Protein 2YMB (pdb70)

InterPro domains:
  IPR007330 MIT domain [PF04212] (14-77)
  IPR007330 MIT domain [SM00745] (8-86)
  IPR032341 MITD1, C-terminal phospholipase D-like domain [PF16565] (100-242)
  IPR032341 MITD1, C-terminal phospholipase D-like domain [cd02685] (97-245)
  IPR036181 MIT domain superfamily [SSF116846] (7-91)
  IPR038113 MITD1, C-terminal phospholipase D-like domain superfamily [G3DSA:3.30.870.30] (91-249)
  IPR045331 MITD1, N-terminal domain [cd02683] (10-86)
  IPR052817 MIT domain-containing protein 1 [PTHR21222] (85-247)

GO terms:
  GO:0030496 midbody (C, IDA)
  GO:0061952 midbody abscission (P, IMP)
  GO:0000281 mitotic cytokinesis (P, IMP)
  GO:0042802 identical protein binding (F, IPI)
  GO:0005515 protein binding (F, IPI)
  GO:0016020 membrane (C, IDA)
  GO:0070062 extracellular exosome (C, HDA)
  GO:0030496 midbody (C, IMP)
  GO:0035091 phosphatidylinositol binding (F, IMP)
  GO:0032091 negative regulation of protein binding (P, IMP)
  GO:0019904 protein domain specific binding (F, IPI)

Solvent-accessible surface area: 40584 Å² total; per-residue (Å²): 161,170,101,58,129,0,93,90,90,18,81,33,50,11,6,63,24,17,0,144,136,35,30,69,113,84,0,58,51,0,55,3,42,2,4,95,2,42,73,64,95,12,0,47,5,0,0,23,1,0,1,20,0,27,95,71,122,6,131,27,0,44,3,50,0,7,53,16,170,40,155,86,63,99,80,1,34,135,2,1,100,34,0,42,93,19,0,136,93,92,39,6,108,3,66,32,94,70,40,93,70,34,138,89,55,34,3,74,8,52,42,18,63,41,2,58,2,41,90,4,0,26,0,15,43,158,43,150,48,131,4,11,13,0,79,38,47,24,32,42,17,49,0,58,105,9,40,0,30,10,61,118,207,154,164,100,60,134,1,99,90,92,19,75,34,53,10,5,66,30,20,1,149,137,32,20,75,114,86,0,50,46,0,57,3,42,3,7,100,2,39,72,64,88,10,0,41,5,0,0,24,0,0,2,17,0,32,95,49,105,0,116,27,1,44,3,44,0,9,59,19,174,42,154,60,65,94,69,0,34,120,2,1,106,30,0,43,97,16,0,135,89,86,43,4,112,4,65,34,98,81,31,105,76,35,141,94,61,33,4,84,7,54,40,37,72,28,0,66,6,34,93,4,2,23,0,12,41,161,38,158,45,124,2,11,12,0,76,35,27,24,17,31,17,49,0,57,108,12,42,1,36,8,68,102,231,157,95,47,91,55,0,57,73,30,6,134,127,0,66,93,32,16,89,99,37,133,6,76,104,0,17,88,20,8,19,75,0,0,29,41,13,7,99,28,0,127,52,32,190,64,122,93,118,70,73,79,26,87,98,90,0,13,138,45,0,69,32,0,47,49,0,45,113,32,47,71,60,55,130,144,53,0,100,2,72,72,31,42,113,0,93,82,82,25,72,36,39,11,9,84,37,12,0,130,114,3,33,63,105,90,0,41,42,9,60,3,49,1,5,99,1,58,89,73,94,14,4,44,6,0,0,29,13,2,15,37,76,132,10,128,17,131,18,7,33,2,51,0,4,79,50,60,86,68,87,0,48,150,1,2,83,43,1,42,83,14,0,124,86,94,65,6,101,6,69,31,103,81,36,90,94,26,143,99,67,28,4,88,13,48,17,17,48,9,1,52,5,38,98,3,1,22,0,15,49,189,42,171,44,156,11,9,11,1,83,35,29,25,13,24,18,41,0,53,115,9,52,0,6,0,4,52,93,177,150,84,44,88,51,0,54,78,30,4,134,128,0,63,82,29,10,89,92,43,123,4,77,97,0,17,87,23,4,16,80,0,0,30,36,9,5,107,24,0,112,48,42,195,70,110,100,129,74,76,85,28,75,91,90,0,15,134,51,0,71,26,0,35,52,0,54,120,36,50,67,60,65,133,150,32,8,86,6,85,88,29,56,112,1,112,87,86,24,73,38,30,10,9,71,38,17,1,146,131,16,33,60,118,93,0,51,51,0,63,4,48,0,6,99,1,54,90,72,91,13,3,39,5,0,0,26,0,0,3,15,0,40,108,37,118,14,107,17,0,38,2,46,0,5,66,18,104,87,61,82,103,0,41,141,1,2,81,34,0,41,84,12,0,124,90,86,50,4,88,7,73,33,106,78,35,88,97,20,139,90,63,32,4,64,6,63,35,7,46,1,1,47,6,36,95,4,2,19,0,15,41,186,36,173,43,140,8,4,10,0,86,33,35,23,11,24,19,42,0,51,112,8,59,0,7,3,4,41,75,201,64,51,94,112,4,36,146,63,12,62,61,4,108,152,66,48,92,97,0,33,165,45,12,60,50,10,123,160

Radius of gyration: 34.18 Å; Cα contacts (8 Å, |Δi|>4): 1480; chains: 6; bounding box: 80×82×80 Å

Foldseek 3Di:
DDKDWQAFQDFQDQLCRPCVVVDDPVFAEKEWEDQDCQDPVSVVLVLSNVVSPVVPHYAEYEYEYAQDPDPSSVVRVVVVVVSQVVCVVVRHHYHYDHDNPDDFGWMDTPPFKIKGKFRHSPFFDDDDDPPDPCNPPVNNTTGHTIMMDIGGD/DDKDWDAFQAFQDQLCRVCVPVADLVFAEKEWEDADCQDDVSVVLVLVNVVNPPVPHYAEYEYEYAQDPDPSSVCSVVSVVVSCVVCVVVRHHYHYYHDPPDDFGKMDTPVQKIKGWFNHSPFFDDDPDPPDPCNPPVNNTGGGITMMDIDGD/DQCVVLVVLLVVLVVCQQVVVLVVSLVSLVSSLVSLVVVLVVDDDPVVNVVSCVVNVVSVVVSVVSVVQVVCVPLRWDFRDKDWAAFQAFQDQLCRVCVVVDAQVFAEKEWEAQPCQDDVSLVLVLSNVVPPNYHYQEYEYEYEQDVNVCSVVSVVVSQVVCVVVNHHYHYDYHNPDDFTKMDTPVFKIKGKFNHSPFFDDAPDPPGDCNPPRRNTTGHTIMMTMTGHD/DQLVVLVVLLVVLVVCQQVLVLVVSLVSLVVSLVSLVVVLVVDDDDVVNVVSCCVNVVSVVVSVVSVVQVVVLPLQWDFRHKDWAAAQHFQDQLCSPCVVVADQVFAEKEWEAQPCQDDVSLVLVLVNVVSPPVRHYAEYEYEYEADPNCCCVVVSVVVSQVVCVVVNHHYHYDYDNPDDWTKMDTPQFKIKGKFNHSQQFDDDDDPPDPCPPPRRNGTGHTIMMTMTGND/DVVVVVVVVVVVPD/DCVVVVVVVVVVVD

CATH classification: 3.30.870.30

Structure (mmCIF, N/CA/C/O backbone):
data_2YMB
#
_entry.id   2YMB
#
_cell.length_a   222.046
_cell.length_b   222.046
_cell.length_c   222.046
_cell.angle_alpha   90.00
_cell.angle_beta   90.00
_cell.angle_gamma   90.00
#
_symmetry.space_group_name_H-M   'I 2 3'
#
loop_
_entity.id
_entity.type
_entity.pdbx_description
1 polymer 'MIT DOMAIN-CONTAINING PROTEIN 1'
2 polymer 'CHARGED MULTIVESICULAR BODY PROTEIN 1A'
#
loop_
_atom_site.group_PDB
_atom_site.id
_atom_site.type_symbol
_atom_site.label_atom_id
_atom_site.label_alt_id
_atom_site.label_comp_id
_atom_site.label_asym_id
_atom_site.label_entity_id
_atom_site.label_seq_id
_atom_site.pdbx_PDB_ins_code
_atom_site.Cartn_x
_atom_site.Cartn_y
_atom_site.Cartn_z
_atom_site.occupancy
_atom_site.B_iso_or_equiv
_atom_site.auth_seq_id
_atom_site.auth_comp_id
_atom_site.auth_asym_id
_atom_site.auth_atom_id
_atom_site.pdbx_PDB_model_num
ATOM 1 N N . HIS A 1 97 ? 12.860 28.287 -57.378 1.00 71.61 89 HIS A N 1
ATOM 2 C CA . HIS A 1 97 ? 13.704 29.467 -57.527 1.00 128.14 89 HIS A CA 1
ATOM 3 C C . HIS A 1 97 ? 14.721 29.283 -58.651 1.00 132.53 89 HIS A C 1
ATOM 4 O O . HIS A 1 97 ? 15.916 29.122 -58.404 1.00 134.62 89 HIS A O 1
ATOM 11 N N . LYS A 1 98 ? 14.236 29.303 -59.888 1.00 120.82 90 LYS A N 1
ATOM 12 C CA . LYS A 1 98 ? 15.105 29.180 -61.052 1.00 118.96 90 LYS A CA 1
ATOM 13 C C . LYS A 1 98 ? 15.176 30.501 -61.810 1.00 124.52 90 LYS A C 1
ATOM 14 O O . LYS A 1 98 ? 14.167 31.184 -61.978 1.00 117.09 90 LYS A O 1
ATOM 20 N N . GLN A 1 99 ? 16.374 30.857 -62.262 1.00 133.74 91 GLN A N 1
ATOM 21 C CA . GLN A 1 99 ? 16.580 32.115 -62.970 1.00 127.31 91 GLN A CA 1
ATOM 22 C C . GLN A 1 99 ? 16.656 31.899 -64.480 1.00 125.56 91 GLN A C 1
ATOM 23 O O . GLN A 1 99 ? 17.195 30.895 -64.947 1.00 109.02 91 GLN A O 1
ATOM 29 N N . ILE A 1 100 ? 16.108 32.846 -65.237 1.00 128.31 92 ILE A N 1
ATOM 30 C CA . ILE A 1 100 ? 16.146 32.788 -66.695 1.00 114.81 92 ILE A CA 1
ATOM 31 C C . ILE A 1 100 ? 16.937 33.964 -67.261 1.00 115.35 92 ILE A C 1
ATOM 32 O O . ILE A 1 100 ? 16.607 35.123 -67.009 1.00 113.30 92 ILE A O 1
ATOM 37 N N . LYS A 1 101 ? 17.980 33.659 -68.028 1.00 114.17 93 LYS A N 1
ATOM 38 C CA . LYS A 1 101 ? 18.849 34.693 -68.582 1.00 114.39 93 LYS A CA 1
ATOM 39 C C . LYS A 1 101 ? 18.544 34.955 -70.054 1.00 111.20 93 LYS A C 1
ATOM 40 O O . LYS A 1 101 ? 19.054 34.264 -70.935 1.00 122.65 93 LYS A O 1
ATOM 46 N N . ILE A 1 102 ? 17.708 35.956 -70.312 1.00 97.08 94 ILE A N 1
ATOM 47 C CA . ILE A 1 102 ? 17.379 36.347 -71.677 1.00 85.09 94 ILE A CA 1
ATOM 48 C C . ILE A 1 102 ? 18.543 37.100 -72.309 1.00 93.75 94 ILE A C 1
ATOM 49 O O . ILE A 1 102 ? 18.866 38.214 -71.898 1.00 104.66 94 ILE A O 1
ATOM 54 N N . GLU A 1 103 ? 19.172 36.488 -73.307 1.00 86.89 95 GLU A N 1
ATOM 55 C CA . GLU A 1 103 ? 20.338 37.082 -73.954 1.00 99.25 95 GLU A CA 1
ATOM 56 C C . GLU A 1 103 ? 19.964 38.201 -74.919 1.00 92.75 95 GLU A C 1
ATOM 57 O O . GLU A 1 103 ? 18.796 38.375 -75.264 1.00 99.44 95 GLU A O 1
ATOM 63 N N . GLU A 1 104 ? 20.971 38.959 -75.343 1.00 83.31 96 GLU A N 1
ATOM 64 C CA . GLU A 1 104 ? 20.779 40.051 -76.288 1.00 91.52 96 GLU A CA 1
ATOM 65 C C . GLU A 1 104 ? 20.251 39.521 -77.618 1.00 100.10 96 GLU A C 1
ATOM 66 O O . GLU A 1 104 ? 20.700 38.480 -78.101 1.00 96.60 96 GLU A O 1
ATOM 72 N N . ASN A 1 105 ? 19.293 40.243 -78.194 1.00 93.76 97 ASN A N 1
ATOM 73 C CA . ASN A 1 105 ? 18.660 39.857 -79.454 1.00 87.93 97 ASN A CA 1
ATOM 74 C C . ASN A 1 105 ? 18.024 38.468 -79.422 1.00 84.97 97 ASN A C 1
ATOM 75 O O . ASN A 1 105 ? 18.115 37.713 -80.390 1.00 85.56 97 ASN A O 1
ATOM 80 N N . ALA A 1 106 ? 17.380 38.138 -78.307 1.00 79.14 98 ALA A N 1
ATOM 81 C CA . ALA A 1 106 ? 16.700 36.855 -78.171 1.00 81.09 98 ALA A CA 1
ATOM 82 C C . ALA A 1 106 ? 15.305 36.912 -78.784 1.00 90.13 98 ALA A C 1
ATOM 83 O O . ALA A 1 106 ? 14.762 37.992 -79.014 1.00 97.36 98 ALA A O 1
ATOM 85 N N . THR A 1 107 ? 14.730 35.743 -79.051 1.00 76.90 99 THR A N 1
ATOM 86 C CA . THR A 1 107 ? 13.393 35.662 -79.629 1.00 72.73 99 THR A CA 1
ATOM 87 C C . THR A 1 107 ? 12.539 34.620 -78.913 1.00 78.57 99 THR A C 1
ATOM 88 O O . THR A 1 107 ? 13.059 33.756 -78.207 1.00 66.59 99 THR A O 1
ATOM 92 N N . GLY A 1 108 ? 11.226 34.708 -79.103 1.00 97.78 100 GLY A N 1
ATOM 93 C CA . GLY A 1 108 ? 10.296 33.775 -78.490 1.00 101.41 100 GLY A CA 1
ATOM 94 C C . GLY A 1 108 ? 10.045 34.081 -77.028 1.00 98.63 100 GLY A C 1
ATOM 95 O O . GLY A 1 108 ? 9.889 33.172 -76.211 1.00 89.17 100 GLY A O 1
ATOM 96 N N . PHE A 1 109 ? 9.998 35.367 -76.696 1.00 94.34 101 PHE A N 1
ATOM 97 C CA . PHE A 1 109 ? 9.846 35.785 -75.308 1.00 90.35 101 PHE A CA 1
ATOM 98 C C . PHE A 1 109 ? 8.706 36.771 -75.083 1.00 81.67 101 PHE A C 1
ATOM 99 O O . PHE A 1 109 ? 8.852 37.731 -74.328 1.00 82.85 101 PHE A O 1
ATOM 107 N N . SER A 1 110 ? 7.571 36.531 -75.730 1.00 79.70 102 SER A N 1
ATOM 108 C CA . SER A 1 110 ? 6.380 37.325 -75.464 1.00 77.28 102 SER A CA 1
ATOM 109 C C . SER A 1 110 ? 5.829 36.930 -74.102 1.00 78.66 102 SER A C 1
ATOM 110 O O . SER A 1 110 ? 6.183 35.880 -73.565 1.00 82.18 102 SER A O 1
ATOM 113 N N . TYR A 1 111 ? 4.962 37.769 -73.545 1.00 75.51 103 TYR A N 1
ATOM 114 C CA . TYR A 1 111 ? 4.374 37.502 -72.237 1.00 75.05 103 TYR A CA 1
ATOM 115 C C . TYR A 1 111 ? 3.491 36.262 -72.308 1.00 83.24 103 TYR A C 1
ATOM 116 O O . TYR A 1 111 ? 3.282 35.573 -71.310 1.00 75.11 103 TYR A O 1
ATOM 125 N N . GLU A 1 112 ? 2.977 35.989 -73.502 1.00 101.87 104 GLU A N 1
ATOM 126 C CA . GLU A 1 112 ? 2.186 34.794 -73.757 1.00 92.28 104 GLU A CA 1
ATOM 127 C C . GLU A 1 112 ? 3.063 33.555 -73.611 1.00 90.33 104 GLU A C 1
ATOM 128 O O . GLU A 1 112 ? 2.599 32.503 -73.175 1.00 95.84 104 GLU A O 1
ATOM 134 N N . SER A 1 113 ? 4.336 33.695 -73.973 1.00 90.46 105 SER A N 1
ATOM 135 C CA . SER A 1 113 ? 5.288 32.590 -73.914 1.00 90.34 105 SER A CA 1
ATOM 136 C C . SER A 1 113 ? 5.980 32.510 -72.559 1.00 78.94 105 SER A C 1
ATOM 137 O O . SER A 1 113 ? 6.286 31.423 -72.069 1.00 81.69 105 SER A O 1
ATOM 140 N N . LEU A 1 114 ? 6.222 33.670 -71.959 1.00 80.64 106 LEU A N 1
ATOM 141 C CA . LEU A 1 114 ? 6.997 33.751 -70.728 1.00 78.11 106 LEU A CA 1
ATOM 142 C C . LEU A 1 114 ? 6.216 33.260 -69.514 1.00 73.09 106 LEU A C 1
ATOM 143 O O . LEU A 1 114 ? 6.744 32.521 -68.685 1.00 69.98 106 LEU A O 1
ATOM 148 N N . PHE A 1 115 ? 4.958 33.676 -69.411 1.00 83.12 107 PHE A N 1
ATOM 149 C CA . PHE A 1 115 ? 4.141 33.346 -68.250 1.00 81.16 107 PHE A CA 1
ATOM 150 C C . PHE A 1 115 ? 3.133 32.242 -68.551 1.00 89.50 107 PHE A C 1
ATOM 151 O O . PHE A 1 115 ? 2.146 32.090 -67.834 1.00 94.53 107 PHE A O 1
ATOM 159 N N . ARG A 1 116 ? 3.379 31.480 -69.613 1.00 93.27 108 ARG A N 1
ATOM 160 C CA . ARG A 1 116 ? 2.460 30.419 -70.017 1.00 101.87 108 ARG A CA 1
ATOM 161 C C . ARG A 1 116 ? 2.320 29.356 -68.933 1.00 98.46 108 ARG A C 1
ATOM 162 O O . ARG A 1 116 ? 1.211 28.953 -68.582 1.00 85.12 108 ARG A O 1
ATOM 170 N N . GLU A 1 117 ? 3.455 28.912 -68.406 1.00 94.37 109 GLU A N 1
ATOM 171 C CA . GLU A 1 117 ? 3.478 27.842 -67.416 1.00 101.94 109 GLU A CA 1
ATOM 172 C C . GLU A 1 117 ? 2.883 28.279 -66.082 1.00 103.39 109 GLU A C 1
ATOM 173 O O . GLU A 1 117 ? 2.110 27.544 -65.466 1.00 102.10 109 GLU A O 1
ATOM 179 N N . TYR A 1 118 ? 3.239 29.483 -65.646 1.00 98.32 110 TYR A N 1
ATOM 180 C CA . TYR A 1 118 ? 2.874 29.957 -64.315 1.00 81.77 110 TYR A CA 1
ATOM 181 C C . TYR A 1 118 ? 1.488 30.591 -64.288 1.00 85.86 110 TYR A C 1
ATOM 182 O O . TYR A 1 118 ? 1.177 31.381 -63.396 1.00 93.78 110 TYR A O 1
ATOM 191 N N . LEU A 1 119 ? 0.656 30.242 -65.263 1.00 94.94 111 LEU A N 1
ATOM 192 C CA . LEU A 1 119 ? -0.681 30.814 -65.360 1.00 101.76 111 LEU A CA 1
ATOM 193 C C . LEU A 1 119 ? -1.727 29.762 -65.708 1.00 107.95 111 LEU A C 1
ATOM 194 O O . LEU A 1 119 ? -1.550 28.976 -66.639 1.00 101.44 111 LEU A O 1
ATOM 199 N N . ASN A 1 120 ? -2.819 29.757 -64.950 1.00 113.14 112 ASN A N 1
ATOM 200 C CA . ASN A 1 120 ? -3.919 28.831 -65.185 1.00 116.79 112 ASN A CA 1
ATOM 201 C C . ASN A 1 120 ? -5.240 29.357 -64.631 1.00 114.80 112 ASN A C 1
ATOM 202 O O . ASN A 1 120 ? -5.409 30.562 -64.448 1.00 114.36 112 ASN A O 1
ATOM 207 N N . GLU A 1 121 ? -6.173 28.449 -64.365 1.00 116.53 113 GLU A N 1
ATOM 208 C CA . GLU A 1 121 ? -7.494 28.832 -63.880 1.00 123.99 113 GLU A CA 1
ATOM 209 C C . GLU A 1 121 ? -7.488 29.189 -62.395 1.00 115.26 113 GLU A C 1
ATOM 210 O O . GLU A 1 121 ? -8.474 29.706 -61.870 1.00 107.88 113 GLU A O 1
ATOM 216 N N . THR A 1 122 ? -6.374 28.914 -61.723 1.00 111.81 114 THR A N 1
ATOM 217 C CA . THR A 1 122 ? -6.253 29.200 -60.298 1.00 117.96 114 THR A CA 1
ATOM 218 C C . THR A 1 122 ? -5.971 30.678 -60.040 1.00 127.37 114 THR A C 1
ATOM 219 O O . THR A 1 122 ? -6.261 31.193 -58.960 1.00 132.89 114 THR A O 1
ATOM 223 N N . VAL A 1 123 ? -5.405 31.354 -61.035 1.00 121.38 115 VAL A N 1
ATOM 224 C CA . VAL A 1 123 ? -5.050 32.763 -60.899 1.00 107.23 115 VAL A CA 1
ATOM 225 C C . VAL A 1 123 ? -6.261 33.671 -61.106 1.00 106.96 115 VAL A C 1
ATOM 226 O O . VAL A 1 123 ? -6.877 33.666 -62.172 1.00 103.30 115 VAL A O 1
ATOM 230 N N . THR A 1 124 ? -6.593 34.449 -60.079 1.00 113.71 116 THR A N 1
ATOM 231 C CA . THR A 1 124 ? -7.749 35.341 -60.127 1.00 118.37 116 THR A CA 1
ATOM 232 C C . THR A 1 124 ? -7.377 36.784 -59.794 1.00 115.87 116 THR A C 1
ATOM 233 O O . THR A 1 124 ? -8.178 37.700 -59.987 1.00 112.82 116 THR A O 1
ATOM 237 N N . GLU A 1 125 ? -6.162 36.982 -59.291 1.00 105.67 117 GLU A N 1
ATOM 238 C CA . GLU A 1 125 ? -5.703 38.308 -58.894 1.00 92.55 117 GLU A CA 1
ATOM 239 C C . GLU A 1 125 ? -4.200 38.449 -59.121 1.00 94.60 117 GLU A C 1
ATOM 240 O O . GLU A 1 125 ? -3.413 37.623 -58.658 1.00 90.27 117 GLU A O 1
ATOM 246 N N . VAL A 1 126 ? -3.809 39.499 -59.837 1.00 91.36 118 VAL A N 1
ATOM 247 C CA . VAL A 1 126 ? -2.413 39.695 -60.215 1.00 87.59 118 VAL A CA 1
ATOM 248 C C . VAL A 1 126 ? -1.884 41.051 -59.747 1.00 83.23 118 VAL A C 1
ATOM 249 O O . VAL A 1 126 ? -2.596 42.053 -59.795 1.00 86.00 118 VAL A O 1
ATOM 253 N N . TRP A 1 127 ? -0.633 41.073 -59.294 1.00 86.54 119 TRP A N 1
ATOM 254 C CA . TRP A 1 127 ? 0.014 42.312 -58.872 1.00 93.12 119 TRP A CA 1
ATOM 255 C C . TRP A 1 127 ? 1.272 42.577 -59.695 1.00 86.22 119 TRP A C 1
ATOM 256 O O . TRP A 1 127 ? 2.027 41.654 -60.001 1.00 80.05 119 TRP A O 1
ATOM 267 N N . ILE A 1 128 ? 1.497 43.840 -60.045 1.00 79.43 120 ILE A N 1
ATOM 268 C CA . ILE A 1 128 ? 2.647 44.212 -60.863 1.00 85.92 120 ILE A CA 1
ATOM 269 C C . ILE A 1 128 ? 3.308 45.508 -60.392 1.00 94.85 120 ILE A C 1
ATOM 270 O O . ILE A 1 128 ? 2.646 46.534 -60.227 1.00 93.61 120 ILE A O 1
ATOM 275 N N . GLU A 1 129 ? 4.618 45.446 -60.170 1.00 95.61 121 GLU A N 1
ATOM 276 C CA . GLU A 1 129 ? 5.397 46.625 -59.813 1.00 93.73 121 GLU A CA 1
ATOM 277 C C . GLU A 1 129 ? 6.445 46.906 -60.883 1.00 88.32 121 GLU A C 1
ATOM 278 O O . GLU A 1 129 ? 7.285 46.056 -61.181 1.00 81.88 121 GLU A O 1
ATOM 284 N N . ASP A 1 130 ? 6.389 48.101 -61.459 1.00 90.74 122 ASP A N 1
ATOM 285 C CA . ASP A 1 130 ? 7.330 48.499 -62.497 1.00 99.70 122 ASP A CA 1
ATOM 286 C C . ASP A 1 130 ? 7.401 50.019 -62.558 1.00 93.98 122 ASP A C 1
ATOM 287 O O . ASP A 1 130 ? 6.417 50.675 -62.890 1.00 80.37 122 ASP A O 1
ATOM 292 N N . PRO A 1 131 ? 8.573 50.586 -62.238 1.00 100.79 123 PRO A N 1
ATOM 293 C CA . PRO A 1 131 ? 8.753 52.041 -62.178 1.00 103.48 123 PRO A CA 1
ATOM 294 C C . PRO A 1 131 ? 8.730 52.724 -63.546 1.00 101.75 123 PRO A C 1
ATOM 295 O O . PRO A 1 131 ? 8.839 53.948 -63.611 1.00 110.76 123 PRO A O 1
ATOM 299 N N . TYR A 1 132 ? 8.590 51.953 -64.620 1.00 98.06 124 TYR A N 1
ATOM 300 C CA . TYR A 1 132 ? 8.625 52.529 -65.959 1.00 88.84 124 TYR A CA 1
ATOM 301 C C . TYR A 1 132 ? 7.465 52.084 -66.847 1.00 82.38 124 TYR A C 1
ATOM 302 O O . TYR A 1 132 ? 7.659 51.373 -67.834 1.00 79.53 124 TYR A O 1
ATOM 311 N N . ILE A 1 133 ? 6.260 52.507 -66.484 1.00 81.82 125 ILE A N 1
ATOM 312 C CA . ILE A 1 133 ? 5.087 52.323 -67.328 1.00 84.41 125 ILE A CA 1
ATOM 313 C C . ILE A 1 133 ? 4.542 53.710 -67.651 1.00 86.96 125 ILE A C 1
ATOM 314 O O . ILE A 1 133 ? 3.408 54.050 -67.308 1.00 86.63 125 ILE A O 1
ATOM 319 N N . ARG A 1 134 ? 5.371 54.516 -68.305 1.00 80.45 126 ARG A N 1
ATOM 320 C CA . ARG A 1 134 ? 5.045 55.916 -68.541 1.00 92.02 126 ARG A CA 1
ATOM 321 C C . ARG A 1 134 ? 4.981 56.268 -70.025 1.00 94.08 126 ARG A C 1
ATOM 322 O O . ARG A 1 134 ? 4.023 56.895 -70.479 1.00 92.22 126 ARG A O 1
ATOM 330 N N . HIS A 1 135 ? 5.999 55.862 -70.778 1.00 89.43 127 HIS A N 1
ATOM 331 C CA . HIS A 1 135 ? 6.080 56.191 -72.196 1.00 89.40 127 HIS A CA 1
ATOM 332 C C . HIS A 1 135 ? 5.015 55.449 -72.997 1.00 91.92 127 HIS A C 1
ATOM 333 O O . HIS A 1 135 ? 4.422 54.488 -72.509 1.00 97.89 127 HIS A O 1
ATOM 340 N N . THR A 1 136 ? 4.779 55.904 -74.224 1.00 91.61 128 THR A N 1
ATOM 341 C CA . THR A 1 136 ? 3.709 55.364 -75.061 1.00 88.52 128 THR A CA 1
ATOM 342 C C . THR A 1 136 ? 3.848 53.864 -75.324 1.00 84.26 128 THR A C 1
ATOM 343 O O . THR A 1 136 ? 2.890 53.109 -75.157 1.00 84.37 128 THR A O 1
ATOM 347 N N . HIS A 1 137 ? 5.040 53.436 -75.726 1.00 71.62 129 HIS A N 1
ATOM 348 C CA . HIS A 1 137 ? 5.266 52.030 -76.045 1.00 70.89 129 HIS A CA 1
ATOM 349 C C . HIS A 1 137 ? 5.218 51.155 -74.795 1.00 68.07 129 HIS A C 1
ATOM 350 O O . HIS A 1 137 ? 4.894 49.970 -74.871 1.00 75.29 129 HIS A O 1
ATOM 357 N N . GLN A 1 138 ? 5.539 51.746 -73.648 1.00 71.77 130 GLN A N 1
ATOM 358 C CA . GLN A 1 138 ? 5.520 51.025 -72.380 1.00 69.65 130 GLN A CA 1
ATOM 359 C C . GLN A 1 138 ? 4.093 50.735 -71.931 1.00 66.33 130 GLN A C 1
ATOM 360 O O . GLN A 1 138 ? 3.827 49.719 -71.290 1.00 64.16 130 GLN A O 1
ATOM 366 N N . LEU A 1 139 ? 3.178 51.638 -72.268 1.00 63.49 131 LEU A N 1
ATOM 367 C CA . LEU A 1 139 ? 1.769 51.445 -71.955 1.00 66.94 131 LEU A CA 1
ATOM 368 C C . LEU A 1 139 ? 1.210 50.292 -72.780 1.00 73.61 131 LEU A C 1
ATOM 369 O O . LEU A 1 139 ? 0.311 49.575 -72.340 1.00 67.93 131 LEU A O 1
ATOM 374 N N . TYR A 1 140 ? 1.753 50.121 -73.982 1.00 77.68 132 TYR A N 1
ATOM 375 C CA . TYR A 1 140 ? 1.351 49.026 -74.855 1.00 65.57 132 TYR A CA 1
ATOM 376 C C . TYR A 1 140 ? 1.906 47.693 -74.365 1.00 66.88 132 TYR A C 1
ATOM 377 O O . TYR A 1 140 ? 1.259 46.657 -74.509 1.00 73.52 132 TYR A O 1
ATOM 386 N N . ASN A 1 141 ? 3.105 47.725 -73.789 1.00 70.85 133 ASN A N 1
ATOM 387 C CA . ASN A 1 141 ? 3.673 46.538 -73.160 1.00 68.51 133 ASN A CA 1
ATOM 388 C C . ASN A 1 141 ? 2.750 46.044 -72.056 1.00 69.28 133 ASN A C 1
ATOM 389 O O . ASN A 1 141 ? 2.491 44.848 -71.933 1.00 79.87 133 ASN A O 1
ATOM 394 N N . PHE A 1 142 ? 2.244 46.981 -71.263 1.00 60.11 134 PHE A N 1
ATOM 395 C CA . PHE A 1 142 ? 1.306 46.659 -70.198 1.00 70.83 134 PHE A CA 1
ATOM 396 C C . PHE A 1 142 ? -0.034 46.215 -70.775 1.00 70.92 134 PHE A C 1
ATOM 397 O O . PHE A 1 142 ? -0.748 45.417 -70.167 1.00 69.97 134 PHE A O 1
ATOM 405 N N . LEU A 1 143 ? -0.370 46.733 -71.952 1.00 65.69 135 LEU A N 1
ATOM 406 C CA . LEU A 1 143 ? -1.630 46.391 -72.599 1.00 58.32 135 LEU A CA 1
ATOM 407 C C . LEU A 1 143 ? -1.636 44.945 -73.077 1.00 70.34 135 LEU A C 1
ATOM 408 O O . LEU A 1 143 ? -2.590 44.208 -72.831 1.00 75.30 135 LEU A O 1
ATOM 413 N N . ARG A 1 144 ? -0.567 44.542 -73.759 1.00 75.83 136 ARG A N 1
ATOM 414 C CA . ARG A 1 144 ? -0.447 43.175 -74.253 1.00 77.24 136 ARG A CA 1
ATOM 415 C C . ARG A 1 144 ? -0.382 42.193 -73.090 1.00 78.40 136 ARG A C 1
ATOM 416 O O . ARG A 1 144 ? -0.755 41.027 -73.225 1.00 90.83 136 ARG A O 1
ATOM 424 N N . PHE A 1 145 ? 0.097 42.677 -71.949 1.00 65.95 137 PHE A N 1
ATOM 425 C CA . PHE A 1 145 ? 0.141 41.885 -70.729 1.00 70.23 137 PHE A CA 1
ATOM 426 C C . PHE A 1 145 ? -1.273 41.521 -70.290 1.00 72.45 137 PHE A C 1
ATOM 427 O O . PHE A 1 145 ? -1.573 40.358 -70.026 1.00 80.64 137 PHE A O 1
ATOM 435 N N . CYS A 1 146 ? -2.139 42.526 -70.219 1.00 64.53 138 CYS A N 1
ATOM 436 C CA . CYS A 1 146 ? -3.518 42.322 -69.790 1.00 71.99 138 CYS A CA 1
ATOM 437 C C . CYS A 1 146 ? -4.327 41.528 -70.813 1.00 80.80 138 CYS A C 1
ATOM 438 O O . CYS A 1 146 ? -5.193 40.734 -70.445 1.00 83.76 138 CYS A O 1
ATOM 441 N N . GLU A 1 147 ? -4.047 41.755 -72.093 1.00 77.66 139 GLU A N 1
ATOM 442 C CA . GLU A 1 147 ? -4.729 41.044 -73.170 1.00 78.59 139 GLU A CA 1
ATOM 443 C C . GLU A 1 147 ? -4.551 39.540 -73.016 1.00 92.32 139 GLU A C 1
ATOM 444 O O . GLU A 1 147 ? -5.506 38.770 -73.125 1.00 97.36 139 GLU A O 1
ATOM 450 N N . MET A 1 148 ? -3.313 39.136 -72.756 1.00 81.74 140 MET A N 1
ATOM 451 C CA . MET A 1 148 ? -2.971 37.732 -72.587 1.00 101.59 140 MET A CA 1
ATOM 452 C C . MET A 1 148 ? -3.461 37.205 -71.237 1.00 92.11 140 MET A C 1
ATOM 453 O O . MET A 1 148 ? -3.691 36.005 -71.068 1.00 104.36 140 MET A O 1
ATOM 458 N N . LEU A 1 149 ? -3.656 38.116 -70.290 1.00 79.80 141 LEU A N 1
ATOM 459 C CA . LEU A 1 149 ? -4.023 37.735 -68.930 1.00 87.16 141 LEU A CA 1
ATOM 460 C C . LEU A 1 149 ? -5.480 37.309 -68.761 1.00 80.46 141 LEU A C 1
ATOM 461 O O . LEU A 1 149 ? -5.841 36.742 -67.731 1.00 88.11 141 LEU A O 1
ATOM 466 N N . ILE A 1 150 ? -6.320 37.582 -69.754 1.00 85.34 142 ILE A N 1
ATOM 467 C CA . ILE A 1 150 ? -7.743 37.270 -69.629 1.00 95.56 142 ILE A CA 1
ATOM 468 C C . ILE A 1 150 ? -8.357 36.600 -70.860 1.00 104.08 142 ILE A C 1
ATOM 469 O O . ILE A 1 150 ? -9.482 36.917 -71.246 1.00 100.84 142 ILE A O 1
ATOM 474 N N . LYS A 1 151 ? -7.629 35.670 -71.468 1.00 98.14 143 LYS A N 1
ATOM 475 C CA . LYS A 1 151 ? -8.167 34.922 -72.600 1.00 108.69 143 LYS A CA 1
ATOM 476 C C . LYS A 1 151 ? -9.306 34.004 -72.163 1.00 98.61 143 LYS A C 1
ATOM 477 O O . LYS A 1 151 ? -9.394 32.852 -72.591 1.00 76.35 143 LYS A O 1
ATOM 483 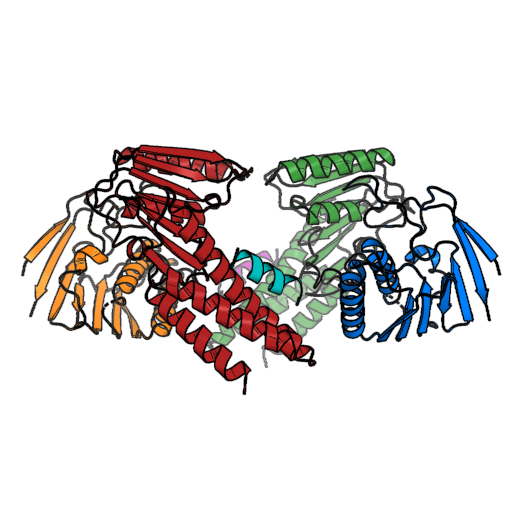N N . CYS A 1 154 ? -7.207 31.589 -67.282 1.00 137.73 146 CYS A N 1
ATOM 484 C CA . CYS A 1 154 ? -7.818 32.723 -67.966 1.00 132.49 146 CYS A CA 1
ATOM 485 C C . CYS A 1 154 ? -9.084 33.192 -67.252 1.00 141.24 146 CYS A C 1
ATOM 486 O O . CYS A 1 154 ? -10.119 33.414 -67.881 1.00 122.50 146 CYS A O 1
ATOM 489 N N . LYS A 1 155 ? -8.994 33.341 -65.933 1.00 139.28 147 LYS A N 1
ATOM 490 C CA . LYS A 1 155 ? -10.126 33.794 -65.130 1.00 123.44 147 LYS A CA 1
ATOM 491 C C . LYS A 1 155 ? -9.698 34.832 -64.094 1.00 121.87 147 LYS A C 1
ATOM 492 O O . LYS A 1 155 ? -9.956 34.672 -62.902 1.00 123.04 147 LYS A O 1
ATOM 498 N N . VAL A 1 156 ? -9.046 35.896 -64.556 1.00 110.01 148 VAL A N 1
ATOM 499 C CA . VAL A 1 156 ? -8.565 36.951 -63.669 1.00 96.50 148 VAL A CA 1
ATOM 500 C C . VAL A 1 156 ? -9.634 38.022 -63.459 1.00 98.96 148 VAL A C 1
ATOM 501 O O . VAL A 1 156 ? -10.306 38.431 -64.406 1.00 93.67 148 VAL A O 1
ATOM 505 N N . LYS A 1 157 ? -9.789 38.471 -62.217 1.00 103.72 149 LYS A N 1
ATOM 506 C CA . LYS A 1 157 ? -10.822 39.447 -61.880 1.00 100.19 149 LYS A CA 1
ATOM 507 C C . LYS A 1 157 ? -10.280 40.804 -61.429 1.00 94.99 149 LYS A C 1
ATOM 508 O O . LYS A 1 157 ? -10.921 41.832 -61.647 1.00 90.59 149 LYS A O 1
ATOM 514 N N . THR A 1 158 ? -9.107 40.811 -60.803 1.00 97.74 150 THR A N 1
ATOM 515 C CA . THR A 1 158 ? -8.546 42.051 -60.270 1.00 95.03 150 THR A CA 1
ATOM 516 C C . THR A 1 158 ? -7.043 42.173 -60.518 1.00 85.03 150 THR A C 1
ATOM 517 O O . THR A 1 158 ? -6.278 41.257 -60.217 1.00 80.90 150 THR A O 1
ATOM 521 N N . ILE A 1 159 ? -6.628 43.312 -61.064 1.00 72.37 151 ILE A N 1
ATOM 522 C CA . ILE A 1 159 ? -5.216 43.570 -61.329 1.00 83.05 151 ILE A CA 1
ATOM 523 C C . ILE A 1 159 ? -4.758 44.879 -60.692 1.00 90.24 151 ILE A C 1
ATOM 524 O O . ILE A 1 159 ? -5.357 45.931 -60.916 1.00 85.06 151 ILE A O 1
ATOM 529 N N . HIS A 1 160 ? -3.690 44.807 -59.904 1.00 94.48 152 HIS A N 1
ATOM 530 C CA . HIS A 1 160 ? -3.159 45.982 -59.223 1.00 100.22 152 HIS A CA 1
ATOM 531 C C . HIS A 1 160 ? -1.854 46.445 -59.860 1.00 89.52 152 HIS A C 1
ATOM 532 O O . HIS A 1 160 ? -0.918 45.660 -60.015 1.00 69.99 152 HIS A O 1
ATOM 539 N N . LEU A 1 161 ? -1.795 47.722 -60.223 1.00 88.92 153 LEU A N 1
ATOM 540 C CA . LEU A 1 161 ? -0.600 48.289 -60.839 1.00 87.79 153 LEU A CA 1
ATOM 541 C C . LEU A 1 161 ? 0.056 49.344 -59.954 1.00 99.60 153 LEU A C 1
ATOM 542 O O . LEU A 1 161 ? -0.614 50.224 -59.413 1.00 102.41 153 LEU A O 1
ATOM 547 N N . LEU A 1 162 ? 1.374 49.246 -59.817 1.00 92.14 154 LEU A N 1
ATOM 548 C CA . LEU A 1 162 ? 2.146 50.221 -59.060 1.00 97.39 154 LEU A CA 1
ATOM 549 C C . LEU A 1 162 ? 3.325 50.702 -59.897 1.00 99.62 154 LEU A C 1
ATOM 550 O O . LEU A 1 162 ? 4.314 49.987 -60.057 1.00 106.90 154 LEU A O 1
ATOM 555 N N . THR A 1 163 ? 3.216 51.913 -60.434 1.00 91.01 155 THR A N 1
ATOM 556 C CA . THR A 1 163 ? 4.248 52.448 -61.317 1.00 98.43 155 THR A CA 1
ATOM 557 C C . THR A 1 163 ? 4.686 53.856 -60.927 1.00 102.78 155 THR A C 1
ATOM 558 O O . THR A 1 163 ? 3.900 54.636 -60.392 1.00 94.42 155 THR A O 1
ATOM 562 N N . SER A 1 164 ? 5.947 54.176 -61.202 1.00 103.85 156 SER A N 1
ATOM 563 C CA . SER A 1 164 ? 6.471 55.507 -60.923 1.00 100.71 156 SER A CA 1
ATOM 564 C C . SER A 1 164 ? 5.972 56.512 -61.954 1.00 88.19 156 SER A C 1
ATOM 565 O O . SER A 1 164 ? 6.207 56.359 -63.152 1.00 93.51 156 SER A O 1
ATOM 568 N N . LEU A 1 165 ? 5.280 57.539 -61.474 1.00 96.48 157 LEU A N 1
ATOM 569 C CA . LEU A 1 165 ? 4.699 58.556 -62.341 1.00 101.96 157 LEU A CA 1
ATOM 570 C C . LEU A 1 165 ? 5.791 59.396 -63.004 1.00 113.62 157 LEU A C 1
ATOM 571 O O . LEU A 1 165 ? 6.789 59.743 -62.371 1.00 110.89 157 LEU A O 1
ATOM 576 N N . ASP A 1 166 ? 5.595 59.715 -64.280 1.00 114.23 158 ASP A N 1
ATOM 577 C CA . ASP A 1 166 ? 6.571 60.487 -65.046 1.00 114.20 158 ASP A CA 1
ATOM 578 C C . ASP A 1 166 ? 6.621 61.942 -64.582 1.00 118.84 158 ASP A C 1
ATOM 579 O O . ASP A 1 166 ? 5.585 62.583 -64.418 1.00 107.12 158 ASP A O 1
ATOM 584 N N . GLU A 1 167 ? 7.828 62.460 -64.376 1.00 133.28 159 GLU A N 1
ATOM 585 C CA . GLU A 1 167 ? 7.998 63.833 -63.903 1.00 130.89 159 GLU A CA 1
ATOM 586 C C . GLU A 1 167 ? 7.625 64.877 -64.954 1.00 122.10 159 GLU A C 1
ATOM 587 O O . GLU A 1 167 ? 7.122 65.948 -64.619 1.00 113.81 159 GLU A O 1
ATOM 593 N N . GLY A 1 168 ? 7.873 64.559 -66.220 1.00 126.26 160 GLY A N 1
ATOM 594 C CA . GLY A 1 168 ? 7.631 65.495 -67.304 1.00 120.53 160 GLY A CA 1
ATOM 595 C C . GLY A 1 168 ? 6.163 65.748 -67.594 1.00 121.54 160 GLY A C 1
ATOM 596 O O . GLY A 1 168 ? 5.285 65.337 -66.834 1.00 106.07 160 GLY A O 1
ATOM 597 N N . ILE A 1 169 ? 5.900 66.433 -68.703 1.00 117.97 161 ILE A N 1
ATOM 598 C CA . ILE A 1 169 ? 4.535 66.740 -69.119 1.00 107.10 161 ILE A CA 1
ATOM 599 C C . ILE A 1 169 ? 3.869 65.504 -69.727 1.00 107.41 161 ILE A C 1
ATOM 600 O O . ILE A 1 169 ? 2.643 65.368 -69.706 1.00 95.61 161 ILE A O 1
ATOM 605 N N . GLU A 1 170 ? 4.689 64.576 -70.217 1.00 109.72 162 GLU A N 1
ATOM 606 C CA . GLU A 1 170 ? 4.194 63.322 -70.785 1.00 115.81 162 GLU A CA 1
ATOM 607 C C . GLU A 1 170 ? 3.354 62.522 -69.785 1.00 113.40 162 GLU A C 1
ATOM 608 O O . GLU A 1 170 ? 2.695 61.548 -70.152 1.00 118.29 162 GLU A O 1
ATOM 614 N N . GLN A 1 171 ? 3.383 62.944 -68.523 1.00 101.27 163 GLN A N 1
ATOM 615 C CA . GLN A 1 171 ? 2.599 62.322 -67.463 1.00 101.15 163 GLN A CA 1
ATOM 616 C C . GLN A 1 171 ? 1.100 62.449 -67.716 1.00 93.20 163 GLN A C 1
ATOM 617 O O . GLN A 1 171 ? 0.311 61.632 -67.238 1.00 94.25 163 GLN A O 1
ATOM 623 N N . VAL A 1 172 ? 0.710 63.475 -68.465 1.00 78.93 164 VAL A N 1
ATOM 624 C CA . VAL A 1 172 ? -0.700 63.720 -68.735 1.00 91.59 164 VAL A CA 1
ATOM 625 C C . VAL A 1 172 ? -1.267 62.637 -69.646 1.00 106.27 164 VAL A C 1
ATOM 626 O O . VAL A 1 172 ? -2.363 62.127 -69.412 1.00 91.29 164 VAL A O 1
ATOM 630 N N . GLN A 1 173 ? -0.510 62.284 -70.681 1.00 113.21 165 GLN A N 1
ATOM 631 C CA . GLN A 1 173 ? -0.932 61.242 -71.608 1.00 108.10 165 GLN A CA 1
ATOM 632 C C . GLN A 1 173 ? -0.764 59.867 -70.972 1.00 100.27 165 GLN A C 1
ATOM 633 O O . GLN A 1 173 ? -1.464 58.918 -71.326 1.00 108.41 165 GLN A O 1
ATOM 639 N N . GLN A 1 174 ? 0.171 59.768 -70.032 1.00 90.72 166 GLN A N 1
ATOM 640 C CA . GLN A 1 174 ? 0.384 58.535 -69.286 1.00 77.55 166 GLN A CA 1
ATOM 641 C C . GLN A 1 174 ? -0.841 58.208 -68.444 1.00 79.22 166 GLN A C 1
ATOM 642 O O . GLN A 1 174 ? -1.379 57.105 -68.518 1.00 84.47 166 GLN A O 1
ATOM 648 N N . SER A 1 175 ? -1.273 59.177 -67.644 1.00 86.39 167 SER A N 1
ATOM 649 C CA . SER A 1 175 ? -2.426 58.997 -66.769 1.00 91.71 167 SER A CA 1
ATOM 650 C C . SER A 1 175 ? -3.717 58.814 -67.558 1.00 98.91 167 SER A C 1
ATOM 651 O O . SER A 1 175 ? -4.514 57.926 -67.256 1.00 97.34 167 SER A O 1
ATOM 654 N N . ARG A 1 176 ? -3.919 59.658 -68.566 1.00 104.48 168 ARG A N 1
ATOM 655 C CA . ARG A 1 176 ? -5.121 59.591 -69.389 1.00 106.12 168 ARG A CA 1
ATOM 656 C C . ARG A 1 176 ? -5.210 58.259 -70.126 1.00 92.92 168 ARG A C 1
ATOM 657 O O . ARG A 1 176 ? -6.293 57.695 -70.282 1.00 96.96 168 ARG A O 1
ATOM 665 N N . GLY A 1 177 ? -4.062 57.761 -70.575 1.00 89.90 169 GLY A N 1
ATOM 666 C CA . GLY A 1 177 ? -4.005 56.503 -71.296 1.00 93.59 169 GLY A CA 1
ATOM 667 C C . GLY A 1 177 ? -4.283 55.304 -70.411 1.00 88.57 169 GLY A C 1
ATOM 668 O O . GLY A 1 177 ? -4.982 54.373 -70.813 1.00 82.43 169 GLY A O 1
ATOM 669 N N . LEU A 1 178 ? -3.732 55.326 -69.201 1.00 88.44 170 LEU A N 1
ATOM 670 C CA . LEU A 1 178 ? -3.926 54.236 -68.251 1.00 77.64 170 LEU A CA 1
ATOM 671 C C . LEU A 1 178 ? -5.379 54.122 -67.799 1.00 83.04 170 LEU A C 1
ATOM 672 O O . LEU A 1 178 ? -5.839 53.040 -67.436 1.00 85.98 170 LEU A O 1
ATOM 677 N N . GLN A 1 179 ? -6.099 55.239 -67.821 1.00 88.34 171 GLN A N 1
ATOM 678 C CA . GLN A 1 179 ? -7.517 55.228 -67.483 1.00 87.54 171 GLN A CA 1
ATOM 679 C C . GLN A 1 179 ? -8.324 54.539 -68.578 1.00 90.59 171 GLN A C 1
ATOM 680 O O . GLN A 1 179 ? -9.262 53.797 -68.292 1.00 88.68 171 GLN A O 1
ATOM 686 N N . GLU A 1 180 ? -7.949 54.789 -69.830 1.00 95.18 172 GLU A N 1
ATOM 687 C CA . GLU A 1 180 ? -8.605 54.160 -70.974 1.00 95.28 172 GLU A CA 1
ATOM 688 C C . GLU A 1 180 ? -8.454 52.644 -70.913 1.00 95.53 172 GLU A C 1
ATOM 689 O O . GLU A 1 180 ? -9.374 51.903 -71.262 1.00 95.22 172 GLU A O 1
ATOM 695 N N . ILE A 1 181 ? -7.285 52.193 -70.468 1.00 88.63 173 ILE A N 1
ATOM 696 C CA . ILE A 1 181 ? -7.032 50.771 -70.272 1.00 84.11 173 ILE A CA 1
ATOM 697 C C . ILE A 1 181 ? -7.896 50.239 -69.135 1.00 85.88 173 ILE A C 1
ATOM 698 O O . ILE A 1 181 ? -8.502 49.172 -69.244 1.00 80.32 173 ILE A O 1
ATOM 703 N N . GLU A 1 182 ? -7.953 50.999 -68.046 1.00 88.05 174 GLU A N 1
ATOM 704 C CA . GLU A 1 182 ? -8.775 50.642 -66.898 1.00 82.76 174 GLU A CA 1
ATOM 705 C C . GLU A 1 182 ? -10.250 50.594 -67.282 1.00 88.04 174 GLU A C 1
ATOM 706 O O . GLU A 1 182 ? -11.001 49.750 -66.793 1.00 89.17 174 GLU A O 1
ATOM 712 N N . GLU A 1 183 ? -10.655 51.501 -68.165 1.00 87.38 175 GLU A N 1
ATOM 713 C CA . GLU A 1 183 ? -12.035 51.558 -68.634 1.00 95.94 175 GLU A CA 1
ATOM 714 C C . GLU A 1 183 ? -12.389 50.357 -69.504 1.00 95.30 175 GLU A C 1
ATOM 715 O O . GLU A 1 183 ? -13.449 49.754 -69.339 1.00 106.07 175 GLU A O 1
ATOM 721 N N . SER A 1 184 ? -11.499 50.016 -70.431 1.00 85.77 176 SER A N 1
ATOM 722 C CA . SER A 1 184 ? -11.735 48.897 -71.335 1.00 80.45 176 SER A CA 1
ATOM 723 C C . SER A 1 184 ? -11.727 47.574 -70.577 1.00 85.60 176 SER A C 1
ATOM 724 O O . SER A 1 184 ? -12.493 46.663 -70.893 1.00 88.26 176 SER A O 1
ATOM 727 N N . LEU A 1 185 ? -10.856 47.474 -69.577 1.00 85.00 177 LEU A N 1
ATOM 728 C CA . LEU A 1 185 ? -10.818 46.303 -68.707 1.00 76.80 177 LEU A CA 1
ATOM 729 C C . LEU A 1 185 ? -12.105 46.206 -67.903 1.00 86.15 177 LEU A C 1
ATOM 730 O O . LEU A 1 185 ? -12.645 45.118 -67.702 1.00 85.49 177 LEU A O 1
ATOM 735 N N . ARG A 1 186 ? -12.590 47.357 -67.449 1.00 93.33 178 ARG A N 1
ATOM 736 C CA . ARG A 1 186 ? -13.837 47.432 -66.702 1.00 93.68 178 ARG A CA 1
ATOM 737 C C . ARG A 1 186 ? -15.002 47.001 -67.586 1.00 85.71 178 ARG A C 1
ATOM 738 O O . ARG A 1 186 ? -16.013 46.500 -67.096 1.00 104.32 178 ARG A O 1
ATOM 746 N N . SER A 1 187 ? -14.850 47.198 -68.892 1.00 79.87 179 SER A N 1
ATOM 747 C CA . SER A 1 187 ? -15.865 46.789 -69.855 1.00 90.95 179 SER A CA 1
ATOM 748 C C . SER A 1 187 ? -15.865 45.276 -70.042 1.00 93.13 179 SER A C 1
ATOM 749 O O . SER A 1 187 ? -16.837 44.700 -70.530 1.00 89.36 179 SER A O 1
ATOM 752 N N . HIS A 1 188 ? -14.766 44.637 -69.655 1.00 89.46 180 HIS A N 1
ATOM 753 C CA . HIS A 1 188 ? -14.653 43.186 -69.752 1.00 94.29 180 HIS A CA 1
ATOM 754 C C . HIS A 1 188 ? -14.896 42.522 -68.401 1.00 93.28 180 HIS A C 1
ATOM 755 O O . HIS A 1 188 ? -14.927 41.296 -68.298 1.00 94.55 180 HIS A O 1
ATOM 762 N N . GLY A 1 189 ? -15.073 43.340 -67.369 1.00 100.25 181 GLY A N 1
ATOM 763 C CA . GLY A 1 189 ? -15.350 42.840 -66.035 1.00 106.37 181 GLY A CA 1
ATOM 764 C C . GLY A 1 189 ? -14.096 42.636 -65.209 1.00 96.20 181 GLY A C 1
ATOM 765 O O . GLY A 1 189 ? -14.014 41.708 -64.404 1.00 98.97 181 GLY A O 1
ATOM 766 N N . VAL A 1 190 ? -13.113 43.506 -65.410 1.00 90.85 182 VAL A N 1
ATOM 767 C CA . VAL A 1 190 ? -11.855 43.416 -64.680 1.00 90.05 182 VAL A CA 1
ATOM 768 C C . VAL A 1 190 ? -11.530 44.724 -63.965 1.00 96.02 182 VAL A C 1
ATOM 769 O O . VAL A 1 190 ? -11.496 45.792 -64.579 1.00 87.52 182 VAL A O 1
ATOM 773 N N . LEU A 1 191 ? -11.296 44.631 -62.660 1.00 100.15 183 LEU A N 1
ATOM 774 C CA . LEU A 1 191 ? -10.938 45.794 -61.859 1.00 105.24 183 LEU A CA 1
ATOM 775 C C . LEU A 1 191 ? -9.446 46.090 -61.958 1.00 102.47 183 LEU A C 1
ATOM 776 O O . LEU A 1 191 ? -8.616 45.303 -61.501 1.00 92.33 183 LEU A O 1
ATOM 781 N N . LEU A 1 192 ? -9.110 47.227 -62.557 1.00 90.17 184 LEU A N 1
ATOM 782 C CA . LEU A 1 192 ? -7.720 47.655 -62.639 1.00 87.52 184 LEU A CA 1
ATOM 783 C C . LEU A 1 192 ? -7.452 48.792 -61.663 1.00 93.91 184 LEU A C 1
ATOM 784 O O . LEU A 1 192 ? -7.998 49.886 -61.804 1.00 93.08 184 LEU A O 1
ATOM 789 N N . GLU A 1 193 ? -6.612 48.527 -60.669 1.00 94.33 185 GLU A N 1
ATOM 790 C CA . GLU A 1 193 ? -6.246 49.546 -59.696 1.00 94.62 185 GLU A CA 1
ATOM 791 C C . GLU A 1 193 ? -4.876 50.124 -60.027 1.00 95.51 185 GLU A C 1
ATOM 792 O O . GLU A 1 193 ? -3.865 49.425 -59.965 1.00 80.60 185 GLU A O 1
ATOM 798 N N . VAL A 1 194 ? -4.849 51.404 -60.379 1.00 97.36 186 VAL A N 1
ATOM 799 C CA . VAL A 1 194 ? -3.601 52.062 -60.736 1.00 101.83 186 VAL A CA 1
ATOM 800 C C . VAL A 1 194 ? -3.146 53.007 -59.631 1.00 98.50 186 VAL A C 1
ATOM 801 O O . VAL A 1 194 ? -3.876 53.919 -59.241 1.00 94.57 186 VAL A O 1
ATOM 805 N N . GLN A 1 195 ? -1.939 52.779 -59.124 1.00 89.10 187 GLN A N 1
ATOM 806 C CA . GLN A 1 195 ? -1.370 53.643 -58.096 1.00 103.21 187 GLN A CA 1
ATOM 807 C C . GLN A 1 195 ? 0.060 54.060 -58.425 1.00 99.80 187 GLN A C 1
ATOM 808 O O . GLN A 1 195 ? 0.883 53.235 -58.819 1.00 95.93 187 GLN A O 1
ATOM 814 N N . TYR A 1 196 ? 0.344 55.348 -58.259 1.00 95.94 188 TYR A N 1
ATOM 815 C CA . TYR A 1 196 ? 1.652 55.896 -58.595 1.00 89.81 188 TYR A CA 1
ATOM 816 C C . TYR A 1 196 ? 2.487 56.168 -57.348 1.00 92.44 188 TYR A C 1
ATOM 817 O O . TYR A 1 196 ? 1.948 56.481 -56.288 1.00 100.30 188 TYR A O 1
ATOM 826 N N . SER A 1 197 ? 3.804 56.051 -57.488 1.00 85.71 189 SER A N 1
ATOM 827 C CA . SER A 1 197 ? 4.731 56.326 -56.394 1.00 98.93 189 SER A CA 1
ATOM 828 C C . SER A 1 197 ? 6.160 56.447 -56.909 1.00 115.06 189 SER A C 1
ATOM 829 O O . SER A 1 197 ? 6.839 55.441 -57.117 1.00 111.71 189 SER A O 1
ATOM 832 N N . SER A 1 198 ? 6.617 57.679 -57.112 1.00 119.06 190 SER A N 1
ATOM 833 C CA . SER A 1 198 ? 7.979 57.917 -57.580 1.00 130.06 190 SER A CA 1
ATOM 834 C C . SER A 1 198 ? 8.991 57.599 -56.484 1.00 126.38 190 SER A C 1
ATOM 835 O O . SER A 1 198 ? 9.627 58.496 -55.931 1.00 122.77 190 SER A O 1
ATOM 838 N N . SER A 1 199 ? 9.136 56.313 -56.178 1.00 119.14 191 SER A N 1
ATOM 839 C CA . SER A 1 199 ? 10.018 55.874 -55.105 1.00 124.02 191 SER A CA 1
ATOM 840 C C . SER A 1 199 ? 10.438 54.417 -55.279 1.00 138.76 191 SER A C 1
ATOM 841 O O . SER A 1 199 ? 11.577 54.051 -54.984 1.00 129.12 191 SER A O 1
ATOM 844 N N . ILE A 1 200 ? 9.513 53.591 -55.759 1.00 142.05 192 ILE A N 1
ATOM 845 C CA . ILE A 1 200 ? 9.776 52.167 -55.945 1.00 126.01 192 ILE A CA 1
ATOM 846 C C . ILE A 1 200 ? 10.793 51.919 -57.055 1.00 122.41 192 ILE A C 1
ATOM 847 O O . ILE A 1 200 ? 10.939 52.730 -57.971 1.00 124.77 192 ILE A O 1
ATOM 852 N N . HIS A 1 201 ? 11.499 50.796 -56.964 1.00 117.83 193 HIS A N 1
ATOM 853 C CA . HIS A 1 201 ? 12.502 50.437 -57.961 1.00 123.68 193 HIS A CA 1
ATOM 854 C C . HIS A 1 201 ? 12.531 48.932 -58.205 1.00 121.21 193 HIS A C 1
ATOM 855 O O . HIS A 1 201 ? 13.318 48.440 -59.014 1.00 118.99 193 HIS A O 1
ATOM 862 N N . ASP A 1 202 ? 11.669 48.205 -57.502 1.00 124.08 194 ASP A N 1
ATOM 863 C CA . ASP A 1 202 ? 11.601 46.754 -57.641 1.00 131.93 194 ASP A CA 1
ATOM 864 C C . ASP A 1 202 ? 10.640 46.331 -58.747 1.00 125.88 194 ASP A C 1
ATOM 865 O O . ASP A 1 202 ? 9.459 46.677 -58.725 1.00 123.82 194 ASP A O 1
ATOM 870 N N . ARG A 1 203 ? 11.158 45.584 -59.716 1.00 117.86 195 ARG A N 1
ATOM 871 C CA . ARG A 1 203 ? 10.331 45.034 -60.782 1.00 112.79 195 ARG A CA 1
ATOM 872 C C . ARG A 1 203 ? 9.794 43.672 -60.358 1.00 111.83 195 ARG A C 1
ATOM 873 O O . ARG A 1 203 ? 10.451 42.647 -60.544 1.00 113.28 195 ARG A O 1
ATOM 881 N N . GLU A 1 204 ? 8.594 43.670 -59.788 1.00 96.40 196 GLU A N 1
ATOM 882 C CA . GLU A 1 204 ? 8.031 42.462 -59.199 1.00 91.98 196 GLU A CA 1
ATOM 883 C C . GLU A 1 204 ? 6.625 42.179 -59.718 1.00 95.77 196 GLU A C 1
ATOM 884 O O . GLU A 1 204 ? 5.767 43.061 -59.729 1.00 100.23 196 GLU A O 1
ATOM 890 N N . ILE A 1 205 ? 6.399 40.943 -60.150 1.00 100.36 197 ILE A N 1
ATOM 891 C CA . ILE A 1 205 ? 5.086 40.521 -60.624 1.00 104.61 197 ILE A CA 1
ATOM 892 C C . ILE A 1 205 ? 4.582 39.363 -59.769 1.00 98.97 197 ILE A C 1
ATOM 893 O O . ILE A 1 205 ? 5.301 38.389 -59.552 1.00 91.20 197 ILE A O 1
ATOM 898 N N . ARG A 1 206 ? 3.348 39.469 -59.287 1.00 92.03 198 ARG A N 1
ATOM 899 C CA . ARG A 1 206 ? 2.810 38.488 -58.348 1.00 95.05 198 ARG A CA 1
ATOM 900 C C . ARG A 1 206 ? 1.482 37.887 -58.798 1.00 94.73 198 ARG A C 1
ATOM 901 O O . ARG A 1 206 ? 0.603 38.595 -59.289 1.00 92.61 198 ARG A O 1
ATOM 909 N N . PHE A 1 207 ? 1.345 36.576 -58.618 1.00 101.85 199 PHE A N 1
ATOM 910 C CA . PHE A 1 207 ? 0.089 35.882 -58.885 1.00 102.31 199 PHE A CA 1
ATOM 911 C C . PHE A 1 207 ? -0.507 35.369 -57.577 1.00 100.52 199 PHE A C 1
ATOM 912 O O . PHE A 1 207 ? 0.223 35.055 -56.636 1.00 101.27 199 PHE A O 1
ATOM 920 N N . ASN A 1 208 ? -1.832 35.274 -57.523 1.00 92.53 200 ASN A N 1
ATOM 921 C CA . ASN A 1 208 ? -2.515 34.847 -56.305 1.00 93.33 200 ASN A CA 1
ATOM 922 C C . ASN A 1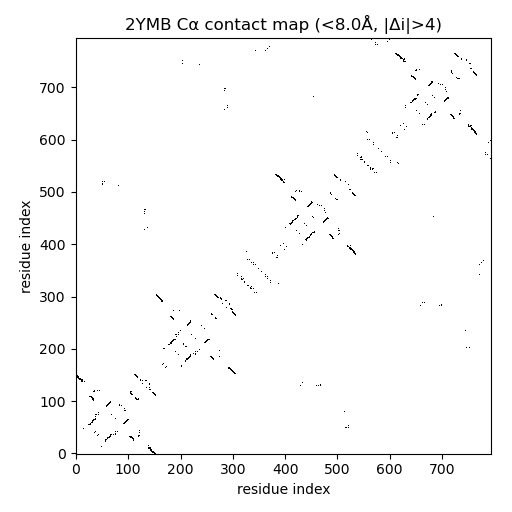 208 ? -2.640 33.331 -56.175 1.00 96.75 200 ASN A C 1
ATOM 923 O O . ASN A 1 208 ? -3.595 32.828 -55.583 1.00 92.59 200 ASN A O 1
ATOM 928 N N . ASN A 1 209 ? -1.675 32.607 -56.732 1.00 109.35 201 ASN A N 1
ATOM 929 C CA . ASN A 1 209 ? -1.636 31.157 -56.586 1.00 121.72 201 ASN A CA 1
ATOM 930 C C . ASN A 1 209 ? -0.284 30.690 -56.056 1.00 123.05 201 ASN A C 1
ATOM 931 O O . ASN A 1 209 ? 0.006 29.494 -56.022 1.00 127.01 201 ASN A O 1
ATOM 936 N N . GLY A 1 210 ? 0.538 31.649 -55.642 1.00 111.17 202 GLY A N 1
ATOM 937 C CA . GLY A 1 210 ? 1.829 31.349 -55.054 1.00 116.76 202 GLY A CA 1
ATOM 938 C C . GLY A 1 210 ? 3.000 31.792 -55.909 1.00 123.38 202 GLY A C 1
ATOM 939 O O . GLY A 1 210 ? 4.150 31.714 -55.482 1.00 125.13 202 GLY A O 1
ATOM 940 N N . TRP A 1 211 ? 2.710 32.265 -57.117 1.00 117.05 203 TRP A N 1
ATOM 941 C CA . TRP A 1 211 ? 3.761 32.642 -58.058 1.00 117.83 203 TRP A CA 1
ATOM 942 C C . TRP A 1 211 ? 4.194 34.101 -57.938 1.00 118.45 203 TRP A C 1
ATOM 943 O O . TRP A 1 211 ? 3.368 34.992 -57.739 1.00 111.03 203 TRP A O 1
ATOM 954 N N . MET A 1 212 ? 5.499 34.331 -58.062 1.00 117.07 204 MET A N 1
ATOM 955 C CA . MET A 1 212 ? 6.060 35.679 -58.053 1.00 119.59 204 MET A CA 1
ATOM 956 C C . MET A 1 212 ? 7.161 35.814 -59.104 1.00 107.46 204 MET A C 1
ATOM 957 O O . MET A 1 212 ? 8.145 35.074 -59.083 1.00 104.95 204 MET A O 1
ATOM 962 N N . ILE A 1 213 ? 6.988 36.763 -60.019 1.00 107.67 205 ILE A N 1
ATOM 963 C CA . ILE A 1 213 ? 7.930 36.960 -61.118 1.00 104.61 205 ILE A CA 1
ATOM 964 C C . ILE A 1 213 ? 8.747 38.238 -60.949 1.00 103.27 205 ILE A C 1
ATOM 965 O O . ILE A 1 213 ? 8.205 39.299 -60.639 1.00 106.04 205 ILE A O 1
ATOM 970 N N . LYS A 1 214 ? 10.054 38.132 -61.167 1.00 92.01 206 LYS A N 1
ATOM 971 C CA . LYS A 1 214 ? 10.943 39.279 -61.032 1.00 106.66 206 LYS A CA 1
ATOM 972 C C . LYS A 1 214 ? 11.847 39.433 -62.251 1.00 102.86 206 LYS A C 1
ATOM 973 O O . LYS A 1 214 ? 12.832 38.709 -62.402 1.00 99.32 206 LYS A O 1
ATOM 979 N N . ILE A 1 215 ? 11.509 40.382 -63.116 1.00 98.75 207 ILE A N 1
ATOM 980 C CA . ILE A 1 215 ? 12.281 40.623 -64.331 1.00 97.85 207 ILE A CA 1
ATOM 981 C C . ILE A 1 215 ? 13.281 41.757 -64.132 1.00 98.29 207 ILE A C 1
ATOM 982 O O . ILE A 1 215 ? 12.941 42.808 -63.590 1.00 93.92 207 ILE A O 1
ATOM 987 N N . GLY A 1 216 ? 14.514 41.540 -64.580 1.00 104.05 208 GLY A N 1
ATOM 988 C CA . GLY A 1 216 ? 15.583 42.506 -64.399 1.00 102.73 208 GLY A CA 1
ATOM 989 C C . GLY A 1 216 ? 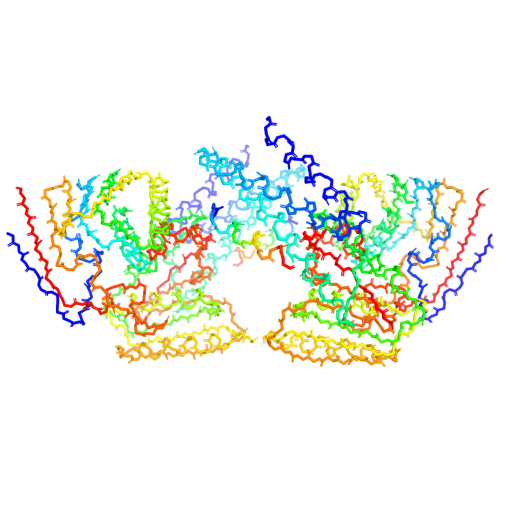15.372 43.832 -65.107 1.00 93.25 208 GLY A C 1
ATOM 990 O O . GLY A 1 216 ? 15.991 44.834 -64.752 1.00 93.48 208 GLY A O 1
ATOM 991 N N . ARG A 1 217 ? 14.499 43.843 -66.109 1.00 91.65 209 ARG A N 1
ATOM 992 C CA . ARG A 1 217 ? 14.236 45.058 -66.873 1.00 85.77 209 ARG A CA 1
ATOM 993 C C . ARG A 1 217 ? 12.756 45.430 -66.880 1.00 86.34 209 ARG A C 1
ATOM 994 O O . ARG A 1 217 ? 12.363 46.425 -67.488 1.00 84.13 209 ARG A O 1
ATOM 1002 N N . GLY A 1 218 ? 11.940 44.631 -66.201 1.00 84.42 210 GLY A N 1
ATOM 1003 C CA . GLY A 1 218 ? 10.506 44.851 -66.186 1.00 77.63 210 GLY A CA 1
ATOM 1004 C C . GLY A 1 218 ? 9.859 44.355 -67.465 1.00 75.90 210 GLY A C 1
ATOM 1005 O O . GLY A 1 218 ? 10.338 43.404 -68.078 1.00 85.63 210 GLY A O 1
ATOM 1006 N N . LEU A 1 219 ? 8.771 45.000 -67.872 1.00 75.95 211 LEU A N 1
ATOM 1007 C CA . LEU A 1 219 ? 8.064 44.609 -69.088 1.00 70.35 211 LEU A CA 1
ATOM 1008 C C . LEU A 1 219 ? 8.670 45.252 -70.332 1.00 82.64 211 LEU A C 1
ATOM 1009 O O . LEU A 1 219 ? 8.253 44.966 -71.454 1.00 87.56 211 LEU A O 1
ATOM 1014 N N . ASP A 1 220 ? 9.652 46.124 -70.129 1.00 80.25 212 ASP A N 1
ATOM 1015 C CA . ASP A 1 220 ? 10.294 46.817 -71.239 1.00 81.34 212 ASP A CA 1
ATOM 1016 C C . ASP A 1 220 ? 11.653 46.198 -71.547 1.00 89.66 212 ASP A C 1
ATOM 1017 O O . ASP A 1 220 ? 12.694 46.774 -71.228 1.00 92.65 212 ASP A O 1
ATOM 1022 N N . TYR A 1 221 ? 11.636 45.022 -72.165 1.00 77.02 213 TYR A N 1
ATOM 1023 C CA . TYR A 1 221 ? 12.871 44.359 -72.569 1.00 84.26 213 TYR A CA 1
ATOM 1024 C C . TYR A 1 221 ? 12.864 44.019 -74.057 1.00 86.60 213 TYR A C 1
ATOM 1025 O O . TYR A 1 221 ? 13.712 43.267 -74.535 1.00 88.52 213 TYR A O 1
ATOM 1034 N N . PHE A 1 222 ? 11.904 44.583 -74.783 1.00 83.25 214 PHE A N 1
ATOM 1035 C CA . PHE A 1 222 ? 11.836 44.408 -76.228 1.00 73.15 214 PHE A CA 1
ATOM 1036 C C . PHE A 1 222 ? 12.461 45.597 -76.942 1.00 81.54 214 PHE A C 1
ATOM 1037 O O . PHE A 1 222 ? 12.171 46.749 -76.617 1.00 90.11 214 PHE A O 1
ATOM 1045 N N . LYS A 1 223 ? 13.321 45.314 -77.916 1.00 74.64 215 LYS A N 1
ATOM 1046 C CA . LYS A 1 223 ? 13.922 46.366 -78.727 1.00 81.48 215 LYS A CA 1
ATOM 1047 C C . LYS A 1 223 ? 12.887 46.937 -79.686 1.00 78.99 215 LYS A C 1
ATOM 1048 O O . LYS A 1 223 ? 11.839 46.331 -79.906 1.00 88.30 215 LYS A O 1
ATOM 1054 N N . LYS A 1 224 ? 13.177 48.104 -80.251 1.00 78.83 216 LYS A N 1
ATOM 1055 C CA . LYS A 1 224 ? 12.285 48.710 -81.230 1.00 79.71 216 LYS A CA 1
ATOM 1056 C C . LYS A 1 224 ? 12.247 47.840 -82.485 1.00 82.43 216 LYS A C 1
ATOM 1057 O O . LYS A 1 224 ? 13.212 47.134 -82.779 1.00 77.74 216 LYS A O 1
ATOM 1063 N N . PRO A 1 225 ? 11.123 47.868 -83.218 1.00 82.70 217 PRO A N 1
ATOM 1064 C CA . PRO A 1 225 ? 11.025 47.077 -84.449 1.00 68.75 217 PRO A CA 1
ATOM 1065 C C . PRO A 1 225 ? 12.025 47.555 -85.495 1.00 72.32 217 PRO A C 1
ATOM 1066 O O . PRO A 1 225 ? 12.319 48.749 -85.565 1.00 73.13 217 PRO A O 1
ATOM 1070 N N . GLN A 1 226 ? 12.542 46.626 -86.292 1.00 73.53 218 GLN A N 1
ATOM 1071 C CA . GLN A 1 226 ? 13.543 46.953 -87.300 1.00 74.46 218 GLN A CA 1
ATOM 1072 C C . GLN A 1 226 ? 12.989 47.911 -88.351 1.00 72.85 218 GLN A C 1
ATOM 1073 O O . GLN A 1 226 ? 13.458 49.041 -88.476 1.00 76.70 218 GLN A O 1
ATOM 1079 N N . SER A 1 227 ? 11.992 47.453 -89.103 1.00 81.51 219 SER A N 1
ATOM 1080 C CA . SER A 1 227 ? 11.337 48.295 -90.099 1.00 72.63 219 SER A CA 1
ATOM 1081 C C . SER A 1 227 ? 9.841 48.395 -89.824 1.00 72.17 219 SER A C 1
ATOM 1082 O O . SER A 1 227 ? 9.351 47.898 -88.810 1.00 64.32 219 SER A O 1
ATOM 1085 N N . ARG A 1 228 ? 9.120 49.037 -90.737 1.00 70.74 220 ARG A N 1
ATOM 1086 C CA . ARG A 1 228 ? 7.679 49.208 -90.599 1.00 77.70 220 ARG A CA 1
ATOM 1087 C C . ARG A 1 228 ? 6.964 47.867 -90.699 1.00 80.41 220 ARG A C 1
ATOM 1088 O O . ARG A 1 228 ? 6.015 47.597 -89.962 1.00 62.87 220 ARG A O 1
ATOM 1096 N N . PHE A 1 229 ? 7.429 47.033 -91.624 1.00 87.61 221 PHE A N 1
ATOM 1097 C CA . PHE A 1 229 ? 6.782 45.760 -91.912 1.00 66.35 221 PHE A CA 1
ATOM 1098 C C . PHE A 1 229 ? 7.683 44.564 -91.625 1.00 66.54 221 PHE A C 1
ATOM 1099 O O . PHE A 1 229 ? 7.567 43.524 -92.271 1.00 68.97 221 PHE A O 1
ATOM 1107 N N . SER A 1 230 ? 8.580 44.713 -90.657 1.00 69.64 222 SER A N 1
ATOM 1108 C CA . SER A 1 230 ? 9.441 43.609 -90.253 1.00 72.05 222 SER A CA 1
ATOM 1109 C C . SER A 1 230 ? 8.687 42.674 -89.316 1.00 64.42 222 SER A C 1
ATOM 1110 O O . SER A 1 230 ? 7.860 43.120 -88.523 1.00 62.15 222 SER A O 1
ATOM 1113 N N . LEU A 1 231 ? 8.964 41.378 -89.414 1.00 68.83 223 LEU A N 1
ATOM 1114 C CA . LEU A 1 231 ? 8.326 40.402 -88.539 1.00 68.77 223 LEU A CA 1
ATOM 1115 C C . LEU A 1 231 ? 8.679 40.679 -87.083 1.00 80.63 223 LEU A C 1
ATOM 1116 O O . LEU A 1 231 ? 9.768 41.167 -86.780 1.00 97.31 223 LEU A O 1
ATOM 1121 N N . GLY A 1 232 ? 7.752 40.369 -86.185 1.00 74.95 224 GLY A N 1
ATOM 1122 C CA . GLY A 1 232 ? 7.935 40.665 -84.778 1.00 72.90 224 GLY A CA 1
ATOM 1123 C C . GLY A 1 232 ? 7.330 42.008 -84.425 1.00 67.66 224 GLY A C 1
ATOM 1124 O O . GLY A 1 232 ? 7.373 42.436 -83.272 1.00 80.63 224 GLY A O 1
ATOM 1125 N N . TYR A 1 233 ? 6.766 42.672 -85.428 1.00 55.31 225 TYR A N 1
ATOM 1126 C CA . TYR A 1 233 ? 6.131 43.968 -85.239 1.00 52.40 225 TYR A CA 1
ATOM 1127 C C . TYR A 1 233 ? 4.857 43.820 -84.415 1.00 61.67 225 TYR A C 1
ATOM 1128 O O . TYR A 1 233 ? 4.529 44.686 -83.603 1.00 56.08 225 TYR A O 1
ATOM 1137 N N . CYS A 1 234 ? 4.145 42.718 -84.628 1.00 59.18 226 CYS A N 1
ATOM 1138 C CA . CYS A 1 234 ? 2.899 42.458 -83.915 1.00 65.30 226 CYS A CA 1
ATOM 1139 C C . CYS A 1 234 ? 3.014 41.242 -82.997 1.00 74.74 226 CYS A C 1
ATOM 1140 O O . CYS A 1 234 ? 2.368 41.181 -81.950 1.00 85.85 226 CYS A O 1
ATOM 1143 N N . ASP A 1 235 ? 3.833 40.275 -83.399 1.00 65.80 227 ASP A N 1
ATOM 1144 C CA . ASP A 1 235 ? 4.082 39.095 -82.578 1.00 73.56 227 ASP A CA 1
ATOM 1145 C C . ASP A 1 235 ? 5.443 39.217 -81.905 1.00 73.54 227 ASP A C 1
ATOM 1146 O O . ASP A 1 235 ? 6.478 38.998 -82.533 1.00 67.23 227 ASP A O 1
ATOM 1151 N N . PHE A 1 236 ? 5.436 39.551 -80.618 1.00 70.56 228 PHE A N 1
ATOM 1152 C CA . PHE A 1 236 ? 6.675 39.769 -79.875 1.00 70.11 228 PHE A CA 1
ATOM 1153 C C . PHE A 1 236 ? 7.456 38.486 -79.586 1.00 76.39 228 PHE A C 1
ATOM 1154 O O . PHE A 1 236 ? 8.461 38.510 -78.874 1.00 79.09 228 PHE A O 1
ATOM 1162 N N . ASP A 1 237 ? 6.993 37.372 -80.145 1.00 70.20 229 ASP A N 1
ATOM 1163 C CA . ASP A 1 237 ? 7.742 36.124 -80.099 1.00 74.50 229 ASP A CA 1
ATOM 1164 C C . ASP A 1 237 ? 8.833 36.144 -81.163 1.00 76.65 229 ASP A C 1
ATOM 1165 O O . ASP A 1 237 ? 9.673 35.247 -81.227 1.00 79.38 229 ASP A O 1
ATOM 1170 N N . LEU A 1 238 ? 8.809 37.176 -82.000 1.00 68.66 230 LEU A N 1
ATOM 1171 C CA . LEU A 1 238 ? 9.810 37.346 -83.044 1.00 71.55 230 LEU A CA 1
ATOM 1172 C C . LEU A 1 238 ? 10.529 38.679 -82.882 1.00 80.21 230 LEU A C 1
ATOM 1173 O O . LEU A 1 238 ? 11.323 39.074 -83.734 1.00 87.12 230 LEU A O 1
ATOM 1178 N N . ARG A 1 239 ? 10.244 39.368 -81.782 1.00 83.64 231 ARG A N 1
ATOM 1179 C CA . ARG A 1 239 ? 10.871 40.653 -81.497 1.00 80.46 231 ARG A CA 1
ATOM 1180 C C . ARG A 1 239 ? 12.159 40.459 -80.702 1.00 90.04 231 ARG A C 1
ATOM 1181 O O . ARG A 1 239 ? 12.155 39.800 -79.661 1.00 90.02 231 ARG A O 1
ATOM 1189 N N . PRO A 1 240 ? 13.270 41.025 -81.201 1.00 85.37 232 PRO A N 1
ATOM 1190 C CA . PRO A 1 240 ? 14.577 40.962 -80.535 1.00 79.59 232 PRO A CA 1
ATOM 1191 C C . PRO A 1 240 ? 14.535 41.587 -79.144 1.00 87.01 232 PRO A C 1
ATOM 1192 O O . PRO A 1 240 ? 14.022 42.694 -78.978 1.00 84.39 232 PRO A O 1
ATOM 1196 N N . CYS A 1 241 ? 15.078 40.880 -78.158 1.00 87.97 233 CYS A N 1
ATOM 1197 C CA . CYS A 1 241 ? 15.022 41.331 -76.772 1.00 90.46 233 CYS A CA 1
ATOM 1198 C C . CYS A 1 241 ? 16.345 41.921 -76.295 1.00 101.70 233 CYS A C 1
ATOM 1199 O O . CYS A 1 241 ? 17.400 41.657 -76.873 1.00 93.48 233 CYS A O 1
ATOM 1202 N N . HIS A 1 242 ? 16.277 42.726 -75.240 1.00 101.25 234 HIS A N 1
ATOM 1203 C CA . HIS A 1 242 ? 17.472 43.229 -74.577 1.00 99.71 234 HIS A CA 1
ATOM 1204 C C . HIS A 1 242 ? 17.962 42.194 -73.574 1.00 104.61 234 HIS A C 1
ATOM 1205 O O . HIS A 1 242 ? 17.181 41.376 -73.086 1.00 98.02 234 HIS A O 1
ATOM 1212 N N . GLU A 1 243 ? 19.255 42.229 -73.270 1.00 107.17 235 GLU A N 1
ATOM 1213 C CA . GLU A 1 243 ? 19.828 41.305 -72.300 1.00 98.19 235 GLU A CA 1
ATOM 1214 C C . GLU A 1 243 ? 19.264 41.583 -70.912 1.00 85.76 235 GLU A C 1
ATOM 1215 O O . GLU A 1 243 ? 19.335 42.708 -70.418 1.00 88.77 235 GLU A O 1
ATOM 1221 N N . THR A 1 244 ? 18.696 40.555 -70.290 1.00 78.80 236 THR A N 1
ATOM 1222 C CA . THR A 1 244 ? 18.118 40.698 -68.959 1.00 94.89 236 THR A CA 1
ATOM 1223 C C . THR A 1 244 ? 18.050 39.362 -68.225 1.00 102.24 236 THR A C 1
ATOM 1224 O O . THR A 1 244 ? 18.347 38.311 -68.794 1.00 93.59 236 THR A O 1
ATOM 1228 N N . THR A 1 245 ? 17.662 39.415 -66.955 1.00 105.13 237 THR A N 1
ATOM 1229 C CA . THR A 1 245 ? 17.534 38.216 -66.134 1.00 105.05 237 THR A CA 1
ATOM 1230 C C . THR A 1 245 ? 16.147 38.144 -65.502 1.00 102.40 237 THR A C 1
ATOM 1231 O O . THR A 1 245 ? 15.553 39.171 -65.173 1.00 105.57 237 THR A O 1
ATOM 1235 N N . VAL A 1 246 ? 15.635 36.929 -65.338 1.00 99.04 238 VAL A N 1
ATOM 1236 C CA . VAL A 1 246 ? 14.308 36.729 -64.763 1.00 107.31 238 VAL A CA 1
ATOM 1237 C C . VAL A 1 246 ? 14.334 35.720 -63.618 1.00 107.51 238 VAL A C 1
ATOM 1238 O O . VAL A 1 246 ? 14.648 34.549 -63.821 1.00 105.67 238 VAL A O 1
ATOM 1242 N N . ASP A 1 247 ? 13.997 36.179 -62.417 1.00 109.40 239 ASP A N 1
ATOM 1243 C CA . ASP A 1 247 ? 13.960 35.307 -61.247 1.00 116.21 239 ASP A CA 1
ATOM 1244 C C . ASP A 1 247 ? 12.533 34.890 -60.900 1.00 117.63 239 ASP A C 1
ATOM 1245 O O . ASP A 1 247 ? 11.616 35.712 -60.907 1.00 111.34 239 ASP A O 1
ATOM 1250 N N . ILE A 1 248 ? 12.355 33.609 -60.594 1.00 117.26 240 ILE A N 1
ATOM 1251 C CA . ILE A 1 248 ? 11.040 33.077 -60.254 1.00 115.96 240 ILE A CA 1
ATOM 1252 C C . ILE A 1 248 ? 11.007 32.633 -58.793 1.00 122.55 240 ILE A C 1
ATOM 1253 O O . ILE A 1 248 ? 12.012 32.170 -58.256 1.00 127.47 240 ILE A O 1
ATOM 1258 N N . PHE A 1 249 ? 9.851 32.782 -58.154 1.00 128.38 241 PHE A N 1
ATOM 1259 C CA . PHE A 1 249 ? 9.687 32.384 -56.760 1.00 121.96 241 PHE A CA 1
ATOM 1260 C C . PHE A 1 249 ? 8.370 31.640 -56.569 1.00 125.13 241 PHE A C 1
ATOM 1261 O O . PHE A 1 249 ? 7.508 31.656 -57.449 1.00 127.74 241 PHE A O 1
ATOM 1269 N N . HIS A 1 250 ? 8.214 30.992 -55.419 1.00 124.44 242 HIS A N 1
ATOM 1270 C CA . HIS A 1 250 ? 6.979 30.276 -55.116 1.00 130.76 242 HIS A CA 1
ATOM 1271 C C . HIS A 1 250 ? 6.728 30.156 -53.615 1.00 138.34 242 HIS A C 1
ATOM 1272 O O . HIS A 1 250 ? 7.607 29.746 -52.857 1.00 124.07 242 HIS A O 1
ATOM 1279 N N . LYS A 1 251 ? 5.519 30.516 -53.195 1.00 142.34 243 LYS A N 1
ATOM 1280 C CA . LYS A 1 251 ? 5.126 30.387 -51.797 1.00 130.74 243 LYS A CA 1
ATOM 1281 C C . LYS A 1 251 ? 4.499 29.026 -51.516 1.00 114.77 243 LYS A C 1
ATOM 1282 O O . LYS A 1 251 ? 4.726 28.435 -50.460 1.00 95.40 243 LYS A O 1
ATOM 1288 N N . HIS B 1 97 ? -54.255 83.300 -124.452 1.00 102.27 89 HIS B N 1
ATOM 1289 C CA . HIS B 1 97 ? -53.378 82.146 -124.296 1.00 124.64 89 HIS B CA 1
ATOM 1290 C C . HIS B 1 97 ? -52.290 82.141 -125.370 1.00 140.18 89 HIS B C 1
ATOM 1291 O O . HIS B 1 97 ? -52.531 82.544 -126.508 1.00 138.24 89 HIS B O 1
ATOM 1298 N N . LYS B 1 98 ? -51.094 81.688 -125.004 1.00 138.81 90 LYS B N 1
ATOM 1299 C CA . LYS B 1 98 ? -49.948 81.742 -125.908 1.00 129.37 90 LYS B CA 1
ATOM 1300 C C . LYS B 1 98 ? -49.256 80.388 -126.061 1.00 121.40 90 LYS B C 1
ATOM 1301 O O . LYS B 1 98 ? -49.016 79.685 -125.079 1.00 113.66 90 LYS B O 1
ATOM 1307 N N . GLN B 1 99 ? -48.936 80.034 -127.303 1.00 124.64 91 GLN B N 1
ATOM 1308 C CA . GLN B 1 99 ? -48.226 78.793 -127.597 1.00 128.06 91 GLN B CA 1
ATOM 1309 C C . GLN B 1 99 ? -46.737 79.066 -127.801 1.00 133.33 91 GLN B C 1
ATOM 1310 O O . GLN B 1 99 ? -46.357 80.110 -128.332 1.00 125.71 91 GLN B O 1
ATOM 1316 N N . ILE B 1 100 ? -45.898 78.126 -127.375 1.00 136.15 92 ILE B N 1
ATOM 1317 C CA . ILE B 1 100 ? -44.453 78.265 -127.519 1.00 128.09 92 ILE B CA 1
ATOM 1318 C C . ILE B 1 100 ? -43.845 77.055 -128.224 1.00 130.61 92 ILE B C 1
ATOM 1319 O O . ILE B 1 100 ? -44.083 75.915 -127.828 1.00 123.90 92 ILE B O 1
ATOM 1324 N N . LYS B 1 101 ? -43.062 77.308 -129.268 1.00 133.08 93 LYS B N 1
ATOM 1325 C CA . LYS B 1 101 ? -42.367 76.236 -129.974 1.00 126.05 93 LYS B CA 1
ATOM 1326 C C . LYS B 1 101 ? -40.926 76.098 -129.497 1.00 116.67 93 LYS B C 1
ATOM 1327 O O . LYS B 1 101 ? -40.134 77.034 -129.602 1.00 119.89 93 LYS B O 1
ATOM 1333 N N . ILE B 1 102 ? -40.595 74.926 -128.966 1.00 106.42 94 ILE B N 1
ATOM 1334 C CA . ILE B 1 102 ? -39.226 74.620 -128.578 1.00 85.67 94 ILE B CA 1
ATOM 1335 C C . ILE B 1 102 ? -38.534 73.882 -129.716 1.00 97.24 94 ILE B C 1
ATOM 1336 O O . ILE B 1 102 ? -38.883 72.745 -130.027 1.00 104.59 94 ILE B O 1
ATOM 1341 N N . GLU B 1 103 ? -37.558 74.534 -130.339 1.00 93.28 95 GLU B N 1
ATOM 1342 C CA . GLU B 1 103 ? -36.875 73.957 -131.492 1.00 106.65 95 GLU B CA 1
ATOM 1343 C C . GLU B 1 103 ? -35.969 72.797 -131.096 1.00 91.83 95 GLU B C 1
ATOM 1344 O O . GLU B 1 103 ? -35.632 72.631 -129.924 1.00 94.95 95 GLU B O 1
ATOM 1350 N N . GLU B 1 104 ? -35.586 71.994 -132.084 1.00 83.83 96 GLU B N 1
ATOM 1351 C CA . GLU B 1 104 ? -34.684 70.872 -131.861 1.00 92.15 96 GLU B CA 1
ATOM 1352 C C . GLU B 1 104 ? -33.336 71.381 -131.360 1.00 101.32 96 GLU B C 1
ATOM 1353 O O . GLU B 1 104 ? -32.818 72.379 -131.862 1.00 100.02 96 GLU B O 1
ATOM 1359 N N . ASN B 1 105 ? -32.785 70.692 -130.364 1.00 94.85 97 ASN B N 1
ATOM 1360 C CA . ASN B 1 105 ? -31.519 71.077 -129.741 1.00 94.58 97 ASN B CA 1
ATOM 1361 C C . ASN B 1 105 ? -31.541 72.480 -129.140 1.00 91.33 97 ASN B C 1
ATOM 1362 O O . ASN B 1 105 ? -30.584 73.240 -129.283 1.00 93.45 97 ASN B O 1
ATOM 1367 N N . ALA B 1 106 ? -32.638 72.819 -128.470 1.00 79.78 98 ALA B N 1
ATOM 1368 C CA . ALA B 1 106 ? -32.755 74.113 -127.808 1.00 82.07 98 ALA B CA 1
ATOM 1369 C C . ALA B 1 106 ? -32.219 74.037 -126.383 1.00 92.07 98 ALA B C 1
ATOM 1370 O O . ALA B 1 106 ? -31.998 72.950 -125.852 1.00 97.55 98 ALA B O 1
ATOM 1372 N N . THR B 1 107 ? -32.011 75.197 -125.768 1.00 81.27 99 THR B N 1
ATOM 1373 C CA . THR B 1 107 ? -31.490 75.258 -124.407 1.00 76.68 99 THR B CA 1
ATOM 1374 C C . THR B 1 107 ? -32.203 76.322 -123.579 1.00 81.93 99 THR B C 1
ATOM 1375 O O . THR B 1 107 ? -32.973 77.122 -124.110 1.00 78.95 99 THR B O 1
ATOM 1379 N N . GLY B 1 108 ? -31.938 76.324 -122.276 1.00 96.49 100 GLY B N 1
ATOM 1380 C CA . GLY B 1 108 ? -32.528 77.296 -121.372 1.00 100.38 100 GLY B CA 1
ATOM 1381 C C . GLY B 1 108 ? -33.982 76.998 -121.066 1.00 93.11 100 GLY B C 1
ATOM 1382 O O . GLY B 1 108 ? -34.768 77.907 -120.797 1.00 88.96 100 GLY B O 1
ATOM 1383 N N . PHE B 1 109 ? -34.339 75.719 -121.101 1.00 86.73 101 PHE B N 1
ATOM 1384 C CA . PHE B 1 109 ? -35.726 75.316 -120.913 1.00 88.49 101 PHE B CA 1
ATOM 1385 C C . PHE B 1 109 ? -35.912 74.279 -119.812 1.00 81.09 101 PHE B C 1
ATOM 1386 O O . PHE B 1 109 ? -36.638 73.303 -119.990 1.00 89.34 101 PHE B O 1
ATOM 1394 N N . SER B 1 110 ? -35.259 74.493 -118.675 1.00 75.07 102 SER B N 1
ATOM 1395 C CA . SER B 1 110 ? -35.496 73.650 -117.512 1.00 80.60 102 SER B CA 1
ATOM 1396 C C . SER B 1 110 ? -36.868 73.994 -116.950 1.00 79.87 102 SER B C 1
ATOM 1397 O O . SER B 1 110 ? -37.426 75.045 -117.265 1.00 80.46 102 SER B O 1
ATOM 1400 N N . TYR B 1 111 ? -37.411 73.109 -116.120 1.00 78.91 103 TYR B N 1
ATOM 1401 C CA . TYR B 1 111 ? -38.729 73.327 -115.533 1.00 79.30 103 TYR B CA 1
ATOM 1402 C C . TYR B 1 111 ? -38.708 74.563 -114.643 1.00 80.97 103 TYR B C 1
ATOM 1403 O O . TYR B 1 111 ? -39.714 75.255 -114.493 1.00 70.97 103 TYR B O 1
ATOM 1412 N N . GLU B 1 112 ? -37.548 74.833 -114.055 1.00 94.48 104 GLU B N 1
ATOM 1413 C CA . GLU B 1 112 ? -37.354 76.021 -113.238 1.00 92.15 104 GLU B CA 1
ATOM 1414 C C . GLU B 1 112 ? -37.541 77.278 -114.082 1.00 81.90 104 GLU B C 1
ATOM 1415 O O . GLU B 1 112 ? -38.147 78.251 -113.637 1.00 69.78 104 GLU B O 1
ATOM 1421 N N . SER B 1 113 ? -37.025 77.242 -115.307 1.00 86.33 105 SER B N 1
ATOM 1422 C CA . SER B 1 113 ? -37.075 78.393 -116.203 1.00 85.01 105 SER B CA 1
ATOM 1423 C C . SER B 1 113 ? -38.421 78.519 -116.905 1.00 84.53 105 SER B C 1
ATOM 1424 O O . SER B 1 113 ? -38.960 79.617 -117.043 1.00 96.28 105 SER B O 1
ATOM 1427 N N . LEU B 1 114 ? -38.956 77.388 -117.349 1.00 87.76 106 LEU B N 1
ATOM 1428 C CA . LEU B 1 114 ? -40.193 77.370 -118.120 1.00 82.45 106 LEU B CA 1
ATOM 1429 C C . LEU B 1 114 ? -41.398 77.780 -117.282 1.00 77.91 106 LEU B C 1
ATOM 1430 O O . LEU B 1 114 ? -42.305 78.452 -117.771 1.00 74.79 106 LEU B O 1
ATOM 1435 N N . PHE B 1 115 ? -41.403 77.372 -116.018 1.00 86.71 107 PHE B N 1
ATOM 1436 C CA . PHE B 1 115 ? -42.547 77.607 -115.146 1.00 80.34 107 PHE B CA 1
ATOM 1437 C C . PHE B 1 115 ? -42.324 78.762 -114.174 1.00 87.77 107 PHE B C 1
ATOM 1438 O O . PHE B 1 115 ? -43.151 79.000 -113.295 1.00 92.36 107 PHE B O 1
ATOM 1446 N N . ARG B 1 116 ? -41.211 79.474 -114.332 1.00 89.82 108 ARG B N 1
ATOM 1447 C CA . ARG B 1 116 ? -40.871 80.574 -113.430 1.00 100.15 108 ARG B CA 1
ATOM 1448 C C . ARG B 1 116 ? -41.946 81.656 -113.417 1.00 97.62 108 ARG B C 1
ATOM 1449 O O . ARG B 1 116 ? -42.295 82.188 -112.361 1.00 84.05 108 ARG B O 1
ATOM 1457 N N . GLU B 1 117 ? -42.473 81.968 -114.596 1.00 95.42 109 GLU B N 1
ATOM 1458 C CA . GLU B 1 117 ? -43.441 83.048 -114.748 1.00 92.40 109 GLU B CA 1
ATOM 1459 C C . GLU B 1 117 ? -44.783 82.746 -114.080 1.00 95.36 109 GLU B C 1
ATOM 1460 O O . GLU B 1 117 ? -45.265 83.528 -113.261 1.00 96.41 109 GLU B O 1
ATOM 1466 N N . TYR B 1 118 ? -45.378 81.610 -114.428 1.00 90.58 110 TYR B N 1
ATOM 1467 C CA . TYR B 1 118 ? -46.705 81.261 -113.929 1.00 79.83 110 TYR B CA 1
ATOM 1468 C C . TYR B 1 118 ? -46.638 80.473 -112.627 1.00 81.16 110 TYR B C 1
ATOM 1469 O O . TYR B 1 118 ? -47.293 79.442 -112.485 1.00 91.23 110 TYR B O 1
ATOM 1478 N N . LEU B 1 119 ? -45.849 80.964 -111.678 1.00 87.72 111 LEU B N 1
ATOM 1479 C CA . LEU B 1 119 ? -45.700 80.290 -110.396 1.00 103.73 111 LEU B CA 1
ATOM 1480 C C . LEU B 1 119 ? -45.220 81.244 -109.311 1.00 115.74 111 LEU B C 1
ATOM 1481 O O . LEU B 1 119 ? -44.221 81.945 -109.481 1.00 115.10 111 LEU B O 1
ATOM 1486 N N . ASN B 1 120 ? -45.940 81.263 -108.196 1.00 117.98 112 ASN B N 1
ATOM 1487 C CA . ASN B 1 120 ? -45.579 82.101 -107.060 1.00 126.42 112 ASN B CA 1
ATOM 1488 C C . ASN B 1 120 ? -46.128 81.552 -105.748 1.00 117.09 112 ASN B C 1
ATOM 1489 O O . ASN B 1 120 ? -46.379 80.353 -105.625 1.00 117.29 112 ASN B O 1
ATOM 1494 N N . GLU B 1 121 ? -46.311 82.432 -104.771 1.00 112.30 113 GLU B N 1
ATOM 1495 C CA . GLU B 1 121 ? -46.782 82.024 -103.452 1.00 121.94 113 GLU B CA 1
ATOM 1496 C C . GLU B 1 121 ? -48.277 81.710 -103.439 1.00 118.86 113 GLU B C 1
ATOM 1497 O O . GLU B 1 121 ? -48.798 81.182 -102.457 1.00 116.55 113 GLU B O 1
ATOM 1503 N N . THR B 1 122 ? -48.961 82.032 -104.533 1.00 111.70 114 THR B N 1
ATOM 1504 C CA . THR B 1 122 ? -50.398 81.798 -104.633 1.00 115.12 114 THR B CA 1
ATOM 1505 C C . THR B 1 122 ? -50.720 80.327 -104.883 1.00 119.66 114 THR B C 1
ATOM 1506 O O . THR B 1 122 ? -51.753 79.825 -104.439 1.00 120.25 114 THR B O 1
ATOM 1510 N N . VAL B 1 123 ? -49.832 79.641 -105.595 1.00 120.24 115 VAL B N 1
ATOM 1511 C CA . VAL B 1 123 ? -50.037 78.237 -105.936 1.00 106.08 115 VAL B CA 1
ATOM 1512 C C . VAL B 1 123 ? -49.793 77.326 -104.735 1.00 110.08 115 VAL B C 1
ATOM 1513 O O . VAL B 1 123 ? -48.697 77.306 -104.172 1.00 113.69 115 VAL B O 1
ATOM 1517 N N . THR B 1 124 ? -50.818 76.570 -104.349 1.00 107.19 116 THR B N 1
ATOM 1518 C CA . THR B 1 124 ? -50.723 75.673 -103.199 1.00 115.63 116 THR B CA 1
ATOM 1519 C C . THR B 1 124 ? -51.126 74.242 -103.548 1.00 116.22 116 THR B C 1
ATOM 1520 O O . THR B 1 124 ? -51.112 73.358 -102.690 1.00 104.22 116 THR B O 1
ATOM 1524 N N . GLU B 1 125 ? -51.487 74.020 -104.808 1.00 108.45 117 GLU B N 1
ATOM 1525 C CA . GLU B 1 125 ? -51.918 72.701 -105.256 1.00 93.82 117 GLU B CA 1
ATOM 1526 C C . GLU B 1 125 ? -51.689 72.531 -106.754 1.00 91.52 117 GLU B C 1
ATOM 1527 O O . GLU B 1 125 ? -52.074 73.387 -107.550 1.00 93.30 117 GLU B O 1
ATOM 1533 N N . VAL B 1 126 ? -51.060 71.423 -107.133 1.00 87.63 118 VAL B N 1
ATOM 1534 C CA . VAL B 1 126 ? -50.705 71.187 -108.529 1.00 93.16 118 VAL B CA 1
ATOM 1535 C C . VAL B 1 126 ? -51.237 69.848 -109.046 1.00 89.10 118 VAL B C 1
ATOM 1536 O O . VAL B 1 126 ? -51.190 68.838 -108.344 1.00 84.15 118 VAL B O 1
ATOM 1540 N N . TRP B 1 127 ? -51.746 69.853 -110.276 1.00 90.26 119 TRP B N 1
ATOM 1541 C CA . TRP B 1 127 ? -52.186 68.632 -110.942 1.00 90.96 119 TRP B CA 1
ATOM 1542 C C . TRP B 1 127 ? -51.351 68.390 -112.196 1.00 83.78 119 TRP B C 1
ATOM 1543 O O . TRP B 1 127 ? -51.065 69.323 -112.945 1.00 79.34 119 TRP B O 1
ATOM 1554 N N . ILE B 1 128 ? -50.966 67.138 -112.427 1.00 74.70 120 ILE B N 1
ATOM 1555 C CA . ILE B 1 128 ? -50.160 66.793 -113.597 1.00 79.89 120 ILE B CA 1
ATOM 1556 C C . ILE B 1 128 ? -50.616 65.496 -114.267 1.00 85.56 120 ILE B C 1
ATOM 1557 O O . ILE B 1 128 ? -50.734 64.454 -113.620 1.00 83.79 120 ILE B O 1
ATOM 1562 N N . GLU B 1 129 ? -50.873 65.574 -115.570 1.00 79.62 121 GLU B N 1
ATOM 1563 C CA . GLU B 1 129 ? -51.246 64.405 -116.356 1.00 76.57 121 GLU B CA 1
ATOM 1564 C C . GLU B 1 129 ? -50.210 64.141 -117.444 1.00 80.41 121 GLU B C 1
ATOM 1565 O O . GLU B 1 129 ? -50.026 64.955 -118.349 1.00 74.71 121 GLU B O 1
ATOM 1571 N N . ASP B 1 130 ? -49.535 63.001 -117.349 1.00 90.16 122 ASP B N 1
ATOM 1572 C CA . ASP B 1 130 ? -48.528 62.620 -118.332 1.00 102.40 122 ASP B CA 1
ATOM 1573 C C . ASP B 1 130 ? -48.433 61.099 -118.398 1.00 94.63 122 ASP B C 1
ATOM 1574 O O . ASP B 1 130 ? -48.021 60.458 -117.434 1.00 78.99 122 ASP B O 1
ATOM 1579 N N . PRO B 1 131 ? -48.812 60.515 -119.544 1.00 96.73 123 PRO B N 1
ATOM 1580 C CA . PRO B 1 131 ? -48.890 59.058 -119.707 1.00 95.83 123 PRO B CA 1
ATOM 1581 C C . PRO B 1 131 ? -47.535 58.350 -119.710 1.00 95.50 123 PRO B C 1
ATOM 1582 O O . PRO B 1 131 ? -47.496 57.128 -119.844 1.00 101.83 123 PRO B O 1
ATOM 1586 N N . TYR B 1 132 ? -46.446 59.097 -119.565 1.00 93.32 124 TYR B N 1
ATOM 1587 C CA . TYR B 1 132 ? -45.120 58.491 -119.618 1.00 88.24 124 TYR B CA 1
ATOM 1588 C C . TYR B 1 132 ? -44.211 58.906 -118.463 1.00 87.91 124 TYR B C 1
ATOM 1589 O O . TYR B 1 132 ? -43.242 59.640 -118.653 1.00 89.26 124 TYR B O 1
ATOM 1598 N N . ILE B 1 133 ? -44.539 58.430 -117.267 1.00 83.91 125 ILE B N 1
ATOM 1599 C CA . ILE B 1 133 ? -43.673 58.589 -116.105 1.00 79.66 125 ILE B CA 1
ATOM 1600 C C . ILE B 1 133 ? -43.330 57.194 -115.595 1.00 86.37 125 ILE B C 1
ATOM 1601 O O . ILE B 1 133 ? -43.729 56.798 -114.499 1.00 86.71 125 ILE B O 1
ATOM 1606 N N . ARG B 1 134 ? -42.594 56.445 -116.409 1.00 82.65 126 ARG B N 1
ATOM 1607 C CA . ARG B 1 134 ? -42.332 55.042 -116.120 1.00 98.62 126 ARG B CA 1
ATOM 1608 C C . ARG B 1 134 ? -40.842 54.715 -116.078 1.00 91.19 126 ARG B C 1
ATOM 1609 O O . ARG B 1 134 ? -40.374 54.030 -115.168 1.00 93.69 126 ARG B O 1
ATOM 1617 N N . HIS B 1 135 ? -40.100 55.210 -117.063 1.00 78.21 127 HIS B N 1
ATOM 1618 C CA . HIS B 1 135 ? -38.675 54.922 -117.162 1.00 81.24 127 HIS B CA 1
ATOM 1619 C C . HIS B 1 135 ? -37.892 55.659 -116.082 1.00 89.28 127 HIS B C 1
ATOM 1620 O O . HIS B 1 135 ? -38.433 56.529 -115.400 1.00 98.23 127 HIS B O 1
ATOM 1627 N N . THR B 1 136 ? -36.620 55.304 -115.930 1.00 92.22 128 THR B N 1
ATOM 1628 C CA . THR B 1 136 ? -35.780 55.879 -114.885 1.00 88.34 128 THR B CA 1
ATOM 1629 C C . THR B 1 136 ? -35.590 57.385 -115.046 1.00 77.29 128 THR B C 1
ATOM 1630 O O . THR B 1 136 ? -35.791 58.146 -114.099 1.00 81.81 128 THR B O 1
ATOM 1634 N N . HIS B 1 137 ? -35.214 57.814 -116.247 1.00 68.91 129 HIS B N 1
ATOM 1635 C CA . HIS B 1 137 ? -34.960 59.230 -116.495 1.00 78.15 129 HIS B CA 1
ATOM 1636 C C . HIS B 1 137 ? -36.242 60.056 -116.406 1.00 72.30 129 HIS B C 1
ATOM 1637 O O . HIS B 1 137 ? -36.200 61.247 -116.098 1.00 80.02 129 HIS B O 1
ATOM 1644 N N . GLN B 1 138 ? -37.377 59.416 -116.668 1.00 69.78 130 GLN B N 1
ATOM 1645 C CA . GLN B 1 138 ? -38.672 60.081 -116.577 1.00 64.06 130 GLN B CA 1
ATOM 1646 C C . GLN B 1 138 ? -39.063 60.328 -115.126 1.00 63.89 130 GLN B C 1
ATOM 1647 O O . GLN B 1 138 ? -39.671 61.349 -114.804 1.00 66.81 130 GLN B O 1
ATOM 1653 N N . LEU B 1 139 ? -38.716 59.387 -114.254 1.00 67.35 131 LEU B N 1
ATOM 1654 C CA . LEU B 1 139 ? -38.996 59.528 -112.830 1.00 69.47 131 LEU B CA 1
ATOM 1655 C C . LEU B 1 139 ? -38.175 60.666 -112.238 1.00 72.51 131 LEU B C 1
ATOM 1656 O O . LEU B 1 139 ? -38.621 61.355 -111.320 1.00 71.64 131 LEU B O 1
ATOM 1661 N N . TYR B 1 140 ? -36.972 60.861 -112.770 1.00 70.64 132 TYR B N 1
ATOM 1662 C CA . TYR B 1 140 ? -36.124 61.964 -112.338 1.00 66.08 132 TYR B CA 1
ATOM 1663 C C . TYR B 1 140 ? -36.618 63.292 -112.903 1.00 68.63 132 TYR B C 1
ATOM 1664 O O . TYR B 1 140 ? -36.507 64.327 -112.248 1.00 74.66 132 TYR B O 1
ATOM 1673 N N . ASN B 1 141 ? -37.160 63.259 -114.118 1.00 69.84 133 ASN B N 1
ATOM 1674 C CA . ASN B 1 141 ? -37.779 64.442 -114.706 1.00 64.75 133 ASN B CA 1
ATOM 1675 C C . ASN B 1 141 ? -38.906 64.951 -113.818 1.00 67.04 133 ASN B C 1
ATOM 1676 O O . ASN B 1 141 ? -39.016 66.147 -113.555 1.00 77.61 133 ASN B O 1
ATOM 1681 N N . PHE B 1 142 ? -39.735 64.028 -113.346 1.00 57.82 134 PHE B N 1
ATOM 1682 C CA . PHE B 1 142 ? -40.814 64.372 -112.432 1.00 68.11 134 PHE B CA 1
ATOM 1683 C C . PHE B 1 142 ? -40.252 64.825 -111.088 1.00 74.72 134 PHE B C 1
ATOM 1684 O O . PHE B 1 142 ? -40.838 65.672 -110.413 1.00 76.51 134 PHE B O 1
ATOM 1692 N N . LEU B 1 143 ? -39.111 64.259 -110.706 1.00 66.94 135 LEU B N 1
ATOM 1693 C CA . LEU B 1 143 ? -38.484 64.592 -109.433 1.00 62.16 135 LEU B CA 1
ATOM 1694 C C . LEU B 1 143 ? -38.024 66.045 -109.397 1.00 70.24 135 LEU B C 1
ATOM 1695 O O . LEU B 1 143 ? -38.293 66.761 -108.433 1.00 73.20 135 LEU B O 1
ATOM 1700 N N . ARG B 1 144 ? -37.334 66.476 -110.450 1.00 73.81 136 ARG B N 1
ATOM 1701 C CA . ARG B 1 144 ? -36.848 67.849 -110.538 1.00 67.84 136 ARG B CA 1
ATOM 1702 C C . ARG B 1 144 ? -38.012 68.828 -110.598 1.00 78.51 136 ARG B C 1
ATOM 1703 O O . ARG B 1 144 ? -37.905 69.965 -110.135 1.00 90.41 136 ARG B O 1
ATOM 1711 N N . PHE B 1 145 ? -39.120 68.379 -111.178 1.00 68.38 137 PHE B N 1
ATOM 1712 C CA . PHE B 1 145 ? -40.333 69.182 -111.252 1.00 71.71 137 PHE B CA 1
ATOM 1713 C C . PHE B 1 145 ? -40.841 69.504 -109.849 1.00 73.27 137 PHE B C 1
ATOM 1714 O O . PHE B 1 145 ? -41.201 70.643 -109.554 1.00 79.78 137 PHE B O 1
ATOM 1722 N N . CYS B 1 146 ? -40.858 68.494 -108.986 1.00 67.68 138 CYS B N 1
ATOM 1723 C CA . CYS B 1 146 ? -41.300 68.672 -107.608 1.00 74.36 138 CYS B CA 1
ATOM 1724 C C . CYS B 1 146 ? -40.285 69.464 -106.793 1.00 83.11 138 CYS B C 1
ATOM 1725 O O . CYS B 1 146 ? -40.644 70.151 -105.835 1.00 90.00 138 CYS B O 1
ATOM 1728 N N . GLU B 1 147 ? -39.015 69.356 -107.172 1.00 81.45 139 GLU B N 1
ATOM 1729 C CA . GLU B 1 147 ? -37.944 70.043 -106.461 1.00 86.58 139 GLU B CA 1
ATOM 1730 C C . GLU B 1 147 ? -38.131 71.555 -106.497 1.00 99.92 139 GLU B C 1
ATOM 1731 O O . GLU B 1 147 ? -37.875 72.244 -105.509 1.00 108.03 139 GLU B O 1
ATOM 1737 N N . MET B 1 148 ? -38.591 72.065 -107.635 1.00 82.84 140 MET B N 1
ATOM 1738 C CA . MET B 1 148 ? -38.749 73.504 -107.809 1.00 103.00 140 MET B CA 1
ATOM 1739 C C . MET B 1 148 ? -40.142 73.985 -107.408 1.00 93.36 140 MET B C 1
ATOM 1740 O O . MET B 1 148 ? -40.469 75.160 -107.565 1.00 110.86 140 MET B O 1
ATOM 1745 N N . LEU B 1 149 ? -40.956 73.076 -106.882 1.00 84.78 141 LEU B N 1
ATOM 1746 C CA . LEU B 1 149 ? -42.302 73.432 -106.444 1.00 88.50 141 LEU B CA 1
ATOM 1747 C C . LEU B 1 149 ? -42.353 73.826 -104.972 1.00 89.22 141 LEU B C 1
ATOM 1748 O O . LEU B 1 149 ? -43.407 74.207 -104.462 1.00 104.91 141 LEU B O 1
ATOM 1753 N N . ILE B 1 150 ? -41.216 73.738 -104.291 1.00 91.89 142 ILE B N 1
ATOM 1754 C CA . ILE B 1 150 ? -41.160 74.067 -102.871 1.00 103.15 142 ILE B CA 1
ATOM 1755 C C . ILE B 1 150 ? -39.918 74.882 -102.508 1.00 106.19 142 ILE B C 1
ATOM 1756 O O . ILE B 1 150 ? -39.051 74.418 -101.768 1.00 95.34 142 ILE B O 1
ATOM 1761 N N . LYS B 1 151 ? -39.844 76.102 -103.032 1.00 107.83 143 LYS B N 1
ATOM 1762 C CA . LYS B 1 151 ? -38.716 76.989 -102.767 1.00 109.61 143 LYS B CA 1
ATOM 1763 C C . LYS B 1 151 ? -39.179 78.426 -102.538 1.00 105.94 143 LYS B C 1
ATOM 1764 O O . LYS B 1 151 ? -40.147 78.672 -101.818 1.00 101.94 143 LYS B O 1
ATOM 1770 N N . CYS B 1 154 ? -42.442 80.088 -102.886 1.00 109.22 146 CYS B N 1
ATOM 1771 C CA . CYS B 1 154 ? -43.356 79.013 -103.258 1.00 135.71 146 CYS B CA 1
ATOM 1772 C C . CYS B 1 154 ? -43.723 78.155 -102.052 1.00 136.01 146 CYS B C 1
ATOM 1773 O O . CYS B 1 154 ? -42.915 77.972 -101.141 1.00 119.71 146 CYS B O 1
ATOM 1776 N N . LYS B 1 155 ? -44.946 77.630 -102.054 1.00 135.73 147 LYS B N 1
ATOM 1777 C CA . LYS B 1 155 ? -45.420 76.780 -100.966 1.00 130.79 147 LYS B CA 1
ATOM 1778 C C . LYS B 1 155 ? -46.612 75.910 -101.376 1.00 123.53 147 LYS B C 1
ATOM 1779 O O . LYS B 1 155 ? -47.766 76.246 -101.107 1.00 116.55 147 LYS B O 1
ATOM 1785 N N . VAL B 1 156 ? -46.318 74.788 -102.027 1.00 115.68 148 VAL B N 1
ATOM 1786 C CA . VAL B 1 156 ? -47.346 73.851 -102.468 1.00 94.76 148 VAL B CA 1
ATOM 1787 C C . VAL B 1 156 ? -47.527 72.739 -101.437 1.00 96.39 148 VAL B C 1
ATOM 1788 O O . VAL B 1 156 ? -46.548 72.218 -100.903 1.00 88.97 148 VAL B O 1
ATOM 1792 N N . LYS B 1 157 ? -48.777 72.379 -101.159 1.00 106.80 149 LYS B N 1
ATOM 1793 C CA . LYS B 1 157 ? -49.069 71.383 -100.131 1.00 112.90 149 LYS B CA 1
ATOM 1794 C C . LYS B 1 157 ? -49.770 70.129 -100.659 1.00 101.37 149 LYS B C 1
ATOM 1795 O O . LYS B 1 157 ? -49.995 69.181 -99.907 1.00 87.81 149 LYS B O 1
ATOM 1801 N N . THR B 1 158 ? -50.112 70.122 -101.945 1.00 99.04 150 THR B N 1
ATOM 1802 C CA . THR B 1 158 ? -50.798 68.975 -102.537 1.00 94.72 150 THR B CA 1
ATOM 1803 C C . THR B 1 158 ? -50.485 68.812 -104.025 1.00 80.80 150 THR B C 1
ATOM 1804 O O . THR B 1 158 ? -50.671 69.739 -104.812 1.00 76.36 150 THR B O 1
ATOM 1808 N N . ILE B 1 159 ? -50.013 67.627 -104.405 1.00 68.05 151 ILE B N 1
ATOM 1809 C CA . ILE B 1 159 ? -49.689 67.343 -105.802 1.00 85.71 151 ILE B CA 1
ATOM 1810 C C . ILE B 1 159 ? -50.362 66.065 -106.299 1.00 88.41 151 ILE B C 1
ATOM 1811 O O . ILE B 1 159 ? -50.212 65.000 -105.699 1.00 81.21 151 ILE B O 1
ATOM 1816 N N . HIS B 1 160 ? -51.096 66.177 -107.402 1.00 89.96 152 HIS B N 1
ATOM 1817 C CA . HIS B 1 160 ? -51.792 65.033 -107.981 1.00 96.73 152 HIS B CA 1
ATOM 1818 C C . HIS B 1 160 ? -51.130 64.578 -109.276 1.00 90.21 152 HIS B C 1
ATOM 1819 O O . HIS B 1 160 ? -51.006 65.354 -110.223 1.00 70.70 152 HIS B O 1
ATOM 1826 N N . LEU B 1 161 ? -50.716 63.315 -109.317 1.00 93.42 153 LEU B N 1
ATOM 1827 C CA . LEU B 1 161 ? -50.086 62.753 -110.507 1.00 91.85 153 LEU B CA 1
ATOM 1828 C C . LEU B 1 161 ? -50.954 61.680 -111.160 1.00 98.27 153 LEU B C 1
ATOM 1829 O O . LEU B 1 161 ? -51.503 60.811 -110.482 1.00 98.04 153 LEU B O 1
ATOM 1834 N N . LEU B 1 162 ? -51.070 61.751 -112.482 1.00 93.29 154 LEU B N 1
ATOM 1835 C CA . LEU B 1 162 ? -51.808 60.754 -113.246 1.00 101.35 154 LEU B CA 1
ATOM 1836 C C . LEU B 1 162 ? -50.981 60.283 -114.437 1.00 99.11 154 LEU B C 1
ATOM 1837 O O . LEU B 1 162 ? -50.762 61.037 -115.386 1.00 98.01 154 LEU B O 1
ATOM 1842 N N . THR B 1 163 ? -50.522 59.036 -114.385 1.00 90.84 155 THR B N 1
ATOM 1843 C CA . THR B 1 163 ? -49.680 58.490 -115.443 1.00 101.87 155 THR B CA 1
ATOM 1844 C C . THR B 1 163 ? -50.110 57.086 -115.848 1.00 106.60 155 THR B C 1
ATOM 1845 O O . THR B 1 163 ? -50.812 56.405 -115.105 1.00 99.01 155 THR B O 1
ATOM 1849 N N . SER B 1 164 ? -49.683 56.658 -117.031 1.00 105.67 156 SER B N 1
ATOM 1850 C CA . SER B 1 164 ? -49.982 55.312 -117.502 1.00 98.52 156 SER B CA 1
ATOM 1851 C C . SER B 1 164 ? -48.980 54.310 -116.945 1.00 98.27 156 SER B C 1
ATOM 1852 O O . SER B 1 164 ? -47.768 54.499 -117.055 1.00 95.55 156 SER B O 1
ATOM 1855 N N . LEU B 1 165 ? -49.496 53.246 -116.342 1.00 105.78 157 LEU B N 1
ATOM 1856 C CA . LEU B 1 165 ? -48.652 52.213 -115.758 1.00 102.91 157 LEU B CA 1
ATOM 1857 C C . LEU B 1 165 ? -47.974 51.395 -116.850 1.00 109.26 157 LEU B C 1
ATOM 1858 O O . LEU B 1 165 ? -48.575 51.107 -117.885 1.00 110.73 157 LEU B O 1
ATOM 1863 N N . ASP B 1 166 ? -46.719 51.025 -116.617 1.00 107.18 158 ASP B N 1
ATOM 1864 C CA . ASP B 1 166 ? -45.965 50.242 -117.588 1.00 114.45 158 ASP B CA 1
ATOM 1865 C C . ASP B 1 166 ? -46.385 48.778 -117.520 1.00 124.88 158 ASP B C 1
ATOM 1866 O O . ASP B 1 166 ? -46.478 48.202 -116.438 1.00 112.05 158 ASP B O 1
ATOM 1871 N N . GLU B 1 167 ? -46.645 48.182 -118.679 1.00 132.01 159 GLU B N 1
ATOM 1872 C CA . GLU B 1 167 ? -47.099 46.797 -118.733 1.00 131.52 159 GLU B CA 1
ATOM 1873 C C . GLU B 1 167 ? -45.954 45.822 -118.469 1.00 129.13 159 GLU B C 1
ATOM 1874 O O . GLU B 1 167 ? -46.164 44.731 -117.938 1.00 136.50 159 GLU B O 1
ATOM 1880 N N . GLY B 1 168 ? -44.742 46.227 -118.831 1.00 128.66 160 GLY B N 1
ATOM 1881 C CA . GLY B 1 168 ? -43.572 45.386 -118.654 1.00 127.03 160 GLY B CA 1
ATOM 1882 C C . GLY B 1 168 ? -43.171 45.195 -117.203 1.00 126.39 160 GLY B C 1
ATOM 1883 O O . GLY B 1 168 ? -43.903 45.573 -116.287 1.00 107.88 160 GLY B O 1
ATOM 1884 N N . ILE B 1 169 ? -41.998 44.606 -116.994 1.00 130.61 161 ILE B N 1
ATOM 1885 C CA . ILE B 1 169 ? -41.508 44.332 -115.648 1.00 122.28 161 ILE B CA 1
ATOM 1886 C C . ILE B 1 169 ? -40.949 45.595 -114.997 1.00 124.13 161 ILE B C 1
ATOM 1887 O O . ILE B 1 169 ? -40.760 45.646 -113.781 1.00 110.10 161 ILE B O 1
ATOM 1892 N N . GLU B 1 170 ? -40.703 46.620 -115.809 1.00 125.79 162 GLU B N 1
ATOM 1893 C CA . GLU B 1 170 ? -40.189 47.893 -115.310 1.00 128.63 162 GLU B CA 1
ATOM 1894 C C . GLU B 1 170 ? -41.230 48.583 -114.427 1.00 123.14 162 GLU B C 1
ATOM 1895 O O . GLU B 1 170 ? -40.934 49.562 -113.740 1.00 121.51 162 GLU B O 1
ATOM 1901 N N . GLN B 1 171 ? -42.450 48.055 -114.458 1.00 113.26 163 GLN B N 1
ATOM 1902 C CA . GLN B 1 171 ? -43.541 48.511 -113.609 1.00 106.11 163 GLN B CA 1
ATOM 1903 C C . GLN B 1 171 ? -43.169 48.452 -112.131 1.00 95.87 163 GLN B C 1
ATOM 1904 O O . GLN B 1 171 ? -43.591 49.297 -111.341 1.00 94.66 163 GLN B O 1
ATOM 1910 N N . VAL B 1 172 ? -42.375 47.451 -111.765 1.00 90.22 164 VAL B N 1
ATOM 1911 C CA . VAL B 1 172 ? -41.987 47.245 -110.375 1.00 95.40 164 VAL B CA 1
ATOM 1912 C C . VAL B 1 172 ? -41.175 48.416 -109.823 1.00 111.48 164 VAL B C 1
ATOM 1913 O O . VAL B 1 172 ? -41.449 48.904 -108.727 1.00 96.01 164 VAL B O 1
ATOM 1917 N N . GLN B 1 173 ? -40.182 48.868 -110.584 1.00 118.76 165 GLN B N 1
ATOM 1918 C CA . GLN B 1 173 ? -39.349 49.985 -110.150 1.00 105.43 165 GLN B CA 1
ATOM 1919 C C . GLN B 1 173 ? -40.095 51.309 -110.288 1.00 100.91 165 GLN B C 1
ATOM 1920 O O . GLN B 1 173 ? -39.832 52.257 -109.550 1.00 112.16 165 GLN B O 1
ATOM 1926 N N . GLN B 1 174 ? -41.023 51.366 -111.238 1.00 92.67 166 GLN B N 1
ATOM 1927 C CA . GLN B 1 174 ? -41.825 52.566 -111.453 1.00 83.45 166 GLN B CA 1
ATOM 1928 C C . GLN B 1 174 ? -42.699 52.866 -110.242 1.00 80.87 166 GLN B C 1
ATOM 1929 O O . GLN B 1 174 ? -42.645 53.961 -109.684 1.00 92.55 166 GLN B O 1
ATOM 1935 N N . SER B 1 175 ? -43.504 51.886 -109.844 1.00 87.94 167 SER B N 1
ATOM 1936 C CA . SER B 1 175 ? -44.390 52.037 -108.696 1.00 91.02 167 SER B CA 1
ATOM 1937 C C . SER B 1 175 ? -43.597 52.245 -107.411 1.00 95.68 167 SER B C 1
ATOM 1938 O O . SER B 1 175 ? -43.931 53.110 -106.602 1.00 87.41 167 SER B O 1
ATOM 1941 N N . ARG B 1 176 ? -42.547 51.448 -107.232 1.00 103.23 168 ARG B N 1
ATOM 1942 C CA . ARG B 1 176 ? -41.686 51.555 -106.059 1.00 103.10 168 ARG B CA 1
ATOM 1943 C C . ARG B 1 176 ? -40.993 52.912 -106.006 1.00 88.00 168 ARG B C 1
ATOM 1944 O O . ARG B 1 176 ? -40.865 53.515 -104.940 1.00 88.07 168 ARG B O 1
ATOM 1952 N N . GLY B 1 177 ? -40.549 53.386 -107.165 1.00 88.80 169 GLY B N 1
ATOM 1953 C CA . GLY B 1 177 ? -39.861 54.660 -107.260 1.00 89.12 169 GLY B CA 1
ATOM 1954 C C . GLY B 1 177 ? -40.748 55.836 -106.900 1.00 86.55 169 GLY B C 1
ATOM 1955 O O . GLY B 1 177 ? -40.343 56.721 -106.147 1.00 87.73 169 GLY B O 1
ATOM 1956 N N . LEU B 1 178 ? -41.964 55.843 -107.438 1.00 82.31 170 LEU B N 1
ATOM 1957 C CA . LEU B 1 178 ? -42.913 56.917 -107.168 1.00 68.18 170 LEU B CA 1
ATOM 1958 C C . LEU B 1 178 ? -43.352 56.938 -105.705 1.00 77.70 170 LEU B C 1
ATOM 1959 O O . LEU B 1 178 ? -43.749 57.980 -105.185 1.00 83.51 170 LEU B O 1
ATOM 1964 N N . GLN B 1 179 ? -43.279 55.787 -105.043 1.00 81.62 171 GLN B N 1
ATOM 1965 C CA . GLN B 1 179 ? -43.581 55.716 -103.618 1.00 81.42 171 GLN B CA 1
ATOM 1966 C C . GLN B 1 179 ? -42.503 56.423 -102.805 1.00 86.28 171 GLN B C 1
ATOM 1967 O O . GLN B 1 179 ? -42.809 57.163 -101.871 1.00 91.82 171 GLN B O 1
ATOM 1973 N N . GLU B 1 180 ? -41.243 56.194 -103.167 1.00 88.85 172 GLU B N 1
ATOM 1974 C CA . GLU B 1 180 ? -40.117 56.823 -102.483 1.00 89.65 172 GLU B CA 1
ATOM 1975 C C . GLU B 1 180 ? -40.170 58.340 -102.622 1.00 90.56 172 GLU B C 1
ATOM 1976 O O . GLU B 1 180 ? -39.808 59.071 -101.699 1.00 89.05 172 GLU B O 1
ATOM 1982 N N . ILE B 1 181 ? -40.619 58.804 -103.784 1.00 82.58 173 ILE B N 1
ATOM 1983 C CA . ILE B 1 181 ? -40.808 60.229 -104.025 1.00 74.94 173 ILE B CA 1
ATOM 1984 C C . ILE B 1 181 ? -41.949 60.758 -103.163 1.00 76.04 173 ILE B C 1
ATOM 1985 O O . ILE B 1 181 ? -41.833 61.813 -102.536 1.00 72.60 173 ILE B O 1
ATOM 1990 N N . GLU B 1 182 ? -43.046 60.009 -103.131 1.00 77.01 174 GLU B N 1
ATOM 1991 C CA . GLU B 1 182 ? -44.199 60.362 -102.313 1.00 70.45 174 GLU B CA 1
ATOM 1992 C C . GLU B 1 182 ? -43.823 60.394 -100.836 1.00 77.64 174 GLU B C 1
ATOM 1993 O O . GLU B 1 182 ? -44.335 61.214 -100.074 1.00 82.09 174 GLU B O 1
ATOM 1999 N N . GLU B 1 183 ? -42.922 59.500 -100.442 1.00 77.32 175 GLU B N 1
ATOM 2000 C CA . GLU B 1 183 ? -42.451 59.434 -99.063 1.00 87.54 175 GLU B CA 1
ATOM 2001 C C . GLU B 1 183 ? -41.575 60.631 -98.708 1.00 87.13 175 GLU B C 1
ATOM 2002 O O . GLU B 1 183 ? -41.730 61.228 -97.642 1.00 90.57 175 GLU B O 1
ATOM 2008 N N . SER B 1 184 ? -40.655 60.975 -99.604 1.00 84.00 176 SER B N 1
ATOM 2009 C CA . SER B 1 184 ? -39.751 62.097 -99.377 1.00 85.45 176 SER B CA 1
ATOM 2010 C C . SER B 1 184 ? -40.515 63.418 -99.369 1.00 88.31 176 SER B C 1
ATOM 2011 O O . SER B 1 184 ? -40.211 64.318 -98.584 1.00 90.54 176 SER B O 1
ATOM 2014 N N . LEU B 1 185 ? -41.508 63.525 -100.246 1.00 80.08 177 LEU B N 1
ATOM 2015 C CA . LEU B 1 185 ? -42.374 64.697 -100.282 1.00 74.38 177 LEU B CA 1
ATOM 2016 C C . LEU B 1 185 ? -43.184 64.808 -98.996 1.00 87.73 177 LEU B C 1
ATOM 2017 O O . LEU B 1 185 ? -43.399 65.905 -98.479 1.00 84.68 177 LEU B O 1
ATOM 2022 N N . ARG B 1 186 ? -43.628 63.663 -98.486 1.00 92.70 178 ARG B N 1
ATOM 2023 C CA . ARG B 1 186 ? -44.412 63.615 -97.258 1.00 90.48 178 ARG B CA 1
ATOM 2024 C C . ARG B 1 186 ? -43.601 64.118 -96.068 1.00 90.49 178 ARG B C 1
ATOM 2025 O O . ARG B 1 186 ? -44.145 64.737 -95.154 1.00 108.93 178 ARG B O 1
ATOM 2033 N N . SER B 1 187 ? -42.298 63.853 -96.085 1.00 83.97 179 SER B N 1
ATOM 2034 C CA . SER B 1 187 ? -41.415 64.288 -95.008 1.00 98.44 179 SER B CA 1
ATOM 2035 C C . SER B 1 187 ? -41.159 65.792 -95.075 1.00 97.30 179 SER B C 1
ATOM 2036 O O . SER B 1 187 ? -40.731 66.404 -94.095 1.00 86.28 179 SER B O 1
ATOM 2039 N N . HIS B 1 188 ? -41.422 66.381 -96.237 1.00 94.67 180 HIS B N 1
ATOM 2040 C CA . HIS B 1 188 ? -41.274 67.821 -96.415 1.00 102.44 180 HIS B CA 1
ATOM 2041 C C . HIS B 1 188 ? -42.601 68.542 -96.200 1.00 97.42 180 HIS B C 1
ATOM 2042 O O . HIS B 1 188 ? -42.667 69.770 -96.252 1.00 85.39 180 HIS B O 1
ATOM 2049 N N . GLY B 1 189 ? -43.655 67.770 -95.955 1.00 97.73 181 GLY B N 1
ATOM 2050 C CA . GLY B 1 189 ? -44.973 68.329 -95.718 1.00 95.43 181 GLY B CA 1
ATOM 2051 C C . GLY B 1 189 ? -45.769 68.507 -96.995 1.00 90.17 181 GLY B C 1
ATOM 2052 O O . GLY B 1 189 ? -46.492 69.491 -97.156 1.00 96.90 181 GLY B O 1
ATOM 2053 N N . VAL B 1 190 ? -45.636 67.552 -97.909 1.00 89.62 182 VAL B N 1
ATOM 2054 C CA . VAL B 1 190 ? -46.341 67.610 -99.183 1.00 98.67 182 VAL B CA 1
ATOM 2055 C C . VAL B 1 190 ? -47.123 66.326 -99.450 1.00 101.59 182 VAL B C 1
ATOM 2056 O O . VAL B 1 190 ? -46.582 65.223 -99.358 1.00 89.17 182 VAL B O 1
ATOM 2060 N N . LEU B 1 191 ? -48.401 66.480 -99.778 1.00 98.56 183 LEU B N 1
ATOM 2061 C CA . LEU B 1 191 ? -49.254 65.345 -100.100 1.00 93.75 183 LEU B CA 1
ATOM 2062 C C . LEU B 1 191 ? -49.170 65.005 -101.584 1.00 90.55 183 LEU B C 1
ATOM 2063 O O . LEU B 1 191 ? -49.699 65.731 -102.427 1.00 86.66 183 LEU B O 1
ATOM 2068 N N . LEU B 1 192 ? -48.498 63.903 -101.901 1.00 81.67 184 LEU B N 1
ATOM 2069 C CA . LEU B 1 192 ? -48.423 63.435 -103.280 1.00 87.00 184 LEU B CA 1
ATOM 2070 C C . LEU B 1 192 ? -49.393 62.284 -103.516 1.00 88.63 184 LEU B C 1
ATOM 2071 O O . LEU B 1 192 ? -49.381 61.288 -102.792 1.00 84.70 184 LEU B O 1
ATOM 2076 N N . GLU B 1 193 ? -50.235 62.430 -104.532 1.00 85.91 185 GLU B N 1
ATOM 2077 C CA . GLU B 1 193 ? -51.203 61.399 -104.877 1.00 87.43 185 GLU B CA 1
ATOM 2078 C C . GLU B 1 193 ? -50.910 60.837 -106.262 1.00 92.80 185 GLU B C 1
ATOM 2079 O O . GLU B 1 193 ? -50.827 61.580 -107.240 1.00 80.74 185 GLU B O 1
ATOM 2085 N N . VAL B 1 194 ? -50.753 59.520 -106.337 1.00 94.41 186 VAL B N 1
ATOM 2086 C CA . VAL B 1 194 ? -50.408 58.869 -107.592 1.00 100.45 186 VAL B CA 1
ATOM 2087 C C . VAL B 1 194 ? -51.548 57.988 -108.093 1.00 104.33 186 VAL B C 1
ATOM 2088 O O . VAL B 1 194 ? -52.017 57.099 -107.381 1.00 105.44 186 VAL B O 1
ATOM 2092 N N . GLN B 1 195 ? -51.991 58.242 -109.320 1.00 91.58 187 GLN B N 1
ATOM 2093 C CA . GLN B 1 195 ? -53.015 57.414 -109.947 1.00 96.32 187 GLN B CA 1
ATOM 2094 C C . GLN B 1 195 ? -52.569 56.913 -111.316 1.00 97.43 187 GLN B C 1
ATOM 2095 O O . GLN B 1 195 ? -51.847 57.603 -112.036 1.00 96.62 187 GLN B O 1
ATOM 2101 N N . TYR B 1 196 ? -53.006 55.709 -111.668 1.00 93.65 188 TYR B N 1
ATOM 2102 C CA . TYR B 1 196 ? -52.609 55.091 -112.926 1.00 97.32 188 TYR B CA 1
ATOM 2103 C C . TYR B 1 196 ? -53.804 54.857 -113.845 1.00 99.79 188 TYR B C 1
ATOM 2104 O O . TYR B 1 196 ? -54.915 54.620 -113.379 1.00 101.66 188 TYR B O 1
ATOM 2113 N N . SER B 1 197 ? -53.562 54.927 -115.150 1.00 104.35 189 SER B N 1
ATOM 2114 C CA . SER B 1 197 ? -54.606 54.706 -116.146 1.00 111.53 189 SER B CA 1
ATOM 2115 C C . SER B 1 197 ? -54.003 54.510 -117.531 1.00 123.90 189 SER B C 1
ATOM 2116 O O . SER B 1 197 ? -53.289 55.377 -118.034 1.00 128.60 189 SER B O 1
ATOM 2119 N N . SER B 1 198 ? -54.295 53.369 -118.148 1.00 127.86 190 SER B N 1
ATOM 2120 C CA . SER B 1 198 ? -53.815 53.091 -119.497 1.00 134.56 190 SER B CA 1
ATOM 2121 C C . SER B 1 198 ? -54.815 53.588 -120.537 1.00 128.32 190 SER B C 1
ATOM 2122 O O . SER B 1 198 ? -55.038 52.941 -121.560 1.00 133.15 190 SER B O 1
ATOM 2125 N N . SER B 1 199 ? -55.410 54.746 -120.267 1.00 119.22 191 SER B N 1
ATOM 2126 C CA . SER B 1 199 ? -56.435 55.305 -121.139 1.00 132.11 191 SER B CA 1
ATOM 2127 C C . SER B 1 199 ? -56.201 56.788 -121.406 1.00 140.84 191 SER B C 1
ATOM 2128 O O . SER B 1 199 ? -56.647 57.322 -122.422 1.00 132.68 191 SER B O 1
ATOM 2131 N N . ILE B 1 200 ? -55.507 57.451 -120.486 1.00 141.05 192 ILE B N 1
ATOM 2132 C CA . ILE B 1 200 ? -55.224 58.876 -120.622 1.00 128.37 192 ILE B CA 1
ATOM 2133 C C . ILE B 1 200 ? -54.116 59.141 -121.640 1.00 122.01 192 ILE B C 1
ATOM 2134 O O . ILE B 1 200 ? -53.175 58.357 -121.767 1.00 118.63 192 ILE B O 1
ATOM 2139 N N . HIS B 1 201 ? -54.240 60.246 -122.370 1.00 118.84 193 HIS B N 1
ATOM 2140 C CA . HIS B 1 201 ? -53.274 60.589 -123.409 1.00 122.85 193 HIS B CA 1
ATOM 2141 C C . HIS B 1 201 ? -52.918 62.072 -123.375 1.00 116.15 193 HIS B C 1
ATOM 2142 O O . HIS B 1 201 ? -51.890 62.486 -123.911 1.00 106.78 193 HIS B O 1
ATOM 2149 N N . ASP B 1 202 ? -53.774 62.867 -122.743 1.00 125.33 194 ASP B N 1
ATOM 2150 C CA . ASP B 1 202 ? -53.573 64.310 -122.676 1.00 131.40 194 ASP B CA 1
ATOM 2151 C C . ASP B 1 202 ? -52.435 64.689 -121.732 1.00 124.19 194 ASP B C 1
ATOM 2152 O O . ASP B 1 202 ? -52.443 64.325 -120.556 1.00 120.00 194 ASP B O 1
ATOM 2157 N N . ARG B 1 203 ? -51.457 65.418 -122.257 1.00 117.95 195 ARG B N 1
ATOM 2158 C CA . ARG B 1 203 ? -50.379 65.956 -121.436 1.00 111.54 195 ARG B CA 1
ATOM 2159 C C . ARG B 1 203 ? -50.804 67.307 -120.873 1.00 102.79 195 ARG B C 1
ATOM 2160 O O . ARG B 1 203 ? -50.825 68.307 -121.591 1.00 104.66 195 ARG B O 1
ATOM 2168 N N . GLU B 1 204 ? -51.143 67.335 -119.589 1.00 87.31 196 GLU B N 1
ATOM 2169 C CA . GLU B 1 204 ? -51.701 68.538 -118.982 1.00 83.86 196 GLU B CA 1
ATOM 2170 C C . GLU B 1 204 ? -51.221 68.760 -117.549 1.00 89.52 196 GLU B C 1
ATOM 2171 O O . GLU B 1 204 ? -51.289 67.861 -116.711 1.00 80.18 196 GLU B O 1
ATOM 2177 N N . ILE B 1 205 ? -50.734 69.968 -117.281 1.00 100.97 197 ILE B N 1
ATOM 2178 C CA . ILE B 1 205 ? -50.327 70.360 -115.937 1.00 99.60 197 ILE B CA 1
ATOM 2179 C C . ILE B 1 205 ? -51.265 71.455 -115.443 1.00 89.06 197 ILE B C 1
ATOM 2180 O O . ILE B 1 205 ? -51.655 72.327 -116.214 1.00 81.42 197 ILE B O 1
ATOM 2185 N N . ARG B 1 206 ? -51.626 71.412 -114.164 1.00 84.00 198 ARG B N 1
ATOM 2186 C CA . ARG B 1 206 ? -52.588 72.368 -113.618 1.00 90.33 198 ARG B CA 1
ATOM 2187 C C . ARG B 1 206 ? -52.186 72.932 -112.257 1.00 100.68 198 ARG B C 1
ATOM 2188 O O . ARG B 1 206 ? -51.891 72.183 -111.327 1.00 95.69 198 ARG B O 1
ATOM 2196 N N . PHE B 1 207 ? -52.182 74.258 -112.152 1.00 104.77 199 PHE B N 1
ATOM 2197 C CA . PHE B 1 207 ? -51.945 74.933 -110.880 1.00 97.51 199 PHE B CA 1
ATOM 2198 C C . PHE B 1 207 ? -53.267 75.449 -110.323 1.00 98.58 199 PHE B C 1
ATOM 2199 O O . PHE B 1 207 ? -54.212 75.690 -111.074 1.00 106.54 199 PHE B O 1
ATOM 2207 N N . ASN B 1 208 ? -53.331 75.628 -109.007 1.00 91.53 200 ASN B N 1
ATOM 2208 C CA . ASN B 1 208 ? -54.566 76.068 -108.365 1.00 88.35 200 ASN B CA 1
ATOM 2209 C C . ASN B 1 208 ? -54.685 77.586 -108.264 1.00 89.90 200 ASN B C 1
ATOM 2210 O O . ASN B 1 208 ? -55.389 78.104 -107.398 1.00 94.52 200 ASN B O 1
ATOM 2215 N N . ASN B 1 209 ? -53.992 78.295 -109.148 1.00 103.58 201 ASN B N 1
ATOM 2216 C CA . ASN B 1 209 ? -54.107 79.747 -109.212 1.00 116.23 201 ASN B CA 1
ATOM 2217 C C . ASN B 1 209 ? -54.703 80.187 -110.545 1.00 118.35 201 ASN B C 1
ATOM 2218 O O . ASN B 1 209 ? -54.598 81.349 -110.935 1.00 126.98 201 ASN B O 1
ATOM 2223 N N . GLY B 1 210 ? -55.328 79.241 -111.240 1.00 109.42 202 GLY B N 1
ATOM 2224 C CA . GLY B 1 210 ? -55.947 79.515 -112.523 1.00 114.26 202 GLY B CA 1
ATOM 2225 C C . GLY B 1 210 ? -55.072 79.081 -113.681 1.00 120.79 202 GLY B C 1
ATOM 2226 O O . GLY B 1 210 ? -55.563 78.820 -114.780 1.00 120.61 202 GLY B O 1
ATOM 2227 N N . TRP B 1 211 ? -53.770 79.000 -113.432 1.00 118.32 203 TRP B N 1
ATOM 2228 C CA . TRP B 1 211 ? -52.815 78.638 -114.473 1.00 121.44 203 TRP B CA 1
ATOM 2229 C C . TRP B 1 211 ? -52.760 77.134 -114.727 1.00 117.71 203 TRP B C 1
ATOM 2230 O O . TRP B 1 211 ? -52.972 76.329 -113.819 1.00 110.04 203 TRP B O 1
ATOM 2241 N N . MET B 1 212 ? -52.472 76.771 -115.973 1.00 111.46 204 MET B N 1
ATOM 2242 C CA . MET B 1 212 ? -52.408 75.376 -116.394 1.00 117.19 204 MET B CA 1
ATOM 2243 C C . MET B 1 212 ? -51.642 75.266 -117.716 1.00 112.44 204 MET B C 1
ATOM 2244 O O . MET B 1 212 ? -51.745 76.149 -118.568 1.00 101.31 204 MET B O 1
ATOM 2249 N N . ILE B 1 213 ? -50.868 74.196 -117.884 1.00 106.74 205 ILE B N 1
ATOM 2250 C CA . ILE B 1 213 ? -49.966 74.087 -119.033 1.00 105.82 205 ILE B CA 1
ATOM 2251 C C . ILE B 1 213 ? -49.989 72.728 -119.746 1.00 98.17 205 ILE B C 1
ATOM 2252 O O . ILE B 1 213 ? -49.858 71.677 -119.117 1.00 83.76 205 ILE B O 1
ATOM 2257 N N . LYS B 1 214 ? -50.151 72.766 -121.068 1.00 98.88 206 LYS B N 1
ATOM 2258 C CA . LYS B 1 214 ? -50.109 71.566 -121.899 1.00 103.98 206 LYS B CA 1
ATOM 2259 C C . LYS B 1 214 ? -48.841 71.516 -122.747 1.00 102.10 206 LYS B C 1
ATOM 2260 O O . LYS B 1 214 ? -48.672 72.312 -123.671 1.00 97.35 206 LYS B O 1
ATOM 2266 N N . ILE B 1 215 ? -47.956 70.574 -122.437 1.00 103.08 207 ILE B N 1
ATOM 2267 C CA . ILE B 1 215 ? -46.725 70.406 -123.202 1.00 102.66 207 ILE B CA 1
ATOM 2268 C C . ILE B 1 215 ? -46.874 69.272 -124.211 1.00 95.03 207 ILE B C 1
ATOM 2269 O O . ILE B 1 215 ? -47.520 68.264 -123.928 1.00 88.42 207 ILE B O 1
ATOM 2274 N N . GLY B 1 216 ? -46.279 69.446 -125.388 1.00 96.25 208 GLY B N 1
ATOM 2275 C CA . GLY B 1 216 ? -46.354 68.453 -126.445 1.00 96.04 208 GLY B CA 1
ATOM 2276 C C . GLY B 1 216 ? -45.870 67.078 -126.024 1.00 89.89 208 GLY B C 1
ATOM 2277 O O . GLY B 1 216 ? -46.661 66.144 -125.902 1.00 95.75 208 GLY B O 1
ATOM 2278 N N . ARG B 1 217 ? -44.567 66.957 -125.792 1.00 90.61 209 ARG B N 1
ATOM 2279 C CA . ARG B 1 217 ? -43.975 65.681 -125.404 1.00 93.40 209 ARG B CA 1
ATOM 2280 C C . ARG B 1 217 ? -44.180 65.387 -123.921 1.00 87.16 209 ARG B C 1
ATOM 2281 O O . ARG B 1 217 ? -43.877 64.291 -123.448 1.00 75.96 209 ARG B O 1
ATOM 2289 N N . GLY B 1 218 ? -44.701 66.368 -123.192 1.00 89.01 210 GLY B N 1
ATOM 2290 C CA . GLY B 1 218 ? -44.853 66.247 -121.754 1.00 80.79 210 GLY B CA 1
ATOM 2291 C C . GLY B 1 218 ? -43.603 66.731 -121.048 1.00 80.38 210 GLY B C 1
ATOM 2292 O O . GLY B 1 218 ? -42.989 67.711 -121.467 1.00 92.04 210 GLY B O 1
ATOM 2293 N N . LEU B 1 219 ? -43.218 66.047 -119.976 1.00 80.31 211 LEU B N 1
ATOM 2294 C CA . LEU B 1 219 ? -42.001 66.399 -119.253 1.00 78.82 211 LEU B CA 1
ATOM 2295 C C . LEU B 1 219 ? -40.767 65.804 -119.924 1.00 87.60 211 LEU B C 1
ATOM 2296 O O . LEU B 1 219 ? -39.654 66.302 -119.754 1.00 92.05 211 LEU B O 1
ATOM 2301 N N . ASP B 1 220 ? -40.972 64.737 -120.690 1.00 87.20 212 ASP B N 1
ATOM 2302 C CA . ASP B 1 220 ? -39.871 64.067 -121.369 1.00 88.53 212 ASP B CA 1
ATOM 2303 C C . ASP B 1 220 ? -39.586 64.722 -122.716 1.00 85.13 212 ASP B C 1
ATOM 2304 O O . ASP B 1 220 ? -40.007 64.224 -123.760 1.00 84.54 212 ASP B O 1
ATOM 2309 N N . TYR B 1 221 ? -38.870 65.841 -122.685 1.00 73.21 213 TYR B N 1
ATOM 2310 C CA . TYR B 1 221 ? -38.460 66.516 -123.911 1.00 85.38 213 TYR B CA 1
ATOM 2311 C C . TYR B 1 221 ? -36.978 66.867 -123.868 1.00 87.05 213 TYR B C 1
ATOM 2312 O O . TYR B 1 221 ? -36.496 67.678 -124.658 1.00 88.25 213 TYR B O 1
ATOM 2321 N N . PHE B 1 222 ? -36.261 66.243 -122.939 1.00 86.21 214 PHE B N 1
ATOM 2322 C CA . PHE B 1 222 ? -34.824 66.444 -122.810 1.00 70.75 214 PHE B CA 1
ATOM 2323 C C . PHE B 1 222 ? -34.061 65.279 -123.422 1.00 77.63 214 PHE B C 1
ATOM 2324 O O . PHE B 1 222 ? -34.305 64.121 -123.083 1.00 86.59 214 PHE B O 1
ATOM 2332 N N . LYS B 1 223 ? -33.137 65.589 -124.327 1.00 77.80 215 LYS B N 1
ATOM 2333 C CA . LYS B 1 223 ? -32.289 64.569 -124.930 1.00 84.60 215 LYS B CA 1
ATOM 2334 C C . LYS B 1 223 ? -31.286 64.064 -123.903 1.00 73.35 215 LYS B C 1
ATOM 2335 O O . LYS B 1 223 ? -31.043 64.722 -122.892 1.00 81.66 215 LYS B O 1
ATOM 2341 N N . LYS B 1 224 ? -30.709 62.894 -124.158 1.00 75.58 216 LYS B N 1
ATOM 2342 C CA . LYS B 1 224 ? -29.693 62.345 -123.269 1.00 81.80 216 LYS B CA 1
ATOM 2343 C C . LYS B 1 224 ? -28.462 63.251 -123.291 1.00 85.18 216 LYS B C 1
ATOM 2344 O O . LYS B 1 224 ? -28.229 63.958 -124.272 1.00 85.59 216 LYS B O 1
ATOM 2350 N N . PRO B 1 225 ? -27.682 63.255 -122.199 1.00 73.02 217 PRO B N 1
ATOM 2351 C CA . PRO B 1 225 ? -26.457 64.061 -122.172 1.00 61.35 217 PRO B CA 1
ATOM 2352 C C . PRO B 1 225 ? -25.439 63.544 -123.181 1.00 73.28 217 PRO B C 1
ATOM 2353 O O . PRO B 1 225 ? -25.416 62.346 -123.468 1.00 80.26 217 PRO B O 1
ATOM 2357 N N . GLN B 1 226 ? -24.614 64.439 -123.715 1.00 70.75 218 GLN B N 1
ATOM 2358 C CA . GLN B 1 226 ? -23.619 64.063 -124.713 1.00 73.32 218 GLN B CA 1
ATOM 2359 C C . GLN B 1 226 ? -22.607 63.076 -124.137 1.00 67.96 218 GLN B C 1
ATOM 2360 O O . GLN B 1 226 ? -22.512 61.938 -124.592 1.00 66.67 218 GLN B O 1
ATOM 2366 N N . SER B 1 227 ? -21.851 63.520 -123.137 1.00 83.16 219 SER B N 1
ATOM 2367 C CA . SER B 1 227 ? -20.934 62.641 -122.420 1.00 73.71 219 SER B CA 1
ATOM 2368 C C . SER B 1 227 ? -21.320 62.586 -120.946 1.00 77.05 219 SER B C 1
ATOM 2369 O O . SER B 1 227 ? -22.302 63.204 -120.533 1.00 76.07 219 SER B O 1
ATOM 2372 N N . ARG B 1 228 ? -20.549 61.851 -120.153 1.00 71.43 220 ARG B N 1
ATOM 2373 C CA . ARG B 1 228 ? -20.852 61.705 -118.732 1.00 80.48 220 ARG B CA 1
ATOM 2374 C C . ARG B 1 228 ? -20.348 62.886 -117.906 1.00 75.39 220 ARG B C 1
ATOM 2375 O O . ARG B 1 228 ? -20.598 62.965 -116.703 1.00 69.77 220 ARG B O 1
ATOM 2383 N N . PHE B 1 229 ? -19.645 63.804 -118.561 1.00 82.88 221 PHE B N 1
ATOM 2384 C CA . PHE B 1 229 ? -19.135 65.000 -117.899 1.00 75.30 221 PHE B CA 1
ATOM 2385 C C . PHE B 1 229 ? -19.390 66.255 -118.725 1.00 69.02 221 PHE B C 1
ATOM 2386 O O . PHE B 1 229 ? -18.761 67.290 -118.506 1.00 71.00 221 PHE B O 1
ATOM 2394 N N . SER B 1 230 ? -20.313 66.159 -119.675 1.00 66.08 222 SER B N 1
ATOM 2395 C CA . SER B 1 230 ? -20.668 67.303 -120.503 1.00 69.70 222 SER B CA 1
ATOM 2396 C C . SER B 1 230 ? -21.578 68.256 -119.737 1.00 66.57 222 SER B C 1
ATOM 2397 O O . SER B 1 230 ? -22.333 67.835 -118.862 1.00 59.07 222 SER B O 1
ATOM 2400 N N . LEU B 1 231 ? -21.498 69.541 -120.065 1.00 68.11 223 LEU B N 1
ATOM 2401 C CA . LEU B 1 231 ? -22.361 70.536 -119.442 1.00 65.08 223 LEU B CA 1
ATOM 2402 C C . LEU B 1 231 ? -23.822 70.259 -119.768 1.00 74.19 223 LEU B C 1
ATOM 2403 O O . LEU 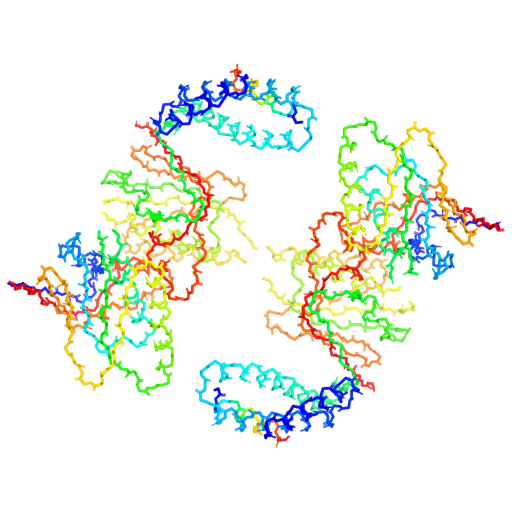B 1 231 ? -24.137 69.686 -120.811 1.00 92.17 223 LEU B O 1
ATOM 2408 N N . GLY B 1 232 ? -24.712 70.669 -118.872 1.00 72.44 224 GLY B N 1
ATOM 2409 C CA . GLY B 1 232 ? -26.126 70.396 -119.035 1.00 70.51 224 GLY B CA 1
ATOM 2410 C C . GLY B 1 232 ? -26.496 69.055 -118.435 1.00 68.43 224 GLY B C 1
ATOM 2411 O O . GLY B 1 232 ? -27.634 68.604 -118.551 1.00 79.55 224 GLY B O 1
ATOM 2412 N N . TYR B 1 233 ? -25.523 68.418 -117.791 1.00 64.23 225 TYR B N 1
ATOM 2413 C CA . TYR B 1 233 ? -25.735 67.122 -117.159 1.00 61.28 225 TYR B CA 1
ATOM 2414 C C . TYR B 1 233 ? -26.610 67.272 -115.919 1.00 70.05 225 TYR B C 1
ATOM 2415 O O . TYR B 1 233 ? -27.479 66.440 -115.658 1.00 64.55 225 TYR B O 1
ATOM 2424 N N . CYS B 1 234 ? -26.371 68.335 -115.157 1.00 65.89 226 CYS B N 1
ATOM 2425 C CA . CYS B 1 234 ? -27.127 68.590 -113.934 1.00 72.64 226 CYS B CA 1
ATOM 2426 C C . CYS B 1 234 ? -28.003 69.833 -114.068 1.00 78.64 226 CYS B C 1
ATOM 2427 O O . CYS B 1 234 ? -29.057 69.933 -113.437 1.00 79.79 226 CYS B O 1
ATOM 2430 N N . ASP B 1 235 ? -27.558 70.780 -114.889 1.00 67.50 227 ASP B N 1
ATOM 2431 C CA . ASP B 1 235 ? -28.332 71.984 -115.163 1.00 70.10 227 ASP B CA 1
ATOM 2432 C C . ASP B 1 235 ? -29.033 71.833 -116.507 1.00 72.05 227 ASP B C 1
ATOM 2433 O O . ASP B 1 235 ? -28.419 72.008 -117.558 1.00 72.57 227 ASP B O 1
ATOM 2438 N N . PHE B 1 236 ? -30.324 71.522 -116.468 1.00 70.18 228 PHE B N 1
ATOM 2439 C CA . PHE B 1 236 ? -31.086 71.256 -117.686 1.00 69.82 228 PHE B CA 1
ATOM 2440 C C . PHE B 1 236 ? -31.376 72.500 -118.528 1.00 74.46 228 PHE B C 1
ATOM 2441 O O . PHE B 1 236 ? -32.037 72.415 -119.564 1.00 68.19 228 PHE B O 1
ATOM 2449 N N . ASP B 1 237 ? -30.877 73.649 -118.084 1.00 74.20 229 ASP B N 1
ATOM 2450 C CA . ASP B 1 237 ? -30.953 74.868 -118.879 1.00 79.97 229 ASP B CA 1
ATOM 2451 C C . ASP B 1 237 ? -29.887 74.839 -119.967 1.00 71.85 229 ASP B C 1
ATOM 2452 O O . ASP B 1 237 ? -29.884 75.669 -120.874 1.00 77.81 229 ASP B O 1
ATOM 2457 N N . LEU B 1 238 ? -28.977 73.875 -119.865 1.00 59.21 230 LEU B N 1
ATOM 2458 C CA . LEU B 1 238 ? -27.920 73.708 -120.852 1.00 62.43 230 LEU B CA 1
ATOM 2459 C C . LEU B 1 238 ? -28.063 72.367 -121.558 1.00 75.57 230 LEU B C 1
ATOM 2460 O O . LEU B 1 238 ? -27.183 71.953 -122.311 1.00 73.36 230 LEU B O 1
ATOM 2465 N N . ARG B 1 239 ? -29.180 71.691 -121.306 1.00 79.84 231 ARG B N 1
ATOM 2466 C CA . ARG B 1 239 ? -29.455 70.401 -121.925 1.00 68.41 231 ARG B CA 1
ATOM 2467 C C . ARG B 1 239 ? -30.249 70.588 -123.214 1.00 72.84 231 ARG B C 1
ATOM 2468 O O . ARG B 1 239 ? -31.310 71.214 -123.206 1.00 73.61 231 ARG B O 1
ATOM 2476 N N . PRO B 1 240 ? -29.726 70.055 -124.330 1.00 75.89 232 PRO B N 1
ATOM 2477 C CA . PRO B 1 240 ? -30.400 70.116 -125.633 1.00 77.12 232 PRO B CA 1
ATOM 2478 C C . PRO B 1 240 ? -31.756 69.419 -125.596 1.00 88.29 232 PRO B C 1
ATOM 2479 O O . PRO B 1 240 ? -31.831 68.234 -125.267 1.00 87.04 232 PRO B O 1
ATOM 2483 N N . CYS B 1 241 ? -32.814 70.153 -125.931 1.00 88.35 233 CYS B N 1
ATOM 2484 C CA . CYS B 1 241 ? -34.172 69.625 -125.849 1.00 87.03 233 CYS B CA 1
ATOM 2485 C C . CYS B 1 241 ? -34.659 69.078 -127.187 1.00 98.00 233 CYS B C 1
ATOM 2486 O O . CYS B 1 241 ? -34.213 69.517 -128.247 1.00 87.24 233 CYS B O 1
ATOM 2489 N N . HIS B 1 242 ? -35.574 68.114 -127.128 1.00 102.01 234 HIS B N 1
ATOM 2490 C CA . HIS B 1 242 ? -36.256 67.631 -128.323 1.00 92.83 234 HIS B CA 1
ATOM 2491 C C . HIS B 1 242 ? -37.213 68.704 -128.824 1.00 99.17 234 HIS B C 1
ATOM 2492 O O . HIS B 1 242 ? -37.701 69.521 -128.043 1.00 89.13 234 HIS B O 1
ATOM 2499 N N . GLU B 1 243 ? -37.481 68.700 -130.125 1.00 107.55 235 GLU B N 1
ATOM 2500 C CA . GLU B 1 243 ? -38.402 69.667 -130.705 1.00 99.78 235 GLU B CA 1
ATOM 2501 C C . GLU B 1 243 ? -39.836 69.360 -130.292 1.00 93.68 235 GLU B C 1
ATOM 2502 O O . GLU B 1 243 ? -40.328 68.251 -130.502 1.00 96.79 235 GLU B O 1
ATOM 2508 N N . THR B 1 244 ? -40.500 70.348 -129.702 1.00 88.99 236 THR B N 1
ATOM 2509 C CA . THR B 1 244 ? -41.884 70.192 -129.274 1.00 98.38 236 THR B CA 1
ATOM 2510 C C . THR B 1 244 ? -42.556 71.545 -129.071 1.00 107.23 236 THR B C 1
ATOM 2511 O O . THR B 1 244 ? -41.897 72.585 -129.083 1.00 111.51 236 THR B O 1
ATOM 2515 N N . THR B 1 245 ? -43.871 71.524 -128.888 1.00 109.84 237 THR B N 1
ATOM 2516 C CA . THR B 1 245 ? -44.631 72.744 -128.649 1.00 116.39 237 THR B CA 1
ATOM 2517 C C . THR B 1 245 ? -45.305 72.686 -127.284 1.00 107.52 237 THR B C 1
ATOM 2518 O O . THR B 1 245 ? -45.412 71.617 -126.681 1.00 102.44 237 THR B O 1
ATOM 2522 N N . VAL B 1 246 ? -45.759 73.836 -126.798 1.00 107.49 238 VAL B N 1
ATOM 2523 C CA . VAL B 1 246 ? -46.426 73.903 -125.502 1.00 111.79 238 VAL B CA 1
ATOM 2524 C C . VAL B 1 246 ? -47.480 75.009 -125.454 1.00 118.63 238 VAL B C 1
ATOM 2525 O O . VAL B 1 246 ? -47.198 76.167 -125.763 1.00 115.02 238 VAL B O 1
ATOM 2529 N N . ASP B 1 247 ? -48.698 74.639 -125.071 1.00 119.53 239 ASP B N 1
ATOM 2530 C CA . ASP B 1 247 ? -49.798 75.592 -124.987 1.00 121.15 239 ASP B CA 1
ATOM 2531 C C . ASP B 1 247 ? -50.113 75.965 -123.541 1.00 122.37 239 ASP B C 1
ATOM 2532 O O . ASP B 1 247 ? -50.285 75.096 -122.685 1.00 107.37 239 ASP B O 1
ATOM 2537 N N . ILE B 1 248 ? -50.189 77.266 -123.279 1.00 121.16 240 ILE B N 1
ATOM 2538 C CA . ILE B 1 248 ? -50.468 77.770 -121.939 1.00 121.63 240 ILE B CA 1
ATOM 2539 C C . ILE B 1 248 ? -51.805 78.500 -121.907 1.00 125.81 240 ILE B C 1
ATOM 2540 O O . ILE B 1 248 ? -51.995 79.483 -122.619 1.00 125.80 240 ILE B O 1
ATOM 2545 N N . PHE B 1 249 ? -52.726 78.020 -121.077 1.00 130.95 241 PHE B N 1
ATOM 2546 C CA . PHE B 1 249 ? -54.050 78.626 -120.964 1.00 120.47 241 PHE B CA 1
ATOM 2547 C C . PHE B 1 249 ? -54.293 79.187 -119.565 1.00 115.67 241 PHE B C 1
ATOM 2548 O O . PHE B 1 249 ? -53.522 78.929 -118.640 1.00 121.72 241 PHE B O 1
ATOM 2556 N N . HIS B 1 250 ? -55.371 79.952 -119.417 1.00 109.48 242 HIS B N 1
ATOM 2557 C CA . HIS B 1 250 ? -55.729 80.541 -118.130 1.00 115.80 242 HIS B CA 1
ATOM 2558 C C . HIS B 1 250 ? -57.210 80.903 -118.072 1.00 123.41 242 HIS B C 1
ATOM 2559 O O . HIS B 1 250 ? -57.708 81.656 -118.910 1.00 113.13 242 HIS B O 1
ATOM 2566 N N . LYS B 1 251 ? -57.909 80.365 -117.077 1.00 128.42 243 LYS B N 1
ATOM 2567 C CA . LYS B 1 251 ? -59.331 80.639 -116.906 1.00 129.68 243 LYS B CA 1
ATOM 2568 C C . LYS B 1 251 ? -59.577 81.622 -115.766 1.00 106.32 243 LYS B C 1
ATOM 2569 O O . LYS B 1 251 ? -60.174 82.679 -115.967 1.00 100.51 243 LYS B O 1
ATOM 2575 N N . PRO C 1 18 ? -49.897 26.017 -88.049 1.00 128.51 10 PRO C N 1
ATOM 2576 C CA . PRO C 1 18 ? -50.449 24.673 -88.250 1.00 140.57 10 PRO C CA 1
ATOM 2577 C C . PRO C 1 18 ? -49.683 23.901 -89.321 1.00 118.31 10 PRO C C 1
ATOM 2578 O O . PRO C 1 18 ? -49.086 22.864 -89.030 1.00 83.73 10 PRO C O 1
ATOM 2582 N N . GLN C 1 19 ? -49.705 24.409 -90.548 1.00 125.01 11 GLN C N 1
ATOM 2583 C CA . GLN C 1 19 ? -48.977 23.788 -91.648 1.00 124.89 11 GLN C CA 1
ATOM 2584 C C . GLN C 1 19 ? -47.552 24.325 -91.702 1.00 125.88 11 GLN C C 1
ATOM 2585 O O . GLN C 1 19 ? -46.609 23.591 -91.997 1.00 111.69 11 GLN C O 1
ATOM 2591 N N . SER C 1 20 ? -47.406 25.613 -91.407 1.00 133.85 12 SER C N 1
ATOM 2592 C CA . SER C 1 20 ? -46.101 26.264 -91.412 1.00 120.25 12 SER C CA 1
ATOM 2593 C C . SER C 1 20 ? -45.310 25.953 -90.144 1.00 116.80 12 SER C C 1
ATOM 2594 O O . SER C 1 20 ? -44.159 26.367 -90.003 1.00 103.49 12 SER C O 1
ATOM 2597 N N . THR C 1 21 ? -45.935 25.227 -89.222 1.00 121.80 13 THR C N 1
ATOM 2598 C CA . THR C 1 21 ? -45.270 24.820 -87.990 1.00 109.97 13 THR C CA 1
ATOM 2599 C C . THR C 1 21 ? -44.233 23.742 -88.285 1.00 104.37 13 THR C C 1
ATOM 2600 O O . THR C 1 21 ? -43.122 23.769 -87.755 1.00 92.41 13 THR C O 1
ATOM 2604 N N . ALA C 1 22 ? -44.604 22.796 -89.143 1.00 112.48 14 ALA C N 1
ATOM 2605 C CA . ALA C 1 22 ? -43.702 21.721 -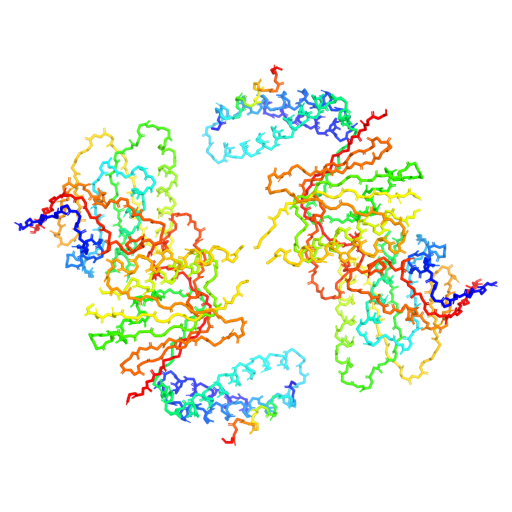89.540 1.00 108.47 14 ALA C CA 1
ATOM 2606 C C . ALA C 1 22 ? -42.606 22.244 -90.464 1.00 100.27 14 ALA C C 1
ATOM 2607 O O . ALA C 1 22 ? -41.566 21.607 -90.632 1.00 101.20 14 ALA C O 1
ATOM 2609 N N . ALA C 1 23 ? -42.847 23.408 -91.057 1.00 99.18 15 ALA C N 1
ATOM 2610 C CA . ALA C 1 23 ? -41.876 24.039 -91.942 1.00 91.23 15 ALA C CA 1
ATOM 2611 C C . ALA C 1 23 ? -40.682 24.568 -91.155 1.00 89.94 15 ALA C C 1
ATOM 2612 O O . ALA C 1 23 ? -39.613 24.807 -91.717 1.00 87.19 15 ALA C O 1
ATOM 2614 N N . ALA C 1 24 ? -40.872 24.750 -89.852 1.00 83.16 16 ALA C N 1
ATOM 2615 C CA . ALA C 1 24 ? -39.816 25.262 -88.988 1.00 81.23 16 ALA C CA 1
ATOM 2616 C C . ALA C 1 24 ? -39.000 24.131 -88.371 1.00 78.65 16 ALA C C 1
ATOM 2617 O O . ALA C 1 24 ? -37.803 24.281 -88.129 1.00 79.32 16 ALA C O 1
ATOM 2619 N N . THR C 1 25 ? -39.653 23.000 -88.117 1.00 82.41 17 THR C N 1
ATOM 2620 C CA . THR C 1 25 ? -38.983 21.852 -87.517 1.00 83.53 17 THR C CA 1
ATOM 2621 C C . THR C 1 25 ? -37.955 21.268 -88.478 1.00 78.55 17 THR C C 1
ATOM 2622 O O . THR C 1 25 ? -36.909 20.774 -88.057 1.00 83.59 17 THR C O 1
ATOM 2626 N N . VAL C 1 26 ? -38.263 21.330 -89.769 1.00 70.45 18 VAL C N 1
ATOM 2627 C CA . VAL C 1 26 ? -37.370 20.818 -90.802 1.00 71.00 18 VAL C CA 1
ATOM 2628 C C . VAL C 1 26 ? -36.111 21.672 -90.908 1.00 72.74 18 VAL C C 1
ATOM 2629 O O . VAL C 1 26 ? -34.997 21.150 -90.960 1.00 68.78 18 VAL C O 1
ATOM 2633 N N . LEU C 1 27 ? -36.296 22.988 -90.931 1.00 68.47 19 LEU C N 1
ATOM 2634 C CA . LEU C 1 27 ? -35.175 23.918 -91.018 1.00 70.43 19 LEU C CA 1
ATOM 2635 C C . LEU C 1 27 ? -34.267 23.832 -89.796 1.00 71.41 19 LEU C C 1
ATOM 2636 O O . LEU C 1 27 ? -33.052 23.988 -89.907 1.00 74.15 19 LEU C O 1
ATOM 2641 N N . LYS C 1 28 ? -34.861 23.586 -88.632 1.00 69.70 20 LYS C N 1
ATOM 2642 C CA . LYS C 1 28 ? -34.091 23.424 -87.404 1.00 77.59 20 LYS C CA 1
ATOM 2643 C C . LYS C 1 28 ? -33.186 22.202 -87.508 1.00 71.99 20 LYS C C 1
ATOM 2644 O O . LYS C 1 28 ? -32.018 22.247 -87.121 1.00 65.48 20 LYS C O 1
ATOM 2650 N N . ARG C 1 29 ? -33.738 21.114 -88.034 1.00 64.22 21 ARG C N 1
ATOM 2651 C CA . ARG C 1 29 ? -32.975 19.891 -88.244 1.00 67.60 21 ARG C CA 1
ATOM 2652 C C . ARG C 1 29 ? -31.910 20.117 -89.309 1.00 67.09 21 ARG C C 1
ATOM 2653 O O . ARG C 1 29 ? -30.800 19.592 -89.216 1.00 64.19 21 ARG C O 1
ATOM 2661 N N . ALA C 1 30 ? -32.257 20.912 -90.316 1.00 65.29 22 ALA C N 1
ATOM 2662 C CA . ALA C 1 30 ? -31.330 21.243 -91.391 1.00 62.69 22 ALA C CA 1
ATOM 2663 C C . ALA C 1 30 ? -30.127 22.010 -90.855 1.00 61.75 22 ALA C C 1
ATOM 2664 O O . ALA C 1 30 ? -28.993 21.773 -91.271 1.00 63.23 22 ALA C O 1
ATOM 2666 N N . VAL C 1 31 ? -30.384 22.929 -89.930 1.00 64.08 23 VAL C N 1
ATOM 2667 C CA . VAL C 1 31 ? -29.324 23.721 -89.318 1.00 61.65 23 VAL C CA 1
ATOM 2668 C C . VAL C 1 31 ? -28.452 22.862 -88.405 1.00 67.06 23 VAL C C 1
ATOM 2669 O O . VAL C 1 31 ? -27.225 22.977 -88.419 1.00 67.46 23 VAL C O 1
ATOM 2673 N N . GLU C 1 32 ? -29.088 21.995 -87.622 1.00 66.61 24 GLU C N 1
ATOM 2674 C CA . GLU C 1 32 ? -28.359 21.092 -86.736 1.00 66.70 24 GLU C CA 1
ATOM 2675 C C . GLU C 1 32 ? -27.462 20.143 -87.524 1.00 62.33 24 GLU C C 1
ATOM 2676 O O . GLU C 1 32 ? -26.358 19.819 -87.089 1.00 71.90 24 GLU C O 1
ATOM 2682 N N . LEU C 1 33 ? -27.939 19.703 -88.683 1.00 56.27 25 LEU C N 1
ATOM 2683 C CA . LEU C 1 33 ? -27.144 18.844 -89.552 1.00 63.75 25 LEU C CA 1
ATOM 2684 C C . LEU C 1 33 ? -25.978 19.623 -90.148 1.00 63.69 25 LEU C C 1
ATOM 2685 O O . LEU C 1 33 ? -24.889 19.081 -90.343 1.00 61.40 25 LEU C O 1
ATOM 2690 N N . ASP C 1 34 ? -26.217 20.901 -90.430 1.00 63.61 26 ASP C N 1
ATOM 2691 C CA . ASP C 1 34 ? -25.196 21.781 -90.984 1.00 63.12 26 ASP C CA 1
ATOM 2692 C C . ASP C 1 34 ? -24.055 21.955 -89.985 1.00 70.26 26 ASP C C 1
ATOM 2693 O O . ASP C 1 34 ? -22.881 21.928 -90.357 1.00 69.72 26 ASP C O 1
ATOM 2698 N N . SER C 1 35 ? -24.410 22.128 -88.716 1.00 61.41 27 SER C N 1
ATOM 2699 C CA . SER C 1 35 ? -23.421 22.299 -87.659 1.00 59.59 27 SER C CA 1
ATOM 2700 C C . SER C 1 35 ? -22.673 20.998 -87.387 1.00 63.67 27 SER C C 1
ATOM 2701 O O . SER C 1 35 ? -21.488 21.011 -87.054 1.00 70.67 27 SER C O 1
ATOM 2704 N N . GLU C 1 36 ? -23.368 19.875 -87.536 1.00 59.84 28 GLU C N 1
ATOM 2705 C CA . GLU C 1 36 ? -22.748 18.567 -87.353 1.00 66.09 28 GLU C CA 1
ATOM 2706 C C . GLU C 1 36 ? -21.957 18.165 -88.589 1.00 58.88 28 GLU C C 1
ATOM 2707 O O . GLU C 1 36 ? -21.385 17.075 -88.643 1.00 68.58 28 GLU C O 1
ATOM 2713 N N . SER C 1 37 ? -21.940 19.053 -89.578 1.00 56.94 29 SER C N 1
ATOM 2714 C CA . SER C 1 37 ? -21.196 18.850 -90.816 1.00 55.74 29 SER C CA 1
ATOM 2715 C C . SER C 1 37 ? -21.675 17.636 -91.607 1.00 59.54 29 SER C C 1
ATOM 2716 O O . SER C 1 37 ? -20.889 16.984 -92.295 1.00 49.39 29 SER C O 1
ATOM 2719 N N . ARG C 1 38 ? -22.967 17.341 -91.503 1.00 62.57 30 ARG C N 1
ATOM 2720 C CA . ARG C 1 38 ? -23.583 16.306 -92.322 1.00 61.95 30 ARG C CA 1
ATOM 2721 C C . ARG C 1 38 ? -24.251 16.980 -93.511 1.00 52.92 30 ARG C C 1
ATOM 2722 O O . ARG C 1 38 ? -25.476 17.045 -93.601 1.00 57.21 30 ARG C O 1
ATOM 2730 N N . TYR C 1 39 ? -23.420 17.482 -94.417 1.00 56.33 31 TYR C N 1
ATOM 2731 C CA . TYR C 1 39 ? -23.864 18.330 -95.523 1.00 59.45 31 TYR C CA 1
ATOM 2732 C C . TYR C 1 39 ? -24.805 17.694 -96.557 1.00 63.51 31 TYR C C 1
ATOM 2733 O O . TYR C 1 39 ? -25.748 18.350 -97.000 1.00 67.32 31 TYR C O 1
ATOM 2742 N N . PRO C 1 40 ? -24.549 16.436 -96.964 1.00 64.12 32 PRO C N 1
ATOM 2743 C CA . PRO C 1 40 ? -25.508 15.819 -97.889 1.00 53.58 32 PRO C CA 1
ATOM 2744 C C . PRO C 1 40 ? -26.918 15.718 -97.302 1.00 59.94 32 PRO C C 1
ATOM 2745 O O . PRO C 1 40 ? -27.897 15.931 -98.018 1.00 59.44 32 PRO C O 1
ATOM 2749 N N . GLN C 1 41 ? -27.013 15.406 -96.013 1.00 54.99 33 GLN C N 1
ATOM 2750 C CA . GLN C 1 41 ? -28.306 15.329 -95.341 1.00 54.57 33 GLN C CA 1
ATOM 2751 C C . GLN C 1 41 ? -28.859 16.721 -95.054 1.00 60.38 33 GLN C C 1
ATOM 2752 O O . GLN C 1 41 ? -30.063 16.952 -95.154 1.00 62.80 33 GLN C O 1
ATOM 2758 N N . ALA C 1 42 ? -27.971 17.645 -94.699 1.00 61.09 34 ALA C N 1
ATOM 2759 C CA . ALA C 1 42 ? -28.366 19.014 -94.383 1.00 54.56 34 ALA C CA 1
ATOM 2760 C C . ALA C 1 42 ? -28.946 19.727 -95.598 1.00 53.21 34 ALA C C 1
ATOM 2761 O O . ALA C 1 42 ? -29.864 20.538 -95.472 1.00 58.24 34 ALA C O 1
ATOM 2763 N N . LEU C 1 43 ? -28.406 19.419 -96.771 1.00 57.05 35 LEU C N 1
ATOM 2764 C CA . LEU C 1 43 ? -28.832 20.070 -98.003 1.00 53.34 35 LEU C CA 1
ATOM 2765 C C . LEU C 1 43 ? -30.270 19.720 -98.357 1.00 58.63 35 LEU C C 1
ATOM 2766 O O . LEU C 1 43 ? -31.093 20.607 -98.572 1.00 63.88 35 LEU C O 1
ATOM 2771 N N . VAL C 1 44 ? -30.560 18.425 -98.421 1.00 63.39 36 VAL C N 1
ATOM 2772 C CA . VAL C 1 44 ? -31.903 17.949 -98.728 1.00 64.61 36 VAL C CA 1
ATOM 2773 C C . VAL C 1 44 ? -32.902 18.469 -97.701 1.00 61.70 36 VAL C C 1
ATOM 2774 O O . VAL C 1 44 ? -34.031 18.826 -98.040 1.00 67.03 36 VAL C O 1
ATOM 2778 N N . CYS C 1 45 ? -32.468 18.532 -96.448 1.00 57.42 37 CYS C N 1
ATOM 2779 C CA . CYS C 1 45 ? -33.300 19.060 -95.377 1.00 54.26 37 CYS C CA 1
ATOM 2780 C C . CYS C 1 45 ? -33.580 20.545 -95.591 1.00 61.36 37 CYS C C 1
ATOM 2781 O O . CYS C 1 45 ? -34.669 21.029 -95.286 1.00 67.01 37 CYS C O 1
ATOM 2784 N N . TYR C 1 46 ? -32.594 21.261 -96.120 1.00 61.64 38 TYR C N 1
ATOM 2785 C CA . TYR C 1 46 ? -32.763 22.676 -96.436 1.00 62.92 38 TYR C CA 1
ATOM 2786 C C . TYR C 1 46 ? -33.791 22.860 -97.544 1.00 65.34 38 TYR C C 1
ATOM 2787 O O . TYR C 1 46 ? -34.645 23.742 -97.469 1.00 70.21 38 TYR C O 1
ATOM 2796 N N . GLN C 1 47 ? -33.700 22.015 -98.566 1.00 67.23 39 GLN C N 1
ATOM 2797 C CA . GLN C 1 47 ? -34.590 22.088 -99.719 1.00 71.64 39 GLN C CA 1
ATOM 2798 C C . GLN C 1 47 ? -36.055 21.939 -99.319 1.00 73.69 39 GLN C C 1
ATOM 2799 O O . GLN C 1 47 ? -36.918 22.655 -99.824 1.00 84.93 39 GLN C O 1
ATOM 2805 N N . GLU C 1 48 ? -36.328 21.011 -98.407 1.00 74.28 40 GLU C N 1
ATOM 2806 C CA . GLU C 1 48 ? -37.692 20.776 -97.945 1.00 76.08 40 GLU C CA 1
ATOM 2807 C C . GLU C 1 48 ? -38.167 21.880 -97.012 1.00 80.54 40 GLU C C 1
ATOM 2808 O O . GLU C 1 48 ? -39.352 22.207 -96.979 1.00 89.81 40 GLU C O 1
ATOM 2814 N N . GLY C 1 49 ? -37.237 22.449 -96.252 1.00 79.64 41 GLY C N 1
ATOM 2815 C CA . GLY C 1 49 ? -37.550 23.572 -95.392 1.00 83.10 41 GLY C CA 1
ATOM 2816 C C . GLY C 1 49 ? -37.895 24.790 -96.224 1.00 82.02 41 GLY C C 1
ATOM 2817 O O . GLY C 1 49 ? -38.773 25.576 -95.867 1.00 90.86 41 GLY C O 1
ATOM 2818 N N . ILE C 1 50 ? -37.196 24.941 -97.344 1.00 71.85 42 ILE C N 1
ATOM 2819 C CA . ILE C 1 50 ? -37.462 26.024 -98.280 1.00 66.95 42 ILE C CA 1
ATOM 2820 C C . ILE C 1 50 ? -38.760 25.765 -99.035 1.00 73.59 42 ILE C C 1
ATOM 2821 O O . ILE C 1 50 ? -39.575 26.671 -99.214 1.00 82.37 42 ILE C O 1
ATOM 2826 N N . ASP C 1 51 ? -38.944 24.520 -99.465 1.00 75.69 43 ASP C N 1
ATOM 2827 C CA . ASP C 1 51 ? -40.120 24.124 -100.232 1.00 91.18 43 ASP C CA 1
ATOM 2828 C C . ASP C 1 51 ? -41.406 24.413 -99.467 1.00 90.90 43 ASP C C 1
ATOM 2829 O O . ASP C 1 51 ? -42.386 24.889 -100.037 1.00 99.36 43 ASP C O 1
ATOM 2834 N N . LEU C 1 52 ? -41.391 24.123 -98.170 1.00 82.39 44 LEU C N 1
ATOM 2835 C CA . LEU C 1 52 ? -42.547 24.377 -97.320 1.00 84.08 44 LEU C CA 1
ATOM 2836 C C . LEU C 1 52 ? -42.774 25.871 -97.120 1.00 87.53 44 LEU C C 1
ATOM 2837 O O . LEU C 1 52 ? -43.901 26.351 -97.226 1.00 105.06 44 LEU C O 1
ATOM 2842 N N . LEU C 1 53 ? -41.701 26.604 -96.838 1.00 84.27 45 LEU C N 1
ATOM 2843 C CA . LEU C 1 53 ? -41.796 28.051 -96.664 1.00 87.34 45 LEU C CA 1
ATOM 2844 C C . LEU C 1 53 ? -42.196 28.754 -97.956 1.00 94.68 45 LEU C C 1
ATOM 2845 O O . LEU C 1 53 ? -42.717 29.868 -97.930 1.00 112.87 45 LEU C O 1
ATOM 2850 N N . LEU C 1 54 ? -41.946 28.102 -99.086 1.00 88.72 46 LEU C N 1
ATOM 2851 C CA . LEU C 1 54 ? -42.323 28.656 -100.379 1.00 92.50 46 LEU C CA 1
ATOM 2852 C C . LEU C 1 54 ? -43.819 28.484 -100.619 1.00 106.52 46 LEU C C 1
ATOM 2853 O O . LEU C 1 54 ? -44.447 29.299 -101.294 1.00 114.03 46 LEU C O 1
ATOM 2858 N N . GLN C 1 55 ? -44.383 27.418 -100.059 1.00 110.42 47 GLN C N 1
ATOM 2859 C CA . GLN C 1 55 ? -45.813 27.155 -100.174 1.00 111.37 47 GLN C CA 1
ATOM 2860 C C . GLN C 1 55 ? -46.603 28.010 -99.187 1.00 106.41 47 GLN C C 1
ATOM 2861 O O . GLN C 1 55 ? -47.777 28.308 -99.407 1.00 114.73 47 GLN C O 1
ATOM 2867 N N . VAL C 1 56 ? -45.950 28.398 -98.096 1.00 105.95 48 VAL C N 1
ATOM 2868 C CA . VAL C 1 56 ? -46.548 29.303 -97.122 1.00 101.92 48 VAL C CA 1
ATOM 2869 C C . VAL C 1 56 ? -46.562 30.718 -97.690 1.00 110.57 48 VAL C C 1
ATOM 2870 O O . VAL C 1 56 ? -47.501 31.484 -97.469 1.00 109.47 48 VAL C O 1
ATOM 2874 N N . LEU C 1 57 ? -45.514 31.048 -98.439 1.00 116.69 49 LEU C N 1
ATOM 2875 C CA . LEU C 1 57 ? -45.372 32.364 -99.052 1.00 113.49 49 LEU C CA 1
ATOM 2876 C C . LEU C 1 57 ? -46.482 32.644 -100.061 1.00 128.35 49 LEU C C 1
ATOM 2877 O O . LEU C 1 57 ? -46.966 33.771 -100.169 1.00 140.89 49 LEU C O 1
ATOM 2882 N N . LYS C 1 58 ? -46.884 31.611 -100.794 1.00 127.60 50 LYS C N 1
ATOM 2883 C CA . LYS C 1 58 ? -47.937 31.748 -101.795 1.00 128.45 50 LYS C CA 1
ATOM 2884 C C . LYS C 1 58 ? -49.318 31.847 -101.152 1.00 127.19 50 LYS C C 1
ATOM 2885 O O . LYS C 1 58 ? -50.308 32.121 -101.829 1.00 126.88 50 LYS C O 1
ATOM 2891 N N . GLY C 1 59 ? -49.374 31.627 -99.842 1.00 128.72 51 GLY C N 1
ATOM 2892 C CA . GLY C 1 59 ? -50.625 31.688 -99.110 1.00 126.34 51 GLY C CA 1
ATOM 2893 C C . GLY C 1 59 ? -50.775 32.952 -98.286 1.00 128.98 51 GLY C C 1
ATOM 2894 O O . GLY C 1 59 ? -51.879 33.296 -97.864 1.00 129.05 51 GLY C O 1
ATOM 2895 N N . THR C 1 60 ? -49.665 33.646 -98.053 1.00 134.77 52 THR C N 1
ATOM 2896 C CA . THR C 1 60 ? -49.688 34.879 -97.272 1.00 139.95 52 THR C CA 1
ATOM 2897 C C . THR C 1 60 ? -50.119 36.073 -98.118 1.00 145.11 52 THR C C 1
ATOM 2898 O O . THR C 1 60 ? -49.646 36.259 -99.240 1.00 124.64 52 THR C O 1
ATOM 2902 N N . LYS C 1 61 ? -51.022 36.877 -97.565 1.00 153.21 53 LYS C N 1
ATOM 2903 C CA . LYS C 1 61 ? -51.550 38.044 -98.261 1.00 144.59 53 LYS C CA 1
ATOM 2904 C C . LYS C 1 61 ? -50.985 39.327 -97.661 1.00 124.94 53 LYS C C 1
ATOM 2905 O O . LYS C 1 61 ? -50.908 40.357 -98.331 1.00 106.41 53 LYS C O 1
ATOM 2911 N N . ASP C 1 62 ? -50.590 39.250 -96.394 1.00 119.45 54 ASP C N 1
ATOM 2912 C CA . ASP C 1 62 ? -50.039 40.395 -95.679 1.00 118.70 54 ASP C CA 1
ATOM 2913 C C . ASP C 1 62 ? -48.731 40.865 -96.310 1.00 122.02 54 ASP C C 1
ATOM 2914 O O . ASP C 1 62 ? -47.785 40.090 -96.446 1.00 132.66 54 ASP C O 1
ATOM 2919 N N . ASN C 1 63 ? -48.687 42.140 -96.689 1.00 113.47 55 ASN C N 1
ATOM 2920 C CA . ASN C 1 63 ? -47.528 42.712 -97.372 1.00 120.69 55 ASN C CA 1
ATOM 2921 C C . ASN C 1 63 ? -46.248 42.703 -96.538 1.00 126.19 55 ASN C C 1
ATOM 2922 O O . ASN C 1 63 ? -45.146 42.626 -97.082 1.00 114.66 55 ASN C O 1
ATOM 2927 N N . THR C 1 64 ? -46.399 42.788 -95.219 1.00 133.18 56 THR C N 1
ATOM 2928 C CA . THR C 1 64 ? -45.252 42.767 -94.317 1.00 126.71 56 THR C CA 1
ATOM 2929 C C . THR C 1 64 ? -44.734 41.343 -94.134 1.00 128.27 56 THR C C 1
ATOM 2930 O O . THR C 1 64 ? -43.526 41.104 -94.174 1.00 128.42 56 THR C O 1
ATOM 2934 N N . LYS C 1 65 ? -45.654 40.403 -93.936 1.00 135.01 57 LYS C N 1
ATOM 2935 C CA . LYS C 1 65 ? -45.296 38.996 -93.788 1.00 126.11 57 LYS C CA 1
ATOM 2936 C C . LYS C 1 65 ? -44.704 38.438 -95.077 1.00 114.21 57 LYS C C 1
ATOM 2937 O O . LYS C 1 65 ? -43.800 37.605 -95.042 1.00 112.30 57 LYS C O 1
ATOM 2943 N N . ARG C 1 66 ? -45.221 38.903 -96.210 1.00 118.55 58 ARG C N 1
ATOM 2944 C CA . ARG C 1 66 ? -44.718 38.495 -97.518 1.00 122.78 58 ARG C CA 1
ATOM 2945 C C . ARG C 1 66 ? -43.251 38.873 -97.694 1.00 124.67 58 ARG C C 1
ATOM 2946 O O . ARG C 1 66 ? -42.491 38.161 -98.350 1.00 132.49 58 ARG C O 1
ATOM 2954 N N . CYS C 1 67 ? -42.859 39.996 -97.102 1.00 121.81 59 CYS C N 1
ATOM 2955 C CA . CYS C 1 67 ? -41.488 40.479 -97.218 1.00 132.80 59 CYS C CA 1
ATOM 2956 C C . CYS C 1 67 ? -40.582 39.831 -96.174 1.00 124.27 59 CYS C C 1
ATOM 2957 O O . CYS C 1 67 ? -39.383 39.665 -96.398 1.00 122.35 59 CYS C O 1
ATOM 2960 N N . ASN C 1 68 ? -41.162 39.466 -95.034 1.00 126.07 60 ASN C N 1
ATOM 2961 C CA . ASN C 1 68 ? -40.414 38.791 -93.977 1.00 131.35 60 ASN C CA 1
ATOM 2962 C C . ASN C 1 68 ? -40.020 37.375 -94.376 1.00 123.72 60 ASN C C 1
ATOM 2963 O O . ASN C 1 68 ? -38.956 36.885 -93.997 1.00 118.34 60 ASN C O 1
ATOM 2968 N N . LEU C 1 69 ? -40.886 36.723 -95.143 1.00 121.05 61 LEU C N 1
ATOM 2969 C CA . LEU C 1 69 ? -40.641 35.354 -95.580 1.00 105.14 61 LEU C CA 1
ATOM 2970 C C . LEU C 1 69 ? -39.532 35.283 -96.622 1.00 103.39 61 LEU C C 1
ATOM 2971 O O . LEU C 1 69 ? -38.771 34.319 -96.655 1.00 106.11 61 LEU C O 1
ATOM 2976 N N . ARG C 1 70 ? -39.443 36.305 -97.468 1.00 107.37 62 ARG C N 1
ATOM 2977 C CA . ARG C 1 70 ? -38.394 36.359 -98.480 1.00 107.97 62 ARG C CA 1
ATOM 2978 C C . ARG C 1 70 ? -37.025 36.392 -97.814 1.00 108.62 62 ARG C C 1
ATOM 2979 O O . ARG C 1 70 ? -36.077 35.776 -98.295 1.00 97.79 62 ARG C O 1
ATOM 2987 N N . GLU C 1 71 ? -36.935 37.116 -96.702 1.00 117.48 63 GLU C N 1
ATOM 2988 C CA . GLU C 1 71 ? -35.691 37.222 -95.950 1.00 118.30 63 GLU C CA 1
ATOM 2989 C C . GLU C 1 71 ? -35.225 35.857 -95.464 1.00 105.20 63 GLU C C 1
ATOM 2990 O O . GLU C 1 71 ? -34.063 35.494 -95.638 1.00 104.64 63 GLU C O 1
ATOM 2996 N N . LYS C 1 72 ? -36.136 35.103 -94.859 1.00 103.39 64 LYS C N 1
ATOM 2997 C CA . LYS C 1 72 ? -35.816 33.764 -94.383 1.00 92.94 64 LYS C CA 1
ATOM 2998 C C . LYS C 1 72 ? -35.503 32.832 -95.547 1.00 81.36 64 LYS C C 1
ATOM 2999 O O . LYS C 1 72 ? -34.480 32.149 -95.543 1.00 91.15 64 LYS C O 1
ATOM 3005 N N . ILE C 1 73 ? -36.380 32.818 -96.546 1.00 79.63 65 ILE C N 1
ATOM 3006 C CA . ILE C 1 73 ? -36.212 31.944 -97.704 1.00 83.89 65 ILE C CA 1
ATOM 3007 C C . ILE C 1 73 ? -34.910 32.210 -98.454 1.00 78.17 65 ILE C C 1
ATOM 3008 O O . ILE C 1 73 ? -34.140 31.287 -98.712 1.00 77.34 65 ILE C O 1
ATOM 3013 N N . SER C 1 74 ? -34.663 33.472 -98.794 1.00 91.84 66 SER C N 1
ATOM 3014 C CA . SER C 1 74 ? -33.467 33.833 -99.548 1.00 94.76 66 SER C CA 1
ATOM 3015 C C . SER C 1 74 ? -32.195 33.598 -98.739 1.00 89.90 66 SER C C 1
ATOM 3016 O O . SER C 1 74 ? -31.125 33.387 -99.307 1.00 90.67 66 SER C O 1
ATOM 3019 N N . LYS C 1 75 ? -32.314 33.633 -97.416 1.00 88.69 67 LYS C N 1
ATOM 3020 C CA . LYS C 1 75 ? -31.182 33.344 -96.541 1.00 86.08 67 LYS C CA 1
ATOM 3021 C C . LYS C 1 75 ? -30.835 31.861 -96.597 1.00 87.41 67 LYS C C 1
ATOM 3022 O O . LYS C 1 75 ? -29.683 31.489 -96.825 1.00 84.67 67 LYS C O 1
ATOM 3028 N N . TYR C 1 76 ? -31.842 31.018 -96.387 1.00 79.69 68 TYR C N 1
ATOM 3029 C CA . TYR C 1 76 ? -31.659 29.574 -96.454 1.00 69.57 68 TYR C CA 1
ATOM 3030 C C . TYR C 1 76 ? -31.297 29.130 -97.866 1.00 78.36 68 TYR C C 1
ATOM 3031 O O . TYR C 1 76 ? -30.575 28.152 -98.051 1.00 86.70 68 TYR C O 1
ATOM 3040 N N . MET C 1 77 ? -31.802 29.857 -98.858 1.00 81.09 69 MET C N 1
ATOM 3041 C CA . MET C 1 77 ? -31.513 29.546 -100.251 1.00 83.39 69 MET C CA 1
ATOM 3042 C C . MET C 1 77 ? -30.034 29.753 -100.543 1.00 86.21 69 MET C C 1
ATOM 3043 O O . MET C 1 77 ? -29.420 28.971 -101.268 1.00 84.90 69 MET C O 1
ATOM 3048 N N . ASP C 1 78 ? -29.470 30.814 -99.975 1.00 87.28 70 ASP C N 1
ATOM 3049 C CA . ASP C 1 78 ? -28.056 31.119 -100.156 1.00 92.00 70 ASP C CA 1
ATOM 3050 C C . ASP C 1 78 ? -27.180 30.016 -99.580 1.00 87.34 70 ASP C C 1
ATOM 3051 O O . ASP C 1 78 ? -26.238 29.561 -100.228 1.00 87.92 70 ASP C O 1
ATOM 3056 N N . ARG C 1 79 ? -27.499 29.587 -98.363 1.00 78.40 71 ARG C N 1
ATOM 3057 C CA . ARG C 1 79 ? -26.734 28.539 -97.700 1.00 72.26 71 ARG C CA 1
ATOM 3058 C C . ARG C 1 79 ? -26.838 27.212 -98.447 1.00 69.56 71 ARG C C 1
ATOM 3059 O O . ARG C 1 79 ? -25.835 26.533 -98.661 1.00 67.54 71 ARG C O 1
ATOM 3067 N N . ALA C 1 80 ? -28.054 26.855 -98.847 1.00 70.70 72 ALA C N 1
ATOM 3068 C CA . ALA C 1 80 ? -28.293 25.600 -99.550 1.00 66.18 72 ALA C CA 1
ATOM 3069 C C . ALA C 1 80 ? -27.557 25.552 -100.885 1.00 65.94 72 ALA C C 1
ATOM 3070 O O . ALA C 1 80 ? -26.913 24.554 -101.212 1.00 67.99 72 ALA C O 1
ATOM 3072 N N . GLU C 1 81 ? -27.652 26.635 -101.650 1.00 70.34 73 GLU C N 1
ATOM 3073 C CA . GLU C 1 81 ? -26.991 26.717 -102.949 1.00 82.28 73 GLU C CA 1
ATOM 3074 C C . GLU C 1 81 ? -25.473 26.618 -102.827 1.00 81.12 73 GLU C C 1
ATOM 3075 O O . GLU C 1 81 ? -24.812 26.040 -103.690 1.00 83.09 73 GLU C O 1
ATOM 3081 N N . ASN C 1 82 ? -24.927 27.182 -101.754 1.00 76.74 74 ASN C N 1
ATOM 3082 C CA . ASN C 1 82 ? -23.491 27.118 -101.505 1.00 68.09 74 ASN C CA 1
ATOM 3083 C C . ASN C 1 82 ? -23.024 25.700 -101.207 1.00 67.55 74 ASN C C 1
ATOM 3084 O O . ASN C 1 82 ? -21.976 25.272 -101.690 1.00 70.47 74 ASN C O 1
ATOM 3089 N N . ILE C 1 83 ? -23.806 24.980 -100.408 1.00 66.33 75 ILE C N 1
ATOM 3090 C CA . ILE C 1 83 ? -23.488 23.600 -100.058 1.00 63.46 75 ILE C CA 1
ATOM 3091 C C . ILE C 1 83 ? -23.444 22.727 -101.307 1.00 69.79 75 ILE C C 1
ATOM 3092 O O . ILE C 1 83 ? -22.565 21.877 -101.450 1.00 70.99 75 ILE C O 1
ATOM 3097 N N . LYS C 1 84 ? -24.390 22.952 -102.213 1.00 67.83 76 LYS C N 1
ATOM 3098 C CA . LYS C 1 84 ? -24.424 22.218 -103.472 1.00 68.31 76 LYS C CA 1
ATOM 3099 C C . LYS C 1 84 ? -23.174 22.489 -104.305 1.00 71.11 76 LYS C C 1
ATOM 3100 O O . LYS C 1 84 ? -22.563 21.565 -104.842 1.00 68.79 76 LYS C O 1
ATOM 3106 N N . LYS C 1 85 ? -22.796 23.759 -104.403 1.00 71.70 77 LYS C N 1
ATOM 3107 C CA . LYS C 1 85 ? -21.611 24.148 -105.158 1.00 80.56 77 LYS C CA 1
ATOM 3108 C C . LYS C 1 85 ? -20.341 23.558 -104.553 1.00 82.14 77 LYS C C 1
ATOM 3109 O O . LYS C 1 85 ? -19.403 23.216 -105.272 1.00 91.41 77 LYS C O 1
ATOM 3115 N N . TYR C 1 86 ? -20.320 23.433 -103.230 1.00 73.80 78 TYR C N 1
ATOM 3116 C CA . TYR C 1 86 ? -19.159 22.888 -102.533 1.00 77.91 78 TYR C CA 1
ATOM 3117 C C . TYR C 1 86 ? -19.035 21.379 -102.723 1.00 81.51 78 TYR C C 1
ATOM 3118 O O . TYR C 1 86 ? -17.933 20.855 -102.888 1.00 93.17 78 TYR C O 1
ATOM 3127 N N . LEU C 1 87 ? -20.167 20.684 -102.697 1.00 69.96 79 LEU C N 1
ATOM 3128 C CA . LEU C 1 87 ? -20.174 19.233 -102.852 1.00 67.10 79 LEU C CA 1
ATOM 3129 C C . LEU C 1 87 ? -19.773 18.816 -104.265 1.00 83.53 79 LEU C C 1
ATOM 3130 O O . LEU C 1 87 ? -19.260 17.716 -104.475 1.00 77.16 79 LEU C O 1
ATOM 3135 N N . ASP C 1 88 ? -20.012 19.702 -105.227 1.00 87.96 80 ASP C N 1
ATOM 3136 C CA . ASP C 1 88 ? -19.596 19.471 -106.604 1.00 79.15 80 ASP C CA 1
ATOM 3137 C C . ASP C 1 88 ? -18.138 19.867 -106.778 1.00 86.53 80 ASP C C 1
ATOM 3138 O O . ASP C 1 88 ? -17.443 19.344 -107.647 1.00 96.53 80 ASP C O 1
ATOM 3143 N N . GLN C 1 89 ? -17.681 20.788 -105.935 1.00 88.62 81 GLN C N 1
ATOM 3144 C CA . GLN C 1 89 ? -16.313 21.292 -106.002 1.00 92.57 81 GLN C CA 1
ATOM 3145 C C . GLN C 1 89 ? -15.290 20.286 -105.482 1.00 103.68 81 GLN C C 1
ATOM 3146 O O . GLN C 1 89 ? -14.104 20.600 -105.380 1.00 119.45 81 GLN C O 1
ATOM 3152 N N . GLU C 1 90 ? -15.744 19.078 -105.160 1.00 85.97 82 GLU C N 1
ATOM 3153 C CA . GLU C 1 90 ? -14.840 18.026 -104.705 1.00 83.31 82 GLU C CA 1
ATOM 3154 C C . GLU C 1 90 ? -14.032 17.444 -105.861 1.00 95.47 82 GLU C C 1
ATOM 3155 O O . GLU C 1 90 ? -13.251 16.509 -105.679 1.00 80.28 82 GLU C O 1
ATOM 3161 N N . LYS C 1 91 ? -14.230 18.005 -107.049 1.00 110.51 83 LYS C N 1
ATOM 3162 C CA . LYS C 1 91 ? -13.448 17.643 -108.222 1.00 107.88 83 LYS C CA 1
ATOM 3163 C C . LYS C 1 91 ? -11.973 17.961 -107.992 1.00 115.62 83 LYS C C 1
ATOM 3164 O O . LYS C 1 91 ? -11.463 18.973 -108.476 1.00 114.77 83 LYS C O 1
ATOM 3170 N N . GLU C 1 92 ? -11.305 17.100 -107.225 1.00 114.91 84 GLU C N 1
ATOM 3171 C CA . GLU C 1 92 ? -9.883 17.252 -106.891 1.00 142.78 84 GLU C CA 1
ATOM 3172 C C . GLU C 1 92 ? -9.561 18.501 -106.050 1.00 140.41 84 GLU C C 1
ATOM 3173 O O . GLU C 1 92 ? -8.526 18.560 -105.379 1.00 129.86 84 GLU C O 1
ATOM 3179 N N . ASP C 1 93 ? -10.462 19.479 -106.062 1.00 118.84 85 ASP C N 1
ATOM 3180 C CA . ASP C 1 93 ? -10.228 20.759 -105.400 1.00 118.93 85 ASP C CA 1
ATOM 3181 C C . ASP C 1 93 ? -10.728 20.794 -103.956 1.00 101.52 85 ASP C C 1
ATOM 3182 O O . ASP C 1 93 ? -10.151 21.473 -103.102 1.00 78.82 85 ASP C O 1
ATOM 3187 N N . GLY C 1 94 ? -11.796 20.059 -103.673 1.00 97.58 86 GLY C N 1
ATOM 3188 C CA . GLY C 1 94 ? -12.410 20.161 -102.366 1.00 80.44 86 GLY C CA 1
ATOM 3189 C C . GLY C 1 94 ? -12.909 18.892 -101.709 1.00 75.82 86 GLY C C 1
ATOM 3190 O O . GLY C 1 94 ? -12.856 17.801 -102.276 1.00 90.35 86 GLY C O 1
ATOM 3191 N N . LYS C 1 95 ? -13.384 19.078 -100.480 1.00 64.61 87 LYS C N 1
ATOM 3192 C CA . LYS C 1 95 ? -14.032 18.074 -99.646 1.00 62.70 87 LYS C CA 1
ATOM 3193 C C . LYS C 1 95 ? -14.369 18.826 -98.365 1.00 69.58 87 LYS C C 1
ATOM 3194 O O . LYS C 1 95 ? -13.469 19.231 -97.632 1.00 76.39 87 LYS C O 1
ATOM 3200 N N . TYR C 1 96 ? -15.658 19.013 -98.101 1.00 59.97 88 TYR C N 1
ATOM 3201 C CA . TYR C 1 96 ? -16.123 19.995 -97.114 1.00 58.12 88 TYR C CA 1
ATOM 3202 C C . TYR C 1 96 ? -15.571 19.868 -95.672 1.00 77.89 88 TYR C C 1
ATOM 3203 O O . TYR C 1 96 ? -14.743 20.676 -95.267 1.00 74.27 88 TYR C O 1
ATOM 3212 N N . HIS C 1 97 ? -16.019 18.866 -94.918 1.00 86.29 89 HIS C N 1
ATOM 3213 C CA . HIS C 1 97 ? -15.567 18.645 -93.535 1.00 99.09 89 HIS C CA 1
ATOM 3214 C C . HIS C 1 97 ? -16.140 19.627 -92.507 1.00 76.51 89 HIS C C 1
ATOM 3215 O O . HIS C 1 97 ? -16.800 19.183 -91.576 1.00 89.07 89 HIS C O 1
ATOM 3222 N N . LYS C 1 98 ? -15.908 20.931 -92.663 1.00 50.17 90 LYS C N 1
ATOM 3223 C CA . LYS C 1 98 ? -16.364 21.893 -91.654 1.00 66.34 90 LYS C CA 1
ATOM 3224 C C . LYS C 1 98 ? -16.470 23.334 -92.153 1.00 64.97 90 LYS C C 1
ATOM 3225 O O . LYS C 1 98 ? -15.624 23.806 -92.913 1.00 66.92 90 LYS C O 1
ATOM 3231 N N . GLN C 1 99 ? -17.520 24.022 -91.715 1.00 64.20 91 GLN C N 1
ATOM 3232 C CA . GLN C 1 99 ? -17.615 25.465 -91.884 1.00 66.08 91 GLN C CA 1
ATOM 3233 C C . GLN C 1 99 ? -17.699 26.161 -90.525 1.00 66.33 91 GLN C C 1
ATOM 3234 O O . GLN C 1 99 ? -18.482 25.766 -89.660 1.00 71.64 91 GLN C O 1
ATOM 3240 N N . ILE C 1 100 ? -16.884 27.196 -90.345 1.00 74.80 92 ILE C N 1
ATOM 3241 C CA . ILE C 1 100 ? -16.885 27.971 -89.110 1.00 56.70 92 ILE C CA 1
ATOM 3242 C C . ILE C 1 100 ? -17.559 29.316 -89.341 1.00 61.90 92 ILE C C 1
ATOM 3243 O O . ILE C 1 100 ? -17.166 30.072 -90.231 1.00 63.22 92 ILE C O 1
ATOM 3248 N N . LYS C 1 101 ? -18.572 29.615 -88.537 1.00 64.99 93 LYS C N 1
ATOM 3249 C CA . LYS C 1 101 ? -19.355 30.829 -88.730 1.00 71.64 93 LYS C CA 1
ATOM 3250 C C . LYS C 1 101 ? -18.999 31.908 -87.713 1.00 64.50 93 LYS C C 1
ATOM 3251 O O . LYS C 1 101 ? -19.375 31.823 -86.545 1.00 81.78 93 LYS C O 1
ATOM 3257 N N . ILE C 1 102 ? -18.269 32.922 -88.167 1.00 69.88 94 ILE C N 1
ATOM 3258 C CA . ILE C 1 102 ? -17.912 34.046 -87.311 1.00 72.14 94 ILE C CA 1
ATOM 3259 C C . ILE C 1 102 ? -19.066 35.038 -87.237 1.00 84.01 94 ILE C C 1
ATOM 3260 O O . ILE C 1 102 ? -19.345 35.752 -88.201 1.00 77.94 94 ILE C O 1
ATOM 3265 N N . GLU C 1 103 ? -19.737 35.075 -86.090 1.00 89.92 95 GLU C N 1
ATOM 3266 C CA . GLU C 1 103 ? -20.884 35.956 -85.905 1.00 99.66 95 GLU C CA 1
ATOM 3267 C C . GLU C 1 103 ? -20.469 37.419 -85.802 1.00 92.27 95 GLU C C 1
ATOM 3268 O O . GLU C 1 103 ? -19.298 37.729 -85.586 1.00 89.22 95 GLU C O 1
ATOM 3274 N N . GLU C 1 104 ? -21.440 38.312 -85.963 1.00 90.96 96 GLU C N 1
ATOM 3275 C CA . GLU C 1 104 ? -21.190 39.746 -85.896 1.00 75.98 96 GLU C CA 1
ATOM 3276 C C . GLU C 1 104 ? -20.674 40.154 -84.520 1.00 72.65 96 GLU C C 1
ATOM 3277 O O . GLU C 1 104 ? -21.216 39.737 -83.496 1.00 81.96 96 GLU C O 1
ATOM 3283 N N . ASN C 1 105 ? -19.619 40.965 -84.511 1.00 68.89 97 ASN C N 1
ATOM 3284 C CA . ASN C 1 105 ? -18.989 41.432 -83.277 1.00 71.14 97 ASN C CA 1
ATOM 3285 C C . ASN C 1 105 ? -18.528 40.311 -82.348 1.00 75.96 97 ASN C C 1
ATOM 3286 O O . ASN C 1 105 ? -18.499 40.479 -81.130 1.00 85.47 97 ASN C O 1
ATOM 3291 N N . ALA C 1 106 ? -18.166 39.171 -82.929 1.00 73.22 98 ALA C N 1
ATOM 3292 C CA . ALA C 1 106 ? -17.648 38.051 -82.152 1.00 71.42 98 ALA C CA 1
ATOM 3293 C C . ALA C 1 106 ? -16.148 38.212 -81.934 1.00 65.93 98 ALA C C 1
ATOM 3294 O O . ALA C 1 106 ? -15.504 39.033 -82.587 1.00 66.01 98 ALA C O 1
ATOM 3296 N N . THR C 1 107 ? -15.596 37.433 -81.009 1.00 57.81 99 THR C N 1
ATOM 3297 C CA . THR C 1 107 ? -14.170 37.503 -80.707 1.00 74.41 99 THR C CA 1
ATOM 3298 C C . THR C 1 107 ? -13.526 36.121 -80.676 1.00 77.15 99 THR C C 1
ATOM 3299 O O . THR C 1 107 ? -14.198 35.107 -80.866 1.00 74.88 99 THR C O 1
ATOM 3303 N N . GLY C 1 108 ? -12.218 36.092 -80.439 1.00 78.98 100 GLY C N 1
ATOM 3304 C CA . GLY C 1 108 ? -11.482 34.845 -80.339 1.00 73.02 100 GLY C CA 1
ATOM 3305 C C . GLY C 1 108 ? -11.091 34.271 -81.686 1.00 66.32 100 GLY C C 1
ATOM 3306 O O . GLY C 1 108 ? -10.837 33.073 -81.806 1.00 54.74 100 GLY C O 1
ATOM 3307 N N . PHE C 1 109 ? -11.035 35.126 -82.701 1.00 74.19 101 PHE C N 1
ATOM 3308 C CA . PHE C 1 109 ? -10.723 34.674 -84.053 1.00 68.71 101 PHE C CA 1
ATOM 3309 C C . PHE C 1 109 ? -9.437 35.274 -84.612 1.00 61.04 101 PHE C C 1
ATOM 3310 O O . PHE C 1 109 ? -9.415 35.777 -85.736 1.00 52.92 101 PHE C O 1
ATOM 3318 N N . SER C 1 110 ? -8.367 35.217 -83.826 1.00 52.82 102 SER C N 1
ATOM 3319 C CA . SER C 1 110 ? -7.055 35.603 -84.321 1.00 56.85 102 SER C CA 1
ATOM 3320 C C . SER C 1 110 ? -6.625 34.578 -85.357 1.00 54.16 102 SER C C 1
ATOM 3321 O O . SER C 1 110 ? -7.097 33.442 -85.339 1.00 63.49 102 SER C O 1
ATOM 3324 N N . TYR C 1 111 ? -5.733 34.976 -86.256 1.00 50.23 103 TYR C N 1
ATOM 3325 C CA . TYR C 1 111 ? -5.251 34.070 -87.293 1.00 51.88 103 TYR C CA 1
ATOM 3326 C C . TYR C 1 111 ? -4.595 32.839 -86.674 1.00 53.36 103 TYR C C 1
ATOM 3327 O O . TYR C 1 111 ? -4.630 31.751 -87.247 1.00 60.84 103 TYR C O 1
ATOM 3336 N N . GLU C 1 112 ? -4.005 33.020 -85.497 1.00 56.11 104 GLU C N 1
ATOM 3337 C CA . GLU C 1 112 ? -3.389 31.919 -84.770 1.00 60.75 104 GLU C CA 1
ATOM 3338 C C . GLU C 1 112 ? -4.440 30.897 -84.354 1.00 60.23 104 GLU C C 1
ATOM 3339 O O . GLU C 1 112 ? -4.234 29.695 -84.499 1.00 70.07 104 GLU C O 1
ATOM 3345 N N . SER C 1 113 ? -5.567 31.382 -83.841 1.00 56.34 105 SER C N 1
ATOM 3346 C CA . SER C 1 113 ? -6.632 30.504 -83.364 1.00 63.05 105 SER C CA 1
ATOM 3347 C C . SER C 1 113 ? -7.363 29.813 -84.509 1.00 55.17 105 SER C C 1
ATOM 3348 O O . SER C 1 113 ? -7.724 28.640 -84.411 1.00 60.65 105 SER C O 1
ATOM 3351 N N . LEU C 1 114 ? -7.574 30.548 -85.594 1.00 54.11 106 LEU C N 1
ATOM 3352 C CA . LEU C 1 114 ? -8.347 30.047 -86.723 1.00 51.35 106 LEU C CA 1
ATOM 3353 C C . LEU C 1 114 ? -7.613 28.955 -87.495 1.00 56.52 106 LEU C C 1
ATOM 3354 O O . LEU C 1 114 ? -8.222 27.977 -87.928 1.00 52.83 106 LEU C O 1
ATOM 3359 N N . PHE C 1 115 ? -6.306 29.124 -87.665 1.00 58.74 107 PHE C N 1
ATOM 3360 C CA . PHE C 1 115 ? -5.505 28.182 -88.438 1.00 47.28 107 PHE C CA 1
ATOM 3361 C C . PHE C 1 115 ? -4.674 27.253 -87.557 1.00 64.10 107 PHE C C 1
ATOM 3362 O O . PHE C 1 115 ? -3.786 26.557 -88.051 1.00 60.08 107 PHE C O 1
ATOM 3370 N N . ARG C 1 116 ? -4.962 27.247 -86.259 1.00 73.56 108 ARG C N 1
ATOM 3371 C CA . ARG C 1 116 ? -4.200 26.442 -85.305 1.00 73.05 108 ARG C CA 1
ATOM 3372 C C . ARG C 1 116 ? -4.236 24.955 -85.638 1.00 70.65 108 ARG C C 1
ATOM 3373 O O . ARG C 1 116 ? -3.194 24.309 -85.749 1.00 60.86 108 ARG C O 1
ATOM 3381 N N . GLU C 1 117 ? -5.442 24.422 -85.800 1.00 71.23 109 GLU C N 1
ATOM 3382 C CA . GLU C 1 117 ? -5.632 22.995 -86.033 1.00 66.63 109 GLU C CA 1
ATOM 3383 C C . GLU C 1 117 ? -5.025 22.530 -87.356 1.00 66.40 109 GLU C C 1
ATOM 3384 O O . GLU C 1 117 ? -4.399 21.470 -87.423 1.00 69.68 109 GLU C O 1
ATOM 3390 N N . TYR C 1 118 ? -5.200 23.331 -88.402 1.00 57.31 110 TYR C N 1
ATOM 3391 C CA . TYR C 1 118 ? -4.795 22.929 -89.745 1.00 52.84 110 TYR C CA 1
ATOM 3392 C C . TYR C 1 118 ? -3.341 23.275 -90.052 1.00 60.29 110 TYR C C 1
ATOM 3393 O O . TYR C 1 118 ? -2.940 23.337 -91.215 1.00 57.35 110 TYR C O 1
ATOM 3402 N N . LEU C 1 119 ? -2.551 23.488 -89.005 1.00 69.82 111 LEU C N 1
ATOM 3403 C CA . LEU C 1 119 ? -1.151 23.854 -89.171 1.00 67.15 111 LEU C CA 1
ATOM 3404 C C . LEU C 1 119 ? -0.230 22.877 -88.448 1.00 77.05 111 LEU C C 1
ATOM 3405 O O . LEU C 1 119 ? -0.333 22.694 -87.235 1.00 80.80 111 LEU C O 1
ATOM 3410 N N . ASN C 1 120 ? 0.669 22.252 -89.201 1.00 78.72 112 ASN C N 1
ATOM 3411 C CA . ASN C 1 120 ? 1.646 21.333 -88.625 1.00 77.55 112 ASN C CA 1
ATOM 3412 C C . ASN C 1 120 ? 2.962 21.314 -89.399 1.00 72.81 112 ASN C C 1
ATOM 3413 O O . ASN C 1 120 ? 3.128 22.046 -90.374 1.00 74.41 112 ASN C O 1
ATOM 3418 N N . GLU C 1 121 ? 3.887 20.465 -88.962 1.00 85.83 113 GLU C N 1
ATOM 3419 C CA . GLU C 1 121 ? 5.233 20.412 -89.532 1.00 91.04 113 GLU C CA 1
ATOM 3420 C C . GLU C 1 121 ? 5.273 20.006 -91.007 1.00 75.08 113 GLU C C 1
ATOM 3421 O O . GLU C 1 121 ? 6.285 20.200 -91.680 1.00 73.22 113 GLU C O 1
ATOM 3427 N N . THR C 1 122 ? 4.177 19.441 -91.504 1.00 69.17 114 THR C N 1
ATOM 3428 C CA . THR C 1 122 ? 4.124 18.973 -92.886 1.00 63.49 114 THR C CA 1
ATOM 3429 C C . THR C 1 122 ? 3.881 20.111 -93.873 1.00 69.76 114 THR C C 1
ATOM 3430 O O . THR C 1 122 ? 4.103 19.955 -95.073 1.00 68.56 114 THR C O 1
ATOM 3434 N N . VAL C 1 123 ? 3.427 21.252 -93.362 1.00 72.80 115 VAL C N 1
ATOM 3435 C CA . VAL C 1 123 ? 3.140 22.411 -94.202 1.00 58.71 115 VAL C CA 1
ATOM 3436 C C . VAL C 1 123 ? 4.417 23.161 -94.564 1.00 57.25 115 VAL C C 1
ATOM 3437 O O . VAL C 1 123 ? 5.079 23.727 -93.695 1.00 69.96 115 VAL C O 1
ATOM 3441 N N . THR C 1 124 ? 4.760 23.162 -95.849 1.00 54.65 116 THR C N 1
ATOM 3442 C CA . THR C 1 124 ? 5.994 23.794 -96.308 1.00 62.88 116 THR C CA 1
ATOM 3443 C C . THR C 1 124 ? 5.743 24.879 -97.355 1.00 64.83 116 THR C C 1
ATOM 3444 O O . THR C 1 124 ? 6.634 25.675 -97.656 1.00 55.98 116 THR C O 1
ATOM 3448 N N . GLU C 1 125 ? 4.535 24.909 -97.908 1.00 59.47 117 GLU C N 1
ATOM 3449 C CA . GLU C 1 125 ? 4.198 25.887 -98.938 1.00 49.92 117 GLU C CA 1
ATOM 3450 C C . GLU C 1 125 ? 2.749 26.350 -98.824 1.00 45.32 117 GLU C C 1
ATOM 3451 O O . GLU C 1 125 ? 1.835 25.535 -98.714 1.00 51.98 117 GLU C O 1
ATOM 3457 N N . VAL C 1 126 ? 2.546 27.664 -98.858 1.00 50.51 118 VAL C N 1
ATOM 3458 C CA . VAL C 1 126 ? 1.221 28.240 -98.648 1.00 50.24 118 VAL C CA 1
ATOM 3459 C C . VAL C 1 126 ? 0.768 29.117 -99.813 1.00 51.27 118 VAL C C 1
ATOM 3460 O O . VAL C 1 126 ? 1.508 29.987 -100.272 1.00 51.27 118 VAL C O 1
ATOM 3464 N N . TRP C 1 127 ? -0.451 28.879 -100.289 1.00 44.84 119 TRP C N 1
ATOM 3465 C CA . TRP C 1 127 ? -1.054 29.730 -101.307 1.00 41.18 119 TRP C CA 1
ATOM 3466 C C . TRP C 1 127 ? -2.176 30.568 -100.705 1.00 47.69 119 TRP C C 1
ATOM 3467 O O . TRP C 1 127 ? -3.037 30.050 -99.994 1.00 51.60 119 TRP C O 1
ATOM 3478 N N . ILE C 1 128 ? -2.158 31.866 -100.988 1.00 45.48 120 ILE C N 1
ATOM 3479 C CA . ILE C 1 128 ? -3.200 32.768 -100.510 1.00 43.37 120 ILE C CA 1
ATOM 3480 C C . ILE C 1 128 ? -3.729 33.656 -101.635 1.00 53.62 120 ILE C C 1
ATOM 3481 O O . ILE C 1 128 ? -2.981 34.418 -102.252 1.00 51.65 120 ILE C O 1
ATOM 3486 N N . GLU C 1 129 ? -5.025 33.531 -101.905 1.00 60.68 121 GLU C N 1
ATOM 3487 C CA . GLU C 1 129 ? -5.697 34.358 -102.899 1.00 55.89 121 GLU C CA 1
ATOM 3488 C C . GLU C 1 129 ? -6.669 35.307 -102.212 1.00 57.12 121 GLU C C 1
ATOM 3489 O O . GLU C 1 129 ? -7.811 34.945 -101.942 1.00 60.98 121 GLU C O 1
ATOM 3495 N N . ASP C 1 130 ? -6.209 36.518 -101.924 1.00 58.72 122 ASP C N 1
ATOM 3496 C CA . ASP C 1 130 ? -7.048 37.518 -101.279 1.00 52.94 122 ASP C CA 1
ATOM 3497 C C . ASP C 1 130 ? -6.998 38.803 -102.094 1.00 55.01 122 ASP C C 1
ATOM 3498 O O . ASP C 1 130 ? -5.956 39.447 -102.180 1.00 61.49 122 ASP C O 1
ATOM 3503 N N . PRO C 1 131 ? -8.133 39.182 -102.696 1.00 55.73 123 PRO C N 1
ATOM 3504 C CA . PRO C 1 131 ? -8.200 40.358 -103.568 1.00 54.96 123 PRO C CA 1
ATOM 3505 C C . PRO C 1 131 ? -8.037 41.669 -102.806 1.00 61.00 123 PRO C C 1
ATOM 3506 O O . PRO C 1 131 ? -7.794 42.703 -103.426 1.00 70.25 123 PRO C O 1
ATOM 3510 N N . TYR C 1 132 ? -8.163 41.627 -101.484 1.00 64.48 124 TYR C N 1
ATOM 3511 C CA . TYR C 1 132 ? -8.127 42.849 -100.687 1.00 63.42 124 TYR C CA 1
ATOM 3512 C C . TYR C 1 132 ? -6.938 42.940 -99.732 1.00 63.51 124 TYR C C 1
ATOM 3513 O O . TYR C 1 132 ? -7.093 42.843 -98.514 1.00 65.00 124 TYR C O 1
ATOM 3522 N N . ILE C 1 133 ? -5.753 43.126 -100.305 1.00 58.91 125 ILE C N 1
ATOM 3523 C CA . ILE C 1 133 ? -4.554 43.431 -99.535 1.00 58.20 125 ILE C CA 1
ATOM 3524 C C . ILE C 1 133 ? -3.959 44.719 -100.095 1.00 66.39 125 ILE C C 1
ATOM 3525 O O . ILE C 1 133 ? -2.862 44.722 -100.654 1.00 68.07 125 ILE C O 1
ATOM 3530 N N . ARG C 1 134 ? -4.702 45.813 -99.960 1.00 66.77 126 ARG C N 1
ATOM 3531 C CA . ARG C 1 134 ? -4.292 47.091 -100.530 1.00 63.62 126 ARG C CA 1
ATOM 3532 C C . ARG C 1 134 ? -3.923 48.099 -99.450 1.00 64.77 126 ARG C C 1
ATOM 3533 O O . ARG C 1 134 ? -2.794 48.587 -99.399 1.00 62.80 126 ARG C O 1
ATOM 3541 N N . HIS C 1 135 ? -4.887 48.408 -98.589 1.00 66.74 127 HIS C N 1
ATOM 3542 C CA . HIS C 1 135 ? -4.716 49.448 -97.581 1.00 70.86 127 HIS C CA 1
ATOM 3543 C C . HIS C 1 135 ? -3.747 49.036 -96.477 1.00 62.51 127 HIS C C 1
ATOM 3544 O O . HIS C 1 135 ? -3.305 47.888 -96.421 1.00 68.74 127 HIS C O 1
ATOM 3551 N N . THR C 1 136 ? -3.425 49.984 -95.604 1.00 60.78 128 THR C N 1
ATOM 3552 C CA . THR C 1 136 ? -2.417 49.782 -94.568 1.00 61.51 128 THR C CA 1
ATOM 3553 C C . THR C 1 136 ? -2.753 48.640 -93.608 1.00 64.64 128 THR C C 1
ATOM 3554 O O . THR C 1 136 ? -1.932 47.750 -93.387 1.00 68.77 128 THR C O 1
ATOM 3558 N N . HIS C 1 137 ? -3.956 48.667 -93.043 1.00 61.29 129 HIS C N 1
ATOM 3559 C CA . HIS C 1 137 ? -4.355 47.662 -92.060 1.00 60.84 129 HIS C CA 1
ATOM 3560 C C . HIS C 1 137 ? -4.423 46.267 -92.674 1.00 58.67 129 HIS C C 1
ATOM 3561 O O . HIS C 1 137 ? -4.193 45.268 -91.991 1.00 65.07 129 HIS C O 1
ATOM 3568 N N . GLN C 1 138 ? -4.734 46.206 -93.965 1.00 55.70 130 GLN C N 1
ATOM 3569 C CA . GLN C 1 138 ? -4.785 44.937 -94.681 1.00 56.62 130 GLN C CA 1
ATOM 3570 C C . GLN C 1 138 ? -3.388 44.346 -94.834 1.00 59.77 130 GLN C C 1
ATOM 3571 O O . GLN C 1 138 ? -3.210 43.129 -94.783 1.00 61.76 130 GLN C O 1
ATOM 3577 N N . LEU C 1 139 ? -2.400 45.216 -95.020 1.00 55.54 131 LEU C N 1
ATOM 3578 C CA . LEU C 1 139 ? -1.012 44.785 -95.120 1.00 48.94 131 LEU C CA 1
ATOM 3579 C C . LEU C 1 139 ? -0.541 44.206 -93.794 1.00 58.17 131 LEU C C 1
ATOM 3580 O O . LEU C 1 139 ? 0.171 43.202 -93.762 1.00 60.80 131 LEU C O 1
ATOM 3585 N N . TYR C 1 140 ? -0.941 44.846 -92.699 1.00 53.35 132 TYR C N 1
ATOM 3586 C CA . TYR C 1 140 ? -0.584 44.366 -91.370 1.00 58.70 132 TYR C CA 1
ATOM 3587 C C . TYR C 1 140 ? -1.308 43.070 -91.033 1.00 54.89 132 TYR C C 1
ATOM 3588 O O . TYR C 1 140 ? -0.783 42.236 -90.297 1.00 59.56 132 TYR C O 1
ATOM 3597 N N . ASN C 1 141 ? -2.512 42.907 -91.571 1.00 44.51 133 ASN C N 1
ATOM 3598 C CA . ASN C 1 141 ? -3.231 41.648 -91.435 1.00 49.07 133 ASN C CA 1
ATOM 3599 C C . ASN C 1 141 ? -2.423 40.521 -92.056 1.00 49.44 133 ASN C C 1
ATOM 3600 O O . ASN C 1 141 ? -2.232 39.469 -91.449 1.00 52.57 133 ASN C O 1
ATOM 3605 N N . PHE C 1 142 ? -1.936 40.761 -93.268 1.00 48.53 134 PHE C N 1
ATOM 3606 C CA . PHE C 1 142 ? -1.126 39.783 -93.978 1.00 52.04 134 PHE C CA 1
ATOM 3607 C C . PHE C 1 142 ? 0.190 39.517 -93.250 1.00 56.84 134 PHE C C 1
ATOM 3608 O O . PHE C 1 142 ? 0.721 38.407 -93.295 1.00 56.46 134 PHE C O 1
ATOM 3616 N N . LEU C 1 143 ? 0.706 40.540 -92.574 1.00 50.08 135 LEU C N 1
ATOM 3617 C CA . LEU C 1 143 ? 1.955 40.413 -91.834 1.00 42.74 135 LEU C CA 1
ATOM 3618 C C . LEU C 1 143 ? 1.772 39.472 -90.652 1.00 43.94 135 LEU C C 1
ATOM 3619 O O . LEU C 1 143 ? 2.567 38.554 -90.456 1.00 48.06 135 LEU C O 1
ATOM 3624 N N . ARG C 1 144 ? 0.726 39.707 -89.865 1.00 47.19 136 ARG C N 1
ATOM 3625 C CA . ARG C 1 144 ? 0.436 38.868 -88.706 1.00 51.43 136 ARG C CA 1
ATOM 3626 C C . ARG C 1 144 ? 0.118 37.446 -89.148 1.00 56.84 136 ARG C C 1
ATOM 3627 O O . ARG C 1 144 ? 0.339 36.487 -88.406 1.00 60.45 136 ARG C O 1
ATOM 3635 N N . PHE C 1 145 ? -0.409 37.320 -90.361 1.00 44.28 137 PHE C N 1
ATOM 3636 C CA . PHE C 1 145 ? -0.660 36.016 -90.949 1.00 45.66 137 PHE C CA 1
ATOM 3637 C C . PHE C 1 145 ? 0.666 35.329 -91.242 1.00 47.64 137 PHE C C 1
ATOM 3638 O O . PHE C 1 145 ? 0.841 34.148 -90.948 1.00 59.19 137 PHE C O 1
ATOM 3646 N N . CYS C 1 146 ? 1.599 36.082 -91.817 1.00 44.99 138 CYS C N 1
ATOM 3647 C CA . CYS C 1 146 ? 2.925 35.558 -92.125 1.00 49.88 138 CYS C CA 1
ATOM 3648 C C . CYS C 1 146 ? 3.684 35.180 -90.861 1.00 59.36 138 CYS C C 1
ATOM 3649 O O . CYS C 1 146 ? 4.485 34.244 -90.865 1.00 67.23 138 CYS C O 1
ATOM 3652 N N . GLU C 1 147 ? 3.431 35.911 -89.780 1.00 57.28 139 GLU C N 1
ATOM 3653 C CA . GLU C 1 147 ? 3.993 35.564 -88.482 1.00 47.78 139 GLU C CA 1
ATOM 3654 C C . GLU C 1 147 ? 3.464 34.199 -88.053 1.00 54.48 139 GLU C C 1
ATOM 3655 O O . GLU C 1 147 ? 2.608 34.091 -87.176 1.00 49.35 139 GLU C O 1
ATOM 3661 N N . MET C 1 148 ? 3.985 33.164 -88.701 1.00 74.82 140 MET C N 1
ATOM 3662 C CA . MET C 1 148 ? 3.578 31.791 -88.461 1.00 69.15 140 MET C CA 1
ATOM 3663 C C . MET C 1 148 ? 4.730 30.894 -88.879 1.00 83.21 140 MET C C 1
ATOM 3664 O O . MET C 1 148 ? 4.646 30.188 -89.887 1.00 46.68 140 MET C O 1
ATOM 3669 N N . LEU C 1 149 ? 5.815 30.948 -88.111 1.00 83.42 141 LEU C N 1
ATOM 3670 C CA . LEU C 1 149 ? 7.014 30.181 -88.416 1.00 67.22 141 LEU C CA 1
ATOM 3671 C C . LEU C 1 149 ? 7.390 29.276 -87.247 1.00 71.52 141 LEU C C 1
ATOM 3672 O O . LEU C 1 149 ? 7.901 29.742 -86.227 1.00 77.14 141 LEU C O 1
ATOM 3677 N N . PRO C 1 153 ? 5.598 25.713 -84.982 1.00 88.41 145 PRO C N 1
ATOM 3678 C CA . PRO C 1 153 ? 6.284 24.421 -85.066 1.00 113.68 145 PRO C CA 1
ATOM 3679 C C . PRO C 1 153 ? 6.453 23.977 -86.512 1.00 120.13 145 PRO C C 1
ATOM 3680 O O . PRO C 1 153 ? 7.212 23.048 -86.792 1.00 107.90 145 PRO C O 1
ATOM 3684 N N . CYS C 1 154 ? 5.740 24.639 -87.417 1.00 128.66 146 CYS C N 1
ATOM 3685 C CA . CYS C 1 154 ? 5.798 24.312 -88.836 1.00 115.83 146 CYS C CA 1
ATOM 3686 C C . CYS C 1 154 ? 7.002 24.969 -89.496 1.00 99.09 146 CYS C C 1
ATOM 3687 O O . CYS C 1 154 ? 7.636 25.852 -88.917 1.00 111.44 146 CYS C O 1
ATOM 3690 N N . LYS C 1 155 ? 7.313 24.534 -90.712 1.00 75.10 147 LYS C N 1
ATOM 3691 C CA . LYS C 1 155 ? 8.438 25.087 -91.456 1.00 88.23 147 LYS C CA 1
ATOM 3692 C C . LYS C 1 155 ? 8.068 25.393 -92.905 1.00 74.88 147 LYS C C 1
ATOM 3693 O O . LYS C 1 155 ? 8.123 24.521 -93.774 1.00 56.67 147 LYS C O 1
ATOM 3699 N N . VAL C 1 156 ? 7.691 26.644 -93.151 1.00 69.55 148 VAL C N 1
ATOM 3700 C CA . VAL C 1 156 ? 7.287 27.091 -94.478 1.00 55.21 148 VAL C CA 1
ATOM 3701 C C . VAL C 1 156 ? 8.453 27.758 -95.199 1.00 54.92 148 VAL C C 1
ATOM 3702 O O . VAL C 1 156 ? 9.162 28.579 -94.617 1.00 62.06 148 VAL C O 1
ATOM 3706 N N . LYS C 1 157 ? 8.650 27.405 -96.466 1.00 50.77 149 LYS C N 1
ATOM 3707 C CA . LYS C 1 157 ? 9.752 27.959 -97.246 1.00 52.76 149 LYS C CA 1
ATOM 3708 C C . LYS C 1 157 ? 9.274 28.925 -98.327 1.00 56.27 149 LYS C C 1
ATOM 3709 O O . LYS C 1 157 ? 10.019 29.813 -98.737 1.00 66.39 149 LYS C O 1
ATOM 3715 N N . THR C 1 158 ? 8.037 28.754 -98.786 1.00 54.79 150 THR C N 1
ATOM 3716 C CA . THR C 1 158 ? 7.510 29.580 -99.872 1.00 58.47 150 THR C CA 1
ATOM 3717 C C . THR C 1 158 ? 6.049 29.970 -99.656 1.00 49.68 150 THR C C 1
ATOM 3718 O O . THR C 1 158 ? 5.214 29.126 -99.334 1.00 51.70 150 THR C O 1
ATOM 3722 N N . ILE C 1 159 ? 5.749 31.253 -99.841 1.00 45.69 151 ILE C N 1
ATOM 3723 C CA . ILE C 1 159 ? 4.386 31.757 -99.713 1.00 40.04 151 ILE C CA 1
ATOM 3724 C C . ILE C 1 159 ? 3.951 32.485 -100.981 1.00 47.96 151 ILE C C 1
ATOM 3725 O O . ILE C 1 159 ? 4.601 33.437 -101.413 1.00 53.81 151 ILE C O 1
ATOM 3730 N N . HIS C 1 160 ? 2.850 32.034 -101.573 1.00 43.82 152 HIS C N 1
ATOM 3731 C CA . HIS C 1 160 ? 2.349 32.626 -102.807 1.00 45.03 152 HIS C CA 1
ATOM 3732 C C . HIS C 1 160 ? 1.123 33.492 -102.550 1.00 45.62 152 HIS C C 1
ATOM 3733 O O . HIS C 1 160 ? 0.088 32.998 -102.109 1.00 51.30 152 HIS C O 1
ATOM 3740 N N . LEU C 1 161 ? 1.242 34.783 -102.838 1.00 46.26 153 LEU C N 1
ATOM 3741 C CA . LEU C 1 161 ? 0.128 35.706 -102.659 1.00 49.75 153 LEU C CA 1
ATOM 3742 C C . LEU C 1 161 ? -0.422 36.201 -103.993 1.00 55.94 153 LEU C C 1
ATOM 3743 O O . LEU C 1 161 ? 0.333 36.614 -104.874 1.00 50.05 153 LEU C O 1
ATOM 3748 N N . LEU C 1 162 ? -1.743 36.156 -104.133 1.00 47.41 154 LEU C N 1
ATOM 3749 C CA . LEU C 1 162 ? -2.409 36.707 -105.305 1.00 49.99 154 LEU C CA 1
ATOM 3750 C C . LEU C 1 162 ? -3.473 37.715 -104.885 1.00 62.07 154 LEU C C 1
ATOM 3751 O O . LEU C 1 162 ? -4.542 37.341 -104.400 1.00 59.93 154 LEU C O 1
ATOM 3756 N N . THR C 1 163 ? -3.170 38.996 -105.068 1.00 59.82 155 THR C N 1
ATOM 3757 C CA . THR C 1 163 ? -4.097 40.061 -104.711 1.00 55.36 155 THR C CA 1
ATOM 3758 C C . THR C 1 163 ? -4.485 40.885 -105.934 1.00 59.52 155 THR C C 1
ATOM 3759 O O . THR C 1 163 ? -3.868 40.767 -106.993 1.00 56.89 155 THR C O 1
ATOM 3763 N N . SER C 1 164 ? -5.511 41.715 -105.783 1.00 60.35 156 SER C N 1
ATOM 3764 C CA . SER C 1 164 ? -6.009 42.528 -106.886 1.00 58.75 156 SER C CA 1
ATOM 3765 C C . SER C 1 164 ? -5.206 43.814 -107.039 1.00 62.72 156 SER C C 1
ATOM 3766 O O . SER C 1 164 ? -4.505 44.232 -106.117 1.00 53.52 156 SER C O 1
ATOM 3769 N N . LEU C 1 165 ? -5.315 44.439 -108.208 1.00 70.50 157 LEU C N 1
ATOM 3770 C CA . LEU C 1 165 ? -4.596 45.679 -108.485 1.00 81.47 157 LEU C CA 1
ATOM 3771 C C . LEU C 1 165 ? -5.393 46.917 -108.088 1.00 100.22 157 LEU C C 1
ATOM 3772 O O . LEU C 1 165 ? -6.585 47.024 -108.380 1.00 96.24 157 LEU C O 1
ATOM 3777 N N . ASP C 1 166 ? -4.721 47.854 -107.426 1.00 110.66 158 ASP C N 1
ATOM 3778 C CA . ASP C 1 166 ? -5.348 49.097 -106.995 1.00 133.12 158 ASP C CA 1
ATOM 3779 C C . ASP C 1 166 ? -5.368 50.108 -108.138 1.00 127.83 158 ASP C C 1
ATOM 3780 O O . ASP C 1 166 ? -4.366 50.300 -108.828 1.00 106.30 158 ASP C O 1
ATOM 3785 N N . GLU C 1 170 ? -1.626 55.574 -104.480 1.00 89.23 162 GLU C N 1
ATOM 3786 C CA . GLU C 1 170 ? -2.276 54.671 -103.536 1.00 113.01 162 GLU C CA 1
ATOM 3787 C C . GLU C 1 170 ? -1.864 53.225 -103.798 1.00 113.45 162 GLU C C 1
ATOM 3788 O O . GLU C 1 170 ? -1.822 52.405 -102.879 1.00 92.10 162 GLU C O 1
ATOM 3794 N N . GLN C 1 171 ? -1.566 52.918 -105.056 1.00 114.69 163 GLN C N 1
ATOM 3795 C CA . GLN C 1 171 ? -1.064 51.600 -105.425 1.00 93.47 163 GLN C CA 1
ATOM 3796 C C . GLN C 1 171 ? 0.353 51.415 -104.895 1.00 81.91 163 GLN C C 1
ATOM 3797 O O . GLN C 1 171 ? 0.765 50.302 -104.562 1.00 82.46 163 GLN C O 1
ATOM 3803 N N . VAL C 1 172 ? 1.088 52.520 -104.816 1.00 82.88 164 VAL C N 1
ATOM 3804 C CA . VAL C 1 172 ? 2.470 52.508 -104.351 1.00 69.73 164 VAL C CA 1
ATOM 3805 C C . VAL C 1 172 ? 2.585 51.952 -102.934 1.00 76.50 164 VAL C C 1
ATOM 3806 O O . VAL C 1 172 ? 3.516 51.206 -102.627 1.00 77.13 164 VAL C O 1
ATOM 3810 N N . GLN C 1 173 ? 1.634 52.314 -102.076 1.00 83.97 165 GLN C N 1
ATOM 3811 C CA . GLN C 1 173 ? 1.597 51.800 -100.710 1.00 82.54 165 GLN C CA 1
ATOM 3812 C C . GLN C 1 173 ? 1.491 50.281 -100.703 1.00 73.65 165 GLN C C 1
ATOM 3813 O O . GLN C 1 173 ? 2.170 49.605 -99.931 1.00 71.16 165 GLN C O 1
ATOM 3819 N N . GLN C 1 174 ? 0.636 49.752 -101.572 1.00 71.15 166 GLN C N 1
ATOM 3820 C CA . GLN C 1 174 ? 0.459 48.312 -101.695 1.00 66.61 166 GLN C CA 1
ATOM 3821 C C . GLN C 1 174 ? 1.709 47.664 -102.279 1.00 69.36 166 GLN C C 1
ATOM 3822 O O . GLN C 1 174 ? 2.156 46.620 -101.806 1.00 76.29 166 GLN C O 1
ATOM 3828 N N . SER C 1 175 ? 2.270 48.294 -103.307 1.00 71.69 167 SER C N 1
ATOM 3829 C CA . SER C 1 175 ? 3.438 47.752 -103.992 1.00 60.09 167 SER C CA 1
ATOM 3830 C C . SER C 1 175 ? 4.676 47.753 -103.100 1.00 62.43 167 SER C C 1
ATOM 3831 O O . SER C 1 175 ? 5.382 46.750 -103.010 1.00 66.35 167 SER C O 1
ATOM 3834 N N . ARG C 1 176 ? 4.935 48.880 -102.443 1.00 66.84 168 ARG C N 1
ATOM 3835 C CA . ARG C 1 176 ? 6.086 48.987 -101.550 1.00 69.87 168 ARG C CA 1
ATOM 3836 C C . ARG C 1 176 ? 5.850 48.267 -100.227 1.00 62.21 168 ARG C C 1
ATOM 3837 O O . ARG C 1 176 ? 6.794 47.804 -99.588 1.00 74.22 168 ARG C O 1
ATOM 3845 N N . GLY C 1 177 ? 4.589 48.176 -99.820 1.00 58.78 169 GLY C N 1
ATOM 3846 C CA . GLY C 1 177 ? 4.240 47.495 -98.588 1.00 64.41 169 GLY C CA 1
ATOM 3847 C C . GLY C 1 177 ? 4.574 46.019 -98.655 1.00 60.85 169 GLY C C 1
ATOM 3848 O O . GLY C 1 177 ? 5.260 45.485 -97.784 1.00 58.65 169 GLY C O 1
ATOM 3849 N N . LEU C 1 178 ? 4.087 45.361 -99.701 1.00 67.27 170 LEU C N 1
ATOM 3850 C CA . LEU C 1 178 ? 4.361 43.946 -99.916 1.00 65.68 170 LEU C CA 1
ATOM 3851 C C . LEU C 1 178 ? 5.837 43.719 -100.220 1.00 71.45 170 LEU C C 1
ATOM 3852 O O . LEU C 1 178 ? 6.386 42.660 -99.916 1.00 74.24 170 LEU C O 1
ATOM 3857 N N . GLN C 1 179 ? 6.473 44.721 -100.820 1.00 65.59 171 GLN C N 1
ATOM 3858 C CA . GLN C 1 179 ? 7.896 44.654 -101.130 1.00 62.92 171 GLN C CA 1
ATOM 3859 C C . GLN C 1 179 ? 8.723 44.572 -99.851 1.00 63.17 171 GLN C C 1
ATOM 3860 O O . GLN C 1 179 ? 9.669 43.791 -99.762 1.00 63.83 171 GLN C O 1
ATOM 3866 N N . GLU C 1 180 ? 8.356 45.378 -98.859 1.00 62.95 172 GLU C N 1
ATOM 3867 C CA . GLU C 1 180 ? 9.052 45.375 -97.577 1.00 66.99 172 GLU C CA 1
ATOM 3868 C C . GLU C 1 180 ? 8.797 44.080 -96.813 1.00 60.77 172 GLU C C 1
ATOM 3869 O O . GLU C 1 180 ? 9.691 43.558 -96.146 1.00 64.73 172 GLU C O 1
ATOM 3875 N N . ILE C 1 181 ? 7.573 43.569 -96.911 1.00 57.45 173 ILE C N 1
ATOM 3876 C CA . ILE C 1 181 ? 7.225 42.300 -96.282 1.00 56.74 173 ILE C CA 1
ATOM 3877 C C . ILE C 1 181 ? 7.986 41.161 -96.956 1.00 52.77 173 ILE C C 1
ATOM 3878 O O . ILE C 1 181 ? 8.454 40.233 -96.294 1.00 52.55 173 ILE C O 1
ATOM 3883 N N . GLU C 1 182 ? 8.117 41.249 -98.277 1.00 48.39 174 GLU C N 1
ATOM 3884 C CA . GLU C 1 182 ? 8.889 40.279 -99.045 1.00 48.19 174 GLU C CA 1
ATOM 3885 C C . GLU C 1 182 ? 10.343 40.261 -98.587 1.00 56.55 174 GLU C C 1
ATOM 3886 O O . GLU C 1 182 ? 10.929 39.195 -98.394 1.00 58.16 174 GLU C O 1
ATOM 3892 N N . GLU C 1 183 ? 10.915 41.449 -98.413 1.00 63.23 175 GLU C N 1
ATOM 3893 C CA . GLU C 1 183 ? 12.301 41.582 -97.974 1.00 65.45 175 GLU C CA 1
ATOM 3894 C C . GLU C 1 183 ? 12.488 41.083 -96.547 1.00 56.88 175 GLU C C 1
ATOM 3895 O O . GLU C 1 183 ? 13.506 40.472 -96.224 1.00 63.94 175 GLU C O 1
ATOM 3901 N N . SER C 1 184 ? 11.504 41.346 -95.695 1.00 49.25 176 SER C N 1
ATOM 3902 C CA . SER C 1 184 ? 11.588 40.944 -94.298 1.00 49.02 176 SER C CA 1
ATOM 3903 C C . SER C 1 184 ? 11.447 39.434 -94.146 1.00 55.19 176 SER C C 1
ATOM 3904 O O . SER C 1 184 ? 12.131 38.818 -93.329 1.00 62.00 176 SER C O 1
ATOM 3907 N N . LEU C 1 185 ? 10.554 38.843 -94.934 1.00 57.93 177 LEU C N 1
ATOM 3908 C CA . LEU C 1 185 ? 10.390 37.395 -94.946 1.00 51.27 177 LEU C CA 1
ATOM 3909 C C . LEU C 1 185 ? 11.632 36.730 -95.519 1.00 51.49 177 LEU C C 1
ATOM 3910 O O . LEU C 1 185 ? 12.010 35.634 -95.104 1.00 49.78 177 LEU C O 1
ATOM 3915 N N . ARG C 1 186 ? 12.265 37.407 -96.473 1.00 54.22 178 ARG C N 1
ATOM 3916 C CA . ARG C 1 186 ? 13.467 36.894 -97.121 1.00 59.20 178 ARG C CA 1
ATOM 3917 C C . ARG C 1 186 ? 14.622 36.780 -96.128 1.00 59.66 178 ARG C C 1
ATOM 3918 O O . ARG C 1 186 ? 15.538 35.979 -96.314 1.00 60.68 178 ARG C O 1
ATOM 3926 N N . SER C 1 187 ? 14.568 37.582 -95.069 1.00 66.14 179 SER C N 1
ATOM 3927 C CA . SER C 1 187 ? 15.610 37.579 -94.048 1.00 60.07 179 SER C CA 1
ATOM 3928 C C . SER C 1 187 ? 15.420 36.436 -93.057 1.00 58.74 179 SER C C 1
ATOM 3929 O O . SER C 1 187 ? 16.254 36.225 -92.176 1.00 71.07 179 SER C O 1
ATOM 3932 N N . HIS C 1 188 ? 14.317 35.708 -93.199 1.00 50.26 180 HIS C N 1
ATOM 3933 C CA . HIS C 1 188 ? 14.054 34.544 -92.358 1.00 57.36 180 HIS C CA 1
ATOM 3934 C C . HIS C 1 188 ? 14.060 33.259 -93.181 1.00 62.17 180 HIS C C 1
ATOM 3935 O O . HIS C 1 188 ? 13.640 32.201 -92.708 1.00 54.80 180 HIS C O 1
ATOM 3942 N N . GLY C 1 189 ? 14.540 33.360 -94.416 1.00 60.62 181 GLY C N 1
ATOM 3943 C CA . GLY C 1 189 ? 14.660 32.202 -95.282 1.00 60.13 181 GLY C CA 1
ATOM 3944 C C . GLY C 1 189 ? 13.368 31.828 -95.976 1.00 59.23 181 GLY C C 1
ATOM 3945 O O . GLY C 1 189 ? 13.284 30.793 -96.639 1.00 63.57 181 GLY C O 1
ATOM 3946 N N . VAL C 1 190 ? 12.354 32.671 -95.825 1.00 45.93 182 VAL C N 1
ATOM 3947 C CA . VAL C 1 190 ? 11.066 32.422 -96.455 1.00 44.21 182 VAL C CA 1
ATOM 3948 C C . VAL C 1 190 ? 10.903 33.274 -97.708 1.00 52.70 182 VAL C C 1
ATOM 3949 O O . VAL C 1 190 ? 10.963 34.502 -97.652 1.00 59.29 182 VAL C O 1
ATOM 3953 N N . LEU C 1 191 ? 10.705 32.609 -98.840 1.00 63.00 183 LEU C N 1
ATOM 3954 C CA . LEU C 1 191 ? 10.523 33.292 -100.113 1.00 58.09 183 LEU C CA 1
ATOM 3955 C C . LEU C 1 191 ? 9.060 33.672 -100.314 1.00 59.53 183 LEU C C 1
ATOM 3956 O O . LEU C 1 191 ? 8.171 32.828 -100.213 1.00 50.92 183 LEU C O 1
ATOM 3961 N N . LEU C 1 192 ? 8.815 34.948 -100.593 1.00 59.76 184 LEU C N 1
ATOM 3962 C CA . LEU C 1 192 ? 7.460 35.430 -100.834 1.00 48.46 184 LEU C CA 1
ATOM 3963 C C . LEU C 1 192 ? 7.248 35.776 -102.304 1.00 59.84 184 LEU C C 1
ATOM 3964 O O . LEU C 1 192 ? 7.955 36.615 -102.865 1.00 73.30 184 LEU C O 1
ATOM 3969 N N . GLU C 1 193 ? 6.269 35.124 -102.920 1.00 51.96 185 GLU C N 1
ATOM 3970 C CA . GLU C 1 193 ? 5.958 35.356 -104.325 1.00 57.95 185 GLU C CA 1
ATOM 3971 C C . GLU C 1 193 ? 4.623 36.078 -104.476 1.00 56.71 185 GLU C C 1
ATOM 3972 O O . GLU C 1 193 ? 3.561 35.493 -104.262 1.00 53.07 185 GLU C O 1
ATOM 3978 N N . VAL C 1 194 ? 4.685 37.352 -104.849 1.00 52.57 186 VAL C N 1
ATOM 3979 C CA . VAL C 1 194 ? 3.484 38.168 -104.968 1.00 47.12 186 VAL C CA 1
ATOM 3980 C C . VAL C 1 194 ? 3.134 38.455 -106.422 1.00 47.62 186 VAL C C 1
ATOM 3981 O O . VAL C 1 194 ? 3.962 38.956 -107.185 1.00 42.71 186 VAL C O 1
ATOM 3985 N N . GLN C 1 195 ? 1.902 38.133 -106.800 1.00 47.91 187 GLN C N 1
ATOM 3986 C CA . GLN C 1 195 ? 1.411 38.429 -108.139 1.00 45.80 187 GLN C CA 1
ATOM 3987 C C . GLN C 1 195 ? 0.093 39.188 -108.071 1.00 51.08 187 GLN C C 1
ATOM 3988 O O . GLN C 1 195 ? -0.726 38.954 -107.181 1.00 46.82 187 GLN C O 1
ATOM 3994 N N . TYR C 1 196 ? -0.104 40.099 -109.018 1.00 56.89 188 TYR C N 1
ATOM 3995 C CA . TYR C 1 196 ? -1.293 40.941 -109.035 1.00 51.37 188 TYR C CA 1
ATOM 3996 C C . TYR C 1 196 ? -2.201 40.598 -110.210 1.00 49.03 188 TYR C C 1
ATOM 3997 O O . TYR C 1 196 ? -1.727 40.268 -111.295 1.00 52.07 188 TYR C O 1
ATOM 4006 N N . SER C 1 197 ? -3.508 40.679 -109.984 1.00 59.25 189 SER C N 1
ATOM 4007 C CA . SER C 1 197 ? -4.490 40.444 -111.037 1.00 71.55 189 SER C CA 1
ATOM 4008 C C . SER C 1 197 ? -5.744 41.270 -110.784 1.00 70.24 189 SER C C 1
ATOM 4009 O O . SER C 1 197 ? -6.420 41.092 -109.771 1.00 78.65 189 SER C O 1
ATOM 4012 N N . SER C 1 198 ? -6.052 42.165 -111.715 1.00 69.93 190 SER C N 1
ATOM 4013 C CA . SER C 1 198 ? -7.162 43.099 -111.553 1.00 82.61 190 SER C CA 1
ATOM 4014 C C . SER C 1 198 ? -8.537 42.429 -111.555 1.00 90.78 190 SER C C 1
ATOM 4015 O O . SER C 1 198 ? -9.517 43.013 -111.093 1.00 93.93 190 SER C O 1
ATOM 4018 N N . SER C 1 199 ? -8.609 41.204 -112.065 1.00 84.75 191 SER C N 1
ATOM 4019 C CA . SER C 1 199 ? -9.893 40.522 -112.200 1.00 82.63 191 SER C CA 1
ATOM 4020 C C . SER C 1 199 ? -10.016 39.273 -111.330 1.00 104.93 191 SER C C 1
ATOM 4021 O O . SER C 1 199 ? -10.343 38.195 -111.828 1.00 112.01 191 SER C O 1
ATOM 4024 N N . ILE C 1 200 ? -9.757 39.418 -110.034 1.00 108.89 192 ILE C N 1
ATOM 4025 C CA . ILE C 1 200 ? -9.975 38.321 -109.095 1.00 116.26 192 ILE C CA 1
ATOM 4026 C C . ILE C 1 200 ? -10.985 38.712 -108.025 1.00 110.92 192 ILE C C 1
ATOM 4027 O O . ILE C 1 200 ? -11.129 39.889 -107.687 1.00 100.10 192 ILE C O 1
ATOM 4032 N N . HIS C 1 201 ? -11.694 37.716 -107.505 1.00 102.96 193 HIS C N 1
ATOM 4033 C CA . HIS C 1 201 ? -12.711 37.944 -106.488 1.00 111.11 193 HIS C CA 1
ATOM 4034 C C . HIS C 1 201 ? -12.723 36.789 -105.494 1.00 103.54 193 HIS C C 1
ATOM 4035 O O . HIS C 1 201 ? -13.277 36.902 -104.400 1.00 102.61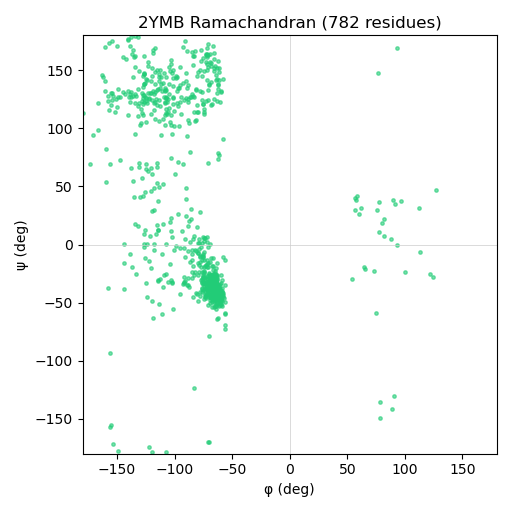 193 HIS C O 1
ATOM 4042 N N . ASP C 1 202 ? -12.099 35.682 -105.882 1.00 96.70 194 ASP C N 1
ATOM 4043 C CA . ASP C 1 202 ? -12.098 34.469 -105.072 1.00 93.55 194 ASP C CA 1
ATOM 4044 C C . ASP C 1 202 ? -11.149 34.554 -103.882 1.00 84.43 194 ASP C C 1
ATOM 4045 O O . ASP C 1 202 ? -9.957 34.817 -104.045 1.00 91.65 194 ASP C O 1
ATOM 4050 N N . ARG C 1 203 ? -11.683 34.327 -102.686 1.00 72.70 195 ARG C N 1
ATOM 4051 C CA . ARG C 1 203 ? -10.857 34.217 -101.490 1.00 65.06 195 ARG C CA 1
ATOM 4052 C C . ARG C 1 203 ? -10.535 32.752 -101.230 1.00 68.30 195 ARG C C 1
ATOM 4053 O O . ARG C 1 203 ? -11.437 31.919 -101.156 1.00 80.53 195 ARG C O 1
ATOM 4061 N N . GLU C 1 204 ? -9.251 32.439 -101.087 1.00 67.42 196 GLU C N 1
ATOM 4062 C CA . GLU C 1 204 ? -8.826 31.051 -100.943 1.00 64.48 196 GLU C CA 1
ATOM 4063 C C . GLU C 1 204 ? -7.433 30.931 -100.327 1.00 57.80 196 GLU C C 1
ATOM 4064 O O . GLU C 1 204 ? -6.497 31.611 -100.745 1.00 58.64 196 GLU C O 1
ATOM 4070 N N . ILE C 1 205 ? -7.307 30.064 -99.326 1.00 56.98 197 ILE C N 1
ATOM 4071 C CA . ILE C 1 205 ? -6.016 29.783 -98.707 1.00 50.57 197 ILE C CA 1
ATOM 4072 C C . ILE C 1 205 ? -5.699 28.294 -98.793 1.00 63.02 197 ILE C C 1
ATOM 4073 O O . ILE C 1 205 ? -6.500 27.460 -98.375 1.00 66.39 197 ILE C O 1
ATOM 4078 N N . ARG C 1 206 ? -4.530 27.965 -99.332 1.00 56.22 198 ARG C N 1
ATOM 4079 C CA . ARG C 1 206 ? -4.146 26.572 -99.536 1.00 44.48 198 ARG C CA 1
ATOM 4080 C C . ARG C 1 206 ? -2.857 26.207 -98.810 1.00 50.40 198 ARG C C 1
ATOM 4081 O O . ARG C 1 206 ? -1.852 26.910 -98.915 1.00 50.47 198 ARG C O 1
ATOM 4089 N N . PHE C 1 207 ? -2.894 25.101 -98.075 1.00 54.15 199 PHE C N 1
ATOM 4090 C CA . PHE C 1 207 ? -1.690 24.531 -97.483 1.00 48.83 199 PHE C CA 1
ATOM 4091 C C . PHE C 1 207 ? -1.324 23.263 -98.245 1.00 54.69 199 PHE C C 1
ATOM 4092 O O . PHE C 1 207 ? -2.204 22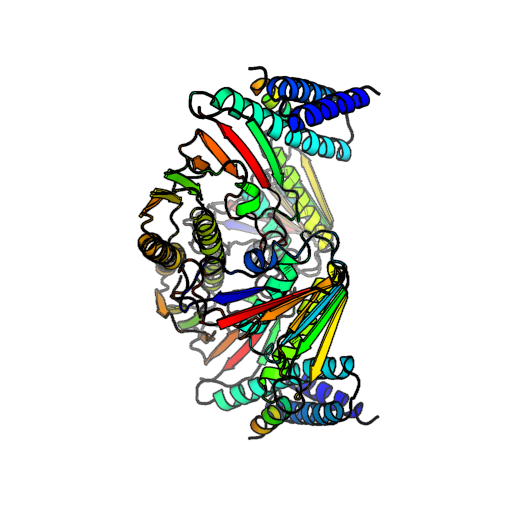.514 -98.670 1.00 65.67 199 PHE C O 1
ATOM 4100 N N . ASN C 1 208 ? -0.029 23.014 -98.409 1.00 53.23 200 ASN C N 1
ATOM 4101 C CA . ASN C 1 208 ? 0.428 21.871 -99.196 1.00 51.90 200 ASN C CA 1
ATOM 4102 C C . ASN C 1 208 ? 0.342 20.535 -98.457 1.00 50.96 200 ASN C C 1
ATOM 4103 O O . ASN C 1 208 ? 1.110 19.614 -98.735 1.00 59.52 200 ASN C O 1
ATOM 4108 N N . ASN C 1 209 ? -0.591 20.436 -97.516 1.00 49.35 201 ASN C N 1
ATOM 4109 C CA . ASN C 1 209 ? -0.855 19.176 -96.832 1.00 63.81 201 ASN C CA 1
ATOM 4110 C C . ASN C 1 209 ? -2.281 18.696 -97.090 1.00 70.40 201 ASN C C 1
ATOM 4111 O O . ASN C 1 209 ? -2.698 17.648 -96.593 1.00 79.13 201 ASN C O 1
ATOM 4116 N N . GLY C 1 210 ? -3.022 19.471 -97.875 1.00 60.84 202 GLY C N 1
ATOM 4117 C CA . GLY C 1 210 ? -4.366 19.094 -98.272 1.00 77.26 202 GLY C CA 1
ATOM 4118 C C . GLY C 1 210 ? -5.434 20.092 -97.871 1.00 70.37 202 GLY C C 1
ATOM 4119 O O . GLY C 1 210 ? -6.488 20.172 -98.503 1.00 68.78 202 GLY C O 1
ATOM 4120 N N . TRP C 1 211 ? -5.161 20.861 -96.822 1.00 60.69 203 TRP C N 1
ATOM 4121 C CA . TRP C 1 211 ? -6.152 21.779 -96.268 1.00 59.57 203 TRP C CA 1
ATOM 4122 C C . TRP C 1 211 ? -6.383 23.020 -97.123 1.00 57.97 203 TRP C C 1
ATOM 4123 O O . TRP C 1 211 ? -5.479 23.497 -97.809 1.00 64.69 203 TRP C O 1
ATOM 4134 N N . MET C 1 212 ? -7.606 23.537 -97.068 1.00 51.76 204 MET C N 1
ATOM 4135 C CA . MET C 1 212 ? -7.981 24.717 -97.833 1.00 49.15 204 MET C CA 1
ATOM 4136 C C . MET C 1 212 ? -9.040 25.514 -97.080 1.00 48.71 204 MET C C 1
ATOM 4137 O O . MET C 1 212 ? -10.011 24.948 -96.579 1.00 57.34 204 MET C O 1
ATOM 4142 N N . ILE C 1 213 ? -8.857 26.828 -97.003 1.00 49.70 205 ILE C N 1
ATOM 4143 C CA . ILE C 1 213 ? -9.764 27.672 -96.230 1.00 52.87 205 ILE C CA 1
ATOM 4144 C C . ILE C 1 213 ? -10.315 28.849 -97.036 1.00 59.16 205 ILE C C 1
ATOM 4145 O O . ILE C 1 213 ? -9.557 29.683 -97.534 1.00 57.92 205 ILE C O 1
ATOM 4150 N N . LYS C 1 214 ? -11.639 28.905 -97.157 1.00 55.09 206 LYS C N 1
ATOM 4151 C CA . LYS C 1 214 ? -12.310 30.017 -97.823 1.00 55.56 206 LYS C CA 1
ATOM 4152 C C . LYS C 1 214 ? -13.008 30.920 -96.814 1.00 60.43 206 LYS C C 1
ATOM 4153 O O . LYS C 1 214 ? -13.978 30.517 -96.173 1.00 60.22 206 LYS C O 1
ATOM 4159 N N . ILE C 1 215 ? -12.509 32.143 -96.675 1.00 57.13 207 ILE C N 1
ATOM 4160 C CA . ILE C 1 215 ? -13.137 33.117 -95.793 1.00 59.52 207 ILE C CA 1
ATOM 4161 C C . ILE C 1 215 ? -13.890 34.152 -96.622 1.00 59.06 207 ILE C C 1
ATOM 4162 O O . ILE C 1 215 ? -13.398 34.602 -97.655 1.00 64.09 207 ILE C O 1
ATOM 4167 N N . GLY C 1 216 ? -15.085 34.518 -96.166 1.00 64.28 208 GLY C N 1
ATOM 4168 C CA . GLY C 1 216 ? -15.934 35.450 -96.886 1.00 56.06 208 GLY C CA 1
ATOM 4169 C C . GLY C 1 216 ? -15.269 36.781 -97.177 1.00 62.62 208 GLY C C 1
ATOM 4170 O O . GLY C 1 216 ? -15.125 37.169 -98.336 1.00 66.19 208 GLY C O 1
ATOM 4171 N N . ARG C 1 217 ? -14.857 37.479 -96.123 1.00 68.32 209 ARG C N 1
ATOM 4172 C CA . ARG C 1 217 ? -14.222 38.785 -96.269 1.00 69.56 209 ARG C CA 1
ATOM 4173 C C . ARG C 1 217 ? -12.719 38.650 -96.494 1.00 70.34 209 ARG C C 1
ATOM 4174 O O . ARG C 1 217 ? -12.004 39.647 -96.602 1.00 74.30 209 ARG C O 1
ATOM 4182 N N . GLY C 1 218 ? -12.245 37.412 -96.572 1.00 57.15 210 GLY C N 1
ATOM 4183 C CA . GLY C 1 218 ? -10.823 37.155 -96.692 1.00 46.91 210 GLY C CA 1
ATOM 4184 C C . GLY C 1 218 ? -10.146 37.295 -95.344 1.00 51.74 210 GLY C C 1
ATOM 4185 O O . GLY C 1 218 ? -10.647 36.803 -94.336 1.00 56.67 210 GLY C O 1
ATOM 4186 N N . LEU C 1 219 ? -9.003 37.970 -95.321 1.00 54.59 211 LEU C N 1
ATOM 4187 C CA . LEU C 1 219 ? -8.293 38.206 -94.071 1.00 52.95 211 LEU C CA 1
ATOM 4188 C C . LEU C 1 219 ? -8.766 39.490 -93.400 1.00 65.06 211 LEU C C 1
ATOM 4189 O O . LEU C 1 219 ? -8.355 39.805 -92.284 1.00 73.08 211 LEU C O 1
ATOM 4194 N N . ASP C 1 220 ? -9.632 40.228 -94.087 1.00 67.23 212 ASP C N 1
ATOM 4195 C CA . ASP C 1 220 ? -10.108 41.511 -93.584 1.00 69.31 212 ASP C CA 1
ATOM 4196 C C . ASP C 1 220 ? -11.487 41.381 -92.943 1.00 65.88 212 ASP C C 1
ATOM 4197 O O . ASP C 1 220 ? -12.453 42.003 -93.387 1.00 69.23 212 ASP C O 1
ATOM 4202 N N . TYR C 1 221 ? -11.574 40.564 -91.899 1.00 62.65 213 TYR C N 1
ATOM 4203 C CA . TYR C 1 221 ? -12.827 40.388 -91.174 1.00 62.08 213 TYR C CA 1
ATOM 4204 C C . TYR C 1 221 ? -12.750 41.020 -89.788 1.00 62.11 213 TYR C C 1
ATOM 4205 O O . TYR C 1 221 ? -13.554 40.714 -88.909 1.00 62.96 213 TYR C O 1
ATOM 4214 N N . PHE C 1 222 ? -11.777 41.907 -89.606 1.00 67.47 214 PHE C N 1
ATOM 4215 C CA . PHE C 1 222 ? -11.582 42.587 -88.331 1.00 59.37 214 PHE C CA 1
ATOM 4216 C C . PHE C 1 222 ? -12.123 44.010 -88.358 1.00 76.48 214 PHE C C 1
ATOM 4217 O O . PHE C 1 222 ? -12.097 44.680 -89.392 1.00 83.61 214 PHE C O 1
ATOM 4225 N N . LYS C 1 223 ? -12.612 44.465 -87.210 1.00 68.89 215 LYS C N 1
ATOM 4226 C CA . LYS C 1 223 ? -13.132 45.818 -87.081 1.00 75.16 215 LYS C CA 1
ATOM 4227 C C . LYS C 1 223 ? -12.094 46.695 -86.393 1.00 73.31 215 LYS C C 1
ATOM 4228 O O . LYS C 1 223 ? -11.297 46.207 -85.593 1.00 66.75 215 LYS C O 1
ATOM 4234 N N . LYS C 1 224 ? -12.095 47.984 -86.714 1.00 79.95 216 LYS C N 1
ATOM 4235 C CA . LYS C 1 224 ? -11.173 48.919 -86.079 1.00 78.41 216 LYS C CA 1
ATOM 4236 C C . LYS C 1 224 ? -11.471 49.022 -84.584 1.00 83.64 216 LYS C C 1
ATOM 4237 O O . LYS C 1 224 ? -12.633 49.005 -84.178 1.00 92.16 216 LYS C O 1
ATOM 4243 N N . PRO C 1 225 ? -10.416 49.116 -83.759 1.00 75.43 217 PRO C N 1
ATOM 4244 C CA . PRO C 1 225 ? -10.554 49.142 -82.298 1.00 76.37 217 PRO C CA 1
ATOM 4245 C C . PRO C 1 225 ? -11.344 50.351 -81.803 1.00 83.49 217 PRO C C 1
ATOM 4246 O O . PRO C 1 225 ? -11.437 51.356 -82.509 1.00 90.98 217 PRO C O 1
ATOM 4250 N N . GLN C 1 226 ? -11.907 50.246 -80.603 1.00 87.30 218 GLN C N 1
ATOM 4251 C CA . GLN C 1 226 ? -12.696 51.328 -80.022 1.00 92.25 218 GLN C CA 1
ATOM 4252 C C . GLN C 1 226 ? -11.846 52.570 -79.778 1.00 87.04 218 GLN C C 1
ATOM 4253 O O . GLN C 1 226 ? -12.206 53.670 -80.194 1.00 91.32 218 GLN C O 1
ATOM 4259 N N . SER C 1 227 ? -10.718 52.387 -79.098 1.00 83.94 219 SER C N 1
ATOM 4260 C CA . SER C 1 227 ? -9.820 53.496 -78.797 1.00 79.18 219 SER C CA 1
ATOM 4261 C C . SER C 1 227 ? -8.361 53.104 -79.005 1.00 73.81 219 SER C C 1
ATOM 4262 O O . SER C 1 227 ? -8.056 51.961 -79.344 1.00 70.87 219 SER C O 1
ATOM 4265 N N . ARG C 1 228 ? -7.465 54.063 -78.792 1.00 82.73 220 ARG C N 1
ATOM 4266 C CA . ARG C 1 228 ? -6.036 53.857 -79.005 1.00 85.42 220 ARG C CA 1
ATOM 4267 C C . ARG C 1 228 ? -5.473 52.804 -78.054 1.00 75.22 220 ARG C C 1
ATOM 4268 O O . ARG C 1 228 ? -4.596 52.024 -78.426 1.00 67.23 220 ARG C O 1
ATOM 4276 N N . PHE C 1 229 ? -5.983 52.788 -76.827 1.00 81.24 221 PHE C N 1
ATOM 4277 C CA . PHE C 1 229 ? -5.554 51.809 -75.834 1.00 71.68 221 PHE C CA 1
ATOM 4278 C C . PHE C 1 229 ? -6.687 50.860 -75.473 1.00 72.85 221 PHE C C 1
ATOM 4279 O O . PHE C 1 229 ? -6.832 50.466 -74.316 1.00 75.08 221 PHE C O 1
ATOM 4287 N N . SER C 1 230 ? -7.490 50.501 -76.468 1.00 79.73 222 SER C N 1
ATOM 4288 C CA . SER C 1 230 ? -8.577 49.555 -76.259 1.00 79.12 222 SER C CA 1
ATOM 4289 C C . SER C 1 230 ? -8.034 48.145 -76.089 1.00 73.05 222 SER C C 1
ATOM 4290 O O . SER C 1 230 ? -6.928 47.835 -76.530 1.00 76.79 222 SER C O 1
ATOM 4293 N N . LEU C 1 231 ? -8.819 47.292 -75.443 1.00 76.92 223 LEU C N 1
ATOM 4294 C CA . LEU C 1 231 ? -8.420 45.913 -75.218 1.00 78.89 223 LEU C CA 1
ATOM 4295 C C . LEU C 1 231 ? -8.669 45.093 -76.478 1.00 78.46 223 LEU C C 1
ATOM 4296 O O . LEU C 1 231 ? -9.815 44.901 -76.888 1.00 75.61 223 LEU C O 1
ATOM 4301 N N . GLY C 1 232 ? -7.590 44.616 -77.089 1.00 66.76 224 GLY C N 1
ATOM 4302 C CA . GLY C 1 232 ? -7.680 43.899 -78.347 1.00 70.24 224 GLY C CA 1
ATOM 4303 C C . GLY C 1 232 ? -7.057 44.704 -79.470 1.00 65.48 224 GLY C C 1
ATOM 4304 O O . GLY C 1 232 ? -7.487 44.631 -80.621 1.00 60.66 224 GLY C O 1
ATOM 4305 N N . TYR C 1 233 ? -6.036 45.480 -79.125 1.00 63.60 225 TYR C N 1
ATOM 4306 C CA . TYR C 1 233 ? -5.344 46.320 -80.090 1.00 59.72 225 TYR C CA 1
ATOM 4307 C C . TYR C 1 233 ? -4.158 45.564 -80.675 1.00 61.31 225 TYR C C 1
ATOM 4308 O O . TYR C 1 233 ? -3.742 45.816 -81.805 1.00 65.25 225 TYR C O 1
ATOM 4317 N N . CYS C 1 234 ? -3.617 44.636 -79.892 1.00 62.42 226 CYS C N 1
ATOM 4318 C CA . CYS C 1 234 ? -2.509 43.800 -80.337 1.00 84.01 226 CYS C CA 1
ATOM 4319 C C . CYS C 1 234 ? -2.952 42.344 -80.461 1.00 82.93 226 CYS C C 1
ATOM 4320 O O . CYS C 1 234 ? -2.745 41.707 -81.495 1.00 84.26 226 CYS C O 1
ATOM 4323 N N . ASP C 1 235 ? -3.564 41.825 -79.401 1.00 77.45 227 ASP C N 1
ATOM 4324 C CA . ASP C 1 235 ? -4.100 40.469 -79.409 1.00 69.77 227 ASP C CA 1
ATOM 4325 C C . ASP C 1 235 ? -5.470 40.468 -80.079 1.00 70.63 227 ASP C C 1
ATOM 4326 O O . ASP C 1 235 ? -6.454 40.924 -79.497 1.00 75.98 227 ASP C O 1
ATOM 4331 N N . PHE C 1 236 ? -5.532 39.944 -81.299 1.00 63.69 228 PHE C N 1
ATOM 4332 C CA . PHE C 1 236 ? -6.765 39.975 -82.084 1.00 63.12 228 PHE C CA 1
ATOM 4333 C C . PHE C 1 236 ? -7.805 38.949 -81.641 1.00 67.63 228 PHE C C 1
ATOM 4334 O O . PHE C 1 236 ? -8.883 38.853 -82.230 1.00 64.12 228 PHE C O 1
ATOM 4342 N N . ASP C 1 237 ? -7.483 38.188 -80.600 1.00 63.95 229 ASP C N 1
ATOM 4343 C CA . ASP C 1 237 ? -8.452 37.277 -80.001 1.00 71.39 229 ASP C CA 1
ATOM 4344 C C . ASP C 1 237 ? -9.506 38.064 -79.230 1.00 71.80 229 ASP C C 1
ATOM 4345 O O . ASP C 1 237 ? -10.574 37.546 -78.910 1.00 73.87 229 ASP C O 1
ATOM 4350 N N . LEU C 1 238 ? -9.194 39.322 -78.935 1.00 67.43 230 LEU C N 1
ATOM 4351 C CA . LEU C 1 238 ? -10.108 40.189 -78.204 1.00 64.64 230 LEU C CA 1
ATOM 4352 C C . LEU C 1 238 ? -10.723 41.240 -79.123 1.00 70.27 230 LEU C C 1
ATOM 4353 O O . LEU C 1 238 ? -11.519 42.071 -78.686 1.00 80.41 230 LEU C O 1
ATOM 4358 N N . ARG C 1 239 ? -10.350 41.195 -80.398 1.00 62.02 231 ARG C N 1
ATOM 4359 C CA . ARG C 1 239 ? -10.862 42.141 -81.381 1.00 53.90 231 ARG C CA 1
ATOM 4360 C C . ARG C 1 239 ? -12.196 41.668 -81.952 1.00 67.21 231 ARG C C 1
ATOM 4361 O O . ARG C 1 239 ? -12.319 40.520 -82.379 1.00 79.69 231 ARG C O 1
ATOM 4369 N N . PRO C 1 240 ? -13.204 42.555 -81.950 1.00 63.41 232 PRO C N 1
ATOM 4370 C CA . PRO C 1 240 ? -14.513 42.278 -82.552 1.00 72.15 232 PRO C CA 1
ATOM 4371 C C . PRO C 1 240 ? -14.397 42.054 -84.056 1.00 74.85 232 PRO C C 1
ATOM 4372 O O . PRO C 1 240 ? -13.608 42.731 -84.718 1.00 73.42 232 PRO C O 1
ATOM 4376 N N . CYS C 1 241 ? -15.177 41.118 -84.587 1.00 64.30 233 CYS C N 1
ATOM 4377 C CA . CYS C 1 241 ? -15.083 40.758 -85.998 1.00 68.28 233 CYS C CA 1
ATOM 4378 C C . CYS C 1 241 ? -16.357 41.088 -86.766 1.00 62.78 233 CYS C C 1
ATOM 4379 O O . CYS C 1 241 ? -17.452 41.080 -86.205 1.00 67.49 233 CYS C O 1
ATOM 4382 N N . HIS C 1 242 ? -16.205 41.379 -88.055 1.00 56.39 234 HIS C N 1
ATOM 4383 C CA . HIS C 1 242 ? -17.352 41.542 -88.937 1.00 67.82 234 HIS C CA 1
ATOM 4384 C C . HIS C 1 242 ? -17.978 40.178 -89.191 1.00 80.99 234 HIS C C 1
ATOM 4385 O O . HIS C 1 242 ? -17.305 39.153 -89.088 1.00 85.04 234 HIS C O 1
ATOM 4392 N N . GLU C 1 243 ? -19.264 40.164 -89.521 1.00 82.46 235 GLU C N 1
ATOM 4393 C CA . GLU C 1 243 ? -19.953 38.913 -89.810 1.00 76.10 235 GLU C CA 1
ATOM 4394 C C . GLU C 1 243 ? -19.421 38.299 -91.099 1.00 81.90 235 GLU C C 1
ATOM 4395 O O . GLU C 1 243 ? -19.479 38.918 -92.162 1.00 84.13 235 GLU C O 1
ATOM 4401 N N . THR C 1 244 ? -18.897 37.082 -90.998 1.00 84.74 236 THR C N 1
ATOM 4402 C CA . THR C 1 244 ? -18.363 36.382 -92.160 1.00 80.39 236 THR C CA 1
ATOM 4403 C C . THR C 1 244 ? -18.403 34.869 -91.963 1.00 80.07 236 THR C C 1
ATOM 4404 O O . THR C 1 244 ? -18.763 34.381 -90.890 1.00 75.77 236 THR C O 1
ATOM 4408 N N . THR C 1 245 ? -18.034 34.132 -93.006 1.00 75.44 237 THR C N 1
ATOM 4409 C CA . THR C 1 245 ? -18.056 32.675 -92.963 1.00 65.66 237 THR C CA 1
ATOM 4410 C C . THR C 1 245 ? -16.700 32.075 -93.322 1.00 60.39 237 THR C C 1
ATOM 4411 O O . THR C 1 245 ? -16.001 32.575 -94.203 1.00 57.27 237 THR C O 1
ATOM 4415 N N . VAL C 1 246 ? -16.339 30.998 -92.634 1.00 61.23 238 VAL C N 1
ATOM 4416 C CA . VAL C 1 246 ? -15.079 30.309 -92.886 1.00 63.84 238 VAL C CA 1
ATOM 4417 C C . VAL C 1 246 ? -15.328 28.859 -93.290 1.00 64.21 238 VAL C C 1
ATOM 4418 O O . VAL C 1 246 ? -15.787 28.053 -92.482 1.00 71.39 238 VAL C O 1
ATOM 4422 N N . ASP C 1 247 ? -15.022 28.530 -94.541 1.00 55.84 239 ASP C N 1
ATOM 4423 C CA . ASP C 1 247 ? -15.260 27.187 -95.059 1.00 47.73 239 ASP C CA 1
ATOM 4424 C C . ASP C 1 247 ? -13.960 26.405 -95.240 1.00 51.77 239 ASP C C 1
ATOM 4425 O O . ASP C 1 247 ? -13.102 26.780 -96.038 1.00 47.20 239 ASP C O 1
ATOM 4430 N N . ILE C 1 248 ? -13.829 25.312 -94.494 1.00 53.86 240 ILE C N 1
ATOM 4431 C CA . ILE C 1 248 ? -12.625 24.490 -94.530 1.00 47.35 240 ILE C CA 1
ATOM 4432 C C . ILE C 1 248 ? -12.770 23.404 -95.590 1.00 52.92 240 ILE C C 1
ATOM 4433 O O . ILE C 1 248 ? -13.875 22.947 -95.850 1.00 68.66 240 ILE C O 1
ATOM 4438 N N . PHE C 1 249 ? -11.662 23.012 -96.216 1.00 55.65 241 PHE C N 1
ATOM 4439 C CA . PHE C 1 249 ? -11.676 21.937 -97.209 1.00 48.73 241 PHE C CA 1
ATOM 4440 C C . PHE C 1 249 ? -10.417 21.075 -97.108 1.00 52.66 241 PHE C C 1
ATOM 4441 O O . PHE C 1 249 ? -9.404 21.503 -96.555 1.00 65.29 241 PHE C O 1
ATOM 4449 N N . HIS C 1 250 ? -10.485 19.860 -97.642 1.00 54.03 242 HIS C N 1
ATOM 4450 C CA . HIS C 1 250 ? -9.341 18.954 -97.619 1.00 58.64 242 HIS C CA 1
ATOM 4451 C C . HIS C 1 250 ? -9.279 18.105 -98.889 1.00 73.35 242 HIS C C 1
ATOM 4452 O O . HIS C 1 250 ? -10.269 17.982 -99.607 1.00 72.11 242 HIS C O 1
ATOM 4459 N N . LYS C 1 251 ? -8.111 17.536 -99.172 1.00 69.59 243 LYS C N 1
ATOM 4460 C CA . LYS C 1 251 ? -7.977 16.603 -100.286 1.00 90.02 243 LYS C CA 1
ATOM 4461 C C . LYS C 1 251 ? -6.801 15.639 -100.116 1.00 96.33 243 LYS C C 1
ATOM 4462 O O . LYS C 1 251 ? -6.941 14.585 -99.493 1.00 103.28 243 LYS C O 1
ATOM 4468 N N . LYS C 1 252 ? -5.654 16.008 -100.680 1.00 102.64 244 LYS C N 1
ATOM 4469 C CA . LYS C 1 252 ? -4.452 15.174 -100.638 1.00 115.80 244 LYS C CA 1
ATOM 4470 C C . LYS C 1 252 ? -4.690 13.773 -101.196 1.00 93.66 244 LYS C C 1
ATOM 4471 O O . LYS C 1 252 ? -3.996 13.339 -102.115 1.00 94.75 244 LYS C O 1
ATOM 4477 N N . PRO D 1 18 ? -22.739 84.747 -61.278 1.00 123.75 10 PRO D N 1
ATOM 4478 C CA . PRO D 1 18 ? -22.622 86.094 -60.708 1.00 140.34 10 PRO D CA 1
ATOM 4479 C C . PRO D 1 18 ? -21.630 86.949 -61.491 1.00 119.52 10 PRO D C 1
ATOM 4480 O O . PRO D 1 18 ? -21.993 88.008 -62.006 1.00 94.64 10 PRO D O 1
ATOM 4484 N N . GLN D 1 19 ? -20.387 86.487 -61.571 1.00 121.22 11 GLN D N 1
ATOM 4485 C CA . GLN D 1 19 ? -19.358 87.178 -62.337 1.00 117.72 11 GLN D CA 1
ATOM 4486 C C . GLN D 1 19 ? -19.298 86.618 -63.754 1.00 121.42 11 GLN D C 1
ATOM 4487 O O . GLN D 1 19 ? -19.036 87.347 -64.712 1.00 109.25 11 GLN D O 1
ATOM 4493 N N . SER D 1 20 ? -19.550 85.319 -63.879 1.00 130.79 12 SER D N 1
ATOM 4494 C CA . SER D 1 20 ? -19.542 84.653 -65.176 1.00 115.34 12 SER D CA 1
ATOM 4495 C C . SER D 1 20 ? -20.767 85.029 -66.005 1.00 106.66 12 SER D C 1
ATOM 4496 O O . SER D 1 20 ? -20.786 84.839 -67.221 1.00 99.47 12 SER D O 1
ATOM 4499 N N . THR D 1 21 ? -21.789 85.559 -65.341 1.00 113.90 13 THR D N 1
ATOM 4500 C CA . THR D 1 21 ? -22.999 85.999 -66.027 1.00 103.76 13 THR D CA 1
ATOM 4501 C C . THR D 1 21 ? -22.705 87.202 -66.916 1.00 103.84 13 THR D C 1
ATOM 4502 O O . THR D 1 21 ? -23.323 87.377 -67.967 1.00 95.86 13 THR D O 1
ATOM 4506 N N . ALA D 1 22 ? -21.753 88.027 -66.490 1.00 109.55 14 ALA D N 1
ATOM 4507 C CA . ALA D 1 22 ? -21.333 89.184 -67.272 1.00 102.30 14 ALA D CA 1
ATOM 4508 C C . ALA D 1 22 ? -20.537 88.745 -68.496 1.00 91.60 14 ALA D C 1
ATOM 4509 O O . ALA D 1 22 ? -20.514 89.436 -69.514 1.00 90.12 14 ALA D O 1
ATOM 4511 N N . ALA D 1 23 ? -19.884 87.592 -68.389 1.00 91.49 15 ALA D N 1
ATOM 4512 C CA . ALA D 1 23 ? -19.118 87.037 -69.498 1.00 85.59 15 ALA D CA 1
ATOM 4513 C C . ALA D 1 23 ? -20.044 86.561 -70.611 1.00 83.52 15 ALA D C 1
ATOM 4514 O O . ALA D 1 23 ? -19.652 86.499 -71.777 1.00 83.64 15 ALA D O 1
ATOM 4516 N N . ALA D 1 24 ? -21.275 86.224 -70.243 1.00 82.08 16 ALA D N 1
ATOM 4517 C CA . ALA D 1 24 ? -22.258 85.745 -71.205 1.00 78.57 16 ALA D CA 1
ATOM 4518 C C . ALA D 1 24 ? -22.807 86.889 -72.050 1.00 81.00 16 ALA D C 1
ATOM 4519 O O . ALA D 1 24 ? -23.034 86.734 -73.250 1.00 79.52 16 ALA D O 1
ATOM 4521 N N . THR D 1 25 ? -23.018 88.038 -71.416 1.00 83.95 17 THR D N 1
ATOM 4522 C CA . THR D 1 25 ? -23.555 89.206 -72.106 1.00 83.45 17 THR D CA 1
ATOM 4523 C C . THR D 1 25 ? -22.559 89.759 -73.121 1.00 75.37 17 THR D C 1
ATOM 4524 O O . THR D 1 25 ? -22.942 90.160 -74.220 1.00 77.82 17 THR D O 1
ATOM 4528 N N . VAL D 1 26 ? -21.284 89.773 -72.746 1.00 67.32 18 VAL D N 1
ATOM 4529 C CA . VAL D 1 26 ? -20.230 90.280 -73.618 1.00 71.87 18 VAL D CA 1
ATOM 4530 C C . VAL D 1 26 ? -20.083 89.415 -74.866 1.00 73.21 18 VAL D C 1
ATOM 4531 O O . VAL D 1 26 ? -20.025 89.926 -75.986 1.00 72.37 18 VAL D O 1
ATOM 4535 N N . LEU D 1 27 ? -20.029 88.102 -74.664 1.00 70.89 19 LEU D N 1
ATOM 4536 C CA . LEU D 1 27 ? -19.907 87.158 -75.769 1.00 70.26 19 LEU D CA 1
ATOM 4537 C C . LEU D 1 27 ? -21.123 87.202 -76.687 1.00 69.79 19 LEU D C 1
ATOM 4538 O O . LEU D 1 27 ? -21.005 86.989 -77.893 1.00 70.14 19 LEU D O 1
ATOM 4543 N N . LYS D 1 28 ? -22.289 87.478 -76.111 1.00 68.67 20 LYS D N 1
ATOM 4544 C CA . LYS D 1 28 ? -23.511 87.597 -76.894 1.00 69.52 20 LYS D CA 1
ATOM 4545 C C . LYS D 1 28 ? -23.424 88.803 -77.819 1.00 70.61 20 LYS D C 1
ATOM 4546 O O . LYS D 1 28 ? -23.810 88.731 -78.985 1.00 66.73 20 LYS D O 1
ATOM 4552 N N . ARG D 1 29 ? -22.911 89.908 -77.289 1.00 66.04 21 ARG D N 1
ATOM 4553 C CA . ARG D 1 29 ? -22.711 91.117 -78.076 1.00 61.93 21 ARG D CA 1
ATOM 4554 C C . ARG D 1 29 ? -21.660 90.873 -79.151 1.00 64.66 21 ARG D C 1
ATOM 4555 O O . ARG D 1 29 ? -21.762 91.389 -80.264 1.00 63.52 21 ARG D O 1
ATOM 4563 N N . ALA D 1 30 ? -20.653 90.076 -78.808 1.00 64.68 22 ALA D N 1
ATOM 4564 C CA . ALA D 1 30 ? -19.597 89.715 -79.745 1.00 58.76 22 ALA D CA 1
ATOM 4565 C C . ALA D 1 30 ? -20.174 88.970 -80.942 1.00 63.94 22 ALA D C 1
ATOM 4566 O O . ALA D 1 30 ? -19.785 89.213 -82.085 1.00 66.96 22 ALA D O 1
ATOM 4568 N N . VAL D 1 31 ? -21.105 88.063 -80.669 1.00 64.63 23 VAL D N 1
ATOM 4569 C CA . VAL D 1 31 ? -21.761 87.293 -81.717 1.00 60.23 23 VAL D CA 1
ATOM 4570 C C . VAL D 1 31 ? -22.647 88.189 -82.579 1.00 67.00 23 VAL D C 1
ATOM 4571 O O . VAL D 1 31 ? -22.668 88.057 -83.804 1.00 68.32 23 VAL D O 1
ATOM 4575 N N . GLU D 1 32 ? -23.368 89.103 -81.935 1.00 64.32 24 GLU D N 1
ATOM 4576 C CA . GLU D 1 32 ? -24.228 90.043 -82.649 1.00 69.35 24 GLU D CA 1
ATOM 4577 C C . GLU D 1 32 ? -23.420 90.899 -83.617 1.00 68.53 24 GLU D C 1
ATOM 4578 O O . GLU D 1 32 ? -23.800 91.065 -84.775 1.00 77.25 24 GLU D O 1
ATOM 4584 N N . LEU D 1 33 ? -22.303 91.436 -83.138 1.00 59.64 25 LEU D N 1
ATOM 4585 C CA . LEU D 1 33 ? -21.432 92.256 -83.970 1.00 62.48 25 LEU D CA 1
ATOM 4586 C C . LEU D 1 33 ? -20.834 91.434 -85.107 1.00 64.98 25 LEU D C 1
ATOM 4587 O O . LEU D 1 33 ? -20.637 91.938 -86.214 1.00 64.06 25 LEU D O 1
ATOM 4592 N N . ASP D 1 34 ? -20.553 90.165 -84.823 1.00 64.70 26 ASP D N 1
ATOM 4593 C CA . ASP D 1 34 ? -19.987 89.254 -85.812 1.00 66.46 26 ASP D CA 1
ATOM 4594 C C . ASP D 1 34 ? -20.960 89.061 -86.971 1.00 65.47 26 ASP D C 1
ATOM 4595 O O . ASP D 1 34 ? -20.570 89.111 -88.139 1.00 66.58 26 ASP D O 1
ATOM 4600 N N . SER D 1 35 ? -22.228 88.845 -86.638 1.00 59.67 27 SER D N 1
ATOM 4601 C CA . SER D 1 35 ? -23.264 88.647 -87.644 1.00 61.83 27 SER D CA 1
ATOM 4602 C C . SER D 1 35 ? -23.567 89.941 -88.391 1.00 68.51 27 SER D C 1
ATOM 4603 O O . SER D 1 35 ? -23.926 89.918 -89.568 1.00 78.02 27 SER D O 1
ATOM 4606 N N . GLU D 1 36 ? -23.415 91.069 -87.704 1.00 64.59 28 GLU D N 1
ATOM 4607 C CA . GLU D 1 36 ? -23.645 92.375 -88.313 1.00 68.14 28 GLU D CA 1
ATOM 4608 C C . GLU D 1 36 ? -22.415 92.845 -89.083 1.00 64.58 28 GLU D C 1
ATOM 4609 O O . GLU D 1 36 ? -22.359 93.985 -89.544 1.00 73.72 28 GLU D O 1
ATOM 4615 N N . SER D 1 37 ? -21.435 91.954 -89.207 1.00 61.09 29 SER D N 1
ATOM 4616 C CA . SER D 1 37 ? -20.203 92.218 -89.947 1.00 56.57 29 SER D CA 1
ATOM 4617 C C . SER D 1 37 ? -19.395 93.390 -89.394 1.00 57.84 29 SER D C 1
ATOM 4618 O O . SER D 1 37 ? -18.643 94.034 -90.127 1.00 55.19 29 SER D O 1
ATOM 4621 N N . ARG D 1 38 ? -19.552 93.663 -88.102 1.00 57.88 30 ARG D N 1
ATOM 4622 C CA . ARG D 1 38 ? -18.721 94.654 -87.429 1.00 60.71 30 ARG D CA 1
ATOM 4623 C C . ARG D 1 38 ? -17.519 93.951 -86.813 1.00 52.59 30 ARG D C 1
ATOM 4624 O O . ARG D 1 38 ? -17.399 93.852 -85.592 1.00 50.69 30 ARG D O 1
ATOM 4632 N N . TYR D 1 39 ? -16.633 93.466 -87.675 1.00 53.65 31 TYR D N 1
ATOM 4633 C CA . TYR D 1 39 ? -15.508 92.627 -87.260 1.00 57.56 31 TYR D CA 1
ATOM 4634 C C . TYR D 1 39 ? -14.476 93.259 -86.309 1.00 67.23 31 TYR D C 1
ATOM 4635 O O . TYR D 1 39 ? -14.030 92.594 -85.373 1.00 72.59 31 TYR D O 1
ATOM 4644 N N . PRO D 1 40 ? -14.078 94.525 -86.545 1.00 68.22 32 PRO D N 1
ATOM 4645 C CA . PRO D 1 40 ? -13.146 95.132 -85.586 1.00 52.19 32 PRO D CA 1
ATOM 4646 C C . PRO D 1 40 ? -13.705 95.206 -84.164 1.00 56.26 32 PRO D C 1
ATOM 4647 O O . PRO D 1 40 ? -12.969 94.962 -83.206 1.00 49.62 32 PRO D O 1
ATOM 4651 N N . GLN D 1 41 ? -14.987 95.532 -84.031 1.00 60.61 33 GLN D N 1
ATOM 4652 C CA . GLN D 1 41 ? -15.620 95.613 -82.718 1.00 56.28 33 GLN D CA 1
ATOM 4653 C C . GLN D 1 41 ? -15.915 94.227 -82.154 1.00 59.26 33 GLN D C 1
ATOM 4654 O O . GLN D 1 41 ? -15.775 93.996 -80.954 1.00 63.75 33 GLN D O 1
ATOM 4660 N N . ALA D 1 42 ? -16.325 93.311 -83.026 1.00 60.03 34 ALA D N 1
ATOM 4661 C CA . ALA D 1 42 ? -16.655 91.950 -82.614 1.00 55.74 34 ALA D CA 1
ATOM 4662 C C . ALA D 1 42 ? -15.447 91.244 -82.013 1.00 51.02 34 ALA D C 1
ATOM 4663 O O . ALA D 1 42 ? -15.574 90.484 -81.054 1.00 57.98 34 ALA D O 1
ATOM 4665 N N . LEU D 1 43 ? -14.277 91.507 -82.584 1.00 49.35 35 LEU D N 1
ATOM 4666 C CA . LEU D 1 43 ? -13.042 90.881 -82.132 1.00 50.80 35 LEU D CA 1
ATOM 4667 C C . LEU D 1 43 ? -12.706 91.277 -80.701 1.00 57.25 35 LEU D C 1
ATOM 4668 O O . LEU D 1 43 ? -12.359 90.428 -79.882 1.00 61.19 35 LEU D O 1
ATOM 4673 N N . VAL D 1 44 ? -12.816 92.569 -80.407 1.00 66.19 36 VAL D N 1
ATOM 4674 C CA . VAL D 1 44 ? -12.497 93.087 -79.082 1.00 64.04 36 VAL D CA 1
ATOM 4675 C C . VAL D 1 44 ? -13.424 92.495 -78.023 1.00 64.27 36 VAL D C 1
ATOM 4676 O O . VAL D 1 44 ? -12.988 92.152 -76.924 1.00 69.23 36 VAL D O 1
ATOM 4680 N N . CYS D 1 45 ? -14.703 92.368 -78.365 1.00 55.36 37 CYS D N 1
ATOM 4681 C CA . CYS D 1 45 ? -15.678 91.766 -77.464 1.00 59.23 37 CYS D CA 1
ATOM 4682 C C . CYS D 1 45 ? -15.373 90.291 -77.226 1.00 68.14 37 CYS D C 1
ATOM 4683 O O . CYS D 1 45 ? -15.564 89.781 -76.122 1.00 73.81 37 CYS D O 1
ATOM 4686 N N . TYR D 1 46 ? -14.906 89.610 -78.268 1.00 59.56 38 TYR D N 1
ATOM 4687 C CA . TYR D 1 46 ? -14.509 88.213 -78.148 1.00 60.47 38 TYR D CA 1
ATOM 4688 C C . TYR D 1 46 ? -13.365 88.073 -77.153 1.00 69.28 38 TYR D C 1
ATOM 4689 O O . TYR D 1 46 ? -13.383 87.195 -76.293 1.00 67.72 38 TYR D O 1
ATOM 4698 N N . GLN D 1 47 ? -12.378 88.956 -77.272 1.00 74.33 39 GLN D N 1
ATOM 4699 C CA . GLN D 1 47 ? -11.211 88.936 -76.398 1.00 74.17 39 GLN D CA 1
ATOM 4700 C C . GLN D 1 47 ? -11.592 89.150 -74.935 1.00 76.96 39 GLN D C 1
ATOM 4701 O O . GLN D 1 47 ? -11.044 88.502 -74.044 1.00 87.96 39 GLN D O 1
ATOM 4707 N N . GLU D 1 48 ? -12.533 90.056 -74.692 1.00 77.00 40 GLU D N 1
ATOM 4708 C CA . GLU D 1 48 ? -12.998 90.320 -73.334 1.00 83.29 40 GLU D CA 1
ATOM 4709 C C . GLU D 1 48 ? -13.883 89.195 -72.814 1.00 86.80 40 GLU D C 1
ATOM 4710 O O . GLU D 1 48 ? -13.812 88.833 -71.639 1.00 89.58 40 GLU D O 1
ATOM 4716 N N . GLY D 1 49 ? -14.716 88.648 -73.692 1.00 82.96 41 GLY D N 1
ATOM 4717 C CA . GLY D 1 49 ? -15.553 87.519 -73.337 1.00 84.17 41 GLY D CA 1
ATOM 4718 C C . GLY D 1 49 ? -14.713 86.301 -73.009 1.00 84.47 41 GLY D C 1
ATOM 4719 O O . GLY D 1 49 ? -15.012 85.561 -72.072 1.00 89.18 41 GLY D O 1
ATOM 4720 N N . ILE D 1 50 ? -13.654 86.099 -73.785 1.00 71.71 42 ILE D N 1
ATOM 4721 C CA . ILE D 1 50 ? -12.726 84.999 -73.556 1.00 70.94 42 ILE D CA 1
ATOM 4722 C C . ILE D 1 50 ? -11.956 85.196 -72.255 1.00 81.61 42 ILE D C 1
ATOM 4723 O O . ILE D 1 50 ? -11.821 84.268 -71.456 1.00 88.03 42 ILE D O 1
ATOM 4728 N N . ASP D 1 51 ? -11.462 86.413 -72.047 1.00 84.34 43 ASP D N 1
ATOM 4729 C CA . ASP D 1 51 ? -10.676 86.738 -70.861 1.00 95.73 43 ASP D CA 1
ATOM 4730 C C . ASP D 1 51 ? -11.478 86.524 -69.582 1.00 94.08 43 ASP D C 1
ATOM 4731 O O . ASP D 1 51 ? -10.940 86.076 -68.569 1.00 103.15 43 ASP D O 1
ATOM 4736 N N . LEU D 1 52 ? -12.766 86.845 -69.634 1.00 85.22 44 LEU D N 1
ATOM 4737 C CA . LEU D 1 52 ? -13.644 86.647 -68.487 1.00 89.79 44 LEU D CA 1
ATOM 4738 C C . LEU D 1 52 ? -13.876 85.164 -68.213 1.00 91.27 44 LEU D C 1
ATOM 4739 O O . LEU D 1 52 ? -14.059 84.760 -67.066 1.00 99.12 44 LEU D O 1
ATOM 4744 N N . LEU D 1 53 ? -13.864 84.357 -69.268 1.00 89.59 45 LEU D N 1
ATOM 4745 C CA . LEU D 1 53 ? -14.035 82.917 -69.116 1.00 92.03 45 LEU D CA 1
ATOM 4746 C C . LEU D 1 53 ? -12.799 82.272 -68.497 1.00 94.96 45 LEU D C 1
ATOM 4747 O O . LEU D 1 53 ? -12.901 81.255 -67.813 1.00 116.42 45 LEU D O 1
ATOM 4752 N N . LEU D 1 54 ? -11.634 82.864 -68.741 1.00 88.52 46 LEU D N 1
ATOM 4753 C CA . LEU D 1 54 ? -10.395 82.370 -68.149 1.00 94.96 46 LEU D CA 1
ATOM 4754 C C . LEU D 1 54 ? -10.377 82.624 -66.647 1.00 109.71 46 LEU D C 1
ATOM 4755 O O . LEU D 1 54 ? -9.894 81.799 -65.874 1.00 119.02 46 LEU D O 1
ATOM 4760 N N . GLN D 1 55 ? -10.914 83.770 -66.240 1.00 114.25 47 GLN D N 1
ATOM 4761 C CA . GLN D 1 55 ? -10.993 84.123 -64.827 1.00 115.66 47 GLN D CA 1
ATOM 4762 C C . GLN D 1 55 ? -12.033 83.268 -64.104 1.00 121.72 47 GLN D C 1
ATOM 4763 O O . GLN D 1 55 ? -12.082 83.240 -62.874 1.00 131.80 47 GLN D O 1
ATOM 4769 N N . VAL D 1 56 ? -12.861 82.575 -64.880 1.00 114.63 48 VAL D N 1
ATOM 4770 C CA . VAL D 1 56 ? -13.816 81.620 -64.334 1.00 106.73 48 VAL D CA 1
ATOM 4771 C C . VAL D 1 56 ? -13.216 80.218 -64.374 1.00 106.93 48 VAL D C 1
ATOM 4772 O O . VAL D 1 56 ? -13.337 79.449 -63.420 1.00 108.92 48 VAL D O 1
ATOM 4776 N N . LEU D 1 57 ? -12.558 79.902 -65.486 1.00 113.22 49 LEU D N 1
ATOM 4777 C CA . LEU D 1 57 ? -11.928 78.599 -65.681 1.00 114.69 49 LEU D CA 1
ATOM 4778 C C . LEU D 1 57 ? -10.835 78.342 -64.650 1.00 130.12 49 LEU D C 1
ATOM 4779 O O . LEU D 1 57 ? -10.724 77.240 -64.110 1.00 144.75 49 LEU D O 1
ATOM 4784 N N . LYS D 1 58 ? -10.032 79.365 -64.378 1.00 133.07 50 LYS D N 1
ATOM 4785 C CA . LYS D 1 58 ? -8.956 79.256 -63.399 1.00 134.43 50 LYS D CA 1
ATOM 4786 C C . LYS D 1 58 ? -9.498 79.327 -61.975 1.00 119.46 50 LYS D C 1
ATOM 4787 O O . LYS D 1 58 ? -8.747 79.207 -61.008 1.00 116.23 50 LYS D O 1
ATOM 4793 N N . GLY D 1 59 ? -10.809 79.519 -61.856 1.00 122.15 51 GLY D N 1
ATOM 4794 C CA . GLY D 1 59 ? -11.461 79.589 -60.562 1.00 127.63 51 GLY D CA 1
ATOM 4795 C C . GLY D 1 59 ? -12.261 78.342 -60.237 1.00 130.15 51 GLY D C 1
ATOM 4796 O O . GLY D 1 59 ? -12.367 77.953 -59.074 1.00 134.61 51 GLY D O 1
ATOM 4797 N N . THR D 1 60 ? -12.827 77.714 -61.264 1.00 135.25 52 THR D N 1
ATOM 4798 C CA . THR D 1 60 ? -13.620 76.502 -61.072 1.00 137.32 52 THR D CA 1
ATOM 4799 C C . THR D 1 60 ? -12.750 75.316 -60.671 1.00 142.29 52 THR D C 1
ATOM 4800 O O . THR D 1 60 ? -11.667 75.109 -61.221 1.00 119.17 52 THR D O 1
ATOM 4804 N N . LYS D 1 61 ? -13.238 74.540 -59.709 1.00 150.23 53 LYS D N 1
ATOM 4805 C CA . LYS D 1 61 ? -12.501 73.395 -59.188 1.00 141.39 53 LYS D CA 1
ATOM 4806 C C . LYS D 1 61 ? -13.042 72.085 -59.751 1.00 129.82 53 LYS D C 1
ATOM 4807 O O . LYS D 1 61 ? -12.294 71.124 -59.936 1.00 121.50 53 LYS D O 1
ATOM 4813 N N . ASP D 1 62 ? -14.346 72.057 -60.017 1.00 117.74 54 ASP D N 1
ATOM 4814 C CA . ASP D 1 62 ? -14.999 70.876 -60.573 1.00 122.12 54 ASP D CA 1
ATOM 4815 C C . ASP D 1 62 ? -14.362 70.478 -61.899 1.00 131.96 54 ASP D C 1
ATOM 4816 O O . ASP D 1 62 ? -13.976 71.338 -62.687 1.00 142.99 54 ASP D O 1
ATOM 4821 N N . ASN D 1 63 ? -14.253 69.175 -62.139 1.00 126.45 55 ASN D N 1
ATOM 4822 C CA . ASN D 1 63 ? -13.567 68.673 -63.325 1.00 131.06 55 ASN D CA 1
ATOM 4823 C C . ASN D 1 63 ? -14.478 68.538 -64.545 1.00 132.23 55 ASN D C 1
ATOM 4824 O O . ASN D 1 63 ? -14.021 68.640 -65.684 1.00 124.68 55 ASN D O 1
ATOM 4829 N N . THR D 1 64 ? -15.765 68.307 -64.303 1.00 133.44 56 THR D N 1
ATOM 4830 C CA . THR D 1 64 ? -16.731 68.170 -65.388 1.00 130.13 56 THR D CA 1
ATOM 4831 C C . THR D 1 64 ? -17.036 69.524 -66.021 1.00 129.85 56 THR D C 1
ATOM 4832 O O . THR D 1 64 ? -17.118 69.644 -67.244 1.00 123.33 56 THR D O 1
ATOM 4836 N N . LYS D 1 65 ? -17.200 70.541 -65.180 1.00 137.15 57 LYS D N 1
ATOM 4837 C CA . LYS D 1 65 ? -17.475 71.893 -65.656 1.00 127.07 57 LYS D CA 1
ATOM 4838 C C . LYS D 1 65 ? -16.231 72.526 -66.268 1.00 117.09 57 LYS D C 1
ATOM 4839 O O . LYS D 1 65 ? -16.327 73.358 -67.169 1.00 110.73 57 LYS D O 1
ATOM 4845 N N . ARG D 1 66 ? -15.065 72.122 -65.773 1.00 122.16 58 ARG D N 1
ATOM 4846 C CA . ARG D 1 66 ? -13.796 72.666 -66.244 1.00 125.27 58 ARG D CA 1
ATOM 4847 C C . ARG D 1 66 ? -13.531 72.248 -67.686 1.00 126.18 58 ARG D C 1
ATOM 4848 O O . ARG D 1 66 ? -12.855 72.955 -68.433 1.00 134.39 58 ARG D O 1
ATOM 4856 N N . CYS D 1 67 ? -14.073 71.098 -68.072 1.00 123.28 59 CYS D N 1
ATOM 4857 C CA . CYS D 1 67 ? -13.907 70.595 -69.429 1.00 131.07 59 CYS D CA 1
ATOM 4858 C C . CYS D 1 67 ? -14.958 71.199 -70.357 1.00 118.17 59 CYS D C 1
ATOM 4859 O O . CYS D 1 67 ? -14.761 71.274 -71.570 1.00 112.18 59 CYS D O 1
ATOM 4862 N N . ASN D 1 68 ? -16.075 71.630 -69.777 1.00 119.94 60 ASN D N 1
ATOM 4863 C CA . ASN D 1 68 ? -17.124 72.299 -70.538 1.00 123.01 60 ASN D CA 1
ATOM 4864 C C . ASN D 1 68 ? -16.673 73.676 -71.004 1.00 119.04 60 ASN D C 1
ATOM 4865 O O . ASN D 1 68 ? -17.035 74.129 -72.090 1.00 111.65 60 ASN D O 1
ATOM 4870 N N . LEU D 1 69 ? -15.878 74.337 -70.170 1.00 117.69 61 LEU D N 1
ATOM 4871 C CA . LEU D 1 69 ? -15.397 75.679 -70.469 1.00 102.49 61 LEU D CA 1
ATOM 4872 C C . LEU D 1 69 ? -14.310 75.668 -71.536 1.00 99.26 61 LEU D C 1
ATOM 4873 O O . LEU D 1 69 ? -14.206 76.604 -72.326 1.00 104.32 61 LEU D O 1
ATOM 4878 N N . ARG D 1 70 ? -13.503 74.610 -71.558 1.00 102.61 62 ARG D N 1
ATOM 4879 C CA . ARG D 1 70 ? -12.451 74.479 -72.561 1.00 106.20 62 ARG D CA 1
ATOM 4880 C C . ARG D 1 70 ? -13.058 74.471 -73.955 1.00 106.36 62 ARG D C 1
ATOM 4881 O O . ARG D 1 70 ? -12.563 75.136 -74.863 1.00 98.59 62 ARG D O 1
ATOM 4889 N N . GLU D 1 71 ? -14.136 73.709 -74.113 1.00 113.79 63 GLU D N 1
ATOM 4890 C CA . GLU D 1 71 ? -14.852 73.644 -75.379 1.00 116.88 63 GLU D CA 1
ATOM 4891 C C . GLU D 1 71 ? -15.392 75.017 -75.747 1.00 98.24 63 GLU D C 1
ATOM 4892 O O . GLU D 1 71 ? -15.257 75.461 -76.884 1.00 99.05 63 GLU D O 1
ATOM 4898 N N . LYS D 1 72 ? -15.993 75.689 -74.771 1.00 97.11 64 LYS D N 1
ATOM 4899 C CA . LYS D 1 72 ? -16.587 77.001 -74.988 1.00 89.33 64 LYS D CA 1
ATOM 4900 C C . LYS D 1 72 ? -15.525 78.041 -75.341 1.00 73.27 64 LYS D C 1
ATOM 4901 O O . LYS D 1 72 ? -15.706 78.836 -76.262 1.00 71.21 64 LYS D O 1
ATOM 4907 N N . ILE D 1 73 ? -14.416 78.024 -74.610 1.00 74.92 65 ILE D N 1
ATOM 4908 C CA . ILE D 1 73 ? -13.336 78.980 -74.835 1.00 76.37 65 ILE D CA 1
ATOM 4909 C C . ILE D 1 73 ? -12.609 78.731 -76.153 1.00 83.79 65 ILE D C 1
ATOM 4910 O O . ILE D 1 73 ? -12.427 79.651 -76.951 1.00 83.50 65 ILE D O 1
ATOM 4915 N N . SER D 1 74 ? -12.197 77.486 -76.379 1.00 99.75 66 SER D N 1
ATOM 4916 C CA . SER D 1 74 ? -11.440 77.135 -77.577 1.00 99.75 66 SER D CA 1
ATOM 4917 C C . SER D 1 74 ? -12.258 77.339 -78.849 1.00 91.85 66 SER D C 1
ATOM 4918 O O . SER D 1 74 ? -11.703 77.573 -79.922 1.00 83.78 66 SER D O 1
ATOM 4921 N N . LYS D 1 75 ? -13.578 77.251 -78.723 1.00 90.17 67 LYS D N 1
ATOM 4922 C CA . LYS D 1 75 ? -14.470 77.472 -79.854 1.00 83.86 67 LYS D CA 1
ATOM 4923 C C . LYS D 1 75 ? -14.509 78.957 -80.196 1.00 81.09 67 LYS D C 1
ATOM 4924 O O . LYS D 1 75 ? -14.416 79.341 -81.363 1.00 83.40 67 LYS D O 1
ATOM 4930 N N . TYR D 1 76 ? -14.645 79.787 -79.166 1.00 78.67 68 TYR D N 1
ATOM 4931 C CA . TYR D 1 76 ? -14.629 81.235 -79.333 1.00 67.03 68 TYR D CA 1
ATOM 4932 C C . TYR D 1 76 ? -13.256 81.720 -79.776 1.00 72.24 68 TYR D C 1
ATOM 4933 O O . TYR D 1 76 ? -13.145 82.619 -80.610 1.00 75.15 68 TYR D O 1
ATOM 4942 N N . MET D 1 77 ? -12.215 81.117 -79.212 1.00 79.65 69 MET D N 1
ATOM 4943 C CA . MET D 1 77 ? -10.844 81.502 -79.518 1.00 78.65 69 MET D CA 1
ATOM 4944 C C . MET D 1 77 ? -10.519 81.273 -80.987 1.00 83.10 69 MET D C 1
ATOM 4945 O O . MET D 1 77 ? -9.819 82.074 -81.606 1.00 84.10 69 MET D O 1
ATOM 4950 N N . ASP D 1 78 ? -11.024 80.173 -81.536 1.00 82.16 70 ASP D N 1
ATOM 4951 C CA . ASP D 1 78 ? -10.816 79.861 -82.943 1.00 84.81 70 ASP D CA 1
ATOM 4952 C C . ASP D 1 78 ? -11.415 80.949 -83.823 1.00 75.32 70 ASP D C 1
ATOM 4953 O O . ASP D 1 78 ? -10.784 81.404 -84.776 1.00 77.88 70 ASP D O 1
ATOM 4958 N N . ARG D 1 79 ? -12.631 81.369 -83.489 1.00 67.09 71 ARG D N 1
ATOM 4959 C CA . ARG D 1 79 ? -13.307 82.420 -84.238 1.00 63.65 71 ARG D CA 1
ATOM 4960 C C . ARG D 1 79 ? -12.568 83.748 -84.123 1.00 67.37 71 ARG D C 1
ATOM 4961 O O . ARG D 1 79 ? -12.333 84.423 -85.124 1.00 68.79 71 ARG D O 1
ATOM 4969 N N . ALA D 1 80 ? -12.204 84.115 -82.898 1.00 71.54 72 ALA D N 1
ATOM 4970 C CA . ALA D 1 80 ? -11.505 85.371 -82.647 1.00 60.97 72 ALA D CA 1
ATOM 4971 C C . ALA D 1 80 ? -10.180 85.434 -83.399 1.00 59.18 72 ALA D C 1
ATOM 4972 O O . ALA D 1 80 ? -9.881 86.426 -84.063 1.00 62.61 72 ALA D O 1
ATOM 4974 N N . GLU D 1 81 ? -9.395 84.367 -83.297 1.00 69.36 73 GLU D N 1
ATOM 4975 C CA . GLU D 1 81 ? -8.098 84.309 -83.961 1.00 79.97 73 GLU D CA 1
ATOM 4976 C C . GLU D 1 81 ? -8.228 84.374 -85.480 1.00 76.10 73 GLU D C 1
ATOM 4977 O O . GLU D 1 81 ? -7.385 84.963 -86.154 1.00 79.56 73 GLU D O 1
ATOM 4983 N N . ASN D 1 82 ? -9.290 83.776 -86.014 1.00 69.67 74 ASN D N 1
ATOM 4984 C CA . ASN D 1 82 ? -9.541 83.810 -87.451 1.00 68.63 74 ASN D CA 1
ATOM 4985 C C . ASN D 1 82 ? -9.869 85.212 -87.954 1.00 68.89 74 ASN D C 1
ATOM 4986 O O . ASN D 1 82 ? -9.410 85.615 -89.022 1.00 68.96 74 ASN D O 1
ATOM 4991 N N . ILE D 1 83 ? -10.667 85.945 -87.182 1.00 67.63 75 ILE D N 1
ATOM 4992 C CA . ILE D 1 83 ? -11.044 87.309 -87.540 1.00 64.49 75 ILE D CA 1
ATOM 4993 C C . ILE D 1 83 ? -9.808 88.196 -87.619 1.00 72.44 75 ILE D C 1
ATOM 4994 O O . ILE D 1 83 ? -9.684 89.029 -88.519 1.00 71.79 75 ILE D O 1
ATOM 4999 N N . LYS D 1 84 ? -8.890 88.004 -86.677 1.00 75.25 76 LYS D N 1
ATOM 5000 C CA . LYS D 1 84 ? -7.646 88.764 -86.658 1.00 72.82 76 LYS D CA 1
ATOM 5001 C C . LYS D 1 84 ? -6.801 88.453 -87.890 1.00 78.75 76 LYS D C 1
ATOM 5002 O O . LYS D 1 84 ? -6.201 89.349 -88.487 1.00 74.20 76 LYS D O 1
ATOM 5008 N N . LYS D 1 85 ? -6.764 87.177 -88.267 1.00 79.63 77 LYS D N 1
ATOM 5009 C CA . LYS D 1 85 ? -6.037 86.751 -89.458 1.00 79.46 77 LYS D CA 1
ATOM 5010 C C . LYS D 1 85 ? -6.544 87.467 -90.703 1.00 79.37 77 LYS D C 1
ATOM 5011 O O . LYS D 1 85 ? -5.755 87.910 -91.534 1.00 90.36 77 LYS D O 1
ATOM 5017 N N . TYR D 1 86 ? -7.863 87.582 -90.817 1.00 68.99 78 TYR D N 1
ATOM 5018 C CA . TYR D 1 86 ? -8.485 88.195 -91.983 1.00 78.27 78 TYR D CA 1
ATOM 5019 C C . TYR D 1 86 ? -8.291 89.703 -92.011 1.00 81.11 78 TYR D C 1
ATOM 5020 O O . TYR D 1 86 ? -8.098 90.285 -93.073 1.00 89.87 78 TYR D O 1
ATOM 5029 N N . LEU D 1 87 ? -8.345 90.337 -90.846 1.00 72.90 79 LEU D N 1
ATOM 5030 C CA . LEU D 1 87 ? -8.144 91.779 -90.774 1.00 70.35 79 LEU D CA 1
ATOM 5031 C C . LEU D 1 87 ? -6.703 92.159 -91.077 1.00 78.69 79 LEU D C 1
ATOM 5032 O O . LEU D 1 87 ? -6.416 93.267 -91.523 1.00 76.52 79 LEU D O 1
ATOM 5037 N N . ASP D 1 88 ? -5.792 91.231 -90.820 1.00 82.18 80 ASP D N 1
ATOM 5038 C CA . ASP D 1 88 ? -4.388 91.436 -91.156 1.00 81.26 80 ASP D CA 1
ATOM 5039 C C . ASP D 1 88 ? -4.185 91.059 -92.607 1.00 90.50 80 ASP D C 1
ATOM 5040 O O . ASP D 1 88 ? -3.211 91.452 -93.249 1.00 101.66 80 ASP D O 1
ATOM 5045 N N . GLN D 1 89 ? -5.140 90.302 -93.127 1.00 93.62 81 GLN D N 1
ATOM 5046 C CA . GLN D 1 89 ? -5.035 89.802 -94.484 1.00 92.66 81 GLN D CA 1
ATOM 5047 C C . GLN D 1 89 ? -5.499 90.799 -95.529 1.00 100.77 81 GLN D C 1
ATOM 5048 O O . GLN D 1 89 ? -5.525 90.473 -96.715 1.00 116.08 81 GLN D O 1
ATOM 5054 N N . GLU D 1 90 ? -5.850 92.011 -95.108 1.00 84.85 82 GLU D N 1
ATOM 5055 C CA . GLU D 1 90 ? -6.325 93.005 -96.068 1.00 82.15 82 GLU D CA 1
ATOM 5056 C C . GLU D 1 90 ? -5.193 93.576 -96.913 1.00 96.28 82 GLU D C 1
ATOM 5057 O O . GLU D 1 90 ? -5.413 94.482 -97.705 1.00 83.74 82 GLU D O 1
ATOM 5063 N N . LYS D 1 91 ? -3.990 93.034 -96.750 1.00 116.53 83 LYS D N 1
ATOM 5064 C CA . LYS D 1 91 ? -2.851 93.419 -97.568 1.00 117.67 83 LYS D CA 1
ATOM 5065 C C . LYS D 1 91 ? -3.117 93.094 -99.038 1.00 120.24 83 LYS D C 1
ATOM 5066 O O . LYS D 1 91 ? -2.651 92.073 -99.546 1.00 121.17 83 LYS D O 1
ATOM 5072 N N . GLU D 1 92 ? -3.905 93.946 -99.696 1.00 112.44 84 GLU D N 1
ATOM 5073 C CA . GLU D 1 92 ? -4.242 93.806 -101.119 1.00 143.79 84 GLU D CA 1
ATOM 5074 C C . GLU D 1 92 ? -5.075 92.557 -101.440 1.00 145.33 84 GLU D C 1
ATOM 5075 O O . GLU D 1 92 ? -5.779 92.513 -102.449 1.00 128.85 84 GLU D O 1
ATOM 5081 N N . ASP D 1 93 ? -5.019 91.565 -100.557 1.00 126.42 85 ASP D N 1
ATOM 5082 C CA . ASP D 1 93 ? -5.662 90.276 -100.785 1.00 125.27 85 ASP D CA 1
ATOM 5083 C C . ASP D 1 93 ? -7.113 90.227 -100.299 1.00 110.21 85 ASP D C 1
ATOM 5084 O O . ASP D 1 93 ? -7.966 89.579 -100.916 1.00 103.06 85 ASP D O 1
ATOM 5089 N N . GLY D 1 94 ? -7.407 90.921 -99.206 1.00 91.88 86 GLY D N 1
ATOM 5090 C CA . GLY D 1 94 ? -8.720 90.782 -98.606 1.00 88.02 86 GLY D CA 1
ATOM 5091 C C . GLY D 1 94 ? -9.410 92.015 -98.049 1.00 78.10 86 GLY D C 1
ATOM 5092 O O . GLY D 1 94 ? -8.877 93.123 -98.049 1.00 83.64 86 GLY D O 1
ATOM 5093 N N . LYS D 1 95 ? -10.630 91.784 -97.578 1.00 62.80 87 LYS D N 1
ATOM 5094 C CA . LYS D 1 95 ? -11.478 92.776 -96.939 1.00 61.67 87 LYS D CA 1
ATOM 5095 C C . LYS D 1 95 ? -12.664 92.011 -96.380 1.00 74.59 87 LYS D C 1
ATOM 5096 O O . LYS D 1 95 ? -13.632 91.738 -97.075 1.00 76.68 87 LYS D O 1
ATOM 5102 N N . TYR D 1 96 ? -12.566 91.631 -95.116 1.00 69.42 88 TYR D N 1
ATOM 5103 C CA . TYR D 1 96 ? -13.578 90.775 -94.507 1.00 57.79 88 TYR D CA 1
ATOM 5104 C C . TYR D 1 96 ? -14.963 91.416 -94.578 1.00 65.51 88 TYR D C 1
ATOM 5105 O O . TYR D 1 96 ? -15.374 92.152 -93.676 1.00 77.74 88 TYR D O 1
ATOM 5114 N N . HIS D 1 97 ? -15.673 91.107 -95.661 1.00 68.46 89 HIS D N 1
ATOM 5115 C CA . HIS D 1 97 ? -16.966 91.708 -95.953 1.00 76.74 89 HIS D CA 1
ATOM 5116 C C . HIS D 1 97 ? -18.112 90.998 -95.244 1.00 61.90 89 HIS D C 1
ATOM 5117 O O . HIS D 1 97 ? -18.980 91.650 -94.667 1.00 59.75 89 HIS D O 1
ATOM 5124 N N . LYS D 1 98 ? -18.107 89.669 -95.286 1.00 55.69 90 LYS D N 1
ATOM 5125 C CA . LYS D 1 98 ? -19.213 88.889 -94.756 1.00 58.02 90 LYS D CA 1
ATOM 5126 C C . LYS D 1 98 ? -18.816 87.433 -94.534 1.00 64.17 90 LYS D C 1
ATOM 5127 O O . LYS D 1 98 ? -18.012 86.871 -95.279 1.00 70.38 90 LYS D O 1
ATOM 5133 N N . GLN D 1 99 ? -19.376 86.833 -93.491 1.00 67.41 91 GLN D N 1
ATOM 5134 C CA . GLN D 1 99 ? -19.226 85.404 -93.268 1.00 66.54 91 GLN D CA 1
ATOM 5135 C C . GLN D 1 99 ? -20.583 84.752 -93.056 1.00 65.98 91 GLN D C 1
ATOM 5136 O O . GLN D 1 99 ? -21.337 85.140 -92.164 1.00 80.66 91 GLN D O 1
ATOM 5142 N N . ILE D 1 100 ? -20.886 83.750 -93.873 1.00 64.33 92 ILE D N 1
ATOM 5143 C CA . ILE D 1 100 ? -22.154 83.045 -93.764 1.00 66.89 92 ILE D CA 1
ATOM 5144 C C . ILE D 1 100 ? -21.941 81.601 -93.312 1.00 64.56 92 ILE D C 1
ATOM 5145 O O . ILE D 1 100 ? -21.259 80.822 -93.980 1.00 62.62 92 ILE D O 1
ATOM 5150 N N . LYS D 1 101 ? -22.514 81.261 -92.161 1.00 74.38 93 LYS D N 1
ATOM 5151 C CA . LYS D 1 101 ? -22.339 79.937 -91.574 1.00 66.84 93 LYS D CA 1
ATOM 5152 C C . LYS D 1 101 ? -23.358 78.945 -92.115 1.00 68.49 93 LYS D C 1
ATOM 5153 O O . LYS D 1 101 ? -24.563 79.194 -92.079 1.00 74.46 93 LYS D O 1
ATOM 5159 N N . ILE D 1 102 ? -22.865 77.820 -92.621 1.00 70.12 94 ILE D N 1
ATOM 5160 C CA . ILE D 1 102 ? -23.734 76.737 -93.058 1.00 65.22 94 ILE D CA 1
ATOM 5161 C C . ILE D 1 102 ? -23.851 75.709 -91.943 1.00 80.90 94 ILE D C 1
ATOM 5162 O O . ILE D 1 102 ? -22.939 74.910 -91.725 1.00 71.10 94 ILE D O 1
ATOM 5167 N N . GLU D 1 103 ? -24.973 75.743 -91.232 1.00 88.55 95 GLU D N 1
ATOM 5168 C CA . GLU D 1 103 ? -25.192 74.845 -90.104 1.00 93.23 95 GLU D CA 1
ATOM 5169 C C . GLU D 1 103 ? -25.287 73.391 -90.549 1.00 94.20 95 GLU D C 1
ATOM 5170 O O . GLU D 1 103 ? -25.545 73.104 -91.719 1.00 89.85 95 GLU D O 1
ATOM 5176 N N . GLU D 1 104 ? -25.065 72.480 -89.608 1.00 90.74 96 GLU D N 1
ATOM 5177 C CA . GLU D 1 104 ? -25.148 71.052 -89.879 1.00 70.62 96 GLU D CA 1
ATOM 5178 C C . GLU D 1 104 ? -26.543 70.684 -90.376 1.00 68.78 96 GLU D C 1
ATOM 5179 O O . GLU D 1 104 ? -27.545 71.076 -89.777 1.00 73.09 96 GLU D O 1
ATOM 5185 N N . ASN D 1 105 ? -26.592 69.939 -91.477 1.00 70.12 97 ASN D N 1
ATOM 5186 C CA . ASN D 1 105 ? -27.851 69.525 -92.095 1.00 72.84 97 ASN D CA 1
ATOM 5187 C C . ASN D 1 105 ? -28.765 70.687 -92.480 1.00 71.96 97 ASN D C 1
ATOM 5188 O O . ASN D 1 105 ? -29.983 70.601 -92.333 1.00 69.91 97 ASN D O 1
ATOM 5193 N N . ALA D 1 106 ? -28.170 71.769 -92.973 1.00 72.40 98 ALA D N 1
ATOM 5194 C CA . ALA D 1 106 ? -28.941 72.911 -93.453 1.00 74.08 98 ALA D CA 1
ATOM 5195 C C . ALA D 1 106 ? -29.194 72.779 -94.949 1.00 70.13 98 ALA D C 1
ATOM 5196 O O . ALA D 1 106 ? -28.619 71.913 -95.607 1.00 69.63 98 ALA D O 1
ATOM 5198 N N . THR D 1 107 ? -30.059 73.635 -95.484 1.00 58.80 99 THR D N 1
ATOM 5199 C CA . THR D 1 107 ? -30.388 73.592 -96.906 1.00 72.20 99 THR D CA 1
ATOM 5200 C C . THR D 1 107 ? -30.377 74.982 -97.534 1.00 77.97 99 THR D C 1
ATOM 5201 O O . THR D 1 107 ? -30.113 75.977 -96.860 1.00 76.75 99 THR D O 1
ATOM 5205 N N . GLY D 1 108 ? -30.663 75.038 -98.832 1.00 85.50 100 GLY D N 1
ATOM 5206 C CA . GLY D 1 108 ? -30.721 76.297 -99.553 1.00 79.28 100 GLY D CA 1
ATOM 5207 C C . GLY D 1 108 ? -29.357 76.827 -99.951 1.00 67.78 100 GLY D C 1
ATOM 5208 O O . GLY D 1 108 ? -29.208 78.011 -100.253 1.00 55.24 100 GLY D O 1
ATOM 5209 N N . PHE D 1 109 ? -28.359 75.948 -99.958 1.00 74.75 101 PHE D N 1
ATOM 5210 C CA . PHE D 1 109 ? -26.992 76.355 -100.269 1.00 66.60 101 PHE D CA 1
ATOM 5211 C C . PHE D 1 109 ? -26.461 75.761 -101.570 1.00 55.26 101 PHE D C 1
ATOM 5212 O O . PHE D 1 109 ? -25.357 75.215 -101.606 1.00 46.45 101 PHE D O 1
ATOM 5220 N N . SER D 1 110 ? -27.246 75.874 -102.636 1.00 50.88 102 SER D N 1
ATOM 5221 C CA . SER D 1 110 ? -26.782 75.481 -103.958 1.00 54.30 102 SER D CA 1
ATOM 5222 C C . SER D 1 110 ? -25.707 76.460 -104.404 1.00 56.63 102 SER D C 1
ATOM 5223 O O . SER D 1 110 ? -25.661 77.593 -103.925 1.00 65.44 102 SER D O 1
ATOM 5226 N N . TYR D 1 111 ? -24.849 76.029 -105.322 1.00 54.03 103 TYR D N 1
ATOM 5227 C CA . TYR D 1 111 ? -23.772 76.883 -105.817 1.00 56.13 103 TYR D CA 1
ATOM 5228 C C . TYR D 1 111 ? -24.307 78.157 -106.464 1.00 59.90 103 TYR D C 1
ATOM 5229 O O . TYR D 1 111 ? -23.621 79.177 -106.506 1.00 64.03 103 TYR D O 1
ATOM 5238 N N . GLU D 1 112 ? -25.535 78.092 -106.966 1.00 64.52 104 GLU D N 1
ATOM 5239 C CA . GLU D 1 112 ? -26.173 79.260 -107.553 1.00 62.86 104 GLU D CA 1
ATOM 5240 C C . GLU D 1 112 ? -26.602 80.235 -106.464 1.00 61.66 104 GLU D C 1
ATOM 5241 O O . GLU D 1 112 ? -26.385 81.438 -106.581 1.00 74.90 104 GLU D O 1
ATOM 5247 N N . SER D 1 113 ? -27.207 79.705 -105.405 1.00 60.31 105 SER D N 1
ATOM 5248 C CA . SER D 1 113 ? -27.715 80.533 -104.314 1.00 66.31 105 SER D CA 1
ATOM 5249 C C . SER D 1 113 ? -26.593 81.183 -103.514 1.00 58.52 105 SER D C 1
ATOM 5250 O O . SER D 1 113 ? -26.770 82.256 -102.935 1.00 58.39 105 SER D O 1
ATOM 5253 N N . LEU D 1 114 ? -25.436 80.531 -103.488 1.00 57.92 106 LEU D N 1
ATOM 5254 C CA . LEU D 1 114 ? -24.317 81.000 -102.683 1.00 48.43 106 LEU D CA 1
ATOM 5255 C C . LEU D 1 114 ? -23.550 82.125 -103.368 1.00 54.12 106 LEU D C 1
ATOM 5256 O O . LEU D 1 114 ? -23.180 83.108 -102.730 1.00 51.87 106 LEU D O 1
ATOM 5261 N N . PHE D 1 115 ? -23.313 81.974 -104.667 1.00 63.23 107 PHE D N 1
ATOM 5262 C CA . PHE D 1 115 ? -22.563 82.963 -105.433 1.00 47.69 107 PHE D CA 1
ATOM 5263 C C . PHE D 1 115 ? -23.486 83.831 -106.280 1.00 54.07 107 PHE D C 1
ATOM 5264 O O . PHE D 1 115 ? -23.057 84.413 -107.276 1.00 62.60 107 PHE D O 1
ATOM 5272 N N . ARG D 1 116 ? -24.752 83.908 -105.886 1.00 65.98 108 ARG D N 1
ATOM 5273 C CA . ARG D 1 116 ? -25.753 84.649 -106.647 1.00 73.25 108 ARG D CA 1
ATOM 5274 C C . ARG D 1 116 ? -25.409 86.132 -106.749 1.00 70.06 108 ARG D C 1
ATOM 5275 O O . ARG D 1 116 ? -25.369 86.696 -107.843 1.00 54.72 108 ARG D O 1
ATOM 5283 N N . GLU D 1 117 ? -25.152 86.751 -105.601 1.00 70.47 109 GLU D N 1
ATOM 5284 C CA . GLU D 1 117 ? -24.889 88.183 -105.538 1.00 69.43 109 GLU D CA 1
ATOM 5285 C C . GLU D 1 117 ? -23.570 88.575 -106.196 1.00 64.48 109 GLU D C 1
ATOM 5286 O O . GLU D 1 117 ? -23.511 89.537 -106.961 1.00 74.57 109 GLU D O 1
ATOM 5292 N N . TYR D 1 118 ? -22.517 87.819 -105.901 1.00 60.01 110 TYR D N 1
ATOM 5293 C CA . TYR D 1 118 ? -21.165 88.189 -106.310 1.00 58.50 110 TYR D CA 1
ATOM 5294 C C . TYR D 1 118 ? -20.855 87.837 -107.763 1.00 58.08 110 TYR D C 1
ATOM 5295 O O . TYR D 1 118 ? -19.696 87.843 -108.176 1.00 52.74 110 TYR D O 1
ATOM 5304 N N . LEU D 1 119 ? -21.894 87.543 -108.536 1.00 65.05 111 LEU D N 1
ATOM 5305 C CA . LEU D 1 119 ? -21.717 87.155 -109.929 1.00 60.78 111 LEU D CA 1
ATOM 5306 C C . LEU D 1 119 ? -22.472 88.092 -110.867 1.00 73.73 111 LEU D C 1
ATOM 5307 O O . LEU D 1 119 ? -23.678 88.294 -110.720 1.00 82.06 111 LEU D O 1
ATOM 5312 N N . ASN D 1 120 ? -21.754 88.662 -111.830 1.00 67.94 112 ASN D N 1
ATOM 5313 C CA . ASN D 1 120 ? -22.359 89.563 -112.806 1.00 66.48 112 ASN D CA 1
ATOM 5314 C C . ASN D 1 120 ? -21.603 89.594 -114.133 1.00 69.82 112 ASN D C 1
ATOM 5315 O O . ASN D 1 120 ? -20.690 88.799 -114.357 1.00 71.03 112 ASN D O 1
ATOM 5320 N N . GLU D 1 121 ? -21.990 90.521 -115.005 1.00 81.48 113 GLU D N 1
ATOM 5321 C CA . GLU D 1 121 ? -21.421 90.613 -116.348 1.00 83.24 113 GLU D CA 1
ATOM 5322 C C . GLU D 1 121 ? -19.947 91.012 -116.366 1.00 75.80 113 GLU D C 1
ATOM 5323 O O . GLU D 1 121 ? -19.260 90.811 -117.367 1.00 79.66 113 GLU D O 1
ATOM 5329 N N . THR D 1 122 ? -19.465 91.581 -115.265 1.00 68.16 114 THR D N 1
ATOM 5330 C CA . THR D 1 122 ? -18.083 92.043 -115.194 1.00 60.36 114 THR D CA 1
ATOM 5331 C C . THR D 1 122 ? -17.116 90.891 -114.948 1.00 62.53 114 THR D C 1
ATOM 5332 O O . THR D 1 122 ? -15.915 91.021 -115.180 1.00 65.71 114 THR D O 1
ATOM 5336 N N . VAL D 1 123 ? -17.645 89.767 -114.476 1.00 67.25 115 VAL D N 1
ATOM 5337 C CA . VAL D 1 123 ? -16.828 88.590 -114.206 1.00 56.82 115 VAL D CA 1
ATOM 5338 C C . VAL D 1 123 ? -16.435 87.898 -115.504 1.00 50.35 115 VAL D C 1
ATOM 5339 O O . VAL D 1 123 ? -17.291 87.377 -116.217 1.00 66.01 115 VAL D O 1
ATOM 5343 N N . THR D 1 124 ? -15.141 87.896 -115.811 1.00 45.35 116 THR D N 1
ATOM 5344 C CA . THR D 1 124 ? -14.655 87.267 -117.036 1.00 54.38 116 THR D CA 1
ATOM 5345 C C . THR D 1 124 ? -13.545 86.252 -116.775 1.00 54.65 116 THR D C 1
ATOM 5346 O O . THR D 1 124 ? -13.057 85.610 -117.702 1.00 53.30 116 THR D O 1
ATOM 5350 N N . GLU D 1 125 ? -13.150 86.106 -115.515 1.00 55.63 117 GLU D N 1
ATOM 5351 C CA . GLU D 1 125 ? -12.086 85.173 -115.163 1.00 46.80 117 GLU D CA 1
ATOM 5352 C C . GLU D 1 125 ? -12.213 84.697 -113.721 1.00 44.92 117 GLU D C 1
ATOM 5353 O O . GLU D 1 125 ? -12.258 85.502 -112.792 1.00 52.07 117 GLU D O 1
ATOM 5359 N N . VAL D 1 126 ? -12.266 83.381 -113.543 1.00 48.41 118 VAL D N 1
ATOM 5360 C CA . VAL D 1 126 ? -12.481 82.792 -112.227 1.00 50.75 118 VAL D CA 1
ATOM 5361 C C . VAL D 1 126 ? -11.303 81.931 -111.784 1.00 52.62 118 VAL D C 1
ATOM 5362 O O . VAL D 1 126 ? -10.843 81.063 -112.527 1.00 53.70 118 VAL D O 1
ATOM 5366 N N . TRP D 1 127 ? -10.815 82.182 -110.573 1.00 45.13 119 TRP D N 1
ATOM 5367 C CA . TRP D 1 127 ? -9.775 81.351 -109.981 1.00 43.27 119 TRP D CA 1
ATOM 5368 C C . TRP D 1 127 ? -10.349 80.496 -108.857 1.00 50.01 119 TRP D C 1
ATOM 5369 O O . TRP D 1 127 ? -11.082 80.991 -107.999 1.00 50.86 119 TRP D O 1
ATOM 5380 N N . ILE D 1 128 ? -10.018 79.209 -108.871 1.00 50.48 120 ILE D N 1
ATOM 5381 C CA . ILE D 1 128 ? -10.477 78.289 -107.836 1.00 51.28 120 ILE D CA 1
ATOM 5382 C C . ILE D 1 128 ? -9.341 77.402 -107.325 1.00 54.41 120 ILE D C 1
ATOM 5383 O O . ILE D 1 128 ? -8.694 76.689 -108.094 1.00 51.26 120 ILE D O 1
ATOM 5388 N N . GLU D 1 129 ? -9.100 77.473 -106.018 1.00 57.98 121 GLU D N 1
ATOM 5389 C CA . GLU D 1 129 ? -8.143 76.598 -105.353 1.00 54.99 121 GLU D CA 1
ATOM 5390 C C . GLU D 1 129 ? -8.880 75.673 -104.395 1.00 58.13 121 GLU D C 1
ATOM 5391 O O . GLU D 1 129 ? -9.341 76.102 -103.338 1.00 59.81 121 GLU D O 1
ATOM 5397 N N . ASP D 1 130 ? -8.995 74.404 -104.769 1.00 56.17 122 ASP D N 1
ATOM 5398 C CA . ASP D 1 130 ? -9.662 73.419 -103.930 1.00 52.04 122 ASP D CA 1
ATOM 5399 C C . ASP D 1 130 ? -8.895 72.107 -104.000 1.00 56.95 122 ASP D C 1
ATOM 5400 O O . ASP D 1 130 ? -8.875 71.452 -105.039 1.00 58.82 122 ASP D O 1
ATOM 5405 N N . PRO D 1 131 ? -8.262 71.716 -102.885 1.00 60.87 123 PRO D N 1
ATOM 5406 C CA . PRO D 1 131 ? -7.434 70.507 -102.843 1.00 57.73 123 PRO D CA 1
ATOM 5407 C C . PRO D 1 131 ? -8.249 69.224 -102.982 1.00 59.14 123 PRO D C 1
ATOM 5408 O O . PRO D 1 131 ? -7.669 68.157 -103.178 1.00 72.56 123 PRO D O 1
ATOM 5412 N N . TYR D 1 132 ? -9.570 69.324 -102.889 1.00 63.65 124 TYR D N 1
ATOM 5413 C CA . TYR D 1 132 ? -10.417 68.135 -102.911 1.00 62.32 124 TYR D CA 1
ATOM 5414 C C . TYR D 1 132 ? -11.348 68.047 -104.119 1.00 60.85 124 TYR D C 1
ATOM 5415 O O . TYR D 1 132 ? -12.569 68.132 -103.988 1.00 67.16 124 TYR D O 1
ATOM 5424 N N . ILE D 1 133 ? -10.751 67.876 -105.295 1.00 58.33 125 ILE D N 1
ATOM 5425 C CA . ILE D 1 133 ? -11.492 67.586 -106.515 1.00 61.48 125 ILE D CA 1
ATOM 5426 C C . ILE D 1 133 ? -10.927 66.299 -107.112 1.00 70.26 125 ILE D C 1
ATOM 5427 O O . ILE D 1 133 ? -10.273 66.317 -108.157 1.00 63.88 125 ILE D O 1
ATOM 5432 N N . ARG D 1 134 ? -11.164 65.183 -106.430 1.00 65.05 126 ARG D N 1
ATOM 5433 C CA . ARG D 1 134 ? -10.619 63.900 -106.855 1.00 60.77 126 ARG D CA 1
ATOM 5434 C C . ARG D 1 134 ? -11.724 62.898 -107.162 1.00 67.08 126 ARG D C 1
ATOM 5435 O O . ARG D 1 134 ? -11.866 62.444 -108.298 1.00 74.26 126 ARG D O 1
ATOM 5443 N N . HIS D 1 135 ? -12.500 62.557 -106.138 1.00 60.07 127 HIS D N 1
ATOM 5444 C CA . HIS D 1 135 ? -13.546 61.548 -106.262 1.00 62.17 127 HIS D CA 1
ATOM 5445 C C . HIS D 1 135 ? -14.656 61.991 -107.209 1.00 58.98 127 HIS D C 1
ATOM 5446 O O . HIS D 1 135 ? -14.763 63.169 -107.548 1.00 63.04 127 HIS D O 1
ATOM 5453 N N . THR D 1 136 ? -15.478 61.033 -107.628 1.00 56.97 128 THR D N 1
ATOM 5454 C CA . THR D 1 136 ? -16.508 61.272 -108.636 1.00 62.80 128 THR D CA 1
ATOM 5455 C C . THR D 1 136 ? -17.475 62.399 -108.275 1.00 65.70 128 THR D C 1
ATOM 5456 O O . THR D 1 136 ? -17.717 63.297 -109.084 1.00 72.00 128 THR D O 1
ATOM 5460 N N . HIS D 1 137 ? -18.021 62.357 -107.063 1.00 62.64 129 HIS D N 1
ATOM 5461 C CA . HIS D 1 137 ? -18.994 63.358 -106.639 1.00 61.82 129 HIS D CA 1
ATOM 5462 C C . HIS D 1 137 ? -18.374 64.751 -106.580 1.00 57.33 129 HIS D C 1
ATOM 5463 O O . HIS D 1 137 ? -19.054 65.749 -106.811 1.00 62.64 129 HIS D O 1
ATOM 5470 N N . GLN D 1 138 ? -17.079 64.808 -106.278 1.00 56.80 130 GLN D N 1
ATOM 5471 C CA . GLN D 1 138 ? -16.355 66.074 -106.224 1.00 64.85 130 GLN D CA 1
ATOM 5472 C C . GLN D 1 138 ? -16.202 66.673 -107.617 1.00 63.69 130 GLN D C 1
ATOM 5473 O O . GLN D 1 138 ? -16.257 67.892 -107.787 1.00 64.62 130 GLN D O 1
ATOM 5479 N N . LEU D 1 139 ? -16.009 65.808 -108.607 1.00 56.68 131 LEU D N 1
ATOM 5480 C CA . LEU D 1 139 ? -15.916 66.242 -109.995 1.00 47.48 131 LEU D CA 1
ATOM 5481 C C . LEU D 1 139 ? -17.230 66.865 -110.441 1.00 52.69 131 LEU D C 1
ATOM 5482 O O . LEU D 1 139 ? -17.242 67.906 -111.097 1.00 59.96 131 LEU D O 1
ATOM 5487 N N . TYR D 1 140 ? -18.337 66.225 -110.079 1.00 50.02 132 TYR D N 1
ATOM 5488 C CA . TYR D 1 140 ? -19.654 66.740 -110.429 1.00 53.38 132 TYR D CA 1
ATOM 5489 C C . TYR D 1 140 ? -19.966 68.031 -109.685 1.00 52.63 132 TYR D C 1
ATOM 5490 O O . TYR D 1 140 ? -20.643 68.910 -110.217 1.00 56.93 132 TYR D O 1
ATOM 5499 N N . ASN D 1 141 ? -19.472 68.143 -108.456 1.00 48.08 133 ASN D N 1
ATOM 5500 C CA . ASN D 1 141 ? -19.602 69.384 -107.705 1.00 52.45 133 ASN D CA 1
ATOM 5501 C C . ASN D 1 141 ? -18.928 70.523 -108.454 1.00 56.23 133 ASN D C 1
ATOM 5502 O O . ASN D 1 141 ? -19.499 71.601 -108.615 1.00 59.87 133 ASN D O 1
ATOM 5507 N N . PHE D 1 142 ? -17.714 70.266 -108.926 1.00 48.61 134 PHE D N 1
ATOM 5508 C CA . PHE D 1 142 ? -16.980 71.241 -109.719 1.00 46.22 134 PHE D CA 1
ATOM 5509 C C . PHE D 1 142 ? -17.696 71.518 -111.037 1.00 55.63 134 PHE D C 1
ATOM 5510 O O . PHE D 1 142 ? -17.665 72.638 -111.547 1.00 63.14 134 PHE D O 1
ATOM 5518 N N . LEU D 1 143 ? -18.344 70.493 -111.578 1.00 53.96 135 LEU D N 1
ATOM 5519 C CA . LEU D 1 143 ? -19.040 70.617 -112.852 1.00 45.88 135 LEU D CA 1
ATOM 5520 C C . LEU D 1 143 ? -20.231 71.559 -112.750 1.00 43.35 135 LEU D C 1
ATOM 5521 O O . LEU D 1 143 ? -20.416 72.425 -113.603 1.00 46.10 135 LEU D O 1
ATOM 5526 N N . ARG D 1 144 ? -21.038 71.384 -111.707 1.00 48.98 136 ARG D N 1
ATOM 5527 C CA . ARG D 1 144 ? -22.201 72.238 -111.488 1.00 57.78 136 ARG D CA 1
ATOM 5528 C C . ARG D 1 144 ? -21.766 73.665 -111.190 1.00 62.38 136 ARG D C 1
ATOM 5529 O O . ARG D 1 144 ? -22.495 74.620 -111.464 1.00 65.01 136 ARG D O 1
ATOM 5537 N N . PHE D 1 145 ? -20.573 73.800 -110.620 1.00 49.26 137 PHE D N 1
ATOM 5538 C CA . PHE D 1 145 ? -20.004 75.111 -110.350 1.00 50.34 137 PHE D CA 1
ATOM 5539 C C . PHE D 1 145 ? -19.700 75.824 -111.659 1.00 47.13 137 PHE D C 1
ATOM 5540 O O . PHE D 1 145 ? -19.881 77.034 -111.774 1.00 59.28 137 PHE D O 1
ATOM 5548 N N . CYS D 1 146 ? -19.245 75.066 -112.648 1.00 44.42 138 CYS D N 1
ATOM 5549 C CA . CYS D 1 146 ? -18.958 75.623 -113.962 1.00 48.32 138 CYS D CA 1
ATOM 5550 C C . CYS D 1 146 ? -20.244 75.948 -114.712 1.00 60.58 138 CYS D C 1
ATOM 5551 O O . CYS D 1 146 ? -20.297 76.904 -115.487 1.00 62.93 138 CYS D O 1
ATOM 5554 N N . GLU D 1 147 ? -21.278 75.147 -114.477 1.00 59.83 139 GLU D N 1
ATOM 5555 C CA . GLU D 1 147 ? -22.545 75.299 -115.185 1.00 59.07 139 GLU D CA 1
ATOM 5556 C C . GLU D 1 147 ? -23.186 76.664 -114.953 1.00 71.39 139 GLU D C 1
ATOM 5557 O O . GLU D 1 147 ? -23.564 77.346 -115.906 1.00 90.00 139 GLU D O 1
ATOM 5563 N N . MET D 1 148 ? -23.302 77.066 -113.691 1.00 57.25 140 MET D N 1
ATOM 5564 C CA . MET D 1 148 ? -23.936 78.341 -113.366 1.00 78.94 140 MET D CA 1
ATOM 5565 C C . MET D 1 148 ? -23.027 79.525 -113.704 1.00 75.33 140 MET D C 1
ATOM 5566 O O . MET D 1 148 ? -23.477 80.672 -113.768 1.00 90.48 140 MET D O 1
ATOM 5571 N N . LEU D 1 149 ? -21.755 79.234 -113.956 1.00 62.59 141 LEU D N 1
ATOM 5572 C CA . LEU D 1 149 ? -20.793 80.265 -114.332 1.00 63.13 141 LEU D CA 1
ATOM 5573 C C . LEU D 1 149 ? -20.898 80.686 -115.795 1.00 65.83 141 LEU D C 1
ATOM 5574 O O . LEU D 1 149 ? -20.083 81.473 -116.272 1.00 62.90 141 LEU D O 1
ATOM 5579 N N . ILE D 1 150 ? -21.887 80.160 -116.513 1.00 75.44 142 ILE D N 1
ATOM 5580 C CA . ILE D 1 150 ? -22.046 80.501 -117.926 1.00 73.65 142 ILE D CA 1
ATOM 5581 C C . ILE D 1 150 ? -23.463 80.961 -118.281 1.00 74.16 142 ILE D C 1
ATOM 5582 O O . ILE D 1 150 ? -24.113 80.379 -119.150 1.00 76.57 142 ILE D O 1
ATOM 5587 N N . LYS D 1 151 ? -23.929 82.004 -117.594 1.00 80.31 143 LYS D N 1
ATOM 5588 C CA . LYS D 1 151 ? -25.186 82.681 -117.925 1.00 84.09 143 LYS D CA 1
ATOM 5589 C C . LYS D 1 151 ? -25.384 83.933 -117.075 1.00 72.92 143 LYS D C 1
ATOM 5590 O O . LYS D 1 151 ? -25.803 84.978 -117.575 1.00 47.74 143 LYS D O 1
ATOM 5596 N N . CYS D 1 154 ? -23.972 86.852 -116.910 1.00 77.19 146 CYS D N 1
ATOM 5597 C CA . CYS D 1 154 ? -22.571 86.536 -116.653 1.00 105.52 146 CYS D CA 1
ATOM 5598 C C . CYS D 1 154 ? -21.786 86.450 -117.962 1.00 94.54 146 CYS D C 1
ATOM 5599 O O . CYS D 1 154 ? -22.376 86.428 -119.042 1.00 108.85 146 CYS D O 1
ATOM 5602 N N . LYS D 1 155 ? -20.459 86.395 -117.865 1.00 59.52 147 LYS D N 1
ATOM 5603 C CA . LYS D 1 155 ? -19.611 86.438 -119.055 1.00 75.68 147 LYS D CA 1
ATOM 5604 C C . LYS D 1 155 ? -18.208 85.878 -118.800 1.00 71.72 147 LYS D C 1
ATOM 5605 O O . LYS D 1 155 ? -17.208 86.543 -119.073 1.00 58.26 147 LYS D O 1
ATOM 5611 N N . VAL D 1 156 ? -18.137 84.653 -118.287 1.00 70.94 148 VAL D N 1
ATOM 5612 C CA . VAL D 1 156 ? -16.853 84.045 -117.933 1.00 61.17 148 VAL D CA 1
ATOM 5613 C C . VAL D 1 156 ? -16.070 83.548 -119.148 1.00 55.86 148 VAL D C 1
ATOM 5614 O O . VAL D 1 156 ? -16.609 82.854 -120.009 1.00 57.79 148 VAL D O 1
ATOM 5618 N N . LYS D 1 157 ? -14.792 83.910 -119.206 1.00 55.74 149 LYS D N 1
ATOM 5619 C CA . LYS D 1 157 ? -13.923 83.497 -120.301 1.00 56.06 149 LYS D CA 1
ATOM 5620 C C . LYS D 1 157 ? -13.002 82.339 -119.913 1.00 59.43 149 LYS D C 1
ATOM 5621 O O . LYS D 1 157 ? -12.992 81.303 -120.577 1.00 61.80 149 LYS D O 1
ATOM 5627 N N . THR D 1 158 ? -12.227 82.516 -118.846 1.00 58.78 150 THR D N 1
ATOM 5628 C CA . THR D 1 158 ? -11.238 81.516 -118.448 1.00 54.27 150 THR D CA 1
ATOM 5629 C C . THR D 1 158 ? -11.398 81.100 -116.987 1.00 50.23 150 THR D C 1
ATOM 5630 O O . THR D 1 158 ? -11.628 81.938 -116.117 1.00 62.46 150 THR D O 1
ATOM 5634 N N . ILE D 1 159 ? -11.279 79.801 -116.724 1.00 48.42 151 ILE D N 1
ATOM 5635 C CA . ILE D 1 159 ? -11.377 79.276 -115.366 1.00 49.13 151 ILE D CA 1
ATOM 5636 C C . ILE D 1 159 ? -10.086 78.572 -114.949 1.00 52.07 151 ILE D C 1
ATOM 5637 O O . ILE D 1 159 ? -9.626 77.650 -115.622 1.00 55.31 151 ILE D O 1
ATOM 5642 N N . HIS D 1 160 ? -9.505 79.014 -113.838 1.00 44.43 152 HIS D N 1
ATOM 5643 C CA . HIS D 1 160 ? -8.246 78.453 -113.358 1.00 49.63 152 HIS D CA 1
ATOM 5644 C C . HIS D 1 160 ? -8.444 77.581 -112.124 1.00 51.80 152 HIS D C 1
ATOM 5645 O O . HIS D 1 160 ? -8.798 78.075 -111.054 1.00 51.15 152 HIS D O 1
ATOM 5652 N N . LEU D 1 161 ? -8.202 76.283 -112.275 1.00 49.88 153 LEU D N 1
ATOM 5653 C CA . LEU D 1 161 ? -8.357 75.345 -111.169 1.00 52.25 153 LEU D CA 1
ATOM 5654 C C . LEU D 1 161 ? -7.017 74.832 -110.650 1.00 57.95 153 LEU D C 1
ATOM 5655 O O . LEU D 1 161 ? -6.145 74.440 -111.426 1.00 51.88 153 LEU D O 1
ATOM 5660 N N . LEU D 1 162 ? -6.866 74.842 -109.330 1.00 48.43 154 LEU D N 1
ATOM 5661 C CA . LEU D 1 162 ? -5.699 74.264 -108.678 1.00 45.81 154 LEU D CA 1
ATOM 5662 C C . LEU D 1 162 ? -6.146 73.277 -107.607 1.00 62.10 154 LEU D C 1
ATOM 5663 O O . LEU D 1 162 ? -6.725 73.668 -106.592 1.00 62.78 154 LEU D O 1
ATOM 5668 N N . THR D 1 163 ? -5.882 71.996 -107.841 1.00 63.05 155 THR D N 1
ATOM 5669 C CA . THR D 1 163 ? -6.281 70.951 -106.908 1.00 53.80 155 THR D CA 1
ATOM 5670 C C . THR D 1 163 ? -5.098 70.073 -106.516 1.00 62.01 155 THR D C 1
ATOM 5671 O O . THR D 1 163 ? -4.071 70.062 -107.194 1.00 56.84 155 THR D O 1
ATOM 5675 N N . SER D 1 164 ? -5.248 69.342 -105.415 1.00 68.14 156 SER D N 1
ATOM 5676 C CA . SER D 1 164 ? -4.186 68.473 -104.919 1.00 62.83 156 SER D CA 1
ATOM 5677 C C . SER D 1 164 ? -4.108 67.188 -105.733 1.00 64.56 156 SER D C 1
ATOM 5678 O O . SER D 1 164 ? -5.082 66.785 -106.370 1.00 58.05 156 SER D O 1
ATOM 5681 N N . LEU D 1 165 ? -2.947 66.542 -105.698 1.00 66.02 157 LEU D N 1
ATOM 5682 C CA . LEU D 1 165 ? -2.709 65.360 -106.518 1.00 80.14 157 LEU D CA 1
ATOM 5683 C C . LEU D 1 165 ? -2.979 64.044 -105.791 1.00 101.44 157 LEU D C 1
ATOM 5684 O O . LEU D 1 165 ? -2.389 63.762 -104.747 1.00 94.09 157 LEU D O 1
ATOM 5689 N N . ASP D 1 166 ? -3.878 63.245 -106.357 1.00 111.79 158 ASP D N 1
ATOM 5690 C CA . ASP D 1 166 ? -4.100 61.880 -105.900 1.00 129.61 158 ASP D CA 1
ATOM 5691 C C . ASP D 1 166 ? -3.167 60.982 -106.703 1.00 139.53 158 ASP D C 1
ATOM 5692 O O . ASP D 1 166 ? -2.484 61.456 -107.611 1.00 126.89 158 ASP D O 1
ATOM 5697 N N . GLU D 1 167 ? -3.132 59.694 -106.375 1.00 146.08 159 GLU D N 1
ATOM 5698 C CA . GLU D 1 167 ? -2.286 58.743 -107.094 1.00 130.42 159 GLU D CA 1
ATOM 5699 C C . GLU D 1 167 ? -2.913 57.352 -107.147 1.00 113.42 159 GLU D C 1
ATOM 5700 O O . GLU D 1 167 ? -2.979 56.649 -106.139 1.00 123.40 159 GLU D O 1
ATOM 5706 N N . GLU D 1 170 ? -5.950 55.781 -109.155 1.00 93.10 162 GLU D N 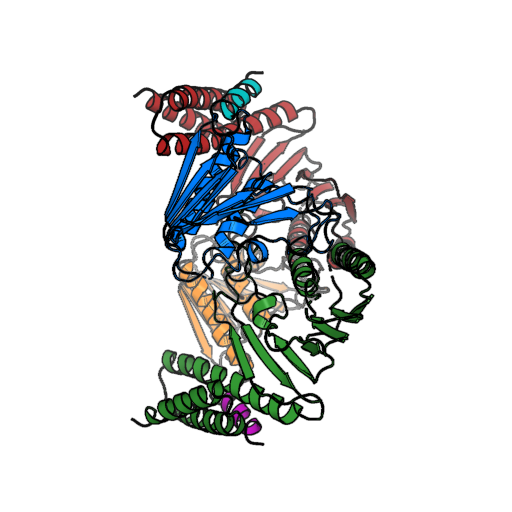1
ATOM 5707 C CA . GLU D 1 170 ? -6.996 56.568 -108.511 1.00 122.84 162 GLU D CA 1
ATOM 5708 C C . GLU D 1 170 ? -6.980 58.014 -108.999 1.00 113.91 162 GLU D C 1
ATOM 5709 O O . GLU D 1 170 ? -7.989 58.719 -108.917 1.00 85.14 162 GLU D O 1
ATOM 5715 N N . GLN D 1 171 ? -5.830 58.448 -109.506 1.00 109.55 163 GLN D N 1
ATOM 5716 C CA . GLN D 1 171 ? -5.695 59.795 -110.047 1.00 90.22 163 GLN D CA 1
ATOM 5717 C C . GLN D 1 171 ? -6.162 59.828 -111.494 1.00 83.25 163 GLN D C 1
ATOM 5718 O O . GLN D 1 171 ? -6.357 60.899 -112.066 1.00 89.28 163 GLN D O 1
ATOM 5724 N N . VAL D 1 172 ? -6.331 58.647 -112.082 1.00 84.82 164 VAL D N 1
ATOM 5725 C CA . VAL D 1 172 ? -6.775 58.533 -113.465 1.00 66.97 164 VAL D CA 1
ATOM 5726 C C . VAL D 1 172 ? -8.193 59.070 -113.615 1.00 73.17 164 VAL D C 1
ATOM 5727 O O . VAL D 1 172 ? -8.490 59.799 -114.560 1.00 75.94 164 VAL D O 1
ATOM 5731 N N . GLN D 1 173 ? -9.061 58.713 -112.673 1.00 77.36 165 GLN D N 1
ATOM 5732 C CA . GLN D 1 173 ? -10.426 59.227 -112.653 1.00 77.30 165 GLN D CA 1
ATOM 5733 C C . GLN D 1 173 ? -10.427 60.747 -112.534 1.00 72.61 165 GLN D C 1
ATOM 5734 O O . GLN D 1 173 ? -11.304 61.422 -113.070 1.00 72.69 165 GLN D O 1
ATOM 5740 N N . GLN D 1 174 ? -9.433 61.276 -111.828 1.00 72.04 166 GLN D N 1
ATOM 5741 C CA . GLN D 1 174 ? -9.290 62.716 -111.656 1.00 70.87 166 GLN D CA 1
ATOM 5742 C C . GLN D 1 174 ? -8.662 63.357 -112.890 1.00 70.78 166 GLN D C 1
ATOM 5743 O O . GLN D 1 174 ? -9.160 64.361 -113.400 1.00 74.38 166 GLN D O 1
ATOM 5749 N N . SER D 1 175 ? -7.567 62.770 -113.365 1.00 75.06 167 SER D N 1
ATOM 5750 C CA . SER D 1 175 ? -6.832 63.312 -114.504 1.00 65.46 167 SER D CA 1
ATOM 5751 C C . SER D 1 175 ? -7.640 63.247 -115.797 1.00 62.67 167 SER D C 1
ATOM 5752 O O . SER D 1 175 ? -7.481 64.090 -116.678 1.00 71.17 167 SER D O 1
ATOM 5755 N N . ARG D 1 176 ? -8.503 62.242 -115.907 1.00 62.00 168 ARG D N 1
ATOM 5756 C CA . ARG D 1 176 ? -9.342 62.087 -117.090 1.00 67.88 168 ARG D CA 1
ATOM 5757 C C . ARG D 1 176 ? -10.676 62.795 -116.899 1.00 67.12 168 ARG D C 1
ATOM 5758 O O . ARG D 1 176 ? -11.257 63.310 -117.853 1.00 81.12 168 ARG D O 1
ATOM 5766 N N . GLY D 1 177 ? -11.157 62.815 -115.660 1.00 57.82 169 GLY D N 1
ATOM 5767 C CA . GLY D 1 177 ? -12.411 63.470 -115.339 1.00 57.64 169 GLY D CA 1
ATOM 5768 C C . GLY D 1 177 ? -12.367 64.953 -115.644 1.00 61.17 169 GLY D C 1
ATOM 5769 O O . GLY D 1 177 ? -13.227 65.477 -116.352 1.00 65.95 169 GLY D O 1
ATOM 5770 N N . LEU D 1 178 ? -11.355 65.629 -115.112 1.00 66.62 170 LEU D N 1
ATOM 5771 C CA . LEU D 1 178 ? -11.162 67.051 -115.368 1.00 63.90 170 LEU D CA 1
ATOM 5772 C C . LEU D 1 178 ? -10.857 67.300 -116.841 1.00 70.83 170 LEU D C 1
ATOM 5773 O O . LEU D 1 178 ? -11.206 68.346 -117.387 1.00 75.01 170 LEU D O 1
ATOM 5778 N N . GLN D 1 179 ? -10.204 66.331 -117.476 1.00 65.74 171 GLN D N 1
ATOM 5779 C CA . GLN D 1 179 ? -9.875 66.425 -118.893 1.00 65.98 171 GLN D CA 1
ATOM 5780 C C . GLN D 1 179 ? -11.141 66.491 -119.744 1.00 74.29 171 GLN D C 1
ATOM 5781 O O . GLN D 1 179 ? -11.216 67.262 -120.700 1.00 81.56 171 GLN D O 1
ATOM 5787 N N . GLU D 1 180 ? -12.136 65.685 -119.386 1.00 68.19 172 GLU D N 1
ATOM 5788 C CA . GLU D 1 180 ? -13.401 65.675 -120.111 1.00 68.45 172 GLU D CA 1
ATOM 5789 C C . GLU D 1 180 ? -14.187 66.959 -119.867 1.00 67.33 172 GLU D C 1
ATOM 5790 O O . GLU D 1 180 ? -14.847 67.473 -120.771 1.00 75.37 172 GLU D O 1
ATOM 5796 N N . ILE D 1 181 ? -14.118 67.468 -118.641 1.00 63.38 173 ILE D N 1
ATOM 5797 C CA . ILE D 1 181 ? -14.788 68.717 -118.295 1.00 66.27 173 ILE D CA 1
ATOM 5798 C C . ILE D 1 181 ? -14.134 69.884 -119.032 1.00 58.44 173 ILE D C 1
ATOM 5799 O O . ILE D 1 181 ? -14.809 70.818 -119.467 1.00 61.55 173 ILE D O 1
ATOM 5804 N N . GLU D 1 182 ? -12.815 69.815 -119.177 1.00 51.56 174 GLU D N 1
ATOM 5805 C CA . GLU D 1 182 ? -12.070 70.806 -119.943 1.00 53.36 174 GLU D CA 1
ATOM 5806 C C . GLU D 1 182 ? -12.542 70.827 -121.392 1.00 62.32 174 GLU D C 1
ATOM 5807 O O . GLU D 1 182 ? -12.724 71.893 -121.982 1.00 59.52 174 GLU D O 1
ATOM 5813 N N . GLU D 1 183 ? -12.743 69.639 -121.956 1.00 72.80 175 GLU D N 1
ATOM 5814 C CA . GLU D 1 183 ? -13.189 69.501 -123.339 1.00 75.86 175 GLU D CA 1
ATOM 5815 C C . GLU D 1 183 ? -14.615 70.004 -123.526 1.00 62.77 175 GLU D C 1
ATOM 5816 O O . GLU D 1 183 ? -14.937 70.610 -124.547 1.00 70.14 175 GLU D O 1
ATOM 5822 N N . SER D 1 184 ? -15.467 69.747 -122.539 1.00 46.79 176 SER D N 1
ATOM 5823 C CA . SER D 1 184 ? -16.861 70.164 -122.616 1.00 50.35 176 SER D CA 1
ATOM 5824 C C . SER D 1 184 ? -17.000 71.676 -122.456 1.00 61.49 176 SER D C 1
ATOM 5825 O O . SER D 1 184 ? -17.834 72.303 -123.109 1.00 57.82 176 SER D O 1
ATOM 5828 N N . LEU D 1 185 ? -16.181 72.256 -121.583 1.00 64.74 177 LEU D N 1
ATOM 5829 C CA . LEU D 1 185 ? -16.158 73.704 -121.410 1.00 54.98 177 LEU D CA 1
ATOM 5830 C C . LEU D 1 185 ? -15.630 74.373 -122.669 1.00 53.98 177 LEU D C 1
ATOM 5831 O O . LEU D 1 185 ? -16.067 75.462 -123.038 1.00 55.83 177 LEU D O 1
ATOM 5836 N N . ARG D 1 186 ? -14.688 73.708 -123.328 1.00 55.66 178 ARG D N 1
ATOM 5837 C CA . ARG D 1 186 ? -14.113 74.214 -124.566 1.00 61.97 178 ARG D CA 1
ATOM 5838 C C . ARG D 1 186 ? -15.163 74.227 -125.675 1.00 62.75 178 ARG D C 1
ATOM 5839 O O . ARG D 1 186 ? -15.045 74.969 -126.650 1.00 63.54 178 ARG D O 1
ATOM 5847 N N . SER D 1 187 ? -16.194 73.404 -125.512 1.00 66.98 179 SER D N 1
ATOM 5848 C CA . SER D 1 187 ? -17.279 73.324 -126.483 1.00 65.83 179 SER D CA 1
ATOM 5849 C C . SER D 1 187 ? -18.206 74.527 -126.365 1.00 65.01 179 SER D C 1
ATOM 5850 O O . SER D 1 187 ? -19.066 74.744 -127.219 1.00 75.62 179 SER D O 1
ATOM 5853 N N . HIS D 1 188 ? -18.032 75.302 -125.299 1.00 55.42 180 HIS D N 1
ATOM 5854 C CA . HIS D 1 188 ? -18.811 76.518 -125.098 1.00 63.77 180 HIS D CA 1
ATOM 5855 C C . HIS D 1 188 ? -17.912 77.749 -125.165 1.00 68.11 180 HIS D C 1
ATOM 5856 O O . HIS D 1 188 ? -18.318 78.850 -124.792 1.00 65.88 180 HIS D O 1
ATOM 5863 N N . GLY D 1 189 ? -16.687 77.551 -125.638 1.00 72.50 181 GLY D N 1
ATOM 5864 C CA . GLY D 1 189 ? -15.741 78.642 -125.790 1.00 68.24 181 GLY D CA 1
ATOM 5865 C C . GLY D 1 189 ? -15.102 79.072 -124.485 1.00 64.09 181 GLY D C 1
ATOM 5866 O O . GLY D 1 189 ? -14.435 80.104 -124.424 1.00 73.50 181 GLY D O 1
ATOM 5867 N N . VAL D 1 190 ? -15.306 78.282 -123.437 1.00 58.55 182 VAL D N 1
ATOM 5868 C CA . VAL D 1 190 ? -14.716 78.574 -122.137 1.00 54.01 182 VAL D CA 1
ATOM 5869 C C . VAL D 1 190 ? -13.444 77.759 -121.930 1.00 59.79 182 VAL D C 1
ATOM 5870 O O . VAL D 1 190 ? -13.468 76.529 -121.976 1.00 65.46 182 VAL D O 1
ATOM 5874 N N . LEU D 1 191 ? -12.333 78.454 -121.706 1.00 67.59 183 LEU D N 1
ATOM 5875 C CA . LEU D 1 191 ? -11.038 77.803 -121.546 1.00 73.32 183 LEU D CA 1
ATOM 5876 C C . LEU D 1 191 ? -10.776 77.427 -120.089 1.00 66.76 183 LEU D C 1
ATOM 5877 O O . LEU D 1 191 ? -10.841 78.274 -119.198 1.00 57.00 183 LEU D O 1
ATOM 5882 N N . LEU D 1 192 ? -10.482 76.152 -119.855 1.00 61.15 184 LEU D N 1
ATOM 5883 C CA . LEU D 1 192 ? -10.206 75.662 -118.509 1.00 51.52 184 LEU D CA 1
ATOM 5884 C C . LEU D 1 192 ? -8.733 75.309 -118.329 1.00 62.46 184 LEU D C 1
ATOM 5885 O O . LEU D 1 192 ? -8.168 74.540 -119.108 1.00 72.62 184 LEU D O 1
ATOM 5890 N N . GLU D 1 193 ? -8.121 75.871 -117.293 1.00 58.88 185 GLU D N 1
ATOM 5891 C CA . GLU D 1 193 ? -6.715 75.625 -117.007 1.00 59.46 185 GLU D CA 1
ATOM 5892 C C . GLU D 1 193 ? -6.553 74.930 -115.659 1.00 64.18 185 GLU D C 1
ATOM 5893 O O . GLU D 1 193 ? -6.754 75.537 -114.606 1.00 55.98 185 GLU D O 1
ATOM 5899 N N . VAL D 1 194 ? -6.190 73.653 -115.699 1.00 55.07 186 VAL D N 1
ATOM 5900 C CA . VAL D 1 194 ? -6.076 72.853 -114.486 1.00 46.88 186 VAL D CA 1
ATOM 5901 C C . VAL D 1 194 ? -4.623 72.566 -114.130 1.00 48.85 186 VAL D C 1
ATOM 5902 O O . VAL D 1 194 ? -3.861 72.058 -114.953 1.00 47.45 186 VAL D O 1
ATOM 5906 N N . GLN D 1 195 ? -4.247 72.893 -112.898 1.00 50.80 187 GLN D N 1
ATOM 5907 C CA . GLN D 1 195 ? -2.906 72.604 -112.405 1.00 49.12 187 GLN D CA 1
ATOM 5908 C C . GLN D 1 195 ? -2.974 71.821 -111.100 1.00 49.14 187 GLN D C 1
ATOM 5909 O O . GLN D 1 195 ? -3.900 71.997 -110.308 1.00 48.59 187 GLN D O 1
ATOM 5915 N N . TYR D 1 196 ? -1.990 70.955 -110.884 1.00 57.55 188 TYR D N 1
ATOM 5916 C CA . TYR D 1 196 ? -1.971 70.100 -109.704 1.00 51.21 188 TYR D CA 1
ATOM 5917 C C . TYR D 1 196 ? -0.813 70.441 -108.773 1.00 51.59 188 TYR D C 1
ATOM 5918 O O . TYR D 1 196 ? 0.275 70.794 -109.225 1.00 53.39 188 TYR D O 1
ATOM 5927 N N . SER D 1 197 ? -1.056 70.331 -107.471 1.00 58.18 189 SER D N 1
ATOM 5928 C CA . SER D 1 197 ? -0.020 70.562 -106.469 1.00 64.90 189 SER D CA 1
ATOM 5929 C C . SER D 1 197 ? -0.345 69.809 -105.185 1.00 73.30 189 SER D C 1
ATOM 5930 O O . SER D 1 197 ? -1.378 70.047 -104.561 1.00 81.10 189 SER D O 1
ATOM 5933 N N . SER D 1 198 ? 0.548 68.907 -104.793 1.00 74.45 190 SER D N 1
ATOM 5934 C CA . SER D 1 198 ? 0.327 68.059 -103.626 1.00 86.67 190 SER D CA 1
ATOM 5935 C C . SER D 1 198 ? 0.416 68.819 -102.302 1.00 86.82 190 SER D C 1
ATOM 5936 O O . SER D 1 198 ? -0.030 68.327 -101.266 1.00 83.03 190 SER D O 1
ATOM 5939 N N . SER D 1 199 ? 0.984 70.019 -102.339 1.00 78.71 191 SER D N 1
ATOM 5940 C CA . SER D 1 199 ? 1.190 70.793 -101.121 1.00 83.44 191 SER D CA 1
ATOM 5941 C C . SER D 1 199 ? 0.285 72.019 -101.029 1.00 105.83 191 SER D C 1
ATOM 5942 O O . SER D 1 199 ? 0.761 73.134 -100.811 1.00 122.24 191 SER D O 1
ATOM 5945 N N . ILE D 1 200 ? -1.018 71.813 -101.197 1.00 101.93 192 ILE D N 1
ATOM 5946 C CA . ILE D 1 200 ? -1.985 72.894 -101.027 1.00 112.26 192 ILE D CA 1
ATOM 5947 C C . ILE D 1 200 ? -3.029 72.530 -99.978 1.00 103.36 192 ILE D C 1
ATOM 5948 O O . ILE D 1 200 ? -3.308 71.352 -99.747 1.00 95.17 192 ILE D O 1
ATOM 5953 N N . HIS D 1 201 ? -3.597 73.548 -99.342 1.00 97.93 193 HIS D N 1
ATOM 5954 C CA . HIS D 1 201 ? -4.573 73.340 -98.279 1.00 115.05 193 HIS D CA 1
ATOM 5955 C C . HIS D 1 201 ? -5.656 74.412 -98.306 1.00 112.61 193 HIS D C 1
ATOM 5956 O O . HIS D 1 201 ? -6.831 74.130 -98.069 1.00 110.43 193 HIS D O 1
ATOM 5963 N N . ASP D 1 202 ? -5.249 75.643 -98.597 1.00 104.22 194 ASP D N 1
ATOM 5964 C CA . ASP D 1 202 ? -6.154 76.785 -98.564 1.00 95.69 194 ASP D CA 1
ATOM 5965 C C . ASP D 1 202 ? -7.203 76.745 -99.671 1.00 90.62 194 ASP D C 1
ATOM 5966 O O . ASP D 1 202 ? -6.870 76.729 -100.856 1.00 90.41 194 ASP D O 1
ATOM 5971 N N . ARG D 1 203 ? -8.472 76.730 -99.275 1.00 76.77 195 ARG D N 1
ATOM 5972 C CA . ARG D 1 203 ? -9.568 76.824 -100.231 1.00 65.85 195 ARG D CA 1
ATOM 5973 C C . ARG D 1 203 ? -9.788 78.283 -100.605 1.00 69.79 195 ARG D C 1
ATOM 5974 O O . ARG D 1 203 ? -9.850 79.151 -99.734 1.00 68.44 195 ARG D O 1
ATOM 5982 N N . GLU D 1 204 ? -9.909 78.554 -101.900 1.00 73.59 196 GLU D N 1
ATOM 5983 C CA . GLU D 1 204 ? -9.969 79.932 -102.371 1.00 63.08 196 GLU D CA 1
ATOM 5984 C C . GLU D 1 204 ? -10.715 80.073 -103.697 1.00 62.01 196 GLU D C 1
ATOM 5985 O O . GLU D 1 204 ? -10.426 79.374 -104.667 1.00 64.20 196 GLU D O 1
ATOM 5991 N N . ILE D 1 205 ? -11.685 80.981 -103.718 1.00 61.63 197 ILE D N 1
ATOM 5992 C CA . ILE D 1 205 ? -12.422 81.319 -104.929 1.00 50.39 197 ILE D CA 1
ATOM 5993 C C . ILE D 1 205 ? -12.165 82.784 -105.260 1.00 71.06 197 ILE D C 1
ATOM 5994 O O . ILE D 1 205 ? -12.271 83.643 -104.388 1.00 77.85 197 ILE D O 1
ATOM 5999 N N . ARG D 1 206 ? -11.821 83.073 -106.511 1.00 64.76 198 ARG D N 1
ATOM 6000 C CA . ARG D 1 206 ? -11.541 84.448 -106.911 1.00 50.75 198 ARG D CA 1
ATOM 6001 C C . ARG D 1 206 ? -12.218 84.845 -108.219 1.00 48.32 198 ARG D C 1
ATOM 6002 O O . ARG D 1 206 ? -12.093 84.158 -109.232 1.00 49.83 198 ARG D O 1
ATOM 6010 N N . PHE D 1 207 ? -12.938 85.961 -108.181 1.00 52.68 199 PHE D N 1
ATOM 6011 C CA . PHE D 1 207 ? -13.505 86.557 -109.384 1.00 51.92 199 PHE D CA 1
ATOM 6012 C C . PHE D 1 207 ? -12.745 87.842 -109.690 1.00 54.06 199 PHE D C 1
ATOM 6013 O O . PHE D 1 207 ? -12.297 88.534 -108.776 1.00 67.01 199 PHE D O 1
ATOM 6021 N N . ASN D 1 208 ? -12.606 88.169 -110.971 1.00 47.90 200 ASN D N 1
ATOM 6022 C CA . ASN D 1 208 ? -11.828 89.341 -111.365 1.00 52.12 200 ASN D CA 1
ATOM 6023 C C . ASN D 1 208 ? -12.535 90.676 -111.122 1.00 53.69 200 ASN D C 1
ATOM 6024 O O . ASN D 1 208 ? -12.037 91.728 -111.523 1.00 67.04 200 ASN D O 1
ATOM 6029 N N . ASN D 1 209 ? -13.692 90.632 -110.469 1.00 46.60 201 ASN D N 1
ATOM 6030 C CA . ASN D 1 209 ? -14.401 91.853 -110.104 1.00 51.88 201 ASN D CA 1
ATOM 6031 C C . ASN D 1 209 ? -13.999 92.347 -108.716 1.00 67.64 201 ASN D C 1
ATOM 6032 O O . ASN D 1 209 ? -14.340 93.461 -108.315 1.00 80.85 201 ASN D O 1
ATOM 6037 N N . GLY D 1 210 ? -13.271 91.506 -107.989 1.00 60.68 202 GLY D N 1
ATOM 6038 C CA . GLY D 1 210 ? -12.790 91.856 -106.666 1.00 70.03 202 GLY D CA 1
ATOM 6039 C C . GLY D 1 210 ? -13.210 90.866 -105.597 1.00 69.44 202 GLY D C 1
ATOM 6040 O O . GLY D 1 210 ? -12.517 90.693 -104.594 1.00 71.55 202 GLY D O 1
ATOM 6041 N N . TRP D 1 211 ? -14.346 90.211 -105.814 1.00 63.70 203 TRP D N 1
ATOM 6042 C CA . TRP D 1 211 ? -14.901 89.289 -104.828 1.00 58.43 203 TRP D CA 1
ATOM 6043 C C . TRP D 1 211 ? -14.083 88.009 -104.682 1.00 59.66 203 TRP D C 1
ATOM 6044 O O . TRP D 1 211 ? -13.627 87.431 -105.669 1.00 65.64 203 TRP D O 1
ATOM 6055 N N . MET D 1 212 ? -13.905 87.575 -103.439 1.00 57.30 204 MET D N 1
ATOM 6056 C CA . MET D 1 212 ? -13.216 86.325 -103.148 1.00 52.67 204 MET D CA 1
ATOM 6057 C C . MET D 1 212 ? -13.979 85.540 -102.083 1.00 58.08 204 MET D C 1
ATOM 6058 O O . MET D 1 212 ? -14.560 86.125 -101.167 1.00 63.53 204 MET D O 1
ATOM 6063 N N . ILE D 1 213 ? -13.988 84.217 -102.212 1.00 49.87 205 ILE D N 1
ATOM 6064 C CA . ILE D 1 213 ? -14.754 83.371 -101.301 1.00 51.62 205 ILE D CA 1
ATOM 6065 C C . ILE D 1 213 ? -13.932 82.206 -100.748 1.00 60.83 205 ILE D C 1
ATOM 6066 O O . ILE D 1 213 ? -13.410 81.387 -101.505 1.00 67.52 205 ILE D O 1
ATOM 6071 N N . LYS D 1 214 ? -13.824 82.137 -99.424 1.00 57.01 206 LYS D N 1
ATOM 6072 C CA . LYS D 1 214 ? -13.131 81.033 -98.766 1.00 53.25 206 LYS D CA 1
ATOM 6073 C C . LYS D 1 214 ? -14.114 80.108 -98.057 1.00 62.91 206 LYS D C 1
ATOM 6074 O O . LYS D 1 214 ? -14.617 80.431 -96.981 1.00 67.73 206 LYS D O 1
ATOM 6080 N N . ILE D 1 215 ? -14.386 78.957 -98.664 1.00 54.94 207 ILE D N 1
ATOM 6081 C CA . ILE D 1 215 ? -15.251 77.962 -98.043 1.00 61.29 207 ILE D CA 1
ATOM 6082 C C . ILE D 1 215 ? -14.410 76.968 -97.247 1.00 57.67 207 ILE D C 1
ATOM 6083 O O . ILE D 1 215 ? -13.338 76.561 -97.691 1.00 66.15 207 ILE D O 1
ATOM 6088 N N . GLY D 1 216 ? -14.896 76.590 -96.068 1.00 54.83 208 GLY D N 1
ATOM 6089 C CA . GLY D 1 216 ? -14.184 75.664 -95.204 1.00 53.70 208 GLY D CA 1
ATOM 6090 C C . GLY D 1 216 ? -13.865 74.341 -95.874 1.00 59.03 208 GLY D C 1
ATOM 6091 O O . GLY D 1 216 ? -12.700 73.961 -95.986 1.00 62.16 208 GLY D O 1
ATOM 6092 N N . ARG D 1 217 ? -14.901 73.642 -96.328 1.00 69.56 209 ARG D N 1
ATOM 6093 C CA . ARG D 1 217 ? -14.728 72.348 -96.981 1.00 74.49 209 ARG D CA 1
ATOM 6094 C C . ARG D 1 217 ? -14.457 72.511 -98.475 1.00 74.09 209 ARG D C 1
ATOM 6095 O O . ARG D 1 217 ? -14.005 71.579 -99.142 1.00 76.95 209 ARG D O 1
ATOM 6103 N N . GLY D 1 218 ? -14.728 73.704 -98.992 1.00 59.75 210 GLY D N 1
ATOM 6104 C CA . GLY D 1 218 ? -14.583 73.966 -100.411 1.00 44.84 210 GLY D CA 1
ATOM 6105 C C . GLY D 1 218 ? -15.877 73.688 -101.149 1.00 54.86 210 GLY D C 1
ATOM 6106 O O . GLY D 1 218 ? -16.944 74.147 -100.743 1.00 63.70 210 GLY D O 1
ATOM 6107 N N . LEU D 1 219 ? -15.788 72.931 -102.235 1.00 57.01 211 LEU D N 1
ATOM 6108 C CA . LEU D 1 219 ? -16.971 72.566 -103.003 1.00 60.91 211 LEU D CA 1
ATOM 6109 C C . LEU D 1 219 ? -17.470 71.180 -102.614 1.00 73.02 211 LEU D C 1
ATOM 6110 O O . LEU D 1 219 ? -18.113 70.495 -103.409 1.00 90.80 211 LEU D O 1
ATOM 6115 N N . ASP D 1 220 ? -17.172 70.772 -101.386 1.00 67.38 212 ASP D N 1
ATOM 6116 C CA . ASP D 1 220 ? -17.539 69.444 -100.918 1.00 71.79 212 ASP D CA 1
ATOM 6117 C C . ASP D 1 220 ? -18.247 69.521 -99.570 1.00 69.43 212 ASP D C 1
ATOM 6118 O O . ASP D 1 220 ? -18.011 68.702 -98.683 1.00 75.90 212 ASP D O 1
ATOM 6123 N N . TYR D 1 221 ? -19.118 70.514 -99.421 1.00 68.49 213 TYR D N 1
ATOM 6124 C CA . TYR D 1 221 ? -19.869 70.681 -98.182 1.00 69.73 213 TYR D CA 1
ATOM 6125 C C . TYR D 1 221 ? -21.226 69.988 -98.250 1.00 68.35 213 TYR D C 1
ATOM 6126 O O . TYR D 1 221 ? -22.084 70.195 -97.392 1.00 70.38 213 TYR D O 1
ATOM 6135 N N . PHE D 1 222 ? -21.414 69.164 -99.277 1.00 62.97 214 PHE D N 1
ATOM 6136 C CA . PHE D 1 222 ? -22.650 68.408 -99.431 1.00 59.43 214 PHE D CA 1
ATOM 6137 C C . PHE D 1 222 ? -22.505 66.987 -98.905 1.00 78.73 214 PHE D C 1
ATOM 6138 O O . PHE D 1 222 ? -21.447 66.369 -99.033 1.00 83.29 214 PHE D O 1
ATOM 6146 N N . LYS D 1 223 ? -23.576 66.474 -98.311 1.00 70.82 215 LYS D N 1
ATOM 6147 C CA . LYS D 1 223 ? -23.613 65.090 -97.861 1.00 83.38 215 LYS D CA 1
ATOM 6148 C C . LYS D 1 223 ? -24.463 64.262 -98.816 1.00 81.64 215 LYS D C 1
ATOM 6149 O O . LYS D 1 223 ? -25.362 64.791 -99.471 1.00 60.08 215 LYS D O 1
ATOM 6155 N N . LYS D 1 224 ? -24.169 62.967 -98.902 1.00 90.57 216 LYS D N 1
ATOM 6156 C CA . LYS D 1 224 ? -24.896 62.080 -99.806 1.00 81.55 216 LYS D CA 1
ATOM 6157 C C . LYS D 1 224 ? -26.381 62.025 -99.451 1.00 80.80 216 LYS D C 1
ATOM 6158 O O . LYS D 1 224 ? -26.744 62.034 -98.275 1.00 93.38 216 LYS D O 1
ATOM 6164 N N . PRO D 1 225 ? -27.246 61.983 -100.476 1.00 72.30 217 PRO D N 1
ATOM 6165 C CA . PRO D 1 225 ? -28.702 62.004 -100.290 1.00 76.30 217 PRO D CA 1
ATOM 6166 C C . PRO D 1 225 ? -29.231 60.750 -99.599 1.00 90.10 217 PRO D C 1
ATOM 6167 O O . PRO D 1 225 ? -28.491 59.783 -99.415 1.00 92.12 217 PRO D O 1
ATOM 6171 N N . GLN D 1 226 ? -30.506 60.776 -99.223 1.00 97.74 218 GLN D N 1
ATOM 6172 C CA . GLN D 1 226 ? -31.132 59.647 -98.545 1.00 89.87 218 GLN D CA 1
ATOM 6173 C C . GLN D 1 226 ? -31.311 58.460 -99.483 1.00 84.09 218 GLN D C 1
ATOM 6174 O O . GLN D 1 226 ? -30.532 57.507 -99.449 1.00 93.21 218 GLN D O 1
ATOM 6180 N N . SER D 1 227 ? -32.341 58.523 -100.320 1.00 77.16 219 SER D N 1
ATOM 6181 C CA . SER D 1 227 ? -32.639 57.436 -101.245 1.00 86.03 219 SER D CA 1
ATOM 6182 C C . SER D 1 227 ? -32.288 57.810 -102.680 1.00 69.48 219 SER D C 1
ATOM 6183 O O . SER D 1 227 ? -31.795 58.905 -102.945 1.00 63.98 219 SER D O 1
ATOM 6186 N N . ARG D 1 228 ? -32.547 56.887 -103.601 1.00 75.08 220 ARG D N 1
ATOM 6187 C CA . ARG D 1 228 ? -32.275 57.106 -105.016 1.00 80.29 220 ARG D CA 1
ATOM 6188 C C . ARG D 1 228 ? -33.119 58.251 -105.564 1.00 71.56 220 ARG D C 1
ATOM 6189 O O . ARG D 1 228 ? -32.670 59.012 -106.422 1.00 65.36 220 ARG D O 1
ATOM 6197 N N . PHE D 1 229 ? -34.344 58.369 -105.061 1.00 79.80 221 PHE D N 1
ATOM 6198 C CA . PHE D 1 229 ? -35.269 59.395 -105.528 1.00 72.67 221 PHE D CA 1
ATOM 6199 C C . PHE D 1 229 ? -35.694 60.342 -104.413 1.00 74.72 221 PHE D C 1
ATOM 6200 O O . PHE D 1 229 ? -36.798 60.886 -104.444 1.00 83.47 221 PHE D O 1
ATOM 6208 N N . SER D 1 230 ? -34.824 60.533 -103.428 1.00 74.60 222 SER D N 1
ATOM 6209 C CA . SER D 1 230 ? -35.104 61.474 -102.351 1.00 82.39 222 SER D CA 1
ATOM 6210 C C . SER D 1 230 ? -35.012 62.904 -102.870 1.00 76.61 222 SER D C 1
ATOM 6211 O O . SER D 1 230 ? -34.259 63.187 -103.802 1.00 80.16 222 SER D O 1
ATOM 6214 N N . LEU D 1 231 ? -35.792 63.800 -102.272 1.00 83.34 223 LEU D N 1
ATOM 6215 C CA . LEU D 1 231 ? -35.769 65.208 -102.653 1.00 86.13 223 LEU D CA 1
ATOM 6216 C C . LEU D 1 231 ? -34.406 65.834 -102.388 1.00 86.61 223 LEU D C 1
ATOM 6217 O O . LEU D 1 231 ? -33.849 65.697 -101.298 1.00 91.09 223 LEU D O 1
ATOM 6222 N N . GLY D 1 232 ? -33.876 66.525 -103.390 1.00 69.83 224 GLY D N 1
ATOM 6223 C CA . GLY D 1 232 ? -32.565 67.135 -103.279 1.00 77.76 224 GLY D CA 1
ATOM 6224 C C . GLY D 1 232 ? -31.493 66.256 -103.889 1.00 68.28 224 GLY D C 1
ATOM 6225 O O . GLY D 1 232 ? -30.377 66.170 -103.379 1.00 61.22 224 GLY D O 1
ATOM 6226 N N . TYR D 1 233 ? -31.838 65.600 -104.990 1.00 64.20 225 TYR D N 1
ATOM 6227 C CA . TYR D 1 233 ? -30.905 64.719 -105.676 1.00 56.79 225 TYR D CA 1
ATOM 6228 C C . TYR D 1 233 ? -30.341 65.409 -106.912 1.00 68.36 225 TYR D C 1
ATOM 6229 O O . TYR D 1 233 ? -29.189 65.191 -107.285 1.00 72.48 225 TYR D O 1
ATOM 6238 N N . CYS D 1 234 ? -31.161 66.245 -107.542 1.00 72.47 226 CYS D N 1
ATOM 6239 C CA . CYS D 1 234 ? -30.735 66.993 -108.720 1.00 89.16 226 CYS D CA 1
ATOM 6240 C C . CYS D 1 234 ? -30.589 68.484 -108.413 1.00 86.62 226 CYS D C 1
ATOM 6241 O O . CYS D 1 234 ? -29.690 69.150 -108.932 1.00 84.54 226 CYS D O 1
ATOM 6244 N N . ASP D 1 235 ? -31.478 69.001 -107.570 1.00 84.51 227 ASP D N 1
ATOM 6245 C CA . ASP D 1 235 ? -31.413 70.393 -107.136 1.00 75.73 227 ASP D CA 1
ATOM 6246 C C . ASP D 1 235 ? -30.854 70.479 -105.720 1.00 70.16 227 ASP D C 1
ATOM 6247 O O . ASP D 1 235 ? -31.503 70.063 -104.760 1.00 69.08 227 ASP D O 1
ATOM 6252 N N . PHE D 1 236 ? -29.651 71.032 -105.595 1.00 65.75 228 PHE D N 1
ATOM 6253 C CA . PHE D 1 236 ? -28.924 71.015 -104.328 1.00 62.20 228 PHE D CA 1
ATOM 6254 C C . PHE D 1 236 ? -29.398 72.054 -103.315 1.00 65.89 228 PHE D C 1
ATOM 6255 O O . PHE D 1 236 ? -28.854 72.149 -102.213 1.00 63.52 228 PHE D O 1
ATOM 6263 N N . ASP D 1 237 ? -30.414 72.828 -103.684 1.00 62.64 229 ASP D N 1
ATOM 6264 C CA . ASP D 1 237 ? -31.035 73.752 -102.745 1.00 66.06 229 ASP D CA 1
ATOM 6265 C C . ASP D 1 237 ? -31.755 72.974 -101.649 1.00 73.03 229 ASP D C 1
ATOM 6266 O O . ASP D 1 237 ? -31.869 73.438 -100.515 1.00 77.29 229 ASP D O 1
ATOM 6271 N N . LEU D 1 238 ? -32.233 71.783 -101.997 1.00 72.45 230 LEU D N 1
ATOM 6272 C CA . LEU D 1 238 ? -32.961 70.939 -101.057 1.00 64.87 230 LEU D CA 1
ATOM 6273 C C . LEU D 1 238 ? -32.057 69.862 -100.466 1.00 65.64 230 LEU D C 1
ATOM 6274 O O . LEU D 1 238 ? -32.488 69.067 -99.631 1.00 72.61 230 LEU D O 1
ATOM 6279 N N . ARG D 1 239 ? -30.804 69.840 -100.907 1.00 57.59 231 ARG D N 1
ATOM 6280 C CA . ARG D 1 239 ? -29.831 68.883 -100.396 1.00 52.83 231 ARG D CA 1
ATOM 6281 C C . ARG D 1 239 ? -29.226 69.381 -99.088 1.00 61.75 231 ARG D C 1
ATOM 6282 O O . ARG D 1 239 ? -28.737 70.509 -99.018 1.00 72.53 231 ARG D O 1
ATOM 6290 N N . PRO D 1 240 ? -29.273 68.542 -98.041 1.00 55.47 232 PRO D N 1
ATOM 6291 C CA . PRO D 1 240 ? -28.651 68.836 -96.745 1.00 65.84 232 PRO D CA 1
ATOM 6292 C C . PRO D 1 240 ? -27.140 69.015 -96.870 1.00 71.73 232 PRO D C 1
ATOM 6293 O O . PRO D 1 240 ? -26.524 68.431 -97.763 1.00 67.25 232 PRO D O 1
ATOM 6297 N N . CYS D 1 241 ? -26.554 69.813 -95.981 1.00 68.58 233 CYS D N 1
ATOM 6298 C CA . CYS D 1 241 ? -25.134 70.141 -96.067 1.00 76.53 233 CYS D CA 1
ATOM 6299 C C . CYS D 1 241 ? -24.374 69.775 -94.798 1.00 70.28 233 CYS D C 1
ATOM 6300 O O . CYS D 1 241 ? -24.960 69.657 -93.723 1.00 70.31 233 CYS D O 1
ATOM 6303 N N . HIS D 1 242 ? -23.064 69.593 -94.935 1.00 59.41 234 HIS D N 1
ATOM 6304 C CA . HIS D 1 242 ? -22.190 69.441 -93.780 1.00 61.11 234 HIS D CA 1
ATOM 6305 C C . HIS D 1 242 ? -21.982 70.806 -93.138 1.00 73.91 234 HIS D C 1
ATOM 6306 O O . HIS D 1 242 ? -22.192 71.836 -93.776 1.00 79.64 234 HIS D O 1
ATOM 6313 N N . GLU D 1 243 ? -21.568 70.813 -91.877 1.00 77.37 235 GLU D N 1
ATOM 6314 C CA . GLU D 1 243 ? -21.304 72.064 -91.177 1.00 77.08 235 GLU D CA 1
ATOM 6315 C C . GLU D 1 243 ? -19.998 72.681 -91.660 1.00 76.63 235 GLU D C 1
ATOM 6316 O O . GLU D 1 243 ? -18.926 72.100 -91.488 1.00 78.41 235 GLU D O 1
ATOM 6322 N N . THR D 1 244 ? -20.092 73.860 -92.266 1.00 72.46 236 THR D N 1
ATOM 6323 C CA . THR D 1 244 ? -18.914 74.543 -92.785 1.00 69.93 236 THR D CA 1
ATOM 6324 C C . THR D 1 244 ? -19.093 76.057 -92.747 1.00 70.41 236 THR D C 1
ATOM 6325 O O . THR D 1 244 ? -20.188 76.557 -92.485 1.00 69.85 236 THR D O 1
ATOM 6329 N N . THR D 1 245 ? -18.010 76.782 -93.011 1.00 73.63 237 THR D N 1
ATOM 6330 C CA . THR D 1 245 ? -18.031 78.240 -92.971 1.00 61.77 237 THR D CA 1
ATOM 6331 C C . THR D 1 245 ? -17.659 78.840 -94.324 1.00 63.32 237 THR D C 1
ATOM 6332 O O . THR D 1 245 ? -16.825 78.297 -95.048 1.00 59.05 237 THR D O 1
ATOM 6336 N N . VAL D 1 246 ? -18.280 79.967 -94.657 1.00 61.07 238 VAL D N 1
ATOM 6337 C CA . VAL D 1 246 ? -18.002 80.661 -95.909 1.00 61.25 238 VAL D CA 1
ATOM 6338 C C . VAL D 1 246 ? -17.641 82.121 -95.647 1.00 65.24 238 VAL D C 1
ATOM 6339 O O . VAL D 1 246 ? -18.421 82.860 -95.049 1.00 72.18 238 VAL D O 1
ATOM 6343 N N . ASP D 1 247 ? -16.462 82.535 -96.101 1.00 58.97 239 ASP D N 1
ATOM 6344 C CA . ASP D 1 247 ? -15.980 83.891 -95.855 1.00 55.90 239 ASP D CA 1
ATOM 6345 C C . ASP D 1 247 ? -15.843 84.693 -97.148 1.00 58.89 239 ASP D C 1
ATOM 6346 O O . ASP D 1 247 ? -15.279 84.213 -98.131 1.00 54.79 239 ASP D O 1
ATOM 6351 N N . ILE D 1 248 ? -16.355 85.921 -97.134 1.00 62.28 240 ILE D N 1
ATOM 6352 C CA . ILE D 1 248 ? -16.394 86.756 -98.330 1.00 51.95 240 ILE D CA 1
ATOM 6353 C C . ILE D 1 248 ? -15.454 87.953 -98.212 1.00 59.93 240 ILE D C 1
ATOM 6354 O O . ILE D 1 248 ? -15.375 88.588 -97.161 1.00 67.21 240 ILE D O 1
ATOM 6359 N N . PHE D 1 249 ? -14.744 88.261 -99.295 1.00 55.94 241 PHE D N 1
ATOM 6360 C CA . PHE D 1 249 ? -13.808 89.382 -99.301 1.00 52.59 241 PHE D CA 1
ATOM 6361 C C . PHE D 1 249 ? -13.915 90.195 -100.588 1.00 50.58 241 PHE D C 1
ATOM 6362 O O . PHE D 1 249 ? -14.489 89.737 -101.575 1.00 56.66 241 PHE D O 1
ATOM 6370 N N . HIS D 1 250 ? -13.360 91.404 -100.572 1.00 57.68 242 HIS D N 1
ATOM 6371 C CA . HIS D 1 250 ? -13.352 92.257 -101.756 1.00 60.06 242 HIS D CA 1
ATOM 6372 C C . HIS D 1 250 ? -11.969 92.868 -101.976 1.00 69.89 242 HIS D C 1
ATOM 6373 O O . HIS D 1 250 ? -11.210 93.058 -101.024 1.00 68.45 242 HIS D O 1
ATOM 6380 N N . LYS D 1 251 ? -11.646 93.174 -103.230 1.00 66.41 243 LYS D N 1
ATOM 6381 C CA . LYS D 1 251 ? -10.314 93.666 -103.575 1.00 71.44 243 LYS D CA 1
ATOM 6382 C C . LYS D 1 251 ? -10.329 95.050 -104.217 1.00 82.55 243 LYS D C 1
ATOM 6383 O O . LYS D 1 251 ? -9.308 95.736 -104.230 1.00 90.46 243 LYS D O 1
ATOM 6389 N N . LYS D 1 252 ? -11.484 95.445 -104.748 1.00 98.35 244 LYS D N 1
ATOM 6390 C CA . LYS D 1 252 ? -11.651 96.735 -105.423 1.00 114.88 244 LYS D CA 1
ATOM 6391 C C . LYS D 1 252 ? -10.751 96.856 -106.650 1.00 94.34 244 LYS D C 1
ATOM 6392 O O . LYS D 1 252 ? -9.822 97.662 -106.673 1.00 87.81 244 LYS D O 1
ATOM 6398 N N . MET E 2 1 ? -39.908 37.166 -106.274 1.00 155.99 183 MET F N 1
ATOM 6399 C CA . MET E 2 1 ? -40.117 37.043 -104.836 1.00 172.90 183 MET F CA 1
ATOM 6400 C C . MET E 2 1 ? -40.986 35.828 -104.532 1.00 187.81 183 MET F C 1
ATOM 6401 O O . MET E 2 1 ? -40.714 35.076 -103.597 1.00 187.91 183 MET F O 1
ATOM 6406 N N . GLU E 2 2 ? -42.031 35.641 -105.331 1.00 191.95 184 GLU F N 1
ATOM 6407 C CA . GLU E 2 2 ? -42.928 34.504 -105.171 1.00 181.36 184 GLU F CA 1
ATOM 6408 C C . GLU E 2 2 ? -42.754 33.546 -106.346 1.00 174.62 184 GLU F C 1
ATOM 6409 O O . GLU E 2 2 ? -43.299 32.441 -106.353 1.00 153.06 184 GLU F O 1
ATOM 6415 N N . ASP E 2 3 ? -41.982 33.984 -107.336 1.00 184.48 185 ASP F N 1
ATOM 6416 C CA . ASP E 2 3 ? -41.708 33.184 -108.524 1.00 177.33 185 ASP F CA 1
ATOM 6417 C C . ASP E 2 3 ? -40.204 33.031 -108.727 1.00 167.04 185 ASP F C 1
ATOM 6418 O O . ASP E 2 3 ? -39.735 32.001 -109.211 1.00 163.50 185 ASP F O 1
ATOM 6423 N N . GLN E 2 4 ? -39.458 34.068 -108.355 1.00 167.67 186 GLN F N 1
ATOM 6424 C CA . GLN E 2 4 ? -38.004 34.064 -108.474 1.00 162.49 186 GLN F CA 1
ATOM 6425 C C . GLN E 2 4 ? -37.365 33.025 -107.560 1.00 161.65 186 GLN F C 1
ATOM 6426 O O . GLN E 2 4 ? -36.393 32.369 -107.935 1.00 152.66 186 GLN F O 1
ATOM 6432 N N . LEU E 2 5 ? -37.916 32.883 -106.360 1.00 165.48 187 LEU F N 1
ATOM 6433 C CA . LEU E 2 5 ? -37.387 31.940 -105.381 1.00 151.99 187 LEU F CA 1
ATOM 6434 C C . LEU E 2 5 ? -37.796 30.506 -105.710 1.00 149.78 187 LEU F C 1
ATOM 6435 O O . LEU E 2 5 ? -37.175 29.551 -105.242 1.00 140.27 187 LEU F O 1
ATOM 6440 N N . SER E 2 6 ? -38.842 30.361 -106.520 1.00 161.07 188 SER F N 1
ATOM 6441 C CA . SER E 2 6 ? -39.300 29.044 -106.954 1.00 149.53 188 SER F CA 1
ATOM 6442 C C . SER E 2 6 ? -38.355 28.457 -107.997 1.00 149.79 188 SER F C 1
ATOM 6443 O O . SER E 2 6 ? -38.232 27.238 -108.122 1.00 142.06 188 SER F O 1
ATOM 6446 N N . ARG E 2 7 ? -37.690 29.333 -108.743 1.00 154.82 189 ARG F N 1
ATOM 6447 C CA . ARG E 2 7 ? -36.738 28.910 -109.761 1.00 148.31 189 ARG F CA 1
ATOM 6448 C C . ARG E 2 7 ? -35.426 28.462 -109.127 1.00 148.17 189 ARG F C 1
ATOM 6449 O O . ARG E 2 7 ? -34.759 27.557 -109.631 1.00 128.88 189 ARG F O 1
ATOM 6457 N N . ARG E 2 8 ? -35.062 29.102 -108.019 1.00 157.13 190 ARG F N 1
ATOM 6458 C CA . ARG E 2 8 ? -33.837 28.767 -107.301 1.00 151.03 190 ARG F CA 1
ATOM 6459 C C . ARG E 2 8 ? -33.952 27.402 -106.631 1.00 143.89 190 ARG F C 1
ATOM 6460 O O . ARG E 2 8 ? -32.956 26.699 -106.454 1.00 133.82 190 ARG F O 1
ATOM 6468 N N . LEU E 2 9 ? -35.175 27.033 -106.261 1.00 134.63 191 LEU F N 1
ATOM 6469 C CA . LEU E 2 9 ? -35.433 25.741 -105.636 1.00 126.13 191 LEU F CA 1
ATOM 6470 C C . LEU E 2 9 ? -35.360 24.625 -106.674 1.00 126.41 191 LEU F C 1
ATOM 6471 O O . LEU E 2 9 ? -35.098 23.468 -106.343 1.00 123.14 191 LEU F O 1
ATOM 6476 N N . ALA E 2 10 ? -35.589 24.983 -107.933 1.00 126.49 192 ALA F N 1
ATOM 6477 C CA . ALA E 2 10 ? -35.538 24.022 -109.028 1.00 125.70 192 ALA F CA 1
ATOM 6478 C C . ALA E 2 10 ? -34.101 23.612 -109.337 1.00 125.49 192 ALA F C 1
ATOM 6479 O O . ALA E 2 10 ? -33.809 22.430 -109.525 1.00 114.65 192 ALA F O 1
ATOM 6481 N N . ALA E 2 11 ? -33.208 24.595 -109.386 1.00 133.65 193 ALA F N 1
ATOM 6482 C CA . ALA E 2 11 ? -31.798 24.343 -109.667 1.00 133.33 193 ALA F CA 1
ATOM 6483 C C . ALA E 2 11 ? -31.089 23.773 -108.444 1.00 139.52 193 ALA F C 1
ATOM 6484 O O . ALA E 2 11 ? -29.943 23.328 -108.526 1.00 141.64 193 ALA F O 1
ATOM 6486 N N . LEU E 2 12 ? -31.781 23.792 -107.310 1.00 135.90 194 LEU F N 1
ATOM 6487 C CA . LEU E 2 12 ? -31.241 23.273 -106.061 1.00 127.93 194 LEU F CA 1
ATOM 6488 C C . LEU E 2 12 ? -31.481 21.767 -105.972 1.00 121.30 194 LEU F C 1
ATOM 6489 O O . LEU E 2 12 ? -30.975 21.096 -105.072 1.00 109.17 194 LEU F O 1
ATOM 6494 N N . ARG E 2 13 ? -32.249 21.241 -106.921 1.00 127.83 195 ARG F N 1
ATOM 6495 C CA . ARG E 2 13 ? -32.614 19.828 -106.920 1.00 122.16 195 ARG F CA 1
ATOM 6496 C C . ARG E 2 13 ? -32.142 19.109 -108.180 1.00 126.30 195 ARG F C 1
ATOM 6497 O O . ARG E 2 13 ? -32.899 18.354 -108.791 1.00 130.05 195 ARG F O 1
ATOM 6505 N N . ASN E 2 14 ? -30.891 19.342 -108.562 1.00 132.84 196 ASN F N 1
ATOM 6506 C CA . ASN E 2 14 ? -30.327 18.715 -109.753 1.00 148.57 196 ASN F CA 1
ATOM 6507 C C . ASN E 2 14 ? -29.024 17.972 -109.467 1.00 149.42 196 ASN F C 1
ATOM 6508 O O . ASN E 2 14 ? -28.413 18.145 -108.413 1.00 150.94 196 ASN F O 1
ATOM 6514 N N . MET F 2 1 ? -4.456 73.245 -70.335 1.00 153.50 183 MET H N 1
ATOM 6515 C CA . MET F 2 1 ? -5.701 73.886 -70.740 1.00 168.34 183 MET H CA 1
ATOM 6516 C C . MET F 2 1 ? -5.697 75.373 -70.399 1.00 182.78 183 MET H C 1
ATOM 6517 O O . MET F 2 1 ? -5.914 76.216 -71.268 1.00 183.18 183 MET H O 1
ATOM 6522 N N . GLU F 2 2 ? -5.444 75.689 -69.133 1.00 182.93 184 GLU H N 1
ATOM 6523 C CA . GLU F 2 2 ? -5.357 77.078 -68.694 1.00 170.47 184 GLU H CA 1
ATOM 6524 C C . GLU F 2 2 ? -4.049 77.705 -69.165 1.00 177.25 184 GLU H C 1
ATOM 6525 O O . GLU F 2 2 ? -3.827 78.905 -69.002 1.00 164.52 184 GLU H O 1
ATOM 6531 N N . ASP F 2 3 ? -3.187 76.878 -69.749 1.00 186.48 185 ASP H N 1
ATOM 6532 C CA . ASP F 2 3 ? -1.910 77.332 -70.283 1.00 171.33 185 ASP H CA 1
ATOM 6533 C C . ASP F 2 3 ? -1.977 77.431 -71.804 1.00 167.93 185 ASP H C 1
ATOM 6534 O O . ASP F 2 3 ? -1.303 78.262 -72.412 1.00 163.66 185 ASP H O 1
ATOM 6539 N N . GLN F 2 4 ? -2.793 76.575 -72.411 1.00 173.42 186 GLN H N 1
ATOM 6540 C CA . GLN F 2 4 ? -2.978 76.582 -73.857 1.00 173.16 186 GLN H CA 1
ATOM 6541 C C . GLN F 2 4 ? -3.869 77.743 -74.286 1.00 172.37 186 GLN H C 1
ATOM 6542 O O . GLN F 2 4 ? -3.604 78.403 -75.290 1.00 170.49 186 GLN H O 1
ATOM 6548 N N . LEU F 2 5 ? -4.923 77.987 -73.514 1.00 166.11 187 LEU H N 1
ATOM 6549 C CA . LEU F 2 5 ? -5.910 79.006 -73.854 1.00 158.49 187 LEU H CA 1
ATOM 6550 C C . LEU F 2 5 ? -5.435 80.422 -73.528 1.00 161.14 187 LEU H C 1
ATOM 6551 O O . LEU F 2 5 ? -5.653 81.350 -74.307 1.00 156.18 187 LEU H O 1
ATOM 6556 N N . SER F 2 6 ? -4.787 80.585 -72.378 1.00 167.73 188 SER H N 1
ATOM 6557 C CA . SER F 2 6 ? -4.323 81.901 -71.943 1.00 153.92 188 SER H CA 1
ATOM 6558 C C . SER F 2 6 ? -3.234 82.462 -72.857 1.00 155.76 188 SER H C 1
ATOM 6559 O O . SER F 2 6 ? -3.072 83.677 -72.967 1.00 144.75 188 SER H O 1
ATOM 6562 N N . ARG F 2 7 ? -2.492 81.572 -73.510 1.00 158.45 189 ARG H N 1
ATOM 6563 C CA . ARG F 2 7 ? -1.456 81.985 -74.453 1.00 153.11 189 ARG H CA 1
ATOM 6564 C C . ARG F 2 7 ? -2.061 82.478 -75.764 1.00 156.61 189 ARG H C 1
ATOM 6565 O O . ARG F 2 7 ? -1.518 83.376 -76.408 1.00 142.65 189 ARG H O 1
ATOM 6573 N N . ARG F 2 8 ? -3.185 81.884 -76.153 1.00 161.01 190 ARG H N 1
ATOM 6574 C CA . ARG F 2 8 ? -3.876 82.272 -77.379 1.00 151.35 190 ARG H CA 1
ATOM 6575 C C . ARG F 2 8 ? -4.504 83.655 -77.237 1.00 144.88 190 ARG H C 1
ATOM 6576 O O . ARG F 2 8 ? -4.726 84.352 -78.228 1.00 142.18 190 ARG H O 1
ATOM 6584 N N . LEU F 2 9 ? -4.788 84.046 -75.999 1.00 132.70 191 LEU H N 1
ATOM 6585 C CA . LEU F 2 9 ? -5.343 85.363 -75.718 1.00 126.47 191 LEU H CA 1
ATOM 6586 C C . LEU F 2 9 ? -4.260 86.427 -75.858 1.00 125.26 191 LEU H C 1
ATOM 6587 O O . LEU F 2 9 ? -4.550 87.600 -76.095 1.00 116.28 191 LEU H O 1
ATOM 6592 N N . ALA F 2 10 ? -3.008 86.006 -75.712 1.00 126.84 192 ALA H N 1
ATOM 6593 C CA . ALA F 2 10 ? -1.874 86.907 -75.866 1.00 127.03 192 ALA H CA 1
ATOM 6594 C C . ALA F 2 10 ? -1.608 87.188 -77.340 1.00 134.84 192 ALA H C 1
ATOM 6595 O O . ALA F 2 10 ? -1.116 88.258 -77.699 1.00 122.60 192 ALA H O 1
ATOM 6597 N N . ALA F 2 11 ? -1.938 86.220 -78.190 1.00 140.86 193 ALA H N 1
ATOM 6598 C CA . ALA F 2 11 ? -1.746 86.358 -79.629 1.00 140.62 193 ALA H CA 1
ATOM 6599 C C . ALA F 2 11 ? -2.740 87.348 -80.223 1.00 145.47 193 ALA H C 1
ATOM 6600 O O . ALA F 2 11 ? -2.471 87.974 -81.249 1.00 147.35 193 ALA H O 1
ATOM 6602 N N . LEU F 2 12 ? -3.891 87.484 -79.572 1.00 142.70 194 LEU H N 1
ATOM 6603 C CA . LEU F 2 12 ? -4.927 88.407 -80.020 1.00 137.66 194 LEU H CA 1
ATOM 6604 C C . LEU F 2 12 ? -4.543 89.852 -79.722 1.00 140.85 194 LEU H C 1
ATOM 6605 O O . LEU F 2 12 ? -4.657 90.727 -80.581 1.00 133.82 194 LEU H O 1
ATOM 6610 N N . ARG F 2 13 ? -4.080 90.092 -78.499 1.00 138.97 195 ARG H N 1
ATOM 6611 C CA . ARG F 2 13 ? -3.732 91.436 -78.052 1.00 130.58 195 ARG H CA 1
ATOM 6612 C C . ARG F 2 13 ? -2.283 91.787 -78.378 1.00 138.58 195 ARG H C 1
ATOM 6613 O O . ARG F 2 13 ? -1.733 92.747 -77.838 1.00 135.50 195 ARG H O 1
ATOM 6621 N N . ASN F 2 14 ? -1.673 91.006 -79.263 1.00 150.01 196 ASN H N 1
ATOM 6622 C CA . ASN F 2 14 ? -0.284 91.223 -79.653 1.00 162.14 196 ASN H CA 1
ATOM 6623 C C . ASN F 2 14 ? -0.171 92.249 -80.778 1.00 153.65 196 ASN H C 1
ATOM 6624 O O . ASN F 2 14 ? -1.159 92.571 -81.438 1.00 137.86 196 ASN H O 1
#

Sequence (794 aa):
HKQIKIEENATGFSYESLFREYLNETVTEVWIEDPYIRHTHQLYNFLRFCEMLIKCKVKTIHLLTSLDEGIEQVQQSRGLQEIEESLRSHGVLLEVQYSSSIHDREIRFNNGWMIKIGRGLDYFKKPQSRFSLGYCDFDLRPCHETTVDIFHKHKQIKIEENATGFSYESLFREYLNETVTEVWIEDPYIRHTHQLYNFLRFCEMLIKCKVKTIHLLTSLDEGIEQVQQSRGLQEIEESLRSHGVLLEVQYSSSIHDREIRFNNGWMIKIGRGLDYFKKPQSRFSLGYCDFDLRPCHETTVDIFHKPQSTAAATVLKRAVELDSESRYPQALVCYQEGIDLLLQVLKGTKDNTKRCNLREKISKYMDRAENIKKYLDQEKEDGKYHKQIKIEENATGFSYESLFREYLNETVTEVWIEDPYIRHTHQLYNFLRFCEMLPCKVKTIHLLTSLDEQVQQSRGLQEIEESLRSHGVLLEVQYSSSIHDREIRFNNGWMIKIGRGLDYFKKPQSRFSLGYCDFDLRPCHETTVDIFHKKPQSTAAATVLKRAVELDSESRYPQALVCYQEGIDLLLQVLKGTKDNTKRCNLREKISKYMDRAENIKKYLDQEKEDGKYHKQIKIEENATGFSYESLFREYLNETVTEVWIEDPYIRHTHQLYNFLRFCEMLIKCKVKTIHLLTSLDEEQVQQSRGLQEIEESLRSHGVLLEVQYSSSIHDREIRFNNGWMIKIGRGLDYFKKPQSRFSLGYCDFDLRPCHETTVDIFHKKMEDQLSRRLAALRNMEDQLSRRLAALRN

Secondary structure (DSSP, 8-state):
--EEEE-TT--S--HHHHSSTT-STT--EEEEE-S---SHHHHHHHHHHHHHHT-----EEEEEEPPPSSTTHHHHHHHHHHHHHHHHHHT-EEEEEE-TT----EEEETTSEEEEESSTT--BPPPSSTT-TTSS-TTSSPBPPEEEEEEE-/-EEEEE-TTB-S--HHHHTSTT-STT--EEEEE-S---SHHHHHHHHHHHHTT------EEEEEEPPPSSTTHHHHHHHHHHHHHHHHHTT-EEEEEE-TT----EEEETTSEEEEESSTT--BPPPSSTT-TTSS-TTSSPBPPEEEEEEE-/--TTHHHHHHHHHHHHHHTT-HHHHHHHHHHHHHHHHHHHTT---HHHHHHHHHHHHHHHHHHHHHHHHHHTTTTT----EEEEE-TTB----HHHHSSTT--TT--EEEEE-S---SHHHHHHHHHHH--------EEEEEE----HHHHHHHHHHHHHHHHTTT-EEEEEE-TT----EEEETTS-EEEESSTT--BPPPSSTT-TTSS-TTSS-B-SEEEEEE---/--HHHHHHHHHHHHHHHHTT-HHHHHHHHHHHHHHHHHHHTT---HHHHHHHHHHHHHHHHHHHHHHHHHHTTTTT----EEEEE-TT-----HHHHSSTT--TT--EEEEE-S---SHHHHHHHHHHHHHT------EEEEEE------HHHHHHHHHHHHHHHTTT-EEEEEE-TT----EEEETTS-EEEESS-S--B---SSTT-SSSS-TTSS-B-SEEEEEE---/--SHHHHHHHGGG-/-TTHHHHHHHHH--

Nearest PDB structures (foldseek):
  2ymb-assembly2_A  TM=1.004E+00  e=1.036E-33  Homo sapiens
  4a5z-assembly1_C  TM=9.979E-01  e=7.366E-32  Homo sapiens
  2ymb-assembly1_D  TM=9.980E-01  e=1.349E-30  Homo sapiens
  2ymb-assembly2_C  TM=9.928E-01  e=1.349E-30  Homo sapiens
  4f97-assembly1_B  TM=5.347E-01  e=1.519E+00  Streptomyces hygroscopicus subsp. limoneus

B-factor: mean 87.12, std 26.82, range [17.27, 191.95]

Organism: Homo sapiens (NCBI:txid9606)